Protein 1HX6 (pdb70)

InterPro domains:
  IPR015108 P3, N-terminal domain [PF09018] (2-240)
  IPR016112 Group II dsDNA virus coat/capsid protein [SSF49749] (15-244)
  IPR016112 Group II dsDNA virus coat/capsid protein [SSF49749] (245-384)
  IPR016115 Bacteriophage PRD1, P3, N-terminal [G3DSA:2.70.9.30] (2-243)
  IPR029053 Viral coat protein subunit [G3DSA:2.60.120.20] (244-395)
  IPR057669 P3, C-terminal domain [PF25514] (255-394)

Solvent-accessible surface area: 41913 Å² total; per-residue (Å²): 141,59,98,148,122,47,123,60,52,14,83,102,10,37,97,47,0,42,131,105,2,42,45,16,27,74,87,40,51,68,74,72,23,52,10,77,131,128,18,76,12,55,0,66,5,41,52,30,0,0,0,10,0,0,8,1,32,0,42,4,6,0,35,0,96,42,93,108,75,44,2,41,12,8,31,7,0,0,0,1,0,0,24,110,2,25,0,36,1,9,109,105,67,116,4,0,35,2,7,0,7,0,0,1,0,1,7,0,11,66,49,29,18,1,10,3,5,2,19,62,26,36,23,15,1,81,26,20,64,23,14,52,0,3,42,10,44,72,80,3,56,33,60,39,67,6,113,3,6,0,0,2,67,0,2,0,4,38,43,113,96,34,0,13,0,0,2,48,0,63,91,45,154,63,109,0,54,0,62,2,59,0,0,30,52,138,41,0,23,7,54,109,80,46,64,24,7,68,3,0,0,44,13,53,0,6,101,63,9,83,3,98,79,0,22,2,15,0,4,0,11,13,5,47,137,15,14,95,32,119,119,22,124,47,33,0,133,62,1,22,51,8,7,0,5,0,60,64,45,62,69,75,64,18,63,63,102,80,47,25,56,5,78,2,23,48,99,59,96,10,5,0,0,0,0,0,2,1,0,33,19,49,22,44,32,5,105,5,8,52,40,0,0,2,60,32,68,117,56,70,30,20,32,90,1,28,15,52,0,2,7,2,57,8,1,115,118,0,30,1,3,6,1,89,3,10,11,4,1,26,13,48,136,51,42,12,130,7,98,124,148,12,53,16,3,0,0,0,10,0,124,65,35,57,155,136,11,82,1,15,0,0,22,0,6,19,10,62,73,130,159,85,83,60,101,66,88,110,107,44,114,62,58,12,87,112,9,39,95,55,0,44,122,111,2,64,50,16,17,75,87,41,51,67,56,74,8,54,7,78,123,109,18,77,15,76,0,73,1,34,29,56,11,0,0,7,0,0,11,1,31,0,40,3,10,0,17,0,78,46,94,106,77,46,3,40,10,9,30,6,0,0,0,1,0,2,25,66,1,14,0,46,3,10,113,105,64,92,0,0,42,0,6,0,10,0,1,1,0,0,7,0,11,65,46,30,15,1,10,4,5,1,15,61,30,35,24,17,1,91,26,19,61,24,15,50,0,3,45,10,44,73,81,4,57,37,60,39,73,5,110,3,9,0,0,2,52,0,1,0,4,40,41,103,100,34,0,13,0,0,4,54,0,86,56,119,88,43,99,2,84,0,55,2,48,4,0,32,49,138,40,0,25,8,56,110,80,47,62,24,11,81,4,0,0,44,12,51,0,5,99,62,9,69,5,82,71,0,18,2,15,0,4,0,9,14,6,48,132,23,14,101,34,127,109,32,134,49,34,0,132,57,1,20,48,5,8,0,4,0,34,39,47,62,43,73,60,13,68,68,103,85,46,24,61,13,102,5,53,94,120,70,70,10,4,0,0,0,0,0,1,0,0,34,18,49,20,44,33,5,104,6,4,38,43,0,0,3,48,28,74,77,89,60,33,20,36,85,1,26,15,54,0,1,7,2,57,8,1,117,118,0,29,1,3,6,1,88,4,9,9,4,1,27,12,48,134,54,35,12,77,20,77,104,78,38,66,8,2,0,0,0,9,0,104,66,39,56,155,120,10,75,1,11,0,0,22,0,5,24,16,70,69,130,114,128,77,92,124,104,44,117,62,58,13,83,113,10,37,91,55,0,34,127,110,2,36,43,14,16,70,93,39,51,66,72,79,25,45,8,77,129,121,25,66,5,61,0,63,4,47,49,34,9,0,0,8,0,0,10,1,34,0,36,2,10,0,10,0,84,42,94,104,76,43,2,43,13,8,30,6,0,0,0,0,0,0,24,100,1,6,0,56,2,22,120,94,64,78,0,0,42,2,7,0,4,0,0,0,0,1,7,0,12,64,47,30,16,1,10,3,5,3,21,63,27,38,22,16,1,89,25,20,60,23,14,49,0,2,39,11,45,68,81,4,55,33,63,40,72,8,115,3,8,0,0,1,64,0,1,0,2,37,43,112,94,34,0,14,0,0,2,52,0,63,73,123,178,36,90,0,81,0,64,0,42,7,0,37,50,134,45,0,22,8,57,110,79,45,62,24,12,58,3,0,0,44,12,54,0,6,101,64,5,87,7,94,72,0,19,1,14,0,4,1,11,10,4,49,101,21,14,100,32,114,109,33,109,51,32,0,132,64,1,19,50,6,8,0,4,0,44,56,49,58,62,77,56,14,70,69,100,84,46,26,58,10,84,2,93,26,106,64,97,10,5,0,0,0,0,0,2,0,0,34,18,48,21,45,32,5,101,5,8,52,42,0,0,3,50,24,76,80,75,64,38,25,37,90,1,30,15,51,0,2,7,1,50,8,1,121,120,0,30,1,3,6,1,87,3,9,10,5,1,27,14,47,139,61,32,4,60,20,106,123,60,35,61,5,1,0,0,1,9,0,126,64,38,60,164,133,11,78,1,9,0,0,25,0,7,15,28,68,75,132

Nearest PDB structures (foldseek):
  1gw8-assembly1_A-50  TM=9.977E-01  e=1.253E-83  Enterobacteria phage PRD1
  1w8x-assembly1_C  TM=9.965E-01  e=6.574E-82  Enterobacteria phage PRD1
  1cjd-assembly1_C  TM=9.980E-01  e=1.281E-80  Enterobacteria phage PRD1
  6q5u-assembly1_C  TM=9.899E-01  e=4.052E-74  Enterobacteria phage PR772
  6q5u-assembly1_H  TM=9.935E-01  e=3.495E-73  Enterobacteria phage PR772

Foldseek 3Di:
DPPVVLQVLLLVLLVQQLVQWDKDKAWQDKDKFFLVVPFKDKGWDDLAFKFWWKKKKKKFKKWLQFPFKKKFFDLQACLLQWQWKWKAALVRHTFATAGSSLQQVVCLLVVLARHPAFDDDPDPPPDGCPPCQADWDRMAGHGGMIMGMHIGIGGQAPDSRGLQRIANRNPSPRIMIMMIGGDFLVQAEAEVPGQCVSHNIYIPSSVRMGIPMMMMIMIIMHIHPFDADDVTGRHSVNSHQKGWYKYKDKFDDADAQDKDWDWDDAQKFWFKKKKAKCQVRDFAQQPFFQWKFKAFVPPGTPDTDRSVVQQVVVCSRHVHGRGGRMGMDGCRVPTDHCVVRHIMIIITRTNDHHPPIMMMMMTTTMGGND/DPPCVCVVVLVVLLLVLLVQQLVQWDKDKAWADKDKDFLVVPFKDKGFGDQFFKFWWKKKKKKFKKWLQFPFKKKFFDLQAPLLQWQWKWKAAQVRHTFATAGSSLQQVVCLLVVLARHPAFDDDPDPPPDTCPPCQADWDRMAGHGGMIMGMHMGIGGQAPDSRGLQRIANRDPPPGTMIMMTGGDFLVQAEAEVPGQCPSHNIYIPSSVRMGIPMMMMIMMIMHIHPADADPVGGRHSVNSNQKGWYKYKDKFDDADAQDKDKAWDDAQKFWFKKKKAKCQVRDFAQQPFFQWKFKDAPPRDTPDTDRSVVQQVVVCSRHVHGRGGRMGMDGCRVPTDHCVVGHIMIIITRTNDHHPPIMMMMMTTTMHGSD/DVCVVVLQVLLLVLLVQQLVQWDKDKFWQDKDKFFVVVPFKDKGWGDQAFKFWWKKKKKKFKKAQQFPFKKWFFDLQAPLLQWQWKWKAALVRHTFAIAGSSLQQVVCLLVVLARHPAFDDDPDPPPDGCPPCQADWDRMATNGGMIMGMDMGIGGQAPDSRGLQRIANRDDVPRIMIMMTGGDFLVQAEAEVPGQCVSHNIYIPRSVRMGIPMMMMIMMIMHIHPADADDVGGSHSVNSHQKHWYKYKDKFDDADAQDKDWAWPPDQWFWFKKKKAWCQVSDFAQQPFFQWKFKFFPVRDTPDTDRRVVQQVVVCSRHVHGRGGRMGMDGCRVPTDGCVVGHTMIIITRTNDHHPPIMMMMMTTTMGGND

Structure (mmCIF, N/CA/C/O backbone):
data_1HX6
#
_entry.id   1HX6
#
_cell.length_a   117.960
_cell.length_b   121.300
_cell.length_c   126.390
_cell.angle_alpha   90.00
_cell.angle_beta   90.00
_cell.angle_gamma   90.00
#
_symmetry.space_group_name_H-M   'P 21 21 21'
#
loop_
_entity.id
_entity.type
_entity.pdbx_description
1 polymer 'MAJOR CAPSID PROTEIN'
2 non-polymer 'CHLORIDE ION'
3 non-polymer 'SODIUM ION'
4 non-polymer (4S)-2-METHYL-2,4-PENTANEDIOL
5 water water
#
loop_
_atom_site.group_PDB
_atom_site.id
_atom_site.type_symbol
_atom_site.label_atom_id
_atom_site.label_alt_id
_atom_site.label_comp_id
_atom_site.label_asym_id
_atom_site.label_entity_id
_atom_site.label_seq_id
_atom_site.pdbx_PDB_ins_code
_atom_site.Cartn_x
_atom_site.Cartn_y
_atom_site.Cartn_z
_atom_site.occupancy
_atom_site.B_iso_or_equiv
_atom_site.auth_seq_id
_atom_site.auth_comp_id
_atom_site.auth_asym_id
_atom_site.auth_atom_id
_atom_site.pdbx_PDB_model_num
ATOM 1 N N . LEU A 1 14 ? 58.200 83.716 85.379 1.00 72.69 15 LEU A N 1
ATOM 2 C CA . LEU A 1 14 ? 59.252 82.778 84.888 1.00 72.57 15 LEU A CA 1
ATOM 3 C C . LEU A 1 14 ? 58.832 81.323 85.102 1.00 72.44 15 LEU A C 1
ATOM 4 O O . LEU A 1 14 ? 57.749 80.917 84.676 1.00 72.41 15 LEU A O 1
ATOM 6 N N . ARG A 1 15 ? 59.696 80.548 85.758 1.00 72.19 16 ARG A N 1
ATOM 7 C CA . ARG A 1 15 ? 59.433 79.139 86.041 1.00 71.75 16 ARG A CA 1
ATOM 8 C C . ARG A 1 15 ? 58.867 78.425 84.820 1.00 71.68 16 ARG A C 1
ATOM 9 O O . ARG A 1 15 ? 59.081 78.857 83.686 1.00 71.81 16 ARG A O 1
ATOM 11 N N . ASN A 1 16 ? 58.145 77.332 85.060 1.00 71.25 17 ASN A N 1
ATOM 12 C CA . ASN A 1 16 ? 57.536 76.552 83.989 1.00 70.82 17 ASN A CA 1
ATOM 13 C C . ASN A 1 16 ? 58.564 75.931 83.056 1.00 70.25 17 ASN A C 1
ATOM 14 O O . ASN A 1 16 ? 58.555 74.721 82.838 1.00 70.34 17 ASN A O 1
ATOM 19 N N . GLN A 1 17 ? 59.440 76.758 82.495 1.00 69.32 18 GLN A N 1
ATOM 20 C CA . GLN A 1 17 ? 60.475 76.260 81.600 1.00 68.50 18 GLN A CA 1
ATOM 21 C C . GLN A 1 17 ? 61.132 75.076 82.297 1.00 67.54 18 GLN A C 1
ATOM 22 O O . GLN A 1 17 ? 61.414 74.046 81.682 1.00 67.57 18 GLN A O 1
ATOM 28 N N . GLN A 1 18 ? 61.352 75.236 83.599 1.00 66.27 19 GLN A N 1
ATOM 29 C CA . GLN A 1 18 ? 61.972 74.208 84.423 1.00 64.89 19 GLN A CA 1
ATOM 30 C C . GLN A 1 18 ? 60.970 73.136 84.843 1.00 63.33 19 GLN A C 1
ATOM 31 O O . GLN A 1 18 ? 61.330 71.969 84.999 1.00 63.12 19 GLN A O 1
ATOM 37 N N . ALA A 1 19 ? 59.714 73.536 85.026 1.00 61.52 20 ALA A N 1
ATOM 38 C CA . ALA A 1 19 ? 58.661 72.598 85.407 1.00 59.68 20 ALA A CA 1
ATOM 39 C C . ALA A 1 19 ? 58.467 71.596 84.269 1.00 58.43 20 ALA A C 1
ATOM 40 O O . ALA A 1 19 ? 58.403 70.386 84.491 1.00 57.80 20 ALA A O 1
ATOM 42 N N . MET A 1 20 ? 58.379 72.117 83.049 1.00 57.23 21 MET A N 1
ATOM 43 C CA . MET A 1 20 ? 58.208 71.294 81.862 1.00 56.46 21 MET A CA 1
ATOM 44 C C . MET A 1 20 ? 59.466 70.475 81.606 1.00 54.88 21 MET A C 1
ATOM 45 O O . MET A 1 20 ? 59.392 69.296 81.252 1.00 54.51 21 MET A O 1
ATOM 50 N N . ALA A 1 21 ? 60.621 71.110 81.783 1.00 52.67 22 ALA A N 1
ATOM 51 C CA . ALA A 1 21 ? 61.897 70.440 81.574 1.00 50.44 22 ALA A CA 1
ATOM 52 C C . ALA A 1 21 ? 62.027 69.260 82.532 1.00 48.50 22 ALA A C 1
ATOM 53 O O . ALA A 1 21 ? 62.534 68.201 82.161 1.00 48.41 22 ALA A O 1
ATOM 55 N N . ALA A 1 22 ? 61.564 69.452 83.763 1.00 46.10 23 ALA A N 1
ATOM 56 C CA . ALA A 1 22 ? 61.614 68.405 84.776 1.00 43.86 23 ALA A CA 1
ATOM 57 C C . ALA A 1 22 ? 60.608 67.307 84.436 1.00 42.69 23 ALA A C 1
ATOM 58 O O . ALA A 1 22 ? 60.900 66.115 84.582 1.00 41.67 23 ALA A O 1
ATOM 60 N N . ASN A 1 23 ? 59.420 67.720 83.997 1.00 41.02 24 ASN A N 1
ATOM 61 C CA . ASN A 1 23 ? 58.368 66.777 83.632 1.00 39.25 24 ASN A CA 1
ATOM 62 C C . ASN A 1 23 ? 58.865 65.845 82.533 1.00 38.48 24 ASN A C 1
ATOM 63 O O . ASN A 1 23 ? 58.746 64.624 82.642 1.00 37.74 24 ASN A O 1
ATOM 68 N N A LEU A 1 24 ? 59.422 66.429 81.475 0.50 38.05 25 LEU A N 1
ATOM 69 N N B LEU A 1 24 ? 59.432 66.429 81.475 0.50 38.36 25 LEU A N 1
ATOM 70 C CA A LEU A 1 24 ? 59.935 65.652 80.483 0.50 38.17 25 LEU A CA 1
ATOM 71 C CA B LEU A 1 24 ? 59.956 65.655 80.366 0.50 38.69 25 LEU A CA 1
ATOM 72 C C A LEU A 1 24 ? 61.078 64.725 80.756 0.50 38.35 25 LEU A C 1
ATOM 73 C C B LEU A 1 24 ? 61.021 64.661 80.824 0.50 38.79 25 LEU A C 1
ATOM 74 O O A LEU A 1 24 ? 61.229 63.638 80.198 0.50 38.22 25 LEU A O 1
ATOM 75 O O B LEU A 1 24 ? 60.992 63.489 80.445 0.50 38.62 25 LEU A O 1
ATOM 84 N N A GLN A 1 25 ? 61.886 65.156 81.721 0.50 38.39 26 GLN A N 1
ATOM 85 N N B GLN A 1 25 ? 61.958 65.128 81.646 0.50 38.72 26 GLN A N 1
ATOM 86 C CA A GLN A 1 25 ? 63.003 64.340 82.188 0.50 38.37 26 GLN A CA 1
ATOM 87 C CA B GLN A 1 25 ? 63.028 64.265 82.133 0.50 38.55 26 GLN A CA 1
ATOM 88 C C A GLN A 1 25 ? 62.462 63.135 82.946 0.50 37.82 26 GLN A C 1
ATOM 89 C C B GLN A 1 25 ? 62.462 63.104 82.950 0.50 37.93 26 GLN A C 1
ATOM 90 O O A GLN A 1 25 ? 62.909 62.004 82.749 0.50 37.76 26 GLN A O 1
ATOM 91 O O B GLN A 1 25 ? 62.897 61.962 82.798 0.50 37.85 26 GLN A O 1
ATOM 102 N N . ALA A 1 26 ? 61.490 63.394 83.813 1.00 37.27 27 ALA A N 1
ATOM 103 C CA . ALA A 1 26 ? 60.875 62.350 84.623 1.00 36.51 27 ALA A CA 1
ATOM 104 C C . ALA A 1 26 ? 60.152 61.342 83.720 1.00 36.07 27 ALA A C 1
ATOM 105 O O . ALA A 1 26 ? 60.205 60.131 83.960 1.00 35.97 27 ALA A O 1
ATOM 107 N N . ARG A 1 27 ? 59.484 61.845 82.685 1.00 35.26 28 ARG A N 1
ATOM 108 C CA . ARG A 1 27 ? 58.769 60.975 81.752 1.00 35.15 28 ARG A CA 1
ATOM 109 C C . ARG A 1 27 ? 59.770 60.006 81.138 1.00 35.86 28 ARG A C 1
ATOM 110 O O . ARG A 1 27 ? 59.543 58.795 81.083 1.00 35.05 28 ARG A O 1
ATOM 118 N N . GLN A 1 28 ? 60.887 60.557 80.682 1.00 36.86 29 GLN A N 1
ATOM 119 C CA . GLN A 1 28 ? 61.938 59.767 80.062 1.00 38.37 29 GLN A CA 1
ATOM 120 C C . GLN A 1 28 ? 62.492 58.703 81.007 1.00 37.79 29 GLN A C 1
ATOM 121 O O . GLN A 1 28 ? 62.705 57.559 80.604 1.00 37.42 29 GLN A O 1
ATOM 127 N N . ILE A 1 29 ? 62.702 59.063 82.268 1.00 37.11 30 ILE A N 1
ATOM 128 C CA . ILE A 1 29 ? 63.216 58.092 83.229 1.00 37.21 30 ILE A CA 1
ATOM 129 C C . ILE A 1 29 ? 62.195 56.978 83.426 1.00 36.35 30 ILE A C 1
ATOM 130 O O . ILE A 1 29 ? 62.543 55.799 83.464 1.00 36.06 30 ILE A O 1
ATOM 135 N N . VAL A 1 30 ? 60.929 57.353 83.553 1.00 35.31 31 VAL A N 1
ATOM 136 C CA . VAL A 1 30 ? 59.883 56.360 83.741 1.00 34.67 31 VAL A CA 1
ATOM 137 C C . VAL A 1 30 ? 59.830 55.398 82.557 1.00 34.22 31 VAL A C 1
ATOM 138 O O . VAL A 1 30 ? 59.799 54.183 82.741 1.00 34.00 31 VAL A O 1
ATOM 142 N N . LEU A 1 31 ? 59.832 55.935 81.343 1.00 34.40 32 LEU A N 1
ATOM 143 C CA . LEU A 1 31 ? 59.770 55.083 80.155 1.00 35.16 32 LEU A CA 1
ATOM 144 C C . LEU A 1 31 ? 60.977 54.154 80.059 1.00 36.45 32 LEU A C 1
ATOM 145 O O . LEU A 1 31 ? 60.853 52.991 79.678 1.00 35.70 32 LEU A O 1
ATOM 150 N N . GLN A 1 32 ? 62.141 54.676 80.424 1.00 37.87 33 GLN A N 1
ATOM 151 C CA . GLN A 1 32 ? 63.381 53.916 80.371 1.00 39.82 33 GLN A CA 1
ATOM 152 C C . GLN A 1 32 ? 63.500 52.837 81.448 1.00 39.65 33 GLN A C 1
ATOM 153 O O . GLN A 1 32 ? 63.957 51.728 81.179 1.00 39.30 33 GLN A O 1
ATOM 159 N N . GLN A 1 33 ? 63.065 53.157 82.659 1.00 39.80 34 GLN A N 1
ATOM 160 C CA . GLN A 1 33 ? 63.182 52.237 83.786 1.00 40.44 34 GLN A CA 1
ATOM 161 C C . GLN A 1 33 ? 62.032 51.285 84.071 1.00 39.60 34 GLN A C 1
ATOM 162 O O . GLN A 1 33 ? 62.256 50.179 84.560 1.00 39.47 34 GLN A O 1
ATOM 168 N N . SER A 1 34 ? 60.803 51.701 83.795 1.00 38.99 35 SER A N 1
ATOM 169 C CA . SER A 1 34 ? 59.664 50.834 84.071 1.00 38.66 35 SER A CA 1
ATOM 170 C C . SER A 1 34 ? 59.543 49.782 82.977 1.00 39.16 35 SER A C 1
ATOM 171 O O . SER A 1 34 ? 60.268 49.827 81.987 1.00 38.58 35 SER A O 1
ATOM 174 N N . TYR A 1 35 ? 58.645 48.822 83.164 1.00 40.37 36 TYR A N 1
ATOM 175 C CA . TYR A 1 35 ? 58.430 47.806 82.141 1.00 41.43 36 TYR A CA 1
ATOM 176 C C . TYR A 1 35 ? 56.947 47.763 81.796 1.00 40.15 36 TYR A C 1
ATOM 177 O O . TYR A 1 35 ? 56.096 47.663 82.682 1.00 40.06 36 TYR A O 1
ATOM 186 N N . PRO A 1 36 ? 56.618 47.847 80.498 1.00 39.07 37 PRO A N 1
ATOM 187 C CA . PRO A 1 36 ? 55.225 47.817 80.051 1.00 37.54 37 PRO A CA 1
ATOM 188 C C . PRO A 1 36 ? 54.580 46.439 80.174 1.00 36.19 37 PRO A C 1
ATOM 189 O O . PRO A 1 36 ? 55.207 45.413 79.895 1.00 35.86 37 PRO A O 1
ATOM 193 N N . VAL A 1 37 ? 53.324 46.430 80.602 1.00 33.57 38 VAL A N 1
ATOM 194 C CA . VAL A 1 37 ? 52.567 45.200 80.761 1.00 31.50 38 VAL A CA 1
ATOM 195 C C . VAL A 1 37 ? 51.176 45.379 80.160 1.00 30.72 38 VAL A C 1
ATOM 196 O O . VAL A 1 37 ? 50.579 46.450 80.272 1.00 30.00 38 VAL A O 1
ATOM 200 N N . ILE A 1 38 ? 50.679 44.349 79.488 1.00 29.58 39 ILE A N 1
ATOM 201 C CA . ILE A 1 38 ? 49.323 44.387 78.974 1.00 30.16 39 ILE A CA 1
ATOM 202 C C . ILE A 1 38 ? 48.745 43.134 79.609 1.00 29.94 39 ILE A C 1
ATOM 203 O O . ILE A 1 38 ? 49.258 42.033 79.424 1.00 29.45 39 ILE A O 1
ATOM 208 N N . GLN A 1 39 ? 47.678 43.315 80.373 1.00 29.51 40 GLN A N 1
ATOM 209 C CA . GLN A 1 39 ? 47.104 42.223 81.133 1.00 29.60 40 GLN A CA 1
ATOM 210 C C . GLN A 1 39 ? 45.594 42.160 81.078 1.00 28.32 40 GLN A C 1
ATOM 211 O O . GLN A 1 39 ? 44.926 43.185 81.166 1.00 27.07 40 GLN A O 1
ATOM 217 N N . GLN A 1 40 ? 45.052 40.954 80.936 1.00 28.34 41 GLN A N 1
ATOM 218 C CA . GLN A 1 40 ? 43.604 40.810 80.906 1.00 29.52 41 GLN A CA 1
ATOM 219 C C . GLN A 1 40 ? 43.069 41.136 82.292 1.00 29.52 41 GLN A C 1
ATOM 220 O O . GLN A 1 40 ? 43.607 40.661 83.288 1.00 30.44 41 GLN A O 1
ATOM 226 N N . VAL A 1 41 ? 42.023 41.948 82.367 1.00 28.86 42 VAL A N 1
ATOM 227 C CA . VAL A 1 41 ? 41.447 42.264 83.669 1.00 28.98 42 VAL A CA 1
ATOM 228 C C . VAL A 1 41 ? 40.027 41.744 83.786 1.00 28.88 42 VAL A C 1
ATOM 229 O O . VAL A 1 41 ? 39.526 41.535 84.893 1.00 29.28 42 VAL A O 1
ATOM 233 N N . GLU A 1 42 ? 39.375 41.507 82.655 1.00 28.44 43 GLU A N 1
ATOM 234 C CA . GLU A 1 42 ? 38.011 41.014 82.706 1.00 28.56 43 GLU A CA 1
ATOM 235 C C . GLU A 1 42 ? 37.448 40.520 81.386 1.00 28.52 43 GLU A C 1
ATOM 236 O O . GLU A 1 42 ? 37.713 41.089 80.325 1.00 27.59 43 GLU A O 1
ATOM 242 N N A THR A 1 43 ? 36.671 39.445 81.462 0.50 28.28 44 THR A N 1
ATOM 243 N N B THR A 1 43 ? 36.668 39.447 81.458 0.50 28.12 44 THR A N 1
ATOM 244 C CA A THR A 1 43 ? 36.022 38.868 80.292 0.50 28.66 44 THR A CA 1
ATOM 245 C CA B THR A 1 43 ? 36.026 38.885 80.279 0.50 28.35 44 THR A CA 1
ATOM 246 C C A THR A 1 43 ? 34.601 38.506 80.696 0.50 29.02 44 THR A C 1
ATOM 247 C C B THR A 1 43 ? 34.613 38.479 80.679 0.50 28.86 44 THR A C 1
ATOM 248 O O A THR A 1 43 ? 34.357 38.102 81.833 0.50 29.28 44 THR A O 1
ATOM 249 O O B THR A 1 43 ? 34.387 38.015 81.798 0.50 29.18 44 THR A O 1
ATOM 256 N N . GLN A 1 44 ? 33.661 38.656 79.774 1.00 28.86 45 GLN A N 1
ATOM 257 C CA . GLN A 1 44 ? 32.283 38.314 80.071 1.00 29.68 45 GLN A CA 1
ATOM 258 C C . GLN A 1 44 ? 31.470 38.092 78.811 1.00 29.07 45 GLN A C 1
ATOM 259 O O . GLN A 1 44 ? 31.684 38.751 77.793 1.00 27.27 45 GLN A O 1
ATOM 265 N N . THR A 1 45 ? 30.545 37.143 78.886 1.00 27.67 46 THR A N 1
ATOM 266 C CA . THR A 1 45 ? 29.677 36.828 77.772 1.00 27.93 46 THR A CA 1
ATOM 267 C C . THR A 1 45 ? 28.267 37.046 78.289 1.00 27.31 46 THR A C 1
ATOM 268 O O . THR A 1 45 ? 27.964 36.707 79.435 1.00 28.31 46 THR A O 1
ATOM 272 N N . PHE A 1 46 ? 27.410 37.622 77.464 1.00 25.09 47 PHE A N 1
ATOM 273 C CA . PHE A 1 46 ? 26.058 37.920 77.904 1.00 23.61 47 PHE A CA 1
ATOM 274 C C . PHE A 1 46 ? 25.103 38.029 76.726 1.00 23.34 47 PHE A C 1
ATOM 275 O O . PHE A 1 46 ? 25.518 37.974 75.565 1.00 22.12 47 PHE A O 1
ATOM 283 N N . ASP A 1 47 ? 23.820 38.179 77.034 1.00 23.13 48 ASP A N 1
ATOM 284 C CA . ASP A 1 47 ? 22.781 38.333 76.019 1.00 23.13 48 ASP A CA 1
ATOM 285 C C . ASP A 1 47 ? 22.239 39.728 76.225 1.00 24.10 48 ASP A C 1
ATOM 286 O O . ASP A 1 47 ? 21.675 40.025 77.275 1.00 23.40 48 ASP A O 1
ATOM 291 N N . PRO A 1 48 ? 22.412 40.619 75.234 1.00 24.49 49 PRO A N 1
ATOM 292 C CA . PRO A 1 48 ? 21.914 41.988 75.379 1.00 24.76 49 PRO A CA 1
ATOM 293 C C . PRO A 1 48 ? 20.415 42.124 75.652 1.00 24.37 49 PRO A C 1
ATOM 294 O O . PRO A 1 48 ? 19.936 43.209 75.962 1.00 24.47 49 PRO A O 1
ATOM 298 N N . ALA A 1 49 ? 19.671 41.028 75.537 1.00 24.83 50 ALA A N 1
ATOM 299 C CA . ALA A 1 49 ? 18.244 41.089 75.835 1.00 24.64 50 ALA A CA 1
ATOM 300 C C . ALA A 1 49 ? 18.104 41.288 77.350 1.00 24.47 50 ALA A C 1
ATOM 301 O O . ALA A 1 49 ? 17.127 41.873 77.824 1.00 23.74 50 ALA A O 1
ATOM 303 N N . ASN A 1 50 ? 19.095 40.806 78.093 1.00 23.84 51 ASN A N 1
ATOM 304 C CA . ASN A 1 50 ? 19.104 40.904 79.548 1.00 24.66 51 ASN A CA 1
ATOM 305 C C . ASN A 1 50 ? 19.871 42.071 80.128 1.00 25.76 51 ASN A C 1
ATOM 306 O O . ASN A 1 50 ? 19.445 42.683 81.111 1.00 25.76 51 ASN A O 1
ATOM 311 N N A ARG A 1 51 ? 21.016 42.370 79.524 0.50 25.53 52 ARG A N 1
ATOM 312 N N B ARG A 1 51 ? 21.011 42.384 79.526 0.50 25.52 52 ARG A N 1
ATOM 313 C CA A ARG A 1 51 ? 21.880 43.433 80.024 0.50 25.53 52 ARG A CA 1
ATOM 314 C CA B ARG A 1 51 ? 21.846 43.476 80.014 0.50 25.50 52 ARG A CA 1
ATOM 315 C C A ARG A 1 51 ? 22.808 43.933 78.920 0.50 24.58 52 ARG A C 1
ATOM 316 C C B ARG A 1 51 ? 22.784 43.944 78.913 0.50 24.56 52 ARG A C 1
ATOM 317 O O A ARG A 1 51 ? 23.214 43.162 78.058 0.50 23.15 52 ARG A O 1
ATOM 318 O O B ARG A 1 51 ? 23.177 43.164 78.053 0.50 23.13 52 ARG A O 1
ATOM 333 N N . SER A 1 52 ? 23.148 45.219 78.949 1.00 24.49 53 SER A N 1
ATOM 334 C CA . SER A 1 52 ? 24.058 45.761 77.940 1.00 24.23 53 SER A CA 1
ATOM 335 C C . SER A 1 52 ? 24.994 46.834 78.485 1.00 24.76 53 SER A C 1
ATOM 336 O O . SER A 1 52 ? 25.818 47.376 77.748 1.00 23.06 53 SER A O 1
ATOM 339 N N . VAL A 1 53 ? 24.882 47.122 79.782 1.00 23.97 54 VAL A N 1
ATOM 340 C CA . VAL A 1 53 ? 25.745 48.126 80.415 1.00 24.55 54 VAL A CA 1
ATOM 341 C C . VAL A 1 53 ? 26.602 47.444 81.471 1.00 24.77 54 VAL A C 1
ATOM 342 O O . VAL A 1 53 ? 26.081 46.745 82.349 1.00 24.55 54 VAL A O 1
ATOM 346 N N . PHE A 1 54 ? 27.917 47.624 81.383 1.00 24.14 55 PHE A N 1
ATOM 347 C CA . PHE A 1 54 ? 28.826 47.003 82.338 1.00 25.30 55 PHE A CA 1
ATOM 348 C C . PHE A 1 54 ? 29.833 47.990 82.885 1.00 27.04 55 PHE A C 1
ATOM 349 O O . PHE A 1 54 ? 30.290 48.879 82.176 1.00 25.82 55 PHE A O 1
ATOM 357 N N . ASP A 1 55 ? 30.168 47.836 84.159 1.00 28.10 56 ASP A N 1
ATOM 358 C CA . ASP A 1 55 ? 31.147 48.706 84.784 1.00 30.61 56 ASP A CA 1
ATOM 359 C C . ASP A 1 55 ? 32.330 47.810 85.112 1.00 30.34 56 ASP A C 1
ATOM 360 O O . ASP A 1 55 ? 32.242 46.972 85.997 1.00 31.62 56 ASP A O 1
ATOM 365 N N . VAL A 1 56 ? 33.421 47.975 84.366 1.00 30.07 57 VAL A N 1
ATOM 366 C CA . VAL A 1 56 ? 34.633 47.184 84.543 1.00 29.20 57 VAL A CA 1
ATOM 367 C C . VAL A 1 56 ? 35.562 47.839 85.554 1.00 30.01 57 VAL A C 1
ATOM 368 O O . VAL A 1 56 ? 35.781 49.046 85.514 1.00 29.11 57 VAL A O 1
ATOM 372 N N . THR A 1 57 ? 36.110 47.040 86.460 1.00 30.64 58 THR A N 1
ATOM 373 C CA . THR A 1 57 ? 37.002 47.565 87.480 1.00 32.36 58 THR A CA 1
ATOM 374 C C . THR A 1 57 ? 38.443 47.201 87.164 1.00 33.39 58 THR A C 1
ATOM 375 O O . THR A 1 57 ? 38.857 46.054 87.317 1.00 34.14 58 THR A O 1
ATOM 379 N N . PRO A 1 58 ? 39.218 48.170 86.674 1.00 33.91 59 PRO A N 1
ATOM 380 C CA . PRO A 1 58 ? 40.608 47.851 86.364 1.00 34.84 59 PRO A CA 1
ATOM 381 C C . PRO A 1 58 ? 41.450 47.699 87.621 1.00 35.70 59 PRO A C 1
ATOM 382 O O . PRO A 1 58 ? 41.020 48.048 88.724 1.00 35.93 59 PRO A O 1
ATOM 386 N N . ALA A 1 59 ? 42.647 47.159 87.452 1.00 35.61 60 ALA A N 1
ATOM 387 C CA . ALA A 1 59 ? 43.551 46.966 88.573 1.00 35.99 60 ALA A CA 1
ATOM 388 C C . ALA A 1 59 ? 44.267 48.275 88.877 1.00 36.16 60 ALA A C 1
ATOM 389 O O . ALA A 1 59 ? 44.599 49.038 87.965 1.00 33.99 60 ALA A O 1
ATOM 391 N N . ASN A 1 60 ? 44.480 48.556 90.160 1.00 37.05 61 ASN A N 1
ATOM 392 C CA . ASN A 1 60 ? 45.188 49.772 90.534 1.00 38.22 61 ASN A CA 1
ATOM 393 C C . ASN A 1 60 ? 46.660 49.424 90.654 1.00 38.50 61 ASN A C 1
ATOM 394 O O . ASN A 1 60 ? 47.139 49.091 91.736 1.00 39.27 61 ASN A O 1
ATOM 399 N N . VAL A 1 61 ? 47.377 49.491 89.539 1.00 38.42 62 VAL A N 1
ATOM 400 C CA . VAL A 1 61 ? 48.798 49.180 89.543 1.00 38.41 62 VAL A CA 1
ATOM 401 C C . VAL A 1 61 ? 49.595 50.110 88.634 1.00 38.04 62 VAL A C 1
ATOM 402 O O . VAL A 1 61 ? 49.210 50.355 87.490 1.00 39.66 62 VAL A O 1
ATOM 406 N N . GLY A 1 62 ? 50.691 50.643 89.165 1.00 36.58 63 GLY A N 1
ATOM 407 C CA . GLY A 1 62 ? 51.560 51.530 88.406 1.00 34.57 63 GLY A CA 1
ATOM 408 C C . GLY A 1 62 ? 50.890 52.686 87.684 1.00 32.69 63 GLY A C 1
ATOM 409 O O . GLY A 1 62 ? 49.936 53.273 88.181 1.00 33.74 63 GLY A O 1
ATOM 410 N N . ILE A 1 63 ? 51.416 53.024 86.513 1.00 29.91 64 ILE A N 1
ATOM 411 C CA . ILE A 1 63 ? 50.869 54.101 85.702 1.00 27.51 64 ILE A CA 1
ATOM 412 C C . ILE A 1 63 ? 50.059 53.445 84.585 1.00 25.95 64 ILE A C 1
ATOM 413 O O . ILE A 1 63 ? 50.611 52.687 83.775 1.00 25.79 64 ILE A O 1
ATOM 418 N N . VAL A 1 64 ? 48.758 53.726 84.556 1.00 23.67 65 VAL A N 1
ATOM 419 C CA . VAL A 1 64 ? 47.865 53.142 83.555 1.00 22.50 65 VAL A CA 1
ATOM 420 C C . VAL A 1 64 ? 47.836 53.996 82.291 1.00 21.93 65 VAL A C 1
ATOM 421 O O . VAL A 1 64 ? 47.614 55.214 82.338 1.00 20.69 65 VAL A O 1
ATOM 425 N N . LYS A 1 65 ? 48.064 53.339 81.158 1.00 21.75 66 LYS A N 1
ATOM 426 C CA . LYS A 1 65 ? 48.116 54.007 79.865 1.00 21.37 66 LYS A CA 1
ATOM 427 C C . LYS A 1 65 ? 46.835 53.907 79.053 1.00 19.92 66 LYS A C 1
ATOM 428 O O . LYS A 1 65 ? 46.513 54.810 78.292 1.00 19.70 66 LYS A O 1
ATOM 434 N N . GLY A 1 66 ? 46.115 52.803 79.199 1.00 19.58 67 GLY A N 1
ATOM 435 C CA . GLY A 1 66 ? 44.891 52.654 78.431 1.00 19.34 67 GLY A CA 1
ATOM 436 C C . GLY A 1 66 ? 44.322 51.258 78.509 1.00 18.28 67 GLY A C 1
ATOM 437 O O . GLY A 1 66 ? 44.862 50.402 79.206 1.00 17.84 67 GLY A O 1
ATOM 438 N N . PHE A 1 67 ? 43.229 51.028 77.783 1.00 17.19 68 PHE A N 1
ATOM 439 C CA . PHE A 1 67 ? 42.578 49.724 77.792 1.00 17.53 68 PHE A CA 1
ATOM 440 C C . PHE A 1 67 ? 42.261 49.280 76.381 1.00 17.82 68 PHE A C 1
ATOM 441 O O . PHE A 1 67 ? 41.750 50.067 75.580 1.00 18.13 68 PHE A O 1
ATOM 449 N N . LEU A 1 68 ? 42.581 48.030 76.074 1.00 18.04 69 LEU A N 1
ATOM 450 C CA . LEU A 1 68 ? 42.261 47.486 74.765 1.00 17.43 69 LEU A CA 1
ATOM 451 C C . LEU A 1 68 ? 41.022 46.644 75.010 1.00 17.82 69 LEU A C 1
ATOM 452 O O . LEU A 1 68 ? 41.053 45.701 75.795 1.00 18.28 69 LEU A O 1
ATOM 457 N N . VAL A 1 69 ? 39.933 46.991 74.346 1.00 16.94 70 VAL A N 1
ATOM 458 C CA . VAL A 1 69 ? 38.684 46.273 74.534 1.00 18.56 70 VAL A CA 1
ATOM 459 C C . VAL A 1 69 ? 38.340 45.447 73.306 1.00 18.81 70 VAL A C 1
ATOM 460 O O . VAL A 1 69 ? 38.129 46.001 72.222 1.00 17.75 70 VAL A O 1
ATOM 464 N N . LYS A 1 70 ? 38.306 44.125 73.490 1.00 17.70 71 LYS A N 1
ATOM 465 C CA . LYS A 1 70 ? 37.966 43.174 72.432 1.00 18.50 71 LYS A CA 1
ATOM 466 C C . LYS A 1 70 ? 36.491 42.822 72.585 1.00 18.82 71 LYS A C 1
ATOM 467 O O . LYS A 1 70 ? 36.055 42.482 73.681 1.00 18.86 71 LYS A O 1
ATOM 473 N N . VAL A 1 71 ? 35.734 42.906 71.494 1.00 18.23 72 VAL A N 1
ATOM 474 C CA . VAL A 1 71 ? 34.311 42.601 71.522 1.00 18.18 72 VAL A CA 1
ATOM 475 C C . VAL A 1 71 ? 33.992 41.632 70.396 1.00 19.31 72 VAL A C 1
ATOM 476 O O . VAL A 1 71 ? 34.383 41.864 69.244 1.00 18.44 72 VAL A O 1
ATOM 480 N N . THR A 1 72 ? 33.332 40.522 70.723 1.00 19.23 73 THR A N 1
ATOM 481 C CA . THR A 1 72 ? 32.933 39.555 69.704 1.00 19.91 73 THR A CA 1
ATOM 482 C C . THR A 1 72 ? 31.429 39.400 69.832 1.00 20.51 73 THR A C 1
ATOM 483 O O . THR A 1 72 ? 30.866 39.582 70.917 1.00 19.89 73 THR A O 1
ATOM 487 N N . ALA A 1 73 ? 30.762 39.115 68.726 1.00 19.02 74 ALA A N 1
ATOM 488 C CA . ALA A 1 73 ? 29.325 38.964 68.782 1.00 20.03 74 ALA A CA 1
ATOM 489 C C . ALA A 1 73 ? 28.833 38.064 67.669 1.00 20.24 74 ALA A C 1
ATOM 490 O O . ALA A 1 73 ? 29.459 37.973 66.615 1.00 20.35 74 ALA A O 1
ATOM 492 N N . ALA A 1 74 ? 27.717 37.391 67.928 1.00 19.93 75 ALA A N 1
ATOM 493 C CA . ALA A 1 74 ? 27.079 36.552 66.922 1.00 19.21 75 ALA A CA 1
ATOM 494 C C . ALA A 1 74 ? 25.696 37.171 66.750 1.00 19.00 75 ALA A C 1
ATOM 495 O O . ALA A 1 74 ? 24.968 37.402 67.724 1.00 18.94 75 ALA A O 1
ATOM 497 N N . ILE A 1 75 ? 25.357 37.475 65.507 1.00 18.09 76 ILE A N 1
ATOM 498 C CA . ILE A 1 75 ? 24.092 38.085 65.163 1.00 18.98 76 ILE A CA 1
ATOM 499 C C . ILE A 1 75 ? 23.310 37.134 64.259 1.00 20.79 76 ILE A C 1
ATOM 500 O O . ILE A 1 75 ? 23.823 36.664 63.240 1.00 20.65 76 ILE A O 1
ATOM 505 N N . THR A 1 76 ? 22.069 36.848 64.640 1.00 21.24 77 THR A N 1
ATOM 506 C CA . THR A 1 76 ? 21.227 35.958 63.850 1.00 22.21 77 THR A CA 1
ATOM 507 C C . THR A 1 76 ? 20.111 36.727 63.157 1.00 22.92 77 THR A C 1
ATOM 508 O O . THR A 1 76 ? 19.387 37.516 63.780 1.00 22.84 77 THR A O 1
ATOM 512 N N . ASN A 1 77 ? 19.990 36.531 61.848 1.00 23.78 78 ASN A N 1
ATOM 513 C CA . ASN A 1 77 ? 18.928 37.171 61.096 1.00 25.59 78 ASN A CA 1
ATOM 514 C C . ASN A 1 77 ? 17.817 36.113 61.048 1.00 27.44 78 ASN A C 1
ATOM 515 O O . ASN A 1 77 ? 17.877 35.183 60.240 1.00 27.09 78 ASN A O 1
ATOM 520 N N A ASN A 1 78 ? 16.818 36.246 61.915 0.50 28.04 79 ASN A N 1
ATOM 521 N N B ASN A 1 78 ? 16.831 36.263 61.926 0.50 27.89 79 ASN A N 1
ATOM 522 C CA A ASN A 1 78 ? 15.715 35.283 61.963 0.50 29.32 79 ASN A CA 1
ATOM 523 C CA B ASN A 1 78 ? 15.721 35.324 61.992 0.50 29.10 79 ASN A CA 1
ATOM 524 C C A ASN A 1 78 ? 14.600 35.591 60.973 0.50 30.42 79 ASN A C 1
ATOM 525 C C B ASN A 1 78 ? 14.565 35.690 61.069 0.50 30.25 79 ASN A C 1
ATOM 526 O O A ASN A 1 78 ? 13.542 34.962 61.008 0.50 31.03 79 ASN A O 1
ATOM 527 O O B ASN A 1 78 ? 13.445 35.212 61.256 0.50 30.80 79 ASN A O 1
ATOM 536 N N . HIS A 1 79 ? 14.823 36.546 60.083 1.00 30.75 80 HIS A N 1
ATOM 537 C CA . HIS A 1 79 ? 13.785 36.905 59.131 1.00 33.25 80 HIS A CA 1
ATOM 538 C C . HIS A 1 79 ? 13.578 35.710 58.217 1.00 34.86 80 HIS A C 1
ATOM 539 O O . HIS A 1 79 ? 14.487 34.904 58.005 1.00 35.17 80 HIS A O 1
ATOM 546 N N . ALA A 1 80 ? 12.375 35.599 57.673 1.00 36.46 81 ALA A N 1
ATOM 547 C CA . ALA A 1 80 ? 12.052 34.488 56.793 1.00 37.66 81 ALA A CA 1
ATOM 548 C C . ALA A 1 80 ? 12.709 34.580 55.420 1.00 37.89 81 ALA A C 1
ATOM 549 O O . ALA A 1 80 ? 13.190 33.576 54.899 1.00 38.93 81 ALA A O 1
ATOM 551 N N . THR A 1 81 ? 12.752 35.781 54.844 1.00 37.92 82 THR A N 1
ATOM 552 C CA . THR A 1 81 ? 13.299 35.953 53.497 1.00 38.02 82 THR A CA 1
ATOM 553 C C . THR A 1 81 ? 14.198 37.168 53.198 1.00 37.51 82 THR A C 1
ATOM 554 O O . THR A 1 81 ? 14.824 37.220 52.133 1.00 37.58 82 THR A O 1
ATOM 558 N N . GLU A 1 82 ? 14.251 38.144 54.099 1.00 35.72 83 GLU A N 1
ATOM 559 C CA . GLU A 1 82 ? 15.047 39.343 53.852 1.00 34.39 83 GLU A CA 1
ATOM 560 C C . GLU A 1 82 ? 16.381 39.409 54.598 1.00 32.56 83 GLU A C 1
ATOM 561 O O . GLU A 1 82 ? 16.480 39.029 55.763 1.00 31.79 83 GLU A O 1
ATOM 567 N N . ALA A 1 83 ? 17.404 39.911 53.912 1.00 30.48 84 ALA A N 1
ATOM 568 C CA . ALA A 1 83 ? 18.735 40.034 54.498 1.00 28.58 84 ALA A CA 1
ATOM 569 C C . ALA A 1 83 ? 18.960 41.439 55.036 1.00 26.62 84 ALA A C 1
ATOM 570 O O . ALA A 1 83 ? 18.103 42.310 54.906 1.00 26.10 84 ALA A O 1
ATOM 572 N N . VAL A 1 84 ? 20.121 41.642 55.659 1.00 24.44 85 VAL A N 1
ATOM 573 C CA . VAL A 1 84 ? 20.510 42.958 56.142 1.00 22.44 85 VAL A CA 1
ATOM 574 C C . VAL A 1 84 ? 21.970 43.122 55.732 1.00 21.81 85 VAL A C 1
ATOM 575 O O . VAL A 1 84 ? 22.666 42.136 55.489 1.00 20.33 85 VAL A O 1
ATOM 579 N N . ALA A 1 85 ? 22.417 44.368 55.641 1.00 21.68 86 ALA A N 1
ATOM 580 C CA . ALA A 1 85 ? 23.796 44.651 55.254 1.00 20.90 86 ALA A CA 1
ATOM 581 C C . ALA A 1 85 ? 24.419 45.647 56.220 1.00 20.21 86 ALA A C 1
ATOM 582 O O . ALA A 1 85 ? 23.723 46.473 56.830 1.00 19.31 86 ALA A O 1
ATOM 584 N N . LEU A 1 86 ? 25.736 45.570 56.352 1.00 18.67 87 LEU A N 1
ATOM 585 C CA . LEU A 1 86 ? 26.452 46.483 57.229 1.00 17.90 87 LEU A CA 1
ATOM 586 C C . LEU A 1 86 ? 26.151 47.936 56.951 1.00 17.01 87 LEU A C 1
ATOM 587 O O . LEU A 1 86 ? 26.010 48.344 55.789 1.00 18.15 87 LEU A O 1
ATOM 592 N N . THR A 1 87 ? 26.053 48.723 58.018 1.00 16.38 88 THR A N 1
ATOM 593 C CA . THR A 1 87 ? 25.883 50.171 57.884 1.00 16.03 88 THR A CA 1
ATOM 594 C C . THR A 1 87 ? 27.323 50.670 57.639 1.00 15.68 88 THR A C 1
ATOM 595 O O . THR A 1 87 ? 28.263 49.873 57.675 1.00 16.32 88 THR A O 1
ATOM 599 N N . ASP A 1 88 ? 27.497 51.971 57.431 1.00 16.31 89 ASP A N 1
ATOM 600 C CA . ASP A 1 88 ? 28.840 52.524 57.212 1.00 16.82 89 ASP A CA 1
ATOM 601 C C . ASP A 1 88 ? 29.755 52.316 58.426 1.00 17.05 89 ASP A C 1
ATOM 602 O O . ASP A 1 88 ? 30.971 52.142 58.262 1.00 15.96 89 ASP A O 1
ATOM 607 N N . PHE A 1 89 ? 29.197 52.348 59.643 1.00 14.70 90 PHE A N 1
ATOM 608 C CA . PHE A 1 89 ? 30.028 52.179 60.839 1.00 14.89 90 PHE A CA 1
ATOM 609 C C . PHE A 1 89 ? 30.144 50.711 61.229 1.00 15.44 90 PHE A C 1
ATOM 610 O O . PHE A 1 89 ? 31.107 50.305 61.866 1.00 13.97 90 PHE A O 1
ATOM 618 N N . GLY A 1 90 ? 29.136 49.924 60.867 1.00 14.58 91 GLY A N 1
ATOM 619 C CA . GLY A 1 90 ? 29.193 48.496 61.131 1.00 13.61 91 GLY A CA 1
ATOM 620 C C . GLY A 1 90 ? 29.589 48.060 62.523 1.00 14.41 91 GLY A C 1
ATOM 621 O O . GLY A 1 90 ? 28.995 48.512 63.507 1.00 14.91 91 GLY A O 1
ATOM 622 N N . PRO A 1 91 ? 30.617 47.203 62.649 1.00 14.50 92 PRO A N 1
ATOM 623 C CA . PRO A 1 91 ? 31.031 46.738 63.979 1.00 14.15 92 PRO A CA 1
ATOM 624 C C . PRO A 1 91 ? 31.531 47.829 64.925 1.00 14.34 92 PRO A C 1
ATOM 625 O O . PRO A 1 91 ? 31.673 47.583 66.121 1.00 15.50 92 PRO A O 1
ATOM 629 N N . ALA A 1 92 ? 31.819 49.023 64.403 1.00 13.44 93 ALA A N 1
ATOM 630 C CA . ALA A 1 92 ? 32.277 50.098 65.277 1.00 13.98 93 ALA A CA 1
ATOM 631 C C . ALA A 1 92 ? 31.131 50.508 66.203 1.00 14.59 93 ALA A C 1
ATOM 632 O O . ALA A 1 92 ? 31.343 51.225 67.174 1.00 14.80 93 ALA A O 1
ATOM 634 N N . ASN A 1 93 ? 29.917 50.058 65.892 1.00 14.25 94 ASN A N 1
ATOM 635 C CA . ASN A 1 93 ? 28.782 50.366 66.767 1.00 15.45 94 ASN A CA 1
ATOM 636 C C . ASN A 1 93 ? 28.464 49.226 67.753 1.00 17.18 94 ASN A C 1
ATOM 637 O O . ASN A 1 93 ? 27.381 49.218 68.367 1.00 17.97 94 ASN A O 1
ATOM 642 N N . LEU A 1 94 ? 29.387 48.270 67.907 1.00 16.27 95 LEU A N 1
ATOM 643 C CA . LEU A 1 94 ? 29.186 47.179 68.875 1.00 16.52 95 LEU A CA 1
ATOM 644 C C . LEU A 1 94 ? 29.231 47.768 70.290 1.00 17.11 95 LEU A C 1
ATOM 645 O O . LEU A 1 94 ? 28.608 47.239 71.213 1.00 17.24 95 LEU A O 1
ATOM 650 N N . VAL A 1 95 ? 29.980 48.853 70.456 1.00 16.63 96 VAL A N 1
ATOM 651 C CA . VAL A 1 95 ? 30.019 49.565 71.737 1.00 16.15 96 VAL A CA 1
ATOM 652 C C . VAL A 1 95 ? 29.353 50.896 71.419 1.00 16.34 96 VAL A C 1
ATOM 653 O O . VAL A 1 95 ? 29.779 51.606 70.511 1.00 15.69 96 VAL A O 1
ATOM 657 N N A GLN A 1 96 ? 28.285 51.228 72.136 0.50 15.60 97 GLN A N 1
ATOM 658 N N B GLN A 1 96 ? 28.286 51.212 72.151 0.50 15.39 97 GLN A N 1
ATOM 659 C CA A GLN A 1 96 ? 27.584 52.485 71.898 0.50 15.83 97 GLN A CA 1
ATOM 660 C CA B GLN A 1 96 ? 27.553 52.460 71.959 0.50 15.51 97 GLN A CA 1
ATOM 661 C C A GLN A 1 96 ? 28.281 53.657 72.593 0.50 15.78 97 GLN A C 1
ATOM 662 C C B GLN A 1 96 ? 28.311 53.628 72.580 0.50 15.52 97 GLN A C 1
ATOM 663 O O A GLN A 1 96 ? 28.411 54.745 72.019 0.50 16.23 97 GLN A O 1
ATOM 664 O O B GLN A 1 96 ? 28.501 54.677 71.956 0.50 16.06 97 GLN A O 1
ATOM 675 N N . ARG A 1 97 ? 28.723 53.436 73.827 1.00 15.41 98 ARG A N 1
ATOM 676 C CA . ARG A 1 97 ? 29.407 54.477 74.584 1.00 16.14 98 ARG A CA 1
ATOM 677 C C . ARG A 1 97 ? 30.406 53.938 75.578 1.00 15.47 98 ARG A C 1
ATOM 678 O O . ARG A 1 97 ? 30.327 52.782 76.022 1.00 14.72 98 ARG A O 1
ATOM 686 N N A VAL A 1 98 ? 31.350 54.802 75.936 0.50 14.78 99 VAL A N 1
ATOM 687 N N B VAL A 1 98 ? 31.341 54.798 75.957 0.50 15.09 99 VAL A N 1
ATOM 688 C CA A VAL A 1 98 ? 32.395 54.487 76.898 0.50 14.82 99 VAL A CA 1
ATOM 689 C CA B VAL A 1 98 ? 32.340 54.450 76.949 0.50 15.38 99 VAL A CA 1
ATOM 690 C C A VAL A 1 98 ? 32.605 55.677 77.847 0.50 15.08 99 VAL A C 1
ATOM 691 C C B VAL A 1 98 ? 32.570 55.660 77.855 0.50 15.37 99 VAL A C 1
ATOM 692 O O A VAL A 1 98 ? 32.556 56.835 77.421 0.50 14.43 99 VAL A O 1
ATOM 693 O O B VAL A 1 98 ? 32.498 56.810 77.410 0.50 14.67 99 VAL A O 1
ATOM 700 N N . ILE A 1 99 ? 32.836 55.396 79.127 1.00 15.34 100 ILE A N 1
ATOM 701 C CA . ILE A 1 99 ? 33.119 56.463 80.075 1.00 16.36 100 ILE A CA 1
ATOM 702 C C . ILE A 1 99 ? 34.161 55.934 81.028 1.00 16.17 100 ILE A C 1
ATOM 703 O O . ILE A 1 99 ? 34.054 54.802 81.501 1.00 18.01 100 ILE A O 1
ATOM 708 N N . TYR A 1 100 ? 35.183 56.735 81.303 1.00 16.53 101 TYR A N 1
ATOM 709 C CA . TYR A 1 100 ? 36.213 56.326 82.248 1.00 17.68 101 TYR A CA 1
ATOM 710 C C . TYR A 1 100 ? 36.328 57.317 83.413 1.00 17.99 101 TYR A C 1
ATOM 711 O O . TYR A 1 100 ? 36.384 58.523 83.193 1.00 17.46 101 TYR A O 1
ATOM 720 N N . TYR A 1 101 ? 36.335 56.801 84.641 1.00 19.12 102 TYR A N 1
ATOM 721 C CA . TYR A 1 101 ? 36.508 57.623 85.845 1.00 20.38 102 TYR A CA 1
ATOM 722 C C . TYR A 1 101 ? 37.804 57.158 86.507 1.00 21.07 102 TYR A C 1
ATOM 723 O O . TYR A 1 101 ? 38.003 55.949 86.674 1.00 21.83 102 TYR A O 1
ATOM 732 N N . ASP A 1 102 ? 38.680 58.091 86.883 1.00 21.95 103 ASP A N 1
ATOM 733 C CA . ASP A 1 102 ? 39.936 57.702 87.533 1.00 23.89 103 ASP A CA 1
ATOM 734 C C . ASP A 1 102 ? 39.748 57.528 89.054 1.00 25.89 103 ASP A C 1
ATOM 735 O O . ASP A 1 102 ? 38.645 57.723 89.568 1.00 25.94 103 ASP A O 1
ATOM 740 N N . PRO A 1 103 ? 40.809 57.131 89.784 1.00 27.58 104 PRO A N 1
ATOM 741 C CA . PRO A 1 103 ? 40.701 56.940 91.238 1.00 29.08 104 PRO A CA 1
ATOM 742 C C . PRO A 1 103 ? 40.237 58.150 92.045 1.00 29.56 104 PRO A C 1
ATOM 743 O O . PRO A 1 103 ? 39.763 58.000 93.174 1.00 30.32 104 PRO A O 1
ATOM 747 N N . ASP A 1 104 ? 40.388 59.345 91.483 1.00 29.61 105 ASP A N 1
ATOM 748 C CA . ASP A 1 104 ? 39.966 60.564 92.167 1.00 30.11 105 ASP A CA 1
ATOM 749 C C . ASP A 1 104 ? 38.575 60.987 91.705 1.00 29.60 105 ASP A C 1
ATOM 750 O O . ASP A 1 104 ? 38.166 62.131 91.897 1.00 29.72 105 ASP A O 1
ATOM 755 N N A ASN A 1 105 ? 37.830 60.075 91.092 0.50 28.98 106 ASN A N 1
ATOM 756 N N B ASN A 1 105 ? 37.897 60.038 91.056 0.50 29.57 106 ASN A N 1
ATOM 757 C CA A ASN A 1 105 ? 36.478 60.410 90.658 0.50 28.15 106 ASN A CA 1
ATOM 758 C CA B ASN A 1 105 ? 36.554 60.197 90.510 0.50 29.15 106 ASN A CA 1
ATOM 759 C C A ASN A 1 105 ? 36.437 61.496 89.578 0.50 27.78 106 ASN A C 1
ATOM 760 C C B ASN A 1 105 ? 36.396 61.265 89.434 0.50 28.39 106 ASN A C 1
ATOM 761 O O A ASN A 1 105 ? 35.450 62.227 89.465 0.50 28.20 106 ASN A O 1
ATOM 762 O O B ASN A 1 105 ? 35.290 61.741 89.180 0.50 28.84 106 ASN A O 1
ATOM 771 N N . GLN A 1 106 ? 37.505 61.623 88.793 1.00 27.06 107 GLN A N 1
ATOM 772 C CA . GLN A 1 106 ? 37.507 62.615 87.718 1.00 25.91 107 GLN A CA 1
ATOM 773 C C . GLN A 1 106 ? 37.317 61.854 86.402 1.00 25.15 107 GLN A C 1
ATOM 774 O O . GLN A 1 106 ? 37.996 60.861 86.151 1.00 25.08 107 GLN A O 1
ATOM 780 N N . ARG A 1 107 ? 36.390 62.313 85.573 1.00 23.74 108 ARG A N 1
ATOM 781 C CA . ARG A 1 107 ? 36.151 61.659 84.302 1.00 23.14 108 ARG A CA 1
ATOM 782 C C . ARG A 1 107 ? 37.173 62.047 83.258 1.00 22.40 108 ARG A C 1
ATOM 783 O O . ARG A 1 107 ? 37.647 63.192 83.222 1.00 21.22 108 ARG A O 1
ATOM 791 N N . HIS A 1 108 ? 37.525 61.087 82.409 1.00 20.67 109 HIS A N 1
ATOM 792 C CA . HIS A 1 108 ? 38.420 61.393 81.311 1.00 19.15 109 HIS A CA 1
ATOM 793 C C . HIS A 1 108 ? 37.529 61.255 80.076 1.00 18.91 109 HIS A C 1
ATOM 794 O O . HIS A 1 108 ? 36.603 62.057 79.884 1.00 18.56 109 HIS A O 1
ATOM 801 N N . THR A 1 109 ? 37.757 60.240 79.251 1.00 17.76 110 THR A N 1
ATOM 802 C CA . THR A 1 109 ? 36.920 60.082 78.064 1.00 16.79 110 THR A CA 1
ATOM 803 C C . THR A 1 109 ? 35.443 59.745 78.355 1.00 16.05 110 THR A C 1
ATOM 804 O O . THR A 1 109 ? 35.139 58.942 79.235 1.00 16.80 110 THR A O 1
ATOM 808 N N . GLU A 1 110 ? 34.547 60.388 77.616 1.00 15.59 111 GLU A N 1
ATOM 809 C CA . GLU A 1 110 ? 33.105 60.120 77.675 1.00 15.62 111 GLU A CA 1
ATOM 810 C C . GLU A 1 110 ? 32.645 60.339 76.245 1.00 14.89 111 GLU A C 1
ATOM 811 O O . GLU A 1 110 ? 32.387 61.469 75.821 1.00 14.48 111 GLU A O 1
ATOM 817 N N . THR A 1 111 ? 32.573 59.257 75.478 1.00 14.67 112 THR A N 1
ATOM 818 C CA . THR A 1 111 ? 32.196 59.404 74.082 1.00 14.89 112 THR A CA 1
ATOM 819 C C . THR A 1 111 ? 31.549 58.146 73.504 1.00 15.72 112 THR A C 1
ATOM 820 O O . THR A 1 111 ? 31.381 57.143 74.204 1.00 16.23 112 THR A O 1
ATOM 824 N N . SER A 1 112 ? 31.170 58.213 72.232 1.00 15.21 113 SER A N 1
ATOM 825 C CA . SER A 1 112 ? 30.543 57.085 71.549 1.00 14.65 113 SER A CA 1
ATOM 826 C C . SER A 1 112 ? 31.584 56.087 71.043 1.00 14.99 113 SER A C 1
ATOM 827 O O . SER A 1 112 ? 32.769 56.431 70.867 1.00 14.52 113 SER A O 1
ATOM 830 N N . GLY A 1 113 ? 31.152 54.848 70.825 1.00 13.23 114 GLY A N 1
ATOM 831 C CA . GLY A 1 113 ? 32.073 53.856 70.300 1.00 13.85 114 GLY A CA 1
ATOM 832 C C . GLY A 1 113 ? 32.584 54.257 68.912 1.00 14.69 114 GLY A C 1
ATOM 833 O O . GLY A 1 113 ? 33.773 54.093 68.613 1.00 13.82 114 GLY A O 1
ATOM 834 N N . TRP A 1 114 ? 31.710 54.787 68.055 1.00 13.46 115 TRP A N 1
ATOM 835 C CA . TRP A 1 114 ? 32.187 55.141 66.722 1.00 13.62 115 TRP A CA 1
ATOM 836 C C . TRP A 1 114 ? 33.193 56.290 66.748 1.00 14.09 115 TRP A C 1
ATOM 837 O O . TRP A 1 114 ? 34.168 56.280 65.976 1.00 13.71 115 TRP A O 1
ATOM 848 N N . HIS A 1 115 ? 33.006 57.263 67.640 1.00 13.78 116 HIS A N 1
ATOM 849 C CA . HIS A 1 115 ? 33.964 58.371 67.699 1.00 13.11 116 HIS A CA 1
ATOM 850 C C . HIS A 1 115 ? 35.296 57.834 68.212 1.00 13.45 116 HIS A C 1
ATOM 851 O O . HIS A 1 115 ? 36.362 58.143 67.656 1.00 13.17 116 HIS A O 1
ATOM 858 N N . LEU A 1 116 ? 35.245 57.022 69.267 1.00 13.55 117 LEU A N 1
ATOM 859 C CA . LEU A 1 116 ? 36.458 56.423 69.821 1.00 13.12 117 LEU A CA 1
ATOM 860 C C . LEU A 1 116 ? 37.218 55.671 68.718 1.00 14.11 117 LEU A C 1
ATOM 861 O O . LEU A 1 116 ? 38.447 55.798 68.599 1.00 13.19 117 LEU A O 1
ATOM 866 N N . HIS A 1 117 ? 36.489 54.890 67.919 1.00 13.36 118 HIS A N 1
ATOM 867 C CA . HIS A 1 117 ? 37.104 54.132 66.829 1.00 13.49 118 HIS A CA 1
ATOM 868 C C . HIS A 1 117 ? 37.753 55.057 65.790 1.00 14.11 118 HIS A C 1
ATOM 869 O O . HIS A 1 117 ? 38.879 54.802 65.339 1.00 13.86 118 HIS A O 1
ATOM 876 N N . PHE A 1 118 ? 37.070 56.140 65.422 1.00 13.15 119 PHE A N 1
ATOM 877 C CA . PHE A 1 118 ? 37.646 57.046 64.428 1.00 13.17 119 PHE A CA 1
ATOM 878 C C . PHE A 1 118 ? 38.924 57.699 64.948 1.00 13.81 119 PHE A C 1
ATOM 879 O O . PHE A 1 118 ? 39.855 57.949 64.171 1.00 13.99 119 PHE A O 1
ATOM 887 N N . VAL A 1 119 ? 38.979 57.987 66.250 1.00 12.97 120 VAL A N 1
ATOM 888 C CA . VAL A 1 119 ? 40.204 58.568 66.823 1.00 13.59 120 VAL A CA 1
ATOM 889 C C . VAL A 1 119 ? 41.317 57.498 66.825 1.00 13.71 120 VAL A C 1
ATOM 890 O O . VAL A 1 119 ? 42.477 57.815 66.561 1.00 13.57 120 VAL A O 1
ATOM 894 N N . ASN A 1 120 ? 40.965 56.241 67.111 1.00 13.22 121 ASN A N 1
ATOM 895 C CA . ASN A 1 120 ? 41.947 55.145 67.092 1.00 13.46 121 ASN A CA 1
ATOM 896 C C . ASN A 1 120 ? 42.579 55.123 65.683 1.00 13.55 121 ASN A C 1
ATOM 897 O O . ASN A 1 120 ? 43.794 54.963 65.526 1.00 13.50 121 ASN A O 1
ATOM 902 N N . THR A 1 121 ? 41.743 55.264 64.658 1.00 12.62 122 THR A N 1
ATOM 903 C CA . THR A 1 121 ? 42.225 55.296 63.280 1.00 12.69 122 THR A CA 1
ATOM 904 C C . THR A 1 121 ? 43.114 56.533 63.020 1.00 13.68 122 THR A C 1
ATOM 905 O O . THR A 1 121 ? 44.198 56.411 62.455 1.00 13.50 122 THR A O 1
ATOM 909 N N . ALA A 1 122 ? 42.653 57.716 63.414 1.00 13.04 123 ALA A N 1
ATOM 910 C CA . ALA A 1 122 ? 43.437 58.940 63.219 1.00 13.64 123 ALA A CA 1
ATOM 911 C C . ALA A 1 122 ? 44.815 58.818 63.877 1.00 14.53 123 ALA A C 1
ATOM 912 O O . ALA A 1 122 ? 45.818 59.235 63.295 1.00 15.68 123 ALA A O 1
ATOM 914 N N . LYS A 1 123 ? 44.875 58.248 65.079 1.00 14.11 124 LYS A N 1
ATOM 915 C CA . LYS A 1 123 ? 46.142 58.099 65.786 1.00 15.28 124 LYS A CA 1
ATOM 916 C C . LYS A 1 123 ? 47.056 57.047 65.158 1.00 15.69 124 LYS A C 1
ATOM 917 O O . LYS A 1 123 ? 48.275 57.164 65.237 1.00 16.29 124 LYS A O 1
ATOM 923 N N . GLN A 1 124 ? 46.478 56.013 64.551 1.00 13.87 125 GLN A N 1
ATOM 924 C CA . GLN A 1 124 ? 47.295 55.000 63.885 1.00 14.15 125 GLN A CA 1
ATOM 925 C C . GLN A 1 124 ? 47.821 55.496 62.528 1.00 15.27 125 GLN A C 1
ATOM 926 O O . GLN A 1 124 ? 48.908 55.086 62.083 1.00 14.26 125 GLN A O 1
ATOM 932 N N . GLY A 1 125 ? 47.054 56.364 61.872 1.00 13.42 126 GLY A N 1
ATOM 933 C CA . GLY A 1 125 ? 47.458 56.854 60.558 1.00 14.99 126 GLY A CA 1
ATOM 934 C C . GLY A 1 125 ? 46.935 55.943 59.449 1.00 14.72 126 GLY A C 1
ATOM 935 O O . GLY A 1 125 ? 47.370 56.030 58.291 1.00 14.58 126 GLY A O 1
ATOM 936 N N . ALA A 1 126 ? 45.998 55.066 59.812 1.00 13.14 127 ALA A N 1
ATOM 937 C CA . ALA A 1 126 ? 45.355 54.119 58.883 1.00 13.20 127 ALA A CA 1
ATOM 938 C C . ALA A 1 126 ? 44.171 53.472 59.614 1.00 11.77 127 ALA A C 1
ATOM 939 O O . ALA A 1 126 ? 44.134 53.490 60.843 1.00 12.67 127 ALA A O 1
ATOM 941 N N . PRO A 1 127 ? 43.199 52.900 58.876 1.00 12.28 128 PRO A N 1
ATOM 942 C CA . PRO A 1 127 ? 42.043 52.251 59.531 1.00 11.89 128 PRO A CA 1
ATOM 943 C C . PRO A 1 127 ? 42.581 51.374 60.660 1.00 12.45 128 PRO A C 1
ATOM 944 O O . PRO A 1 127 ? 43.427 50.497 60.444 1.00 11.81 128 PRO A O 1
ATOM 948 N N . PHE A 1 128 ? 42.097 51.628 61.870 1.00 12.31 129 PHE A N 1
ATOM 949 C CA . PHE A 1 128 ? 42.579 50.935 63.066 1.00 12.66 129 PHE A CA 1
ATOM 950 C C . PHE A 1 128 ? 42.631 49.416 62.987 1.00 12.14 129 PHE A C 1
ATOM 951 O O . PHE A 1 128 ? 41.634 48.767 62.679 1.00 11.98 129 PHE A O 1
ATOM 959 N N . LEU A 1 129 ? 43.809 48.862 63.274 1.00 13.07 130 LEU A N 1
ATOM 960 C CA . LEU A 1 129 ? 44.039 47.417 63.259 1.00 13.67 130 LEU A CA 1
ATOM 961 C C . LEU A 1 129 ? 43.619 46.729 61.951 1.00 13.37 130 LEU A C 1
ATOM 962 O O . LEU A 1 129 ? 43.268 45.549 61.939 1.00 13.59 130 LEU A O 1
ATOM 967 N N . SER A 1 130 ? 43.691 47.458 60.841 1.00 13.15 131 SER A N 1
ATOM 968 C CA . SER A 1 130 ? 43.331 46.875 59.553 1.00 12.92 131 SER A CA 1
ATOM 969 C C . SER A 1 130 ? 44.506 46.121 58.930 1.00 12.95 131 SER A C 1
ATOM 970 O O . SER A 1 130 ? 45.649 46.251 59.375 1.00 12.78 131 SER A O 1
ATOM 973 N N . SER A 1 131 ? 44.191 45.333 57.909 1.00 13.31 132 SER A N 1
ATOM 974 C CA . SER A 1 131 ? 45.184 44.575 57.148 1.00 13.80 132 SER A CA 1
ATOM 975 C C . SER A 1 131 ? 45.204 45.216 55.756 1.00 13.09 132 SER A C 1
ATOM 976 O O . SER A 1 131 ? 44.207 45.184 55.025 1.00 13.62 132 SER A O 1
ATOM 979 N N A MET A 1 132 ? 46.346 45.803 55.409 0.50 12.96 133 MET A N 1
ATOM 980 N N B MET A 1 132 ? 46.332 45.819 55.412 0.50 13.55 133 MET A N 1
ATOM 981 C CA A MET A 1 132 ? 46.560 46.474 54.121 0.50 13.15 133 MET A CA 1
ATOM 982 C CA B MET A 1 132 ? 46.464 46.457 54.112 0.50 14.14 133 MET A CA 1
ATOM 983 C C A MET A 1 132 ? 46.768 45.458 52.996 0.50 13.98 133 MET A C 1
ATOM 984 C C B MET A 1 132 ? 46.575 45.367 53.057 0.50 14.64 133 MET A C 1
ATOM 985 O O A MET A 1 132 ? 47.530 44.501 53.151 0.50 13.97 133 MET A O 1
ATOM 986 O O B MET A 1 132 ? 47.039 44.257 53.327 0.50 14.54 133 MET A O 1
ATOM 995 N N . VAL A 1 133 ? 46.114 45.677 51.858 1.00 13.01 134 VAL A N 1
ATOM 996 C CA . VAL A 1 133 ? 46.225 44.743 50.742 1.00 13.27 134 VAL A CA 1
ATOM 997 C C . VAL A 1 133 ? 47.456 45.098 49.901 1.00 13.36 134 VAL A C 1
ATOM 998 O O . VAL A 1 133 ? 47.679 46.278 49.595 1.00 12.49 134 VAL A O 1
ATOM 1002 N N . THR A 1 134 ? 48.267 44.093 49.555 1.00 12.78 135 THR A N 1
ATOM 1003 C CA . THR A 1 134 ? 49.457 44.298 48.711 1.00 12.82 135 THR A CA 1
ATOM 1004 C C . THR A 1 134 ? 49.543 43.161 47.701 1.00 13.46 135 THR A C 1
ATOM 1005 O O . THR A 1 134 ? 48.780 42.194 47.783 1.00 14.40 135 THR A O 1
ATOM 1009 N N . ASP A 1 135 ? 50.479 43.281 46.757 1.00 13.64 136 ASP A N 1
ATOM 1010 C CA . ASP A 1 135 ? 50.694 42.263 45.726 1.00 14.97 136 ASP A CA 1
ATOM 1011 C C . ASP A 1 135 ? 51.599 41.144 46.234 1.00 14.69 136 ASP A C 1
ATOM 1012 O O . ASP A 1 135 ? 52.023 40.314 45.445 1.00 13.91 136 ASP A O 1
ATOM 1017 N N . SER A 1 136 ? 51.938 41.118 47.518 1.00 13.66 137 SER A N 1
ATOM 1018 C CA . SER A 1 136 ? 52.871 40.080 47.957 1.00 13.04 137 SER A CA 1
ATOM 1019 C C . SER A 1 136 ? 52.380 38.654 47.707 1.00 13.54 137 SER A C 1
ATOM 1020 O O . SER A 1 136 ? 51.253 38.313 48.063 1.00 12.75 137 SER A O 1
ATOM 1023 N N . PRO A 1 137 ? 53.220 37.812 47.075 1.00 13.20 138 PRO A N 1
ATOM 1024 C CA . PRO A 1 137 ? 52.829 36.419 46.813 1.00 14.20 138 PRO A CA 1
ATOM 1025 C C . PRO A 1 137 ? 52.865 35.615 48.116 1.00 15.55 138 PRO A C 1
ATOM 1026 O O . PRO A 1 137 ? 52.176 34.584 48.232 1.00 16.47 138 PRO A O 1
ATOM 1030 N N . ILE A 1 138 ? 53.661 36.079 49.088 1.00 14.74 139 ILE A N 1
ATOM 1031 C CA . ILE A 1 138 ? 53.740 35.413 50.389 1.00 14.52 139 ILE A CA 1
ATOM 1032 C C . ILE A 1 138 ? 52.366 35.656 51.015 1.00 14.87 139 ILE A C 1
ATOM 1033 O O . ILE A 1 138 ? 51.835 36.770 50.946 1.00 14.22 139 ILE A O 1
ATOM 1038 N N . LYS A 1 139 ? 51.785 34.637 51.635 1.00 14.29 140 LYS A N 1
ATOM 1039 C CA . LYS A 1 139 ? 50.421 34.801 52.117 1.00 14.69 140 LYS A CA 1
ATOM 1040 C C . LYS A 1 139 ? 50.100 35.618 53.363 1.00 14.47 140 LYS A C 1
ATOM 1041 O O . LYS A 1 139 ? 49.427 35.136 54.293 1.00 12.75 140 LYS A O 1
ATOM 1047 N N . TYR A 1 140 ? 50.600 36.851 53.373 1.00 13.62 141 TYR A N 1
ATOM 1048 C CA . TYR A 1 140 ? 50.224 37.818 54.409 1.00 12.16 141 TYR A CA 1
ATOM 1049 C C . TYR A 1 140 ? 48.793 38.172 53.994 1.00 13.37 141 TYR A C 1
ATOM 1050 O O . TYR A 1 140 ? 48.373 37.858 52.876 1.00 13.21 141 TYR A O 1
ATOM 1059 N N . GLY A 1 141 ? 48.062 38.873 54.863 1.00 13.72 142 GLY A N 1
ATOM 1060 C CA . GLY A 1 141 ? 46.713 39.273 54.500 1.00 14.45 142 GLY A CA 1
ATOM 1061 C C . GLY A 1 141 ? 45.799 39.258 55.701 1.00 14.42 142 GLY A C 1
ATOM 1062 O O . GLY A 1 141 ? 46.254 39.339 56.843 1.00 13.66 142 GLY A O 1
ATOM 1063 N N . ASP A 1 142 ? 44.501 39.175 55.441 1.00 14.65 143 ASP A N 1
ATOM 1064 C CA . ASP A 1 142 ? 43.538 39.110 56.522 1.00 15.69 143 ASP A CA 1
ATOM 1065 C C . ASP A 1 142 ? 43.467 37.632 56.912 1.00 15.73 143 ASP A C 1
ATOM 1066 O O . ASP A 1 142 ? 42.594 36.888 56.465 1.00 16.23 143 ASP A O 1
ATOM 1071 N N . VAL A 1 143 ? 44.426 37.226 57.729 1.00 15.19 144 VAL A N 1
ATOM 1072 C CA . VAL A 1 143 ? 44.558 35.858 58.198 1.00 16.10 144 VAL A CA 1
ATOM 1073 C C . VAL A 1 143 ? 43.825 35.659 59.523 1.00 16.87 144 VAL A C 1
ATOM 1074 O O . VAL A 1 143 ? 43.178 34.628 59.751 1.00 16.87 144 VAL A O 1
ATOM 1078 N N . MET A 1 144 ? 43.939 36.658 60.388 1.00 16.60 145 MET A N 1
ATOM 1079 C CA . MET A 1 144 ? 43.385 36.588 61.734 1.00 17.60 145 MET A CA 1
ATOM 1080 C C . MET A 1 144 ? 42.076 37.315 62.008 1.00 17.82 145 MET A C 1
ATOM 1081 O O . MET A 1 144 ? 41.568 37.252 63.124 1.00 18.82 145 MET A O 1
ATOM 1086 N N . ASN A 1 145 ? 41.530 37.991 61.004 1.00 18.32 146 ASN A N 1
ATOM 1087 C CA . ASN A 1 145 ? 40.246 38.681 61.168 1.00 18.24 146 ASN A CA 1
ATOM 1088 C C . ASN A 1 145 ? 40.147 39.462 62.476 1.00 18.29 146 ASN A C 1
ATOM 1089 O O . ASN A 1 145 ? 39.185 39.300 63.249 1.00 17.01 146 ASN A O 1
ATOM 1094 N N . VAL A 1 146 ? 41.138 40.318 62.713 1.00 16.16 147 VAL A N 1
ATOM 1095 C CA . VAL A 1 146 ? 41.200 41.114 63.933 1.00 15.34 147 VAL A CA 1
ATOM 1096 C C . VAL A 1 146 ? 39.979 42.019 64.122 1.00 15.69 147 VAL A C 1
ATOM 1097 O O . VAL A 1 146 ? 39.400 42.041 65.210 1.00 15.54 147 VAL A O 1
ATOM 1101 N N . ILE A 1 147 ? 39.600 42.779 63.092 1.00 14.47 148 ILE A N 1
ATOM 1102 C CA . ILE A 1 147 ? 38.377 43.582 63.143 1.00 14.89 148 ILE A CA 1
ATOM 1103 C C . ILE A 1 147 ? 37.648 43.050 61.918 1.00 15.91 148 ILE A C 1
ATOM 1104 O O . ILE A 1 147 ? 38.126 43.151 60.774 1.00 15.89 148 ILE A O 1
ATOM 1109 N N . ASP A 1 148 ? 36.471 42.486 62.147 1.00 15.78 149 ASP A N 1
ATOM 1110 C CA . ASP A 1 148 ? 35.807 41.783 61.060 1.00 16.58 149 ASP A CA 1
ATOM 1111 C C . ASP A 1 148 ? 34.301 41.706 61.244 1.00 16.81 149 ASP A C 1
ATOM 1112 O O . ASP A 1 148 ? 33.823 41.647 62.375 1.00 16.58 149 ASP A O 1
ATOM 1117 N N . ALA A 1 149 ? 33.569 41.716 60.133 1.00 16.52 150 ALA A N 1
ATOM 1118 C CA . ALA A 1 149 ? 32.107 41.588 60.167 1.00 17.21 150 ALA A CA 1
ATOM 1119 C C . ALA A 1 149 ? 31.594 41.238 58.770 1.00 18.27 150 ALA A C 1
ATOM 1120 O O . ALA A 1 149 ? 32.031 41.830 57.780 1.00 18.35 150 ALA A O 1
ATOM 1122 N N . PRO A 1 150 ? 30.664 40.271 58.665 1.00 19.24 151 PRO A N 1
ATOM 1123 C CA . PRO A 1 150 ? 30.180 39.953 57.315 1.00 19.57 151 PRO A CA 1
ATOM 1124 C C . PRO A 1 150 ? 29.435 41.130 56.685 1.00 19.85 151 PRO A C 1
ATOM 1125 O O . PRO A 1 150 ? 28.668 41.832 57.345 1.00 18.91 151 PRO A O 1
ATOM 1129 N N . ALA A 1 151 ? 29.688 41.352 55.397 1.00 20.37 152 ALA A N 1
ATOM 1130 C CA . ALA A 1 151 ? 29.077 42.452 54.666 1.00 20.42 152 ALA A CA 1
ATOM 1131 C C . ALA A 1 151 ? 27.556 42.365 54.710 1.00 21.16 152 ALA A C 1
ATOM 1132 O O . ALA A 1 151 ? 26.860 43.387 54.710 1.00 20.52 152 ALA A O 1
ATOM 1134 N N . THR A 1 152 ? 27.050 41.138 54.701 1.00 21.83 153 THR A N 1
ATOM 1135 C CA . THR A 1 152 ? 25.614 40.924 54.766 1.00 23.05 153 THR A CA 1
ATOM 1136 C C . THR A 1 152 ? 25.358 39.681 55.597 1.00 23.01 153 THR A C 1
ATOM 1137 O O . THR A 1 152 ? 26.239 38.838 55.749 1.00 21.96 153 THR A O 1
ATOM 1141 N N . ILE A 1 153 ? 24.161 39.597 56.175 1.00 23.12 154 ILE A N 1
ATOM 1142 C CA . ILE A 1 153 ? 23.753 38.409 56.922 1.00 22.78 154 ILE A CA 1
ATOM 1143 C C . ILE A 1 153 ? 22.411 38.081 56.278 1.00 24.10 154 ILE A C 1
ATOM 1144 O O . ILE A 1 153 ? 21.464 38.844 56.397 1.00 22.32 154 ILE A O 1
ATOM 1149 N N . ALA A 1 154 ? 22.360 36.963 55.559 1.00 26.25 155 ALA A N 1
ATOM 1150 C CA . ALA A 1 154 ? 21.146 36.557 54.855 1.00 28.11 155 ALA A CA 1
ATOM 1151 C C . ALA A 1 154 ? 20.083 36.027 55.802 1.00 28.91 155 ALA A C 1
ATOM 1152 O O . ALA A 1 154 ? 20.381 35.626 56.929 1.00 28.48 155 ALA A O 1
ATOM 1154 N N . ALA A 1 155 ? 18.843 36.031 55.324 1.00 29.59 156 ALA A N 1
ATOM 1155 C CA . ALA A 1 155 ? 17.716 35.528 56.099 1.00 29.99 156 ALA A CA 1
ATOM 1156 C C . ALA A 1 155 ? 18.048 34.134 56.584 1.00 29.86 156 ALA A C 1
ATOM 1157 O O . ALA A 1 155 ? 18.424 33.269 55.792 1.00 31.51 156 ALA A O 1
ATOM 1159 N N . GLY A 1 156 ? 17.926 33.923 57.890 1.00 29.32 157 GLY A N 1
ATOM 1160 C CA . GLY A 1 156 ? 18.202 32.627 58.476 1.00 27.63 157 GLY A CA 1
ATOM 1161 C C . GLY A 1 156 ? 19.644 32.375 58.853 1.00 27.89 157 GLY A C 1
ATOM 1162 O O . GLY A 1 156 ? 19.950 31.360 59.476 1.00 27.73 157 GLY A O 1
ATOM 1163 N N . ALA A 1 157 ? 20.538 33.301 58.510 1.00 27.26 158 ALA A N 1
ATOM 1164 C CA . ALA A 1 157 ? 21.957 33.118 58.803 1.00 26.54 158 ALA A CA 1
ATOM 1165 C C . ALA A 1 157 ? 22.428 33.778 60.097 1.00 25.31 158 ALA A C 1
ATOM 1166 O O . ALA A 1 157 ? 21.763 34.658 60.638 1.00 24.86 158 ALA A O 1
ATOM 1168 N N . THR A 1 158 ? 23.579 33.329 60.583 1.00 24.91 159 THR A N 1
ATOM 1169 C CA . THR A 1 158 ? 24.192 33.889 61.780 1.00 24.93 159 THR A CA 1
ATOM 1170 C C . THR A 1 158 ? 25.597 34.369 61.400 1.00 24.28 159 THR A C 1
ATOM 1171 O O . THR A 1 158 ? 26.395 33.601 60.854 1.00 24.88 159 THR A O 1
ATOM 1175 N N . GLY A 1 159 ? 25.882 35.640 61.671 1.00 22.27 160 GLY A N 1
ATOM 1176 C CA . GLY A 1 159 ? 27.188 36.195 61.352 1.00 21.90 160 GLY A CA 1
ATOM 1177 C C . GLY A 1 159 ? 28.014 36.414 62.609 1.00 21.54 160 GLY A C 1
ATOM 1178 O O . GLY A 1 159 ? 27.459 36.695 63.676 1.00 20.17 160 GLY A O 1
ATOM 1179 N N . GLU A 1 160 ? 29.333 36.275 62.481 1.00 21.08 161 GLU A N 1
ATOM 1180 C CA . GLU A 1 160 ? 30.263 36.443 63.601 1.00 21.90 161 GLU A CA 1
ATOM 1181 C C . GLU A 1 160 ? 31.082 37.716 63.397 1.00 21.17 161 GLU A C 1
ATOM 1182 O O . GLU A 1 160 ? 31.648 37.925 62.325 1.00 20.78 161 GLU A O 1
ATOM 1188 N N . LEU A 1 161 ? 31.142 38.546 64.430 1.00 19.14 162 LEU A N 1
ATOM 1189 C CA . LEU A 1 161 ? 31.838 39.827 64.357 1.00 18.80 162 LEU A CA 1
ATOM 1190 C C . LEU A 1 161 ? 32.914 39.979 65.414 1.00 18.22 162 LEU A C 1
ATOM 1191 O O . LEU A 1 161 ? 32.818 39.403 66.496 1.00 18.16 162 LEU A O 1
ATOM 1196 N N . THR A 1 162 ? 33.952 40.753 65.089 1.00 17.39 163 THR A N 1
ATOM 1197 C CA . THR A 1 162 ? 35.031 41.038 66.033 1.00 17.55 163 THR A CA 1
ATOM 1198 C C . THR A 1 162 ? 35.374 42.511 65.905 1.00 17.40 163 THR A C 1
ATOM 1199 O O . THR A 1 162 ? 35.525 43.020 64.795 1.00 17.02 163 THR A O 1
ATOM 1203 N N . MET A 1 163 ? 35.478 43.194 67.040 1.00 16.37 164 MET A N 1
ATOM 1204 C CA . MET A 1 163 ? 35.795 44.619 67.055 1.00 15.70 164 MET A CA 1
ATOM 1205 C C . MET A 1 163 ? 36.759 44.899 68.194 1.00 15.58 164 MET A C 1
ATOM 1206 O O . MET A 1 163 ? 36.697 44.237 69.237 1.00 16.68 164 MET A O 1
ATOM 1211 N N . TYR A 1 164 ? 37.675 45.847 67.979 1.00 13.67 165 TYR A N 1
ATOM 1212 C CA . TYR A 1 164 ? 38.616 46.259 69.019 1.00 13.66 165 TYR A CA 1
ATOM 1213 C C . TYR A 1 164 ? 38.559 47.783 69.154 1.00 14.01 165 TYR A C 1
ATOM 1214 O O . TYR A 1 164 ? 38.382 48.501 68.164 1.00 13.74 165 TYR A O 1
ATOM 1223 N N . TYR A 1 165 ? 38.690 48.258 70.390 1.00 14.27 166 TYR A N 1
ATOM 1224 C CA . TYR A 1 165 ? 38.728 49.689 70.683 1.00 14.33 166 TYR A CA 1
ATOM 1225 C C . TYR A 1 165 ? 39.876 49.898 71.651 1.00 14.71 166 TYR A C 1
ATOM 1226 O O . TYR A 1 165 ? 40.128 49.051 72.515 1.00 15.44 166 TYR A O 1
ATOM 1235 N N . TRP A 1 166 ? 40.573 51.019 71.505 1.00 13.64 167 TRP A N 1
ATOM 1236 C CA . TRP A 1 166 ? 41.626 51.360 72.442 1.00 14.45 167 TRP A CA 1
ATOM 1237 C C . TRP A 1 166 ? 41.099 52.588 73.187 1.00 14.56 167 TRP A C 1
ATOM 1238 O O . TRP A 1 166 ? 40.816 53.617 72.575 1.00 13.64 167 TRP A O 1
ATOM 1249 N N . VAL A 1 167 ? 40.930 52.460 74.501 1.00 15.27 168 VAL A N 1
ATOM 1250 C CA . VAL A 1 167 ? 40.477 53.587 75.311 1.00 15.74 168 VAL A CA 1
ATOM 1251 C C . VAL A 1 167 ? 41.773 54.161 75.880 1.00 16.07 168 VAL A C 1
ATOM 1252 O O . VAL A 1 167 ? 42.415 53.564 76.750 1.00 16.70 168 VAL A O 1
ATOM 1256 N N . PRO A 1 168 ? 42.171 55.337 75.401 1.00 16.02 169 PRO A N 1
ATOM 1257 C CA . PRO A 1 168 ? 43.409 55.939 75.887 1.00 16.27 169 PRO A CA 1
ATOM 1258 C C . PRO A 1 168 ? 43.311 56.763 77.161 1.00 17.30 169 PRO A C 1
ATOM 1259 O O . PRO A 1 168 ? 42.292 57.418 77.412 1.00 16.81 169 PRO A O 1
ATOM 1263 N N . LEU A 1 169 ? 44.363 56.702 77.969 1.00 17.80 170 LEU A N 1
ATOM 1264 C CA . LEU A 1 169 ? 44.465 57.577 79.140 1.00 18.77 170 LEU A CA 1
ATOM 1265 C C . LEU A 1 169 ? 45.699 58.372 78.697 1.00 18.50 170 LEU A C 1
ATOM 1266 O O . LEU A 1 169 ? 45.610 59.556 78.411 1.00 19.17 170 LEU A O 1
ATOM 1271 N N . ALA A 1 170 ? 46.836 57.696 78.572 1.00 19.02 171 ALA A N 1
ATOM 1272 C CA . ALA A 1 170 ? 48.053 58.346 78.088 1.00 18.90 171 ALA A CA 1
ATOM 1273 C C . ALA A 1 170 ? 47.819 58.697 76.615 1.00 19.93 171 ALA A C 1
ATOM 1274 O O . ALA A 1 170 ? 47.119 57.973 75.906 1.00 18.71 171 ALA A O 1
ATOM 1276 N N . TYR A 1 171 ? 48.410 59.791 76.146 1.00 19.72 172 TYR A N 1
ATOM 1277 C CA . TYR A 1 171 ? 48.251 60.195 74.758 1.00 21.13 172 TYR A CA 1
ATOM 1278 C C . TYR A 1 171 ? 48.849 59.160 73.786 1.00 22.54 172 TYR A C 1
ATOM 1279 O O . TYR A 1 171 ? 48.250 58.850 72.755 1.00 22.13 172 TYR A O 1
ATOM 1288 N N . SER A 1 172 ? 50.031 58.636 74.106 1.00 23.46 173 SER A N 1
ATOM 1289 C CA . SER A 1 172 ? 50.666 57.649 73.240 1.00 24.83 173 SER A CA 1
ATOM 1290 C C . SER A 1 172 ? 51.602 56.747 74.031 1.00 26.48 173 SER A C 1
ATOM 1291 O O . SER A 1 172 ? 51.649 56.807 75.257 1.00 25.90 173 SER A O 1
ATOM 1294 N N . GLU A 1 173 ? 52.337 55.897 73.323 1.00 28.13 174 GLU A N 1
ATOM 1295 C CA . GLU A 1 173 ? 53.279 54.991 73.970 1.00 31.03 174 GLU A CA 1
ATOM 1296 C C . GLU A 1 173 ? 54.475 55.769 74.540 1.00 30.72 174 GLU A C 1
ATOM 1297 O O . GLU A 1 173 ? 55.101 55.338 75.506 1.00 31.60 174 GLU A O 1
ATOM 1303 N N . THR A 1 174 ? 54.774 56.922 73.948 1.00 30.71 175 THR A N 1
ATOM 1304 C CA . THR A 1 174 ? 55.912 57.738 74.375 1.00 30.96 175 THR A CA 1
ATOM 1305 C C . THR A 1 174 ? 55.556 59.072 75.043 1.00 30.09 175 THR A C 1
ATOM 1306 O O . THR A 1 174 ? 56.431 59.735 75.599 1.00 30.31 175 THR A O 1
ATOM 1310 N N . ASP A 1 175 ? 54.293 59.475 74.968 1.00 27.71 176 ASP A N 1
ATOM 1311 C CA . ASP A 1 175 ? 53.851 60.723 75.588 1.00 26.69 176 ASP A CA 1
ATOM 1312 C C . ASP A 1 175 ? 52.852 60.322 76.660 1.00 25.83 176 ASP A C 1
ATOM 1313 O O . ASP A 1 175 ? 51.726 59.944 76.338 1.00 24.99 176 ASP A O 1
ATOM 1318 N N . LEU A 1 176 ? 53.251 60.412 77.929 1.00 24.84 177 LEU A N 1
ATOM 1319 C CA . LEU A 1 176 ? 52.382 59.994 79.022 1.00 23.93 177 LEU A CA 1
ATOM 1320 C C . LEU A 1 176 ? 51.363 61.019 79.506 1.00 23.73 177 LEU A C 1
ATOM 1321 O O . LEU A 1 176 ? 50.699 60.814 80.514 1.00 24.47 177 LEU A O 1
ATOM 1326 N N . THR A 1 177 ? 51.230 62.117 78.780 1.00 24.03 178 THR A N 1
ATOM 1327 C CA . THR A 1 177 ? 50.252 63.137 79.122 1.00 23.60 178 THR A CA 1
ATOM 1328 C C . THR A 1 177 ? 48.888 62.438 79.171 1.00 22.95 178 THR A C 1
ATOM 1329 O O . THR A 1 177 ? 48.495 61.777 78.203 1.00 22.45 178 THR A O 1
ATOM 1333 N N . GLY A 1 178 ? 48.180 62.580 80.287 1.00 21.78 179 GLY A N 1
ATOM 1334 C CA . GLY A 1 178 ? 46.870 61.961 80.417 1.00 21.96 179 GLY A CA 1
ATOM 1335 C C . GLY A 1 178 ? 46.873 60.615 81.110 1.00 21.75 179 GLY A C 1
ATOM 1336 O O . GLY A 1 178 ? 45.810 60.074 81.432 1.00 21.37 179 GLY A O 1
ATOM 1337 N N . ALA A 1 179 ? 48.056 60.052 81.335 1.00 22.25 180 ALA A N 1
ATOM 1338 C CA . ALA A 1 179 ? 48.144 58.763 82.008 1.00 22.97 180 ALA A CA 1
ATOM 1339 C C . ALA A 1 179 ? 47.656 58.912 83.453 1.00 24.00 180 ALA A C 1
ATOM 1340 O O . ALA A 1 179 ? 47.599 60.029 83.994 1.00 23.61 180 ALA A O 1
ATOM 1342 N N . VAL A 1 180 ? 47.312 57.783 84.065 1.00 24.92 181 VAL A N 1
ATOM 1343 C CA . VAL A 1 180 ? 46.803 57.756 85.430 1.00 26.72 181 VAL A CA 1
ATOM 1344 C C . VAL A 1 180 ? 47.651 56.950 86.411 1.00 28.21 181 VAL A C 1
ATOM 1345 O O . VAL A 1 180 ? 47.973 55.785 86.166 1.00 27.69 181 VAL A O 1
ATOM 1349 N N . LEU A 1 181 ? 48.003 57.575 87.530 1.00 30.60 182 LEU A N 1
ATOM 1350 C CA . LEU A 1 181 ? 48.781 56.894 88.563 1.00 33.98 182 LEU A CA 1
ATOM 1351 C C . LEU A 1 181 ? 47.782 56.151 89.453 1.00 36.49 182 LEU A C 1
ATOM 1352 O O . LEU A 1 181 ? 46.926 56.767 90.089 1.00 36.09 182 LEU A O 1
ATOM 1357 N N . ALA A 1 182 ? 47.879 54.827 89.488 1.00 39.89 183 ALA A N 1
ATOM 1358 C CA . ALA A 1 182 ? 46.957 54.027 90.285 1.00 44.38 183 ALA A CA 1
ATOM 1359 C C . ALA A 1 182 ? 47.662 52.979 91.133 1.00 48.02 183 ALA A C 1
ATOM 1360 O O . ALA A 1 182 ? 47.030 52.055 91.635 1.00 48.85 183 ALA A O 1
ATOM 1362 N N . ASN A 1 183 ? 48.973 53.121 91.290 1.00 52.42 184 ASN A N 1
ATOM 1363 C CA . ASN A 1 183 ? 49.747 52.166 92.075 1.00 56.34 184 ASN A CA 1
ATOM 1364 C C . ASN A 1 183 ? 49.467 52.413 93.547 1.00 58.37 184 ASN A C 1
ATOM 1365 O O . ASN A 1 183 ? 49.756 51.572 94.403 1.00 59.27 184 ASN A O 1
ATOM 1370 N N . VAL A 1 184 ? 48.889 53.576 93.831 1.00 60.15 185 VAL A N 1
ATOM 1371 C CA . VAL A 1 184 ? 48.580 53.958 95.200 1.00 61.44 185 VAL A CA 1
ATOM 1372 C C . VAL A 1 184 ? 47.102 54.266 95.458 1.00 61.87 185 VAL A C 1
ATOM 1373 O O . VAL A 1 184 ? 46.470 53.600 96.272 1.00 62.47 185 VAL A O 1
ATOM 1377 N N . PRO A 1 185 ? 46.533 55.262 94.752 1.00 62.02 186 PRO A N 1
ATOM 1378 C CA . PRO A 1 185 ? 45.138 55.704 94.870 1.00 61.65 186 PRO A CA 1
ATOM 1379 C C . PRO A 1 185 ? 44.142 54.917 95.731 1.00 61.03 186 PRO A C 1
ATOM 1380 O O . PRO A 1 185 ? 43.306 55.523 96.405 1.00 61.54 186 PRO A O 1
ATOM 1384 N N . GLN A 1 186 ? 44.218 53.589 95.714 1.00 59.74 187 GLN A N 1
ATOM 1385 C CA . GLN A 1 186 ? 43.317 52.759 96.518 1.00 58.35 187 GLN A CA 1
ATOM 1386 C C . GLN A 1 186 ? 41.890 52.800 95.962 1.00 55.99 187 GLN A C 1
ATOM 1387 O O . GLN A 1 186 ? 41.340 51.764 95.585 1.00 56.23 187 GLN A O 1
ATOM 1393 N N . SER A 1 187 ? 41.292 53.989 95.923 1.00 52.68 188 SER A N 1
ATOM 1394 C CA . SER A 1 187 ? 39.942 54.149 95.388 1.00 49.60 188 SER A CA 1
ATOM 1395 C C . SER A 1 187 ? 39.899 53.510 93.995 1.00 46.85 188 SER A C 1
ATOM 1396 O O . SER A 1 187 ? 40.877 53.576 93.245 1.00 45.91 188 SER A O 1
ATOM 1399 N N . LYS A 1 188 ? 38.768 52.905 93.646 1.00 43.52 189 LYS A N 1
ATOM 1400 C CA . LYS A 1 188 ? 38.660 52.219 92.363 1.00 41.24 189 LYS A CA 1
ATOM 1401 C C . LYS A 1 188 ? 38.429 53.065 91.112 1.00 38.05 189 LYS A C 1
ATOM 1402 O O . LYS A 1 188 ? 37.858 54.155 91.151 1.00 36.43 189 LYS A O 1
ATOM 1408 N N . GLN A 1 189 ? 38.896 52.527 89.993 1.00 35.11 190 GLN A N 1
ATOM 1409 C CA . GLN A 1 189 ? 38.722 53.166 88.699 1.00 31.66 190 GLN A CA 1
ATOM 1410 C C . GLN A 1 189 ? 37.442 52.570 88.173 1.00 28.86 190 GLN A C 1
ATOM 1411 O O . GLN A 1 189 ? 37.030 51.501 88.610 1.00 28.28 190 GLN A O 1
ATOM 1417 N N . ARG A 1 190 ? 36.822 53.249 87.222 1.00 26.25 191 ARG A N 1
ATOM 1418 C CA . ARG A 1 190 ? 35.590 52.762 86.629 1.00 24.53 191 ARG A CA 1
ATOM 1419 C C . ARG A 1 190 ? 35.687 52.889 85.107 1.00 23.70 191 ARG A C 1
ATOM 1420 O O . ARG A 1 190 ? 35.905 53.983 84.603 1.00 22.39 191 ARG A O 1
ATOM 1428 N N . LEU A 1 191 ? 35.571 51.774 84.385 1.00 22.35 192 LEU A N 1
ATOM 1429 C CA . LEU A 1 191 ? 35.554 51.829 82.919 1.00 21.04 192 LEU A CA 1
ATOM 1430 C C . LEU A 1 191 ? 34.139 51.355 82.579 1.00 21.07 192 LEU A C 1
ATOM 1431 O O . LEU A 1 191 ? 33.829 50.165 82.684 1.00 21.74 192 LEU A O 1
ATOM 1436 N N . LYS A 1 192 ? 33.279 52.296 82.211 1.00 19.95 193 LYS A N 1
ATOM 1437 C CA . LYS A 1 192 ? 31.896 51.977 81.899 1.00 19.92 193 LYS A CA 1
ATOM 1438 C C . LYS A 1 192 ? 31.713 51.734 80.406 1.00 20.38 193 LYS A C 1
ATOM 1439 O O . LYS A 1 192 ? 32.151 52.536 79.576 1.00 18.16 193 LYS A O 1
ATOM 1445 N N . LEU A 1 193 ? 31.070 50.620 80.074 1.00 18.40 194 LEU A N 1
ATOM 1446 C CA . LEU A 1 193 ? 30.853 50.272 78.676 1.00 19.94 194 LEU A CA 1
ATOM 1447 C C . LEU A 1 193 ? 29.394 49.981 78.414 1.00 19.46 194 LEU A C 1
ATOM 1448 O O . LEU A 1 193 ? 28.786 49.170 79.127 1.00 19.95 194 LEU A O 1
ATOM 1453 N N . GLU A 1 194 ? 28.830 50.646 77.413 1.00 19.13 195 GLU A N 1
ATOM 1454 C CA . GLU A 1 194 ? 27.453 50.381 77.039 1.00 19.78 195 GLU A CA 1
ATOM 1455 C C . GLU A 1 194 ? 27.493 49.754 75.654 1.00 19.47 195 GLU A C 1
ATOM 1456 O O . GLU A 1 194 ? 27.922 50.387 74.678 1.00 18.05 195 GLU A O 1
ATOM 1462 N N . PHE A 1 195 ? 27.050 48.505 75.571 1.00 18.90 196 PHE A N 1
ATOM 1463 C CA . PHE A 1 195 ? 27.043 47.786 74.301 1.00 18.53 196 PHE A CA 1
ATOM 1464 C C . PHE A 1 195 ? 25.783 47.943 73.467 1.00 18.51 196 PHE A C 1
ATOM 1465 O O . PHE A 1 195 ? 24.733 48.383 73.951 1.00 19.72 196 PHE A O 1
ATOM 1473 N N . ALA A 1 196 ? 25.898 47.598 72.191 1.00 15.98 197 ALA A N 1
ATOM 1474 C CA . ALA A 1 196 ? 24.756 47.627 71.295 1.00 16.94 197 ALA A CA 1
ATOM 1475 C C . ALA A 1 196 ? 23.759 46.611 71.859 1.00 17.15 197 ALA A C 1
ATOM 1476 O O . ALA A 1 196 ? 24.149 45.704 72.593 1.00 18.12 197 ALA A O 1
ATOM 1478 N N . ASN A 1 197 ? 22.491 46.764 71.502 1.00 19.35 198 ASN A N 1
ATOM 1479 C CA . ASN A 1 197 ? 21.465 45.815 71.934 1.00 20.49 198 ASN A CA 1
ATOM 1480 C C . ASN A 1 197 ? 20.508 45.542 70.769 1.00 20.84 198 ASN A C 1
ATOM 1481 O O . ASN A 1 197 ? 20.715 46.029 69.650 1.00 19.81 198 ASN A O 1
ATOM 1486 N N . ASN A 1 198 ? 19.458 44.764 71.010 1.00 20.55 199 ASN A N 1
ATOM 1487 C CA . ASN A 1 198 ? 18.543 44.439 69.918 1.00 21.65 199 ASN A CA 1
ATOM 1488 C C . ASN A 1 198 ? 17.740 45.619 69.423 1.00 22.07 199 ASN A C 1
ATOM 1489 O O . ASN A 1 198 ? 17.079 45.537 68.393 1.00 22.22 199 ASN A O 1
ATOM 1494 N N . ASN A 1 199 ? 17.810 46.726 70.154 1.00 22.55 200 ASN A N 1
ATOM 1495 C CA . ASN A 1 199 ? 17.108 47.940 69.775 1.00 24.28 200 ASN A CA 1
ATOM 1496 C C . ASN A 1 199 ? 18.011 48.947 69.043 1.00 24.60 200 ASN A C 1
ATOM 1497 O O . ASN A 1 199 ? 17.516 49.805 68.329 1.00 27.40 200 ASN A O 1
ATOM 1502 N N . THR A 1 200 ? 19.325 48.858 69.214 1.00 22.91 201 THR A N 1
ATOM 1503 C CA . THR A 1 200 ? 20.205 49.820 68.536 1.00 21.97 201 THR A CA 1
ATOM 1504 C C . THR A 1 200 ? 20.980 49.268 67.341 1.00 21.27 201 THR A C 1
ATOM 1505 O O . THR A 1 200 ? 21.318 50.015 66.424 1.00 19.76 201 THR A O 1
ATOM 1509 N N . ALA A 1 201 ? 21.254 47.967 67.357 1.00 20.92 202 ALA A N 1
ATOM 1510 C CA . ALA A 1 201 ? 22.060 47.330 66.308 1.00 20.36 202 ALA A CA 1
ATOM 1511 C C . ALA A 1 201 ? 21.444 47.144 64.930 1.00 20.88 202 ALA A C 1
ATOM 1512 O O . ALA A 1 201 ? 22.176 46.991 63.938 1.00 19.95 202 ALA A O 1
ATOM 1514 N N . PHE A 1 202 ? 20.118 47.164 64.854 1.00 20.85 203 PHE A N 1
ATOM 1515 C CA . PHE A 1 202 ? 19.450 46.898 63.587 1.00 21.39 203 PHE A CA 1
ATOM 1516 C C . PHE A 1 202 ? 18.503 47.986 63.127 1.00 22.91 203 PHE A C 1
ATOM 1517 O O . PHE A 1 202 ? 17.562 48.350 63.833 1.00 24.91 203 PHE A O 1
ATOM 1525 N N . ALA A 1 203 ? 18.751 48.502 61.927 1.00 22.80 204 ALA A N 1
ATOM 1526 C CA . ALA A 1 203 ? 17.933 49.566 61.371 1.00 23.47 204 ALA A CA 1
ATOM 1527 C C . ALA A 1 203 ? 17.087 49.078 60.205 1.00 24.53 204 ALA A C 1
ATOM 1528 O O . ALA A 1 203 ? 17.565 48.368 59.314 1.00 23.54 204 ALA A O 1
ATOM 1530 N N . ALA A 1 204 ? 15.819 49.461 60.220 1.00 25.61 205 ALA A N 1
ATOM 1531 C CA . ALA A 1 204 ? 14.910 49.084 59.144 1.00 27.46 205 ALA A CA 1
ATOM 1532 C C . ALA A 1 204 ? 15.226 49.956 57.925 1.00 28.33 205 ALA A C 1
ATOM 1533 O O . ALA A 1 204 ? 15.820 51.032 58.058 1.00 27.73 205 ALA A O 1
ATOM 1535 N N . VAL A 1 205 ? 14.847 49.491 56.739 1.00 29.48 206 VAL A N 1
ATOM 1536 C CA . VAL A 1 205 ? 15.066 50.280 55.536 1.00 31.09 206 VAL A CA 1
ATOM 1537 C C . VAL A 1 205 ? 14.379 51.622 55.783 1.00 32.36 206 VAL A C 1
ATOM 1538 O O . VAL A 1 205 ? 13.248 51.661 56.279 1.00 32.45 206 VAL A O 1
ATOM 1542 N N . GLY A 1 206 ? 15.056 52.722 55.462 1.00 32.48 207 GLY A N 1
ATOM 1543 C CA . GLY A 1 206 ? 14.448 54.025 55.666 1.00 31.93 207 GLY A CA 1
ATOM 1544 C C . GLY A 1 206 ? 14.715 54.657 57.021 1.00 31.41 207 GLY A C 1
ATOM 1545 O O . GLY A 1 206 ? 14.506 55.859 57.200 1.00 32.90 207 GLY A O 1
ATOM 1546 N N . ALA A 1 207 ? 15.175 53.864 57.982 1.00 28.87 208 ALA A N 1
ATOM 1547 C CA . ALA A 1 207 ? 15.469 54.397 59.306 1.00 27.36 208 ALA A CA 1
ATOM 1548 C C . ALA A 1 207 ? 16.907 54.929 59.334 1.00 26.08 208 ALA A C 1
ATOM 1549 O O . ALA A 1 207 ? 17.710 54.607 58.453 1.00 26.09 208 ALA A O 1
ATOM 1551 N N . ASN A 1 208 ? 17.225 55.747 60.335 1.00 24.86 209 ASN A N 1
ATOM 1552 C CA . ASN A 1 208 ? 18.575 56.320 60.459 1.00 23.48 209 ASN A CA 1
ATOM 1553 C C . ASN A 1 208 ? 19.553 55.203 60.851 1.00 22.27 209 ASN A C 1
ATOM 1554 O O . ASN A 1 208 ? 19.388 54.563 61.887 1.00 23.36 209 ASN A O 1
ATOM 1559 N N . PRO A 1 209 ? 20.592 54.956 60.032 1.00 21.38 210 PRO A N 1
ATOM 1560 C CA . PRO A 1 209 ? 21.572 53.900 60.336 1.00 19.98 210 PRO A CA 1
ATOM 1561 C C . PRO A 1 209 ? 22.771 54.339 61.189 1.00 19.12 210 PRO A C 1
ATOM 1562 O O . PRO A 1 209 ? 23.656 53.535 61.464 1.00 19.49 210 PRO A O 1
ATOM 1566 N N . LEU A 1 210 ? 22.795 55.598 61.610 1.00 18.24 211 LEU A N 1
ATOM 1567 C CA . LEU A 1 210 ? 23.928 56.130 62.384 1.00 18.65 211 LEU A CA 1
ATOM 1568 C C . LEU A 1 210 ? 24.491 55.250 63.493 1.00 19.22 211 LEU A C 1
ATOM 1569 O O . LEU A 1 210 ? 25.697 54.992 63.528 1.00 18.29 211 LEU A O 1
ATOM 1574 N N . GLU A 1 211 ? 23.625 54.801 64.405 1.00 18.47 212 GLU A N 1
ATOM 1575 C CA . GLU A 1 211 ? 24.052 53.994 65.547 1.00 19.08 212 GLU A CA 1
ATOM 1576 C C . GLU A 1 211 ? 23.931 52.490 65.353 1.00 17.98 212 GLU A C 1
ATOM 1577 O O . GLU A 1 211 ? 24.263 51.725 66.255 1.00 18.14 212 GLU A O 1
ATOM 1583 N N . ALA A 1 212 ? 23.466 52.066 64.186 1.00 17.37 213 ALA A N 1
ATOM 1584 C CA . ALA A 1 212 ? 23.263 50.646 63.926 1.00 17.38 213 ALA A CA 1
ATOM 1585 C C . ALA A 1 212 ? 24.464 49.918 63.335 1.00 17.28 213 ALA A C 1
ATOM 1586 O O . ALA A 1 212 ? 25.411 50.542 62.838 1.00 16.89 213 ALA A O 1
ATOM 1588 N N . ILE A 1 213 ? 24.408 48.591 63.391 1.00 15.97 214 ILE A N 1
ATOM 1589 C CA . ILE A 1 213 ? 25.467 47.740 62.853 1.00 16.66 214 ILE A CA 1
ATOM 1590 C C . ILE A 1 213 ? 25.019 47.192 61.485 1.00 18.13 214 ILE A C 1
ATOM 1591 O O . ILE A 1 213 ? 25.808 47.130 60.535 1.00 16.79 214 ILE A O 1
ATOM 1596 N N . TYR A 1 214 ? 23.748 46.792 61.395 1.00 17.54 215 TYR A N 1
ATOM 1597 C CA . TYR A 1 214 ? 23.190 46.291 60.144 1.00 18.28 215 TYR A CA 1
ATOM 1598 C C . TYR A 1 214 ? 21.885 47.000 59.821 1.00 20.04 215 TYR A C 1
ATOM 1599 O O . TYR A 1 214 ? 21.156 47.426 60.721 1.00 20.37 215 TYR A O 1
ATOM 1608 N N . GLN A 1 215 ? 21.598 47.130 58.528 1.00 20.68 216 GLN A N 1
ATOM 1609 C CA . GLN A 1 215 ? 20.366 47.768 58.076 1.00 22.03 216 GLN A CA 1
ATOM 1610 C C . GLN A 1 215 ? 19.823 46.961 56.907 1.00 23.74 216 GLN A C 1
ATOM 1611 O O . GLN A 1 215 ? 20.585 46.434 56.090 1.00 23.19 216 GLN A O 1
ATOM 1617 N N . GLY A 1 216 ? 18.502 46.849 56.826 1.00 24.40 217 GLY A N 1
ATOM 1618 C CA . GLY A 1 216 ? 17.931 46.094 55.727 1.00 25.55 217 GLY A CA 1
ATOM 1619 C C . GLY A 1 216 ? 16.517 45.628 56.001 1.00 26.57 217 GLY A C 1
ATOM 1620 O O . GLY A 1 216 ? 16.000 45.785 57.114 1.00 24.83 217 GLY A O 1
ATOM 1621 N N . ALA A 1 217 ? 15.913 45.019 54.986 1.00 27.53 218 ALA A N 1
ATOM 1622 C CA . ALA A 1 217 ? 14.533 44.542 55.057 1.00 29.32 218 ALA A CA 1
ATOM 1623 C C . ALA A 1 217 ? 14.273 43.484 56.124 1.00 29.29 218 ALA A C 1
ATOM 1624 O O . ALA A 1 217 ? 13.131 43.290 56.549 1.00 29.81 218 ALA A O 1
ATOM 1626 N N . GLY A 1 218 ? 15.321 42.797 56.560 1.00 27.99 219 GLY A N 1
ATOM 1627 C CA . GLY A 1 218 ? 15.140 41.778 57.577 1.00 26.84 219 GLY A CA 1
ATOM 1628 C C . GLY A 1 218 ? 15.483 42.236 58.986 1.00 25.16 219 GLY A C 1
ATOM 1629 O O . GLY A 1 218 ? 15.461 41.436 59.919 1.00 23.99 219 GLY A O 1
ATOM 1630 N N . ALA A 1 219 ? 15.771 43.526 59.147 1.00 24.43 220 ALA A N 1
ATOM 1631 C CA . ALA A 1 219 ? 16.185 44.071 60.441 1.00 24.46 220 ALA A CA 1
ATOM 1632 C C . ALA A 1 219 ? 15.288 43.806 61.653 1.00 24.77 220 ALA A C 1
ATOM 1633 O O . ALA A 1 219 ? 15.786 43.505 62.736 1.00 24.19 220 ALA A O 1
ATOM 1635 N N . ALA A 1 220 ? 13.976 43.949 61.480 1.00 25.54 221 ALA A N 1
ATOM 1636 C CA . ALA A 1 220 ? 13.037 43.748 62.585 1.00 26.60 221 ALA A CA 1
ATOM 1637 C C . ALA A 1 220 ? 13.188 42.370 63.229 1.00 26.83 221 ALA A C 1
ATOM 1638 O O . ALA A 1 220 ? 12.899 42.200 64.420 1.00 27.84 221 ALA A O 1
ATOM 1640 N N . ASP A 1 221 ? 13.651 41.393 62.452 1.00 26.36 222 ASP A N 1
ATOM 1641 C CA . ASP A 1 221 ? 13.829 40.044 62.972 1.00 26.15 222 ASP A CA 1
ATOM 1642 C C . ASP A 1 221 ? 15.272 39.644 63.244 1.00 25.29 222 ASP A C 1
ATOM 1643 O O . ASP A 1 221 ? 15.585 38.455 63.350 1.00 24.91 222 ASP A O 1
ATOM 1648 N N . CYS A 1 222 ? 16.159 40.630 63.348 1.00 23.46 223 CYS A N 1
ATOM 1649 C CA . CYS A 1 222 ? 17.547 40.330 63.673 1.00 22.57 223 CYS A CA 1
ATOM 1650 C C . CYS A 1 222 ? 17.704 40.407 65.183 1.00 21.80 223 CYS A C 1
ATOM 1651 O O . CYS A 1 222 ? 16.974 41.139 65.855 1.00 22.27 223 CYS A O 1
ATOM 1654 N N . GLU A 1 223 ? 18.662 39.661 65.717 1.00 22.00 224 GLU A N 1
ATOM 1655 C CA . GLU A 1 223 ? 18.902 39.671 67.149 1.00 22.68 224 GLU A CA 1
ATOM 1656 C C . GLU A 1 223 ? 20.282 39.160 67.462 1.00 21.76 224 GLU A C 1
ATOM 1657 O O . GLU A 1 223 ? 20.890 38.433 66.668 1.00 21.63 224 GLU A O 1
ATOM 1663 N N . PHE A 1 224 ? 20.779 39.532 68.632 1.00 20.86 225 PHE A N 1
ATOM 1664 C CA . PHE A 1 224 ? 22.077 39.049 69.067 1.00 20.79 225 PHE A CA 1
ATOM 1665 C C . PHE A 1 224 ? 21.913 37.660 69.672 1.00 22.75 225 PHE A C 1
ATOM 1666 O O . PHE A 1 224 ? 20.996 37.438 70.478 1.00 22.27 225 PHE A O 1
ATOM 1674 N N . GLU A 1 225 ? 22.780 36.731 69.277 1.00 21.62 226 GLU A N 1
ATOM 1675 C CA . GLU A 1 225 ? 22.763 35.399 69.856 1.00 22.81 226 GLU A CA 1
ATOM 1676 C C . GLU A 1 225 ? 23.480 35.629 71.190 1.00 23.03 226 GLU A C 1
ATOM 1677 O O . GLU A 1 225 ? 23.084 35.092 72.223 1.00 23.37 226 GLU A O 1
ATOM 1683 N N A GLU A 1 226 ? 24.547 36.427 71.152 0.50 23.08 227 GLU A N 1
ATOM 1684 N N B GLU A 1 226 ? 24.530 36.449 71.147 0.50 23.29 227 GLU A N 1
ATOM 1685 C CA A GLU A 1 226 ? 25.314 36.786 72.345 0.50 23.39 227 GLU A CA 1
ATOM 1686 C CA B GLU A 1 226 ? 25.310 36.797 72.331 0.50 23.81 227 GLU A CA 1
ATOM 1687 C C A GLU A 1 226 ? 26.481 37.706 72.014 0.50 23.18 227 GLU A C 1
ATOM 1688 C C B GLU A 1 226 ? 26.435 37.767 72.001 0.50 23.40 227 GLU A C 1
ATOM 1689 O O A GLU A 1 226 ? 26.899 37.806 70.862 0.50 22.22 227 GLU A O 1
ATOM 1690 O O B GLU A 1 226 ? 26.777 37.964 70.835 0.50 22.41 227 GLU A O 1
ATOM 1701 N N . ILE A 1 227 ? 26.992 38.374 73.043 1.00 22.55 228 ILE A N 1
ATOM 1702 C CA . ILE A 1 227 ? 28.106 39.309 72.904 1.00 22.25 228 ILE A CA 1
ATOM 1703 C C . ILE A 1 227 ? 29.097 38.954 73.994 1.00 22.79 228 ILE A C 1
ATOM 1704 O O . ILE A 1 227 ? 28.709 38.541 75.095 1.00 22.75 228 ILE A O 1
ATOM 1709 N N A SER A 1 228 ? 30.378 39.103 73.691 0.50 21.99 229 SER A N 1
ATOM 1710 N N B SER A 1 228 ? 30.381 39.084 73.679 0.50 22.07 229 SER A N 1
ATOM 1711 C CA A SER A 1 228 ? 31.419 38.834 74.668 0.50 21.95 229 SER A CA 1
ATOM 1712 C CA B SER A 1 228 ? 31.446 38.803 74.634 0.50 22.14 229 SER A CA 1
ATOM 1713 C C A SER A 1 228 ? 32.437 39.957 74.572 0.50 22.16 229 SER A C 1
ATOM 1714 C C B SER A 1 228 ? 32.455 39.944 74.563 0.50 22.27 229 SER A C 1
ATOM 1715 O O A SER A 1 228 ? 32.625 40.549 73.510 0.50 21.26 229 SER A O 1
ATOM 1716 O O B SER A 1 228 ? 32.651 40.539 73.504 0.50 21.37 229 SER A O 1
ATOM 1721 N N . TYR A 1 229 ? 33.084 40.259 75.687 1.00 22.01 230 TYR A N 1
ATOM 1722 C CA . TYR A 1 229 ? 34.091 41.304 75.697 1.00 22.62 230 TYR A CA 1
ATOM 1723 C C . TYR A 1 229 ? 35.202 40.860 76.606 1.00 22.60 230 TYR A C 1
ATOM 1724 O O . TYR A 1 229 ? 34.993 40.054 77.518 1.00 22.04 230 TYR A O 1
ATOM 1733 N N . THR A 1 230 ? 36.398 41.349 76.318 1.00 21.66 231 THR A N 1
ATOM 1734 C CA . THR A 1 230 ? 37.566 41.072 77.132 1.00 22.27 231 THR A CA 1
ATOM 1735 C C . THR A 1 230 ? 38.286 42.402 77.178 1.00 22.91 231 THR A C 1
ATOM 1736 O O . THR A 1 230 ? 38.514 43.027 76.137 1.00 21.38 231 THR A O 1
ATOM 1740 N N . VAL A 1 231 ? 38.599 42.861 78.383 1.00 22.45 232 VAL A N 1
ATOM 1741 C CA . VAL A 1 231 ? 39.306 44.123 78.544 1.00 22.12 232 VAL A CA 1
ATOM 1742 C C . VAL A 1 231 ? 40.736 43.816 78.951 1.00 22.03 232 VAL A C 1
ATOM 1743 O O . VAL A 1 231 ? 40.968 43.045 79.885 1.00 23.83 232 VAL A O 1
ATOM 1747 N N . TYR A 1 232 ? 41.692 44.389 78.227 1.00 21.61 233 TYR A N 1
ATOM 1748 C CA . TYR A 1 232 ? 43.111 44.232 78.547 1.00 20.88 233 TYR A CA 1
ATOM 1749 C C . TYR A 1 232 ? 43.596 45.590 79.038 1.00 21.86 233 TYR A C 1
ATOM 1750 O O . TYR A 1 232 ? 43.335 46.613 78.399 1.00 21.30 233 TYR A O 1
ATOM 1759 N N . GLN A 1 233 ? 44.301 45.615 80.164 1.00 20.43 234 GLN A N 1
ATOM 1760 C CA . GLN A 1 233 ? 44.802 46.876 80.700 1.00 21.33 234 GLN A CA 1
ATOM 1761 C C . GLN A 1 233 ? 46.289 47.021 80.404 1.00 21.08 234 GLN A C 1
ATOM 1762 O O . GLN A 1 233 ? 47.061 46.097 80.633 1.00 20.53 234 GLN A O 1
ATOM 1768 N N . SER A 1 234 ? 46.674 48.179 79.882 1.00 21.35 235 SER A N 1
ATOM 1769 C CA . SER A 1 234 ? 48.071 48.459 79.566 1.00 22.88 235 SER A CA 1
ATOM 1770 C C . SER A 1 234 ? 48.622 49.442 80.583 1.00 23.53 235 SER A C 1
ATOM 1771 O O . SER A 1 234 ? 48.077 50.528 80.767 1.00 22.72 235 SER A O 1
ATOM 1774 N N . TYR A 1 235 ? 49.712 49.065 81.241 1.00 24.54 236 TYR A N 1
ATOM 1775 C CA . TYR A 1 235 ? 50.291 49.936 82.249 1.00 25.55 236 TYR A CA 1
ATOM 1776 C C . TYR A 1 235 ? 51.801 49.768 82.357 1.00 26.54 236 TYR A C 1
ATOM 1777 O O . TYR A 1 235 ? 52.388 48.888 81.726 1.00 25.41 236 TYR A O 1
ATOM 1786 N N . LEU A 1 236 ? 52.417 50.632 83.154 1.00 27.72 237 LEU A N 1
ATOM 1787 C CA . LEU A 1 236 ? 53.853 50.586 83.377 1.00 30.20 237 LEU A CA 1
ATOM 1788 C C . LEU A 1 236 ? 54.059 50.152 84.816 1.00 32.42 237 LEU A C 1
ATOM 1789 O O . LEU A 1 236 ? 53.481 50.739 85.734 1.00 32.38 237 LEU A O 1
ATOM 1794 N N . ASP A 1 237 ? 54.880 49.124 85.004 1.00 35.08 238 ASP A N 1
ATOM 1795 C CA . ASP A 1 237 ? 55.161 48.592 86.331 1.00 38.37 238 ASP A CA 1
ATOM 1796 C C . ASP A 1 237 ? 56.630 48.835 86.688 1.00 39.43 238 ASP A C 1
ATOM 1797 O O . ASP A 1 237 ? 57.422 49.237 85.834 1.00 39.12 238 ASP A O 1
ATOM 1802 N N . GLN A 1 238 ? 56.990 48.573 87.943 1.00 41.30 239 GLN A N 1
ATOM 1803 C CA . GLN A 1 238 ? 58.369 48.761 88.403 1.00 42.59 239 GLN A CA 1
ATOM 1804 C C . GLN A 1 238 ? 58.782 50.209 88.201 1.00 42.64 239 GLN A C 1
ATOM 1805 O O . GLN A 1 238 ? 59.814 50.488 87.594 1.00 42.55 239 GLN A O 1
ATOM 1811 N N . LEU A 1 239 ? 57.971 51.130 88.704 1.00 43.24 240 LEU A N 1
ATOM 1812 C CA . LEU A 1 239 ? 58.264 52.546 88.553 1.00 44.28 240 LEU A CA 1
ATOM 1813 C C . LEU A 1 239 ? 59.584 52.925 89.223 1.00 45.41 240 LEU A C 1
ATOM 1814 O O . LEU A 1 239 ? 59.902 52.445 90.309 1.00 45.49 240 LEU A O 1
ATOM 1819 N N . PRO A 1 240 ? 60.370 53.793 88.573 1.00 46.66 241 PRO A N 1
ATOM 1820 C CA . PRO A 1 240 ? 61.661 54.237 89.103 1.00 48.31 241 PRO A CA 1
ATOM 1821 C C . PRO A 1 240 ? 61.532 55.096 90.359 1.00 50.18 241 PRO A C 1
ATOM 1822 O O . PRO A 1 240 ? 60.660 55.965 90.447 1.00 50.02 241 PRO A O 1
ATOM 1826 N N . VAL A 1 241 ? 62.413 54.841 91.323 1.00 52.32 242 VAL A N 1
ATOM 1827 C CA . VAL A 1 241 ? 62.427 55.570 92.587 1.00 54.53 242 VAL A CA 1
ATOM 1828 C C . VAL A 1 241 ? 63.721 56.376 92.718 1.00 55.92 242 VAL A C 1
ATOM 1829 O O . VAL A 1 241 ? 64.790 55.926 92.304 1.00 56.39 242 VAL A O 1
ATOM 1833 N N . GLY A 1 242 ? 63.616 57.573 93.286 1.00 57.44 243 GLY A N 1
ATOM 1834 C CA . GLY A 1 242 ? 64.786 58.415 93.464 1.00 58.84 243 GLY A CA 1
ATOM 1835 C C . GLY A 1 242 ? 64.906 58.903 94.897 1.00 59.97 243 GLY A C 1
ATOM 1836 O O . GLY A 1 242 ? 64.466 58.224 95.828 1.00 60.04 243 GLY A O 1
ATOM 1837 N N . GLN A 1 243 ? 65.495 60.083 95.077 1.00 60.68 244 GLN A N 1
ATOM 1838 C CA . GLN A 1 243 ? 65.667 60.658 96.409 1.00 61.24 244 GLN A CA 1
ATOM 1839 C C . GLN A 1 243 ? 64.323 60.904 97.094 1.00 61.49 244 GLN A C 1
ATOM 1840 O O . GLN A 1 243 ? 63.981 60.231 98.069 1.00 61.93 244 GLN A O 1
ATOM 1842 N N . ASN A 1 244 ? 63.564 61.867 96.575 1.00 61.28 245 ASN A N 1
ATOM 1843 C CA . ASN A 1 244 ? 62.262 62.215 97.140 1.00 60.70 245 ASN A CA 1
ATOM 1844 C C . ASN A 1 244 ? 61.233 61.097 96.994 1.00 60.08 245 ASN A C 1
ATOM 1845 O O . ASN A 1 244 ? 60.118 61.198 97.510 1.00 60.53 245 ASN A O 1
ATOM 1847 N N . GLY A 1 245 ? 61.609 60.031 96.296 1.00 59.07 246 GLY A N 1
ATOM 1848 C CA . GLY A 1 245 ? 60.692 58.920 96.101 1.00 57.39 246 GLY A CA 1
ATOM 1849 C C . GLY A 1 245 ? 60.498 58.603 94.629 1.00 55.94 246 GLY A C 1
ATOM 1850 O O . GLY A 1 245 ? 61.430 58.735 93.834 1.00 55.62 246 GLY A O 1
ATOM 1851 N N . TYR A 1 246 ? 59.291 58.188 94.259 1.00 54.61 247 TYR A N 1
ATOM 1852 C CA . TYR A 1 246 ? 59.016 57.860 92.865 1.00 53.01 247 TYR A CA 1
ATOM 1853 C C . TYR A 1 246 ? 59.253 59.041 91.936 1.00 50.96 247 TYR A C 1
ATOM 1854 O O . TYR A 1 246 ? 58.831 60.164 92.218 1.00 50.74 247 TYR A O 1
ATOM 1863 N N . ILE A 1 247 ? 59.950 58.776 90.836 1.00 48.11 248 ILE A N 1
ATOM 1864 C CA . ILE A 1 247 ? 60.242 59.791 89.834 1.00 45.82 248 ILE A CA 1
ATOM 1865 C C . ILE A 1 247 ? 59.048 59.802 88.877 1.00 44.77 248 ILE A C 1
ATOM 1866 O O . ILE A 1 247 ? 58.829 58.843 88.136 1.00 44.15 248 ILE A O 1
ATOM 1871 N N . LEU A 1 248 ? 58.279 60.888 88.900 1.00 43.11 249 LEU A N 1
ATOM 1872 C CA . LEU A 1 248 ? 57.086 60.985 88.070 1.00 41.34 249 LEU A CA 1
ATOM 1873 C C . LEU A 1 248 ? 56.903 62.306 87.330 1.00 40.39 249 LEU A C 1
ATOM 1874 O O . LEU A 1 248 ? 57.237 63.372 87.844 1.00 40.12 249 LEU A O 1
ATOM 1879 N N . PRO A 1 249 ? 56.365 62.246 86.098 1.00 38.82 250 PRO A N 1
ATOM 1880 C CA . PRO A 1 249 ? 56.131 63.453 85.302 1.00 37.99 250 PRO A CA 1
ATOM 1881 C C . PRO A 1 249 ? 54.837 64.073 85.843 1.00 37.78 250 PRO A C 1
ATOM 1882 O O . PRO A 1 249 ? 53.731 63.672 85.469 1.00 37.61 250 PRO A O 1
ATOM 1886 N N . LEU A 1 250 ? 54.984 65.045 86.739 1.00 36.91 251 LEU A N 1
ATOM 1887 C CA . LEU A 1 250 ? 53.837 65.686 87.375 1.00 35.73 251 LEU A CA 1
ATOM 1888 C C . LEU A 1 250 ? 52.866 66.395 86.438 1.00 34.26 251 LEU A C 1
ATOM 1889 O O . LEU A 1 250 ? 51.669 66.451 86.712 1.00 33.56 251 LEU A O 1
ATOM 1894 N N . ILE A 1 251 ? 53.375 66.949 85.344 1.00 32.97 252 ILE A N 1
ATOM 1895 C CA . ILE A 1 251 ? 52.519 67.624 84.381 1.00 32.11 252 ILE A CA 1
ATOM 1896 C C . ILE A 1 251 ? 51.708 66.553 83.639 1.00 31.28 252 ILE A C 1
ATOM 1897 O O . ILE A 1 251 ? 50.486 66.657 83.525 1.00 30.62 252 ILE A O 1
ATOM 1902 N N . ASP A 1 252 ? 52.385 65.509 83.165 1.00 30.45 253 ASP A N 1
ATOM 1903 C CA . ASP A 1 252 ? 51.702 64.418 82.455 1.00 29.55 253 ASP A CA 1
ATOM 1904 C C . ASP A 1 252 ? 50.542 63.874 83.282 1.00 29.47 253 ASP A C 1
ATOM 1905 O O . ASP A 1 252 ? 49.407 63.767 82.805 1.00 29.04 253 ASP A O 1
ATOM 1910 N N . LEU A 1 253 ? 50.842 63.524 84.529 1.00 29.38 254 LEU A N 1
ATOM 1911 C CA . LEU A 1 253 ? 49.854 62.942 85.427 1.00 29.60 254 LEU A CA 1
ATOM 1912 C C . LEU A 1 253 ? 48.779 63.891 85.962 1.00 29.59 254 LEU A C 1
ATOM 1913 O O . LEU A 1 253 ? 47.802 63.443 86.552 1.00 29.69 254 LEU A O 1
ATOM 1918 N N A SER A 1 254 ? 48.981 65.191 85.751 0.50 29.57 255 SER A N 1
ATOM 1919 N N B SER A 1 254 ? 48.937 65.191 85.750 0.50 29.79 255 SER A N 1
ATOM 1920 C CA A SER A 1 254 ? 48.040 66.217 86.197 0.50 29.90 255 SER A CA 1
ATOM 1921 C CA B SER A 1 254 ? 47.929 66.135 86.221 0.50 30.32 255 SER A CA 1
ATOM 1922 C C A SER A 1 254 ? 47.297 66.821 85.006 0.50 29.65 255 SER A C 1
ATOM 1923 C C B SER A 1 254 ? 47.143 66.706 85.047 0.50 29.96 255 SER A C 1
ATOM 1924 O O A SER A 1 254 ? 46.677 67.882 85.115 0.50 29.86 255 SER A O 1
ATOM 1925 O O B SER A 1 254 ? 46.337 67.625 85.208 0.50 30.32 255 SER A O 1
ATOM 1930 N N . THR A 1 255 ? 47.379 66.147 83.866 1.00 28.97 256 THR A N 1
ATOM 1931 C CA . THR A 1 255 ? 46.705 66.597 82.660 1.00 27.71 256 THR A CA 1
ATOM 1932 C C . THR A 1 255 ? 45.739 65.496 82.222 1.00 26.13 256 THR A C 1
ATOM 1933 O O . THR A 1 255 ? 46.037 64.308 82.365 1.00 25.36 256 THR A O 1
ATOM 1937 N N . LEU A 1 256 ? 44.578 65.892 81.716 1.00 24.84 257 LEU A N 1
ATOM 1938 C CA . LEU A 1 256 ? 43.593 64.918 81.245 1.00 23.77 257 LEU A CA 1
ATOM 1939 C C . LEU A 1 256 ? 43.643 64.897 79.724 1.00 22.24 257 LEU A C 1
ATOM 1940 O O . LEU A 1 256 ? 43.717 65.950 79.091 1.00 21.65 257 LEU A O 1
ATOM 1945 N N . TYR A 1 257 ? 43.643 63.696 79.145 1.00 20.61 258 TYR A N 1
ATOM 1946 C CA . TYR A 1 257 ? 43.606 63.541 77.701 1.00 18.82 258 TYR A CA 1
ATOM 1947 C C . TYR A 1 257 ? 42.282 62.815 77.528 1.00 18.71 258 TYR A C 1
ATOM 1948 O O . TYR A 1 257 ? 42.159 61.638 77.888 1.00 18.34 258 TYR A O 1
ATOM 1957 N N . ASN A 1 258 ? 41.300 63.540 77.004 1.00 17.21 259 ASN A N 1
ATOM 1958 C CA . ASN A 1 258 ? 39.943 63.026 76.846 1.00 16.92 259 ASN A CA 1
ATOM 1959 C C . ASN A 1 258 ? 39.370 63.115 75.451 1.00 16.27 259 ASN A C 1
ATOM 1960 O O . ASN A 1 258 ? 39.746 63.973 74.663 1.00 15.23 259 ASN A O 1
ATOM 1965 N N . LEU A 1 259 ? 38.419 62.228 75.179 1.00 15.77 260 LEU A N 1
ATOM 1966 C CA . LEU A 1 259 ? 37.663 62.257 73.940 1.00 16.25 260 LEU A CA 1
ATOM 1967 C C . LEU A 1 259 ? 36.246 62.531 74.442 1.00 16.14 260 LEU A C 1
ATOM 1968 O O . LEU A 1 259 ? 35.829 61.956 75.452 1.00 15.08 260 LEU A O 1
ATOM 1973 N N . GLU A 1 260 ? 35.520 63.401 73.752 1.00 17.43 261 GLU A N 1
ATOM 1974 C CA . GLU A 1 260 ? 34.139 63.717 74.117 1.00 18.48 261 GLU A CA 1
ATOM 1975 C C . GLU A 1 260 ? 33.312 63.985 72.874 1.00 19.02 261 GLU A C 1
ATOM 1976 O O . GLU A 1 260 ? 33.837 64.413 71.848 1.00 19.04 261 GLU A O 1
ATOM 1982 N N . ASN A 1 261 ? 32.007 63.743 72.953 1.00 19.51 262 ASN A N 1
ATOM 1983 C CA . ASN A 1 261 ? 31.154 64.002 71.806 1.00 20.64 262 ASN A CA 1
ATOM 1984 C C . ASN A 1 261 ? 30.012 64.939 72.182 1.00 21.89 262 ASN A C 1
ATOM 1985 O O . ASN A 1 261 ? 29.739 65.160 73.364 1.00 22.34 262 ASN A O 1
ATOM 1990 N N A SER A 1 262 ? 29.380 65.525 71.170 0.50 21.88 263 SER A N 1
ATOM 1991 N N B SER A 1 262 ? 29.360 65.497 71.171 0.50 22.51 263 SER A N 1
ATOM 1992 C CA A SER A 1 262 ? 28.253 66.429 71.374 0.50 22.23 263 SER A CA 1
ATOM 1993 C CA B SER A 1 262 ? 28.234 66.396 71.378 0.50 23.38 263 SER A CA 1
ATOM 1994 C C A SER A 1 262 ? 27.413 66.439 70.097 0.50 23.47 263 SER A C 1
ATOM 1995 C C B SER A 1 262 ? 27.387 66.386 70.110 0.50 24.08 263 SER A C 1
ATOM 1996 O O A SER A 1 262 ? 27.849 65.941 69.055 0.50 23.47 263 SER A O 1
ATOM 1997 O O B SER A 1 262 ? 27.793 65.825 69.088 0.50 23.89 263 SER A O 1
ATOM 2002 N N . ALA A 1 263 ? 26.206 66.989 70.181 1.00 23.96 264 ALA A N 1
ATOM 2003 C CA . ALA A 1 263 ? 25.316 67.059 69.028 1.00 24.77 264 ALA A CA 1
ATOM 2004 C C . ALA A 1 263 ? 24.818 68.492 68.919 1.00 26.47 264 ALA A C 1
ATOM 2005 O O . ALA A 1 263 ? 24.554 69.143 69.934 1.00 25.85 264 ALA A O 1
ATOM 2007 N N . GLN A 1 264 ? 24.704 68.979 67.688 1.00 27.40 265 GLN A N 1
ATOM 2008 C CA . GLN A 1 264 ? 24.247 70.336 67.434 1.00 28.94 265 GLN A CA 1
ATOM 2009 C C . GLN A 1 264 ? 23.259 70.311 66.275 1.00 29.16 265 GLN A C 1
ATOM 2010 O O . GLN A 1 264 ? 23.440 69.561 65.316 1.00 29.11 265 GLN A O 1
ATOM 2016 N N . ALA A 1 265 ? 22.218 71.134 66.354 1.00 28.27 266 ALA A N 1
ATOM 2017 C CA . ALA A 1 265 ? 21.229 71.196 65.282 1.00 27.65 266 ALA A CA 1
ATOM 2018 C C . ALA A 1 265 ? 20.932 72.656 64.949 1.00 27.41 266 ALA A C 1
ATOM 2019 O O . ALA A 1 265 ? 21.393 73.561 65.643 1.00 27.68 266 ALA A O 1
ATOM 2021 N N . GLY A 1 266 ? 20.180 72.885 63.879 1.00 27.59 267 GLY A N 1
ATOM 2022 C CA . GLY A 1 266 ? 19.850 74.246 63.494 1.00 28.15 267 GLY A CA 1
ATOM 2023 C C . GLY A 1 266 ? 20.492 74.662 62.186 1.00 28.62 267 GLY A C 1
ATOM 2024 O O . GLY A 1 266 ? 20.736 75.852 61.954 1.00 28.25 267 GLY A O 1
ATOM 2025 N N . LEU A 1 267 ? 20.762 73.686 61.322 1.00 28.79 268 LEU A N 1
ATOM 2026 C CA . LEU A 1 267 ? 21.387 73.963 60.029 1.00 29.01 268 LEU A CA 1
ATOM 2027 C C . LEU A 1 267 ? 20.384 74.431 58.985 1.00 29.71 268 LEU A C 1
ATOM 2028 O O . LEU A 1 267 ? 19.245 73.961 58.944 1.00 29.65 268 LEU A O 1
ATOM 2033 N N A THR A 1 268 ? 20.811 75.363 58.139 0.50 30.01 269 THR A N 1
ATOM 2034 N N B THR A 1 268 ? 20.815 75.359 58.137 0.50 29.87 269 THR A N 1
ATOM 2035 C CA A THR A 1 268 ? 19.959 75.874 57.071 0.50 30.41 269 THR A CA 1
ATOM 2036 C CA B THR A 1 268 ? 19.960 75.881 57.078 0.50 30.14 269 THR A CA 1
ATOM 2037 C C A THR A 1 268 ? 20.801 76.043 55.813 0.50 29.91 269 THR A C 1
ATOM 2038 C C B THR A 1 268 ? 20.800 76.047 55.814 0.50 29.77 269 THR A C 1
ATOM 2039 O O A THR A 1 268 ? 21.944 76.498 55.876 0.50 30.12 269 THR A O 1
ATOM 2040 O O B THR A 1 268 ? 21.941 76.505 55.876 0.50 29.98 269 THR A O 1
ATOM 2047 N N . PRO A 1 269 ? 20.246 75.678 54.650 1.00 29.73 270 PRO A N 1
ATOM 2048 C CA . PRO A 1 269 ? 20.977 75.798 53.388 1.00 30.18 270 PRO A CA 1
ATOM 2049 C C . PRO A 1 269 ? 21.717 77.114 53.164 1.00 30.88 270 PRO A C 1
ATOM 2050 O O . PRO A 1 269 ? 21.185 78.209 53.388 1.00 30.76 270 PRO A O 1
ATOM 2054 N N . ASN A 1 270 ? 22.969 76.977 52.737 1.00 30.93 271 ASN A N 1
ATOM 2055 C CA . ASN A 1 270 ? 23.845 78.095 52.427 1.00 30.72 271 ASN A CA 1
ATOM 2056 C C . ASN A 1 270 ? 24.176 79.074 53.535 1.00 29.88 271 ASN A C 1
ATOM 2057 O O . ASN A 1 270 ? 24.656 80.170 53.263 1.00 28.71 271 ASN A O 1
ATOM 2062 N N . VAL A 1 271 ? 23.941 78.684 54.783 1.00 29.48 272 VAL A N 1
ATOM 2063 C CA . VAL A 1 271 ? 24.264 79.550 55.912 1.00 29.03 272 VAL A CA 1
ATOM 2064 C C . VAL A 1 271 ? 25.324 78.875 56.768 1.00 28.58 272 VAL A C 1
ATOM 2065 O O . VAL A 1 271 ? 25.257 77.671 56.991 1.00 27.66 272 VAL A O 1
ATOM 2069 N N . ASP A 1 272 ? 26.307 79.642 57.230 1.00 28.15 273 ASP A N 1
ATOM 2070 C CA . ASP A 1 272 ? 27.353 79.083 58.075 1.00 28.16 273 ASP A CA 1
ATOM 2071 C C . ASP A 1 272 ? 26.787 78.554 59.395 1.00 28.92 273 ASP A C 1
ATOM 2072 O O . ASP A 1 272 ? 26.125 79.289 60.139 1.00 28.69 273 ASP A O 1
ATOM 2077 N N . PHE A 1 273 ? 27.030 77.272 59.664 1.00 28.13 274 PHE A N 1
ATOM 2078 C CA . PHE A 1 273 ? 26.608 76.648 60.914 1.00 27.49 274 PHE A CA 1
ATOM 2079 C C . PHE A 1 273 ? 27.914 76.562 61.703 1.00 27.84 274 PHE A C 1
ATOM 2080 O O . PHE A 1 273 ? 28.855 75.866 61.300 1.00 26.84 274 PHE A O 1
ATOM 2088 N N . VAL A 1 274 ? 27.969 77.280 62.823 1.00 27.47 275 VAL A N 1
ATOM 2089 C CA . VAL A 1 274 ? 29.170 77.346 63.643 1.00 27.48 275 VAL A CA 1
ATOM 2090 C C . VAL A 1 274 ? 29.049 76.643 64.989 1.00 27.96 275 VAL A C 1
ATOM 2091 O O . VAL A 1 274 ? 28.113 76.892 65.754 1.00 27.19 275 VAL A O 1
ATOM 2095 N N . VAL A 1 275 ? 29.997 75.751 65.269 1.00 26.72 276 VAL A N 1
ATOM 2096 C CA . VAL A 1 275 ? 30.030 75.051 66.544 1.00 25.62 276 VAL A CA 1
ATOM 2097 C C . VAL A 1 275 ? 31.232 75.620 67.281 1.00 26.39 276 VAL A C 1
ATOM 2098 O O . VAL A 1 275 ? 32.378 75.416 66.882 1.00 25.42 276 VAL A O 1
ATOM 2102 N N A GLN A 1 276 ? 30.959 76.329 68.371 0.50 26.31 277 GLN A N 1
ATOM 2103 N N B GLN A 1 276 ? 30.968 76.352 68.358 0.50 26.32 277 GLN A N 1
ATOM 2104 C CA A GLN A 1 276 ? 32.002 76.960 69.170 0.50 27.26 277 GLN A CA 1
ATOM 2105 C CA B GLN A 1 276 ? 32.034 76.978 69.129 0.50 27.25 277 GLN A CA 1
ATOM 2106 C C A GLN A 1 276 ? 32.859 75.994 69.986 0.50 27.11 277 GLN A C 1
ATOM 2107 C C B GLN A 1 276 ? 32.858 76.009 69.974 0.50 27.13 277 GLN A C 1
ATOM 2108 O O A GLN A 1 276 ? 32.350 75.026 70.550 0.50 27.06 277 GLN A O 1
ATOM 2109 O O B GLN A 1 276 ? 32.326 75.056 70.542 0.50 27.08 277 GLN A O 1
ATOM 2120 N N . TYR A 1 277 ? 34.161 76.264 70.050 1.00 26.64 278 TYR A N 1
ATOM 2121 C CA . TYR A 1 277 ? 35.060 75.446 70.858 1.00 27.36 278 TYR A CA 1
ATOM 2122 C C . TYR A 1 277 ? 35.044 76.137 72.223 1.00 29.14 278 TYR A C 1
ATOM 2123 O O . TYR A 1 277 ? 34.979 77.365 72.292 1.00 28.12 278 TYR A O 1
ATOM 2132 N N . ALA A 1 278 ? 35.111 75.361 73.296 1.00 31.63 279 ALA A N 1
ATOM 2133 C CA . ALA A 1 278 ? 35.112 75.938 74.640 1.00 34.38 279 ALA A CA 1
ATOM 2134 C C . ALA A 1 278 ? 36.511 76.445 74.963 1.00 36.31 279 ALA A C 1
ATOM 2135 O O . ALA A 1 278 ? 37.472 76.132 74.261 1.00 36.26 279 ALA A O 1
ATOM 2137 N N . ASN A 1 279 ? 36.630 77.242 76.018 1.00 37.74 280 ASN A N 1
ATOM 2138 C CA . ASN A 1 279 ? 37.944 77.733 76.406 1.00 39.06 280 ASN A CA 1
ATOM 2139 C C . ASN A 1 279 ? 38.571 76.730 77.360 1.00 38.27 280 ASN A C 1
ATOM 2140 O O . ASN A 1 279 ? 37.911 75.788 77.794 1.00 37.87 280 ASN A O 1
ATOM 2145 N N . LEU A 1 280 ? 39.852 76.924 77.659 1.00 38.10 281 LEU A N 1
ATOM 2146 C CA . LEU A 1 280 ? 40.582 76.056 78.577 1.00 37.96 281 LEU A CA 1
ATOM 2147 C C . LEU A 1 280 ? 41.091 74.757 77.954 1.00 36.28 281 LEU A C 1
ATOM 2148 O O . LEU A 1 280 ? 42.194 74.307 78.274 1.00 37.44 281 LEU A O 1
ATOM 2153 N N . TYR A 1 281 ? 40.293 74.150 77.080 1.00 33.32 282 TYR A N 1
ATOM 2154 C CA . TYR A 1 281 ? 40.696 72.897 76.445 1.00 30.09 282 TYR A CA 1
ATOM 2155 C C . TYR A 1 281 ? 41.630 73.113 75.261 1.00 28.71 282 TYR A C 1
ATOM 2156 O O . TYR A 1 281 ? 41.462 74.058 74.496 1.00 29.00 282 TYR A O 1
ATOM 2165 N N . ARG A 1 282 ? 42.613 72.231 75.116 1.00 26.94 283 ARG A N 1
ATOM 2166 C CA . ARG A 1 282 ? 43.534 72.291 73.990 1.00 26.48 283 ARG A CA 1
ATOM 2167 C C . ARG A 1 282 ? 43.035 71.181 73.068 1.00 25.01 283 ARG A C 1
ATOM 2168 O O . ARG A 1 282 ? 43.313 70.009 73.308 1.00 24.67 283 ARG A O 1
ATOM 2176 N N . TYR A 1 283 ? 42.291 71.551 72.030 1.00 23.60 284 TYR A N 1
ATOM 2177 C CA . TYR A 1 283 ? 41.715 70.577 71.113 1.00 22.70 284 TYR A CA 1
ATOM 2178 C C . TYR A 1 283 ? 42.687 70.084 70.042 1.00 21.96 284 TYR A C 1
ATOM 2179 O O . TYR A 1 283 ? 43.096 70.845 69.165 1.00 22.63 284 TYR A O 1
ATOM 2188 N N . LEU A 1 284 ? 43.023 68.800 70.125 1.00 20.24 285 LEU A N 1
ATOM 2189 C CA . LEU A 1 284 ? 43.963 68.146 69.216 1.00 19.50 285 LEU A CA 1
ATOM 2190 C C . LEU A 1 284 ? 43.326 67.716 67.900 1.00 18.28 285 LEU A C 1
ATOM 2191 O O . LEU A 1 284 ? 43.980 67.734 66.855 1.00 19.70 285 LEU A O 1
ATOM 2196 N N . SER A 1 285 ? 42.060 67.308 67.938 1.00 16.89 286 SER A N 1
ATOM 2197 C CA . SER A 1 285 ? 41.374 66.928 66.712 1.00 16.57 286 SER A CA 1
ATOM 2198 C C . SER A 1 285 ? 39.879 67.158 66.834 1.00 16.67 286 SER A C 1
ATOM 2199 O O . SER A 1 285 ? 39.326 67.208 67.942 1.00 16.59 286 SER A O 1
ATOM 2202 N N . THR A 1 286 ? 39.233 67.302 65.682 1.00 16.72 287 THR A N 1
ATOM 2203 C CA . THR A 1 286 ? 37.799 67.486 65.624 1.00 17.41 287 THR A CA 1
ATOM 2204 C C . THR A 1 286 ? 37.208 66.594 64.542 1.00 18.37 287 THR A C 1
ATOM 2205 O O . THR A 1 286 ? 37.742 66.494 63.431 1.00 17.81 287 THR A O 1
ATOM 2209 N N . ILE A 1 287 ? 36.108 65.930 64.884 1.00 16.86 288 ILE A N 1
ATOM 2210 C CA . ILE A 1 287 ? 35.395 65.106 63.940 1.00 16.39 288 ILE A CA 1
ATOM 2211 C C . ILE A 1 287 ? 33.971 65.642 63.895 1.00 16.68 288 ILE A C 1
ATOM 2212 O O . ILE A 1 287 ? 33.375 65.924 64.937 1.00 16.90 288 ILE A O 1
ATOM 2217 N N . ALA A 1 288 ? 33.449 65.815 62.694 1.00 16.17 289 ALA A N 1
ATOM 2218 C CA . ALA A 1 288 ? 32.081 66.292 62.534 1.00 16.74 289 ALA A CA 1
ATOM 2219 C C . ALA A 1 288 ? 31.369 65.340 61.597 1.00 16.07 289 ALA A C 1
ATOM 2220 O O . ALA A 1 288 ? 31.824 65.104 60.489 1.00 16.04 289 ALA A O 1
ATOM 2222 N N . VAL A 1 289 ? 30.262 64.771 62.056 1.00 16.34 290 VAL A N 1
ATOM 2223 C CA . VAL A 1 289 ? 29.477 63.859 61.245 1.00 17.27 290 VAL A CA 1
ATOM 2224 C C . VAL A 1 289 ? 28.180 64.552 60.840 1.00 18.62 290 VAL A C 1
ATOM 2225 O O . VAL A 1 289 ? 27.395 64.964 61.708 1.00 17.57 290 VAL A O 1
ATOM 2229 N N . PHE A 1 290 ? 27.958 64.689 59.535 1.00 18.15 291 PHE A N 1
ATOM 2230 C CA . PHE A 1 290 ? 26.752 65.349 59.052 1.00 19.43 291 PHE A CA 1
ATOM 2231 C C . PHE A 1 290 ? 25.636 64.327 58.861 1.00 19.98 291 PHE A C 1
ATOM 2232 O O . PHE A 1 290 ? 25.479 63.725 57.792 1.00 19.47 291 PHE A O 1
ATOM 2240 N N . ASP A 1 291 ? 24.876 64.117 59.931 1.00 19.57 292 ASP A N 1
ATOM 2241 C CA . ASP A 1 291 ? 23.749 63.203 59.893 1.00 20.70 292 ASP A CA 1
ATOM 2242 C C . ASP A 1 291 ? 22.639 64.045 59.271 1.00 21.82 292 ASP A C 1
ATOM 2243 O O . ASP A 1 291 ? 21.901 64.740 59.973 1.00 21.10 292 ASP A O 1
ATOM 2248 N N . ASN A 1 292 ? 22.537 63.995 57.948 1.00 22.54 293 ASN A N 1
ATOM 2249 C CA . ASN A 1 292 ? 21.545 64.793 57.237 1.00 24.01 293 ASN A CA 1
ATOM 2250 C C . ASN A 1 292 ? 20.170 64.122 57.247 1.00 24.18 293 ASN A C 1
ATOM 2251 O O . ASN A 1 292 ? 19.683 63.645 56.218 1.00 23.79 293 ASN A O 1
ATOM 2256 N N . GLY A 1 293 ? 19.551 64.085 58.425 1.00 24.87 294 GLY A N 1
ATOM 2257 C CA . GLY A 1 293 ? 18.246 63.457 58.549 1.00 24.76 294 GLY A CA 1
ATOM 2258 C C . GLY A 1 293 ? 18.287 61.980 58.196 1.00 24.54 294 GLY A C 1
ATOM 2259 O O . GLY A 1 293 ? 17.380 61.475 57.535 1.00 25.45 294 GLY A O 1
ATOM 2260 N N . GLY A 1 294 ? 19.340 61.282 58.618 1.00 23.84 295 GLY A N 1
ATOM 2261 C CA . GLY A 1 294 ? 19.445 59.864 58.316 1.00 23.60 295 GLY A CA 1
ATOM 2262 C C . GLY A 1 294 ? 20.183 59.532 57.031 1.00 23.55 295 GLY A C 1
ATOM 2263 O O . GLY A 1 294 ? 20.452 58.363 56.742 1.00 23.36 295 GLY A O 1
ATOM 2264 N N . SER A 1 295 ? 20.490 60.555 56.243 1.00 24.17 296 SER A N 1
ATOM 2265 C CA . SER A 1 295 ? 21.224 60.366 54.996 1.00 23.83 296 SER A CA 1
ATOM 2266 C C . SER A 1 295 ? 22.665 60.782 55.248 1.00 22.89 296 SER A C 1
ATOM 2267 O O . SER A 1 295 ? 22.926 61.794 55.903 1.00 21.61 296 SER A O 1
ATOM 2270 N N . PHE A 1 296 ? 23.598 59.989 54.735 1.00 22.42 297 PHE A N 1
ATOM 2271 C CA . PHE A 1 296 ? 25.013 60.297 54.883 1.00 21.24 297 PHE A CA 1
ATOM 2272 C C . PHE A 1 296 ? 25.599 60.388 53.479 1.00 20.62 297 PHE A C 1
ATOM 2273 O O . PHE A 1 296 ? 25.675 59.396 52.758 1.00 20.73 297 PHE A O 1
ATOM 2281 N N . ASN A 1 297 ? 25.982 61.601 53.095 1.00 20.31 298 ASN A N 1
ATOM 2282 C CA . ASN A 1 297 ? 26.503 61.855 51.758 1.00 20.25 298 ASN A CA 1
ATOM 2283 C C . ASN A 1 297 ? 27.989 62.141 51.714 1.00 19.46 298 ASN A C 1
ATOM 2284 O O . ASN A 1 297 ? 28.575 62.632 52.688 1.00 18.64 298 ASN A O 1
ATOM 2289 N N . ALA A 1 298 ? 28.582 61.830 50.567 1.00 19.62 299 ALA A N 1
ATOM 2290 C CA . ALA A 1 298 ? 30.003 62.045 50.344 1.00 19.32 299 ALA A CA 1
ATOM 2291 C C . ALA A 1 298 ? 30.263 63.483 49.896 1.00 20.09 299 ALA A C 1
ATOM 2292 O O . ALA A 1 298 ? 30.599 63.739 48.731 1.00 20.84 299 ALA A O 1
ATOM 2294 N N . GLY A 1 299 ? 30.070 64.416 50.826 1.00 19.49 300 GLY A N 1
ATOM 2295 C CA . GLY A 1 299 ? 30.324 65.824 50.571 1.00 20.31 300 GLY A CA 1
ATOM 2296 C C . GLY A 1 299 ? 29.375 66.599 49.671 1.00 21.40 300 GLY A C 1
ATOM 2297 O O . GLY A 1 299 ? 29.414 67.830 49.664 1.00 20.98 300 GLY A O 1
ATOM 2298 N N . THR A 1 300 ? 28.519 65.902 48.929 1.00 22.12 301 THR A N 1
ATOM 2299 C CA . THR A 1 300 ? 27.610 66.575 48.001 1.00 23.97 301 THR A CA 1
ATOM 2300 C C . THR A 1 300 ? 26.544 67.467 48.622 1.00 23.95 301 THR A C 1
ATOM 2301 O O . THR A 1 300 ? 25.916 68.261 47.911 1.00 23.54 301 THR A O 1
ATOM 2305 N N . ASP A 1 301 ? 26.340 67.343 49.934 1.00 23.79 302 ASP A N 1
ATOM 2306 C CA . ASP A 1 301 ? 25.365 68.170 50.641 1.00 23.46 302 ASP A CA 1
ATOM 2307 C C . ASP A 1 301 ? 26.044 69.304 51.424 1.00 23.00 302 ASP A C 1
ATOM 2308 O O . ASP A 1 301 ? 25.411 69.977 52.244 1.00 23.11 302 ASP A O 1
ATOM 2313 N N . ILE A 1 302 ? 27.330 69.528 51.155 1.00 21.64 303 ILE A N 1
ATOM 2314 C CA . ILE A 1 302 ? 28.083 70.585 51.828 1.00 21.08 303 ILE A CA 1
ATOM 2315 C C . ILE A 1 302 ? 28.784 71.517 50.835 1.00 22.14 303 ILE A C 1
ATOM 2316 O O . ILE A 1 302 ? 29.345 71.063 49.827 1.00 20.81 303 ILE A O 1
ATOM 2321 N N . ASN A 1 303 ? 28.738 72.816 51.125 1.00 22.72 304 ASN A N 1
ATOM 2322 C CA . ASN A 1 303 ? 29.401 73.830 50.302 1.00 23.10 304 ASN A CA 1
ATOM 2323 C C . ASN A 1 303 ? 30.870 73.869 50.726 1.00 22.72 304 ASN A C 1
ATOM 2324 O O . ASN A 1 303 ? 31.775 73.779 49.894 1.00 23.47 304 ASN A O 1
ATOM 2329 N N . TYR A 1 304 ? 31.100 74.022 52.026 1.00 22.44 305 TYR A N 1
ATOM 2330 C CA . TYR A 1 304 ? 32.456 74.030 52.560 1.00 22.46 305 TYR A CA 1
ATOM 2331 C C . TYR A 1 304 ? 32.485 73.828 54.064 1.00 22.07 305 TYR A C 1
ATOM 2332 O O . TYR A 1 304 ? 31.455 73.911 54.734 1.00 21.78 305 TYR A O 1
ATOM 2341 N N . LEU A 1 305 ? 33.671 73.520 54.579 1.00 21.26 306 LEU A N 1
ATOM 2342 C CA . LEU A 1 305 ? 33.885 73.351 56.009 1.00 20.85 306 LEU A CA 1
ATOM 2343 C C . LEU A 1 305 ? 35.050 74.269 56.333 1.00 21.00 306 LEU A C 1
ATOM 2344 O O . LEU A 1 305 ? 35.833 74.610 55.448 1.00 21.35 306 LEU A O 1
ATOM 2349 N N . SER A 1 306 ? 35.191 74.653 57.594 1.00 20.98 307 SER A N 1
ATOM 2350 C CA . SER A 1 306 ? 36.284 75.535 57.965 1.00 21.80 307 SER A CA 1
ATOM 2351 C C . SER A 1 306 ? 36.457 75.591 59.478 1.00 22.70 307 SER A C 1
ATOM 2352 O O . SER A 1 306 ? 35.678 75.007 60.224 1.00 22.15 307 SER A O 1
ATOM 2355 N N . GLN A 1 307 ? 37.515 76.259 59.918 1.00 24.03 308 GLN A N 1
ATOM 2356 C CA . GLN A 1 307 ? 37.745 76.518 61.337 1.00 26.02 308 GLN A CA 1
ATOM 2357 C C . GLN A 1 307 ? 37.950 78.026 61.287 1.00 28.54 308 GLN A C 1
ATOM 2358 O O . GLN A 1 307 ? 38.750 78.529 60.485 1.00 27.94 308 GLN A O 1
ATOM 2364 N N . ARG A 1 308 ? 37.227 78.747 62.133 1.00 31.15 309 ARG A N 1
ATOM 2365 C CA . ARG A 1 308 ? 37.281 80.200 62.115 1.00 34.56 309 ARG A CA 1
ATOM 2366 C C . ARG A 1 308 ? 37.474 80.869 63.471 1.00 36.71 309 ARG A C 1
ATOM 2367 O O . ARG A 1 308 ? 36.968 80.401 64.492 1.00 36.40 309 ARG A O 1
ATOM 2375 N N . THR A 1 309 ? 38.220 81.969 63.459 1.00 39.61 310 THR A N 1
ATOM 2376 C CA . THR A 1 309 ? 38.485 82.762 64.653 1.00 42.86 310 THR A CA 1
ATOM 2377 C C . THR A 1 309 ? 37.695 84.057 64.521 1.00 44.69 310 THR A C 1
ATOM 2378 O O . THR A 1 309 ? 37.742 84.711 63.479 1.00 44.49 310 THR A O 1
ATOM 2382 N N . ALA A 1 310 ? 36.969 84.433 65.568 1.00 47.10 311 ALA A N 1
ATOM 2383 C CA . ALA A 1 310 ? 36.198 85.671 65.522 1.00 49.25 311 ALA A CA 1
ATOM 2384 C C . ALA A 1 310 ? 37.161 86.836 65.277 1.00 50.74 311 ALA A C 1
ATOM 2385 O O . ALA A 1 310 ? 38.120 87.026 66.027 1.00 51.00 311 ALA A O 1
ATOM 2387 N N . ASN A 1 311 ? 36.918 87.591 64.208 1.00 52.59 312 ASN A N 1
ATOM 2388 C CA . ASN A 1 311 ? 37.755 88.742 63.859 1.00 54.13 312 ASN A CA 1
ATOM 2389 C C . ASN A 1 311 ? 39.148 88.386 63.319 1.00 54.75 312 ASN A C 1
ATOM 2390 O O . ASN A 1 311 ? 40.098 89.160 63.462 1.00 55.37 312 ASN A O 1
ATOM 2392 N N . PHE A 1 312 ? 39.269 87.219 62.696 1.00 54.84 313 PHE A N 1
ATOM 2393 C CA . PHE A 1 312 ? 40.543 86.787 62.124 1.00 54.55 313 PHE A CA 1
ATOM 2394 C C . PHE A 1 312 ? 40.248 85.840 60.962 1.00 54.11 313 PHE A C 1
ATOM 2395 O O . PHE A 1 312 ? 41.153 85.257 60.360 1.00 54.35 313 PHE A O 1
ATOM 2397 N N . SER A 1 313 ? 38.957 85.704 60.665 1.00 53.17 314 SER A N 1
ATOM 2398 C CA . SER A 1 313 ? 38.454 84.870 59.578 1.00 51.61 314 SER A CA 1
ATOM 2399 C C . SER A 1 313 ? 38.819 83.379 59.617 1.00 50.40 314 SER A C 1
ATOM 2400 O O . SER A 1 313 ? 39.192 82.832 60.665 1.00 49.45 314 SER A O 1
ATOM 2403 N N . ASP A 1 314 ? 38.703 82.743 58.450 1.00 48.47 315 ASP A N 1
ATOM 2404 C CA . ASP A 1 314 ? 38.956 81.314 58.272 1.00 46.59 315 ASP A CA 1
ATOM 2405 C C . ASP A 1 314 ? 40.426 80.937 58.087 1.00 45.06 315 ASP A C 1
ATOM 2406 O O . ASP A 1 314 ? 41.147 81.573 57.311 1.00 45.57 315 ASP A O 1
ATOM 2411 N N . THR A 1 315 ? 40.866 79.896 58.791 1.00 42.21 316 THR A N 1
ATOM 2412 C CA . THR A 1 315 ? 42.245 79.437 58.669 1.00 39.51 316 THR A CA 1
ATOM 2413 C C . THR A 1 315 ? 42.323 78.261 57.705 1.00 37.07 316 THR A C 1
ATOM 2414 O O . THR A 1 315 ? 43.414 77.845 57.307 1.00 36.20 316 THR A O 1
ATOM 2418 N N . ARG A 1 316 ? 41.164 77.717 57.343 1.00 34.38 317 ARG A N 1
ATOM 2419 C CA . ARG A 1 316 ? 41.112 76.609 56.392 1.00 32.75 317 ARG A CA 1
ATOM 2420 C C . ARG A 1 316 ? 39.713 76.337 55.840 1.00 30.65 317 ARG A C 1
ATOM 2421 O O . ARG A 1 316 ? 39.132 75.269 56.049 1.00 31.18 317 ARG A O 1
ATOM 2429 N N . LYS A 1 317 ? 39.178 77.321 55.130 1.00 27.61 318 LYS A N 1
ATOM 2430 C CA . LYS A 1 317 ? 37.866 77.200 54.511 1.00 26.64 318 LYS A CA 1
ATOM 2431 C C . LYS A 1 317 ? 38.107 76.423 53.217 1.00 24.73 318 LYS A C 1
ATOM 2432 O O . LYS A 1 317 ? 38.752 76.932 52.290 1.00 23.52 318 LYS A O 1
ATOM 2438 N N . LEU A 1 318 ? 37.584 75.200 53.154 1.00 22.74 319 LEU A N 1
ATOM 2439 C CA . LEU A 1 318 ? 37.817 74.320 52.010 1.00 21.57 319 LEU A CA 1
ATOM 2440 C C . LEU A 1 318 ? 36.588 73.604 51.471 1.00 21.61 319 LEU A C 1
ATOM 2441 O O . LEU A 1 318 ? 35.668 73.274 52.226 1.00 20.91 319 LEU A O 1
ATOM 2446 N N . ASP A 1 319 ? 36.582 73.334 50.165 1.00 20.06 320 ASP A N 1
ATOM 2447 C CA . ASP A 1 319 ? 35.482 72.579 49.585 1.00 20.16 320 ASP A CA 1
ATOM 2448 C C . ASP A 1 319 ? 35.614 71.162 50.182 1.00 18.75 320 ASP A C 1
ATOM 2449 O O . ASP A 1 319 ? 36.683 70.785 50.656 1.00 18.94 320 ASP A O 1
ATOM 2454 N N . PRO A 1 320 ? 34.532 70.366 50.176 1.00 18.18 321 PRO A N 1
ATOM 2455 C CA . PRO A 1 320 ? 34.614 69.014 50.749 1.00 17.44 321 PRO A CA 1
ATOM 2456 C C . PRO A 1 320 ? 35.715 68.089 50.236 1.00 17.27 321 PRO A C 1
ATOM 2457 O O . PRO A 1 320 ? 36.346 67.403 51.029 1.00 16.92 321 PRO A O 1
ATOM 2461 N N A LYS A 1 321 ? 35.953 68.057 48.924 0.50 16.53 322 LYS A N 1
ATOM 2462 N N B LYS A 1 321 ? 35.954 68.084 48.928 0.50 17.15 322 LYS A N 1
ATOM 2463 C CA A LYS A 1 321 ? 37.008 67.183 48.405 0.50 16.04 322 LYS A CA 1
ATOM 2464 C CA B LYS A 1 321 ? 36.988 67.217 48.377 0.50 17.20 322 LYS A CA 1
ATOM 2465 C C A LYS A 1 321 ? 38.398 67.621 48.860 0.50 16.27 322 LYS A C 1
ATOM 2466 C C B LYS A 1 321 ? 38.384 67.625 48.844 0.50 16.97 322 LYS A C 1
ATOM 2467 O O A LYS A 1 321 ? 39.252 66.783 49.157 0.50 16.32 322 LYS A O 1
ATOM 2468 O O B LYS A 1 321 ? 39.225 66.770 49.133 0.50 17.04 322 LYS A O 1
ATOM 2479 N N . THR A 1 322 ? 38.638 68.928 48.915 1.00 16.13 323 THR A N 1
ATOM 2480 C CA . THR A 1 322 ? 39.945 69.419 49.352 1.00 15.40 323 THR A CA 1
ATOM 2481 C C . THR A 1 322 ? 40.115 69.173 50.851 1.00 15.34 323 THR A C 1
ATOM 2482 O O . THR A 1 322 ? 41.210 68.883 51.334 1.00 15.17 323 THR A O 1
ATOM 2486 N N . TRP A 1 323 ? 39.017 69.261 51.589 1.00 15.88 324 TRP A N 1
ATOM 2487 C CA . TRP A 1 323 ? 39.053 68.970 53.020 1.00 16.21 324 TRP A CA 1
ATOM 2488 C C . TRP A 1 323 ? 39.414 67.484 53.144 1.00 15.21 324 TRP A C 1
ATOM 2489 O O . TRP A 1 323 ? 40.264 67.100 53.946 1.00 16.09 324 TRP A O 1
ATOM 2500 N N . ALA A 1 324 ? 38.774 66.652 52.327 1.00 14.76 325 ALA A N 1
ATOM 2501 C CA . ALA A 1 324 ? 39.040 65.209 52.332 1.00 15.43 325 ALA A CA 1
ATOM 2502 C C . ALA A 1 324 ? 40.492 64.901 51.940 1.00 16.00 325 ALA A C 1
ATOM 2503 O O . ALA A 1 324 ? 41.082 63.939 52.415 1.00 16.39 325 ALA A O 1
ATOM 2505 N N . ALA A 1 325 ? 41.061 65.709 51.053 1.00 16.67 326 ALA A N 1
ATOM 2506 C CA . ALA A 1 325 ? 42.448 65.500 50.644 1.00 15.99 326 ALA A CA 1
ATOM 2507 C C . ALA A 1 325 ? 43.363 65.635 51.858 1.00 15.39 326 ALA A C 1
ATOM 2508 O O . ALA A 1 325 ? 44.275 64.825 52.045 1.00 14.17 326 ALA A O 1
ATOM 2510 N N . GLN A 1 326 ? 43.123 66.641 52.708 1.00 15.32 327 GLN A N 1
ATOM 2511 C CA . GLN A 1 326 ? 43.956 66.812 53.899 1.00 16.09 327 GLN A CA 1
ATOM 2512 C C . GLN A 1 326 ? 43.838 65.573 54.790 1.00 15.36 327 GLN A C 1
ATOM 2513 O O . GLN A 1 326 ? 44.822 65.119 55.359 1.00 15.74 327 GLN A O 1
ATOM 2519 N N . THR A 1 327 ? 42.635 65.017 54.900 1.00 13.64 328 THR A N 1
ATOM 2520 C CA . THR A 1 327 ? 42.447 63.818 55.712 1.00 14.12 328 THR A CA 1
ATOM 2521 C C . THR A 1 327 ? 43.160 62.612 55.100 1.00 14.10 328 THR A C 1
ATOM 2522 O O . THR A 1 327 ? 43.712 61.784 55.824 1.00 15.04 328 THR A O 1
ATOM 2526 N N . ARG A 1 328 ? 43.171 62.501 53.773 1.00 13.61 329 ARG A N 1
ATOM 2527 C CA . ARG A 1 328 ? 43.881 61.378 53.149 1.00 14.31 329 ARG A CA 1
ATOM 2528 C C . ARG A 1 328 ? 45.368 61.362 53.512 1.00 14.64 329 ARG A C 1
ATOM 2529 O O . ARG A 1 328 ? 46.008 60.298 53.538 1.00 14.02 329 ARG A O 1
ATOM 2537 N N . ARG A 1 329 ? 45.919 62.539 53.791 1.00 15.15 330 ARG A N 1
ATOM 2538 C CA . ARG A 1 329 ? 47.323 62.653 54.200 1.00 17.69 330 ARG A CA 1
ATOM 2539 C C . ARG A 1 329 ? 47.519 62.134 55.623 1.00 18.26 330 ARG A C 1
ATOM 2540 O O . ARG A 1 329 ? 48.636 61.797 56.016 1.00 19.59 330 ARG A O 1
ATOM 2548 N N . ARG A 1 330 ? 46.438 62.096 56.398 1.00 17.04 331 ARG A N 1
ATOM 2549 C CA . ARG A 1 330 ? 46.510 61.658 57.789 1.00 16.97 331 ARG A CA 1
ATOM 2550 C C . ARG A 1 330 ? 46.184 60.186 58.025 1.00 16.44 331 ARG A C 1
ATOM 2551 O O . ARG A 1 330 ? 46.812 59.561 58.887 1.00 17.36 331 ARG A O 1
ATOM 2559 N N . ILE A 1 331 ? 45.208 59.636 57.293 1.00 13.84 332 ILE A N 1
ATOM 2560 C CA . ILE A 1 331 ? 44.843 58.229 57.497 1.00 13.19 332 ILE A CA 1
ATOM 2561 C C . ILE A 1 331 ? 44.924 57.346 56.245 1.00 13.15 332 ILE A C 1
ATOM 2562 O O . ILE A 1 331 ? 44.448 56.197 56.245 1.00 12.79 332 ILE A O 1
ATOM 2567 N N . ALA A 1 332 ? 45.517 57.895 55.182 1.00 12.26 333 ALA A N 1
ATOM 2568 C CA . ALA A 1 332 ? 45.740 57.152 53.948 1.00 12.69 333 ALA A CA 1
ATOM 2569 C C . ALA A 1 332 ? 44.493 56.658 53.216 1.00 12.64 333 ALA A C 1
ATOM 2570 O O . ALA A 1 332 ? 44.571 55.750 52.386 1.00 13.24 333 ALA A O 1
ATOM 2572 N N . THR A 1 333 ? 43.342 57.258 53.534 1.00 12.30 334 THR A N 1
ATOM 2573 C CA . THR A 1 333 ? 42.070 56.900 52.917 1.00 12.58 334 THR A CA 1
ATOM 2574 C C . THR A 1 333 ? 41.040 57.928 53.425 1.00 13.25 334 THR A C 1
ATOM 2575 O O . THR A 1 333 ? 41.405 58.894 54.120 1.00 12.83 334 THR A O 1
ATOM 2579 N N . ASP A 1 334 ? 39.777 57.748 53.056 1.00 12.68 335 ASP A N 1
ATOM 2580 C CA . ASP A 1 334 ? 38.710 58.649 53.515 1.00 12.95 335 ASP A CA 1
ATOM 2581 C C . ASP A 1 334 ? 37.955 58.000 54.668 1.00 12.79 335 ASP A C 1
ATOM 2582 O O . ASP A 1 334 ? 37.855 56.777 54.733 1.00 12.13 335 ASP A O 1
ATOM 2587 N N . PHE A 1 335 ? 37.428 58.814 55.579 1.00 12.67 336 PHE A N 1
ATOM 2588 C CA . PHE A 1 335 ? 36.563 58.277 56.629 1.00 13.29 336 PHE A CA 1
ATOM 2589 C C . PHE A 1 335 ? 35.248 57.987 55.895 1.00 14.11 336 PHE A C 1
ATOM 2590 O O . PHE A 1 335 ? 35.053 58.427 54.752 1.00 13.93 336 PHE A O 1
ATOM 2598 N N . PRO A 1 336 ? 34.317 57.244 56.528 1.00 14.46 337 PRO A N 1
ATOM 2599 C CA . PRO A 1 336 ? 33.039 56.933 55.863 1.00 14.11 337 PRO A CA 1
ATOM 2600 C C . PRO A 1 336 ? 32.228 58.165 55.441 1.00 14.19 337 PRO A C 1
ATOM 2601 O O . PRO A 1 336 ? 32.486 59.283 55.896 1.00 13.60 337 PRO A O 1
ATOM 2605 N N . LYS A 1 337 ? 31.232 57.959 54.579 1.00 15.46 338 LYS A N 1
ATOM 2606 C CA . LYS A 1 337 ? 30.402 59.062 54.090 1.00 16.55 338 LYS A CA 1
ATOM 2607 C C . LYS A 1 337 ? 29.844 59.959 55.186 1.00 16.57 338 LYS A C 1
ATOM 2608 O O . LYS A 1 337 ? 29.262 59.472 56.167 1.00 15.74 338 LYS A O 1
ATOM 2614 N N . GLY A 1 338 ? 30.015 61.265 55.003 1.00 15.54 339 GLY A N 1
ATOM 2615 C CA . GLY A 1 338 ? 29.491 62.233 55.948 1.00 16.29 339 GLY A CA 1
ATOM 2616 C C . GLY A 1 338 ? 30.323 62.448 57.196 1.00 16.31 339 GLY A C 1
ATOM 2617 O O . GLY A 1 338 ? 29.928 63.213 58.079 1.00 15.88 339 GLY A O 1
ATOM 2618 N N . 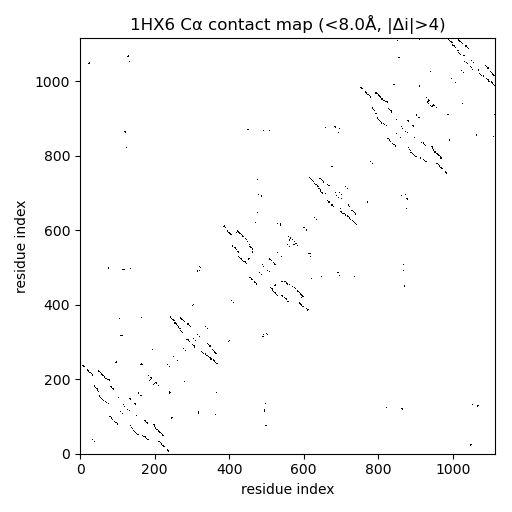VAL A 1 339 ? 31.464 61.769 57.283 1.00 14.23 340 VAL A N 1
ATOM 2619 C CA . VAL A 1 339 ? 32.361 61.899 58.438 1.00 14.12 340 VAL A CA 1
ATOM 2620 C C . VAL A 1 339 ? 33.558 62.765 58.041 1.00 15.20 340 VAL A C 1
ATOM 2621 O O . VAL A 1 339 ? 34.299 62.406 57.113 1.00 15.78 340 VAL A O 1
ATOM 2625 N N . TYR A 1 340 ? 33.742 63.892 58.732 1.00 15.05 341 TYR A N 1
ATOM 2626 C CA . TYR A 1 340 ? 34.835 64.817 58.430 1.00 15.92 341 TYR A CA 1
ATOM 2627 C C . TYR A 1 340 ? 35.784 64.991 59.601 1.00 16.51 341 TYR A C 1
ATOM 2628 O O . TYR A 1 340 ? 35.368 65.186 60.750 1.00 17.09 341 TYR A O 1
ATOM 2637 N N . TYR A 1 341 ? 37.073 64.940 59.288 1.00 15.84 342 TYR A N 1
ATOM 2638 C CA . TYR A 1 341 ? 38.112 65.011 60.290 1.00 16.68 342 TYR A CA 1
ATOM 2639 C C . TYR A 1 341 ? 38.994 66.238 60.123 1.00 17.45 342 TYR A C 1
ATOM 2640 O O . TYR A 1 341 ? 39.216 66.714 59.004 1.00 18.22 342 TYR A O 1
ATOM 2649 N N . CYS A 1 342 ? 39.497 66.729 61.244 1.00 18.15 343 CYS A N 1
ATOM 2650 C CA . CYS A 1 342 ? 40.366 67.894 61.258 1.00 20.69 343 CYS A CA 1
ATOM 2651 C C . CYS A 1 342 ? 41.478 67.664 62.276 1.00 20.06 343 CYS A C 1
ATOM 2652 O O . CYS A 1 342 ? 41.211 67.455 63.450 1.00 19.68 343 CYS A O 1
ATOM 2655 N N . ASP A 1 343 ? 42.730 67.691 61.817 1.00 20.68 344 ASP A N 1
ATOM 2656 C CA . ASP A 1 343 ? 43.901 67.489 62.687 1.00 21.38 344 ASP A CA 1
ATOM 2657 C C . ASP 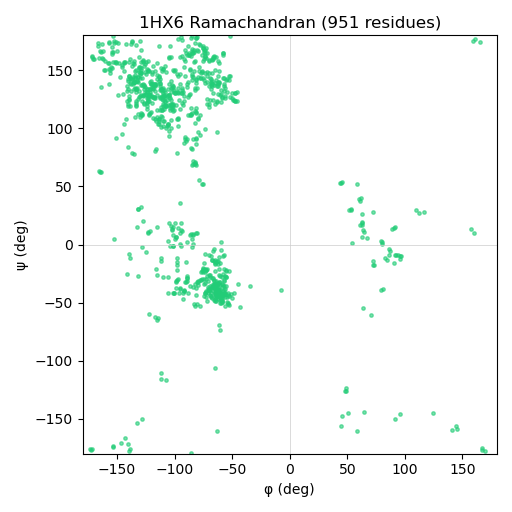A 1 343 ? 44.466 68.849 63.118 1.00 21.77 344 ASP A C 1
ATOM 2658 O O . ASP A 1 343 ? 44.775 69.677 62.265 1.00 20.74 344 ASP A O 1
ATOM 2663 N N . ASN A 1 344 ? 44.574 69.069 64.428 1.00 21.50 345 ASN A N 1
ATOM 2664 C CA . ASN A 1 344 ? 45.146 70.307 64.993 1.00 23.11 345 ASN A CA 1
ATOM 2665 C C . ASN A 1 344 ? 46.157 69.903 66.073 1.00 23.52 345 ASN A C 1
ATOM 2666 O O . ASN A 1 344 ? 46.369 70.631 67.049 1.00 24.15 345 ASN A O 1
ATOM 2671 N N . ARG A 1 345 ? 46.785 68.742 65.897 1.00 24.22 346 ARG A N 1
ATOM 2672 C CA . ARG A 1 345 ? 47.726 68.226 66.892 1.00 25.21 346 ARG A CA 1
ATOM 2673 C C . ARG A 1 345 ? 48.974 69.063 67.152 1.00 27.07 346 ARG A C 1
ATOM 2674 O O . ARG A 1 345 ? 49.391 69.209 68.302 1.00 26.43 346 ARG A O 1
ATOM 2682 N N . ASP A 1 346 ? 49.573 69.600 66.098 1.00 28.73 347 ASP A N 1
ATOM 2683 C CA . ASP A 1 346 ? 50.784 70.389 66.275 1.00 32.57 347 ASP A CA 1
ATOM 2684 C C . ASP A 1 346 ? 50.515 71.754 66.900 1.00 32.66 347 ASP A C 1
ATOM 2685 O O . ASP A 1 346 ? 51.369 72.299 67.596 1.00 33.33 347 ASP A O 1
ATOM 2690 N N . LYS A 1 347 ? 49.332 72.298 66.644 1.00 32.08 348 LYS A N 1
ATOM 2691 C CA . LYS A 1 347 ? 48.925 73.582 67.206 1.00 31.68 348 LYS A CA 1
ATOM 2692 C C . LYS A 1 347 ? 47.456 73.464 67.585 1.00 29.96 348 LYS A C 1
ATOM 2693 O O . LYS A 1 347 ? 46.572 73.848 66.820 1.00 28.53 348 LYS A O 1
ATOM 2699 N N . PRO A 1 348 ? 47.184 72.918 68.777 1.00 29.46 349 PRO A N 1
ATOM 2700 C CA . PRO A 1 348 ? 45.836 72.715 69.312 1.00 29.40 349 PRO A CA 1
ATOM 2701 C C . PRO A 1 348 ? 44.992 73.984 69.370 1.00 30.49 349 PRO A C 1
ATOM 2702 O O . PRO A 1 348 ? 45.507 75.062 69.676 1.00 30.29 349 PRO A O 1
ATOM 2706 N N . ILE A 1 349 ? 43.705 73.856 69.060 1.00 30.71 350 ILE A N 1
ATOM 2707 C CA . ILE A 1 349 ? 42.791 74.989 69.146 1.00 31.31 350 ILE A CA 1
ATOM 2708 C C . ILE A 1 349 ? 42.720 75.280 70.646 1.00 33.29 350 ILE A C 1
ATOM 2709 O O . ILE A 1 349 ? 42.410 74.390 71.445 1.00 31.50 350 ILE A O 1
ATOM 2714 N N . TYR A 1 350 ? 43.028 76.519 71.022 1.00 35.09 351 TYR A N 1
ATOM 2715 C CA . TYR A 1 350 ? 43.039 76.927 72.419 1.00 38.10 351 TYR A CA 1
ATOM 2716 C C . TYR A 1 350 ? 42.673 78.413 72.513 1.00 39.04 351 TYR A C 1
ATOM 2717 O O . TYR A 1 350 ? 43.463 79.280 72.145 1.00 39.35 351 TYR A O 1
ATOM 2726 N N A THR A 1 351 ? 41.524 78.701 73.112 0.50 38.93 352 THR A N 1
ATOM 2727 N N B THR A 1 351 ? 41.420 78.671 72.888 0.50 39.14 352 THR A N 1
ATOM 2728 C CA A THR A 1 351 ? 41.102 80.082 73.293 0.50 39.27 352 THR A CA 1
ATOM 2729 C CA B THR A 1 351 ? 40.868 80.024 72.964 0.50 39.56 352 THR A CA 1
ATOM 2730 C C A THR A 1 351 ? 40.939 80.372 74.783 0.50 39.41 352 THR A C 1
ATOM 2731 C C B THR A 1 351 ? 41.681 81.034 73.754 0.50 39.81 352 THR A C 1
ATOM 2732 O O A THR A 1 351 ? 40.541 79.496 75.555 0.50 39.12 352 THR A O 1
ATOM 2733 O O B THR A 1 351 ? 41.657 82.224 73.444 0.50 39.75 352 THR A O 1
ATOM 2740 N N A LEU A 1 352 ? 41.268 81.595 75.190 0.50 39.77 353 LEU A N 1
ATOM 2741 N N B LEU A 1 352 ? 42.387 80.569 74.778 0.50 40.36 353 LEU A N 1
ATOM 2742 C CA A LEU A 1 352 ? 41.131 81.985 76.590 0.50 39.72 353 LEU A CA 1
ATOM 2743 C CA B LEU A 1 352 ? 43.208 81.462 75.587 0.50 40.97 353 LEU A CA 1
ATOM 2744 C C A LEU A 1 352 ? 39.681 82.395 76.810 0.50 39.57 353 LEU A C 1
ATOM 2745 C C B LEU A 1 352 ? 44.479 81.779 74.807 0.50 41.67 353 LEU A C 1
ATOM 2746 O O A LEU A 1 352 ? 39.182 82.391 77.934 0.50 39.40 353 LEU A O 1
ATOM 2747 O O B LEU A 1 352 ? 45.501 82.168 75.379 0.50 41.98 353 LEU A O 1
ATOM 2750 N N A GLN A 1 353 ? 39.013 82.742 75.714 0.50 39.53 354 GLN A N 1
ATOM 2751 N N B GLN A 1 353 ? 44.404 81.606 73.490 0.50 41.95 354 GLN A N 1
ATOM 2752 C CA A GLN A 1 353 ? 37.614 83.148 75.746 0.50 39.55 354 GLN A CA 1
ATOM 2753 C CA B GLN A 1 353 ? 45.534 81.860 72.610 0.50 42.33 354 GLN A CA 1
ATOM 2754 C C A GLN A 1 353 ? 36.769 82.084 75.056 0.50 39.53 354 GLN A C 1
ATOM 2755 C C B GLN A 1 353 ? 45.118 82.669 71.391 0.50 42.28 354 GLN A C 1
ATOM 2756 O O A GLN A 1 353 ? 37.153 81.557 74.010 0.50 39.13 354 GLN A O 1
ATOM 2757 O O B GLN A 1 353 ? 45.839 83.568 70.957 0.50 42.35 354 GLN A O 1
ATOM 2768 N N A TYR A 1 354 ? 35.615 81.776 75.639 0.50 39.30 355 TYR A N 1
ATOM 2769 N N B TYR A 1 354 ? 43.955 82.341 70.835 0.50 42.08 355 TYR A N 1
ATOM 2770 C CA A TYR A 1 354 ? 34.730 80.759 75.084 0.50 39.34 355 TYR A CA 1
ATOM 2771 C CA B TYR A 1 354 ? 43.452 83.040 69.658 0.50 41.82 355 TYR A CA 1
ATOM 2772 C C A TYR A 1 354 ? 34.279 81.070 73.661 0.50 39.05 355 TYR A C 1
ATOM 2773 C C B TYR A 1 354 ? 41.961 83.341 69.760 0.50 40.90 355 TYR A C 1
ATOM 2774 O O A TYR A 1 354 ? 33.681 82.114 73.402 0.50 39.19 355 TYR A O 1
ATOM 2775 O O B TYR A 1 354 ? 41.254 83.351 68.753 0.50 41.15 355 TYR A O 1
ATOM 2792 N N A GLY A 1 355 ? 34.565 80.153 72.743 0.50 38.77 356 GLY A N 1
ATOM 2793 N N B GLY A 1 355 ? 41.489 83.575 70.979 0.50 39.71 356 GLY A N 1
ATOM 2794 C CA A GLY A 1 355 ? 34.159 80.334 71.362 0.50 38.04 356 GLY A CA 1
ATOM 2795 C CA B GLY A 1 355 ? 40.085 83.888 71.190 0.50 38.50 356 GLY A CA 1
ATOM 2796 C C A GLY A 1 355 ? 34.940 81.341 70.539 0.50 37.76 356 GLY A C 1
ATOM 2797 C C B GLY A 1 355 ? 39.083 82.895 70.620 0.50 37.51 356 GLY A C 1
ATOM 2798 O O A GLY A 1 355 ? 34.436 81.841 69.532 0.50 37.90 356 GLY A O 1
ATOM 2799 O O B GLY A 1 355 ? 39.452 81.816 70.160 0.50 37.47 356 GLY A O 1
ATOM 2800 N N A ASN A 1 356 ? 36.165 81.651 70.950 0.50 36.83 357 ASN A N 1
ATOM 2801 N N B ASN A 1 356 ? 37.809 83.282 70.650 0.50 36.29 357 ASN A N 1
ATOM 2802 C CA A ASN A 1 356 ? 36.981 82.591 70.195 0.50 35.96 357 ASN A CA 1
ATOM 2803 C CA B ASN A 1 356 ? 36.705 82.458 70.165 0.50 35.30 357 ASN A CA 1
ATOM 2804 C C A ASN A 1 356 ? 37.366 81.893 68.889 0.50 34.70 357 ASN A C 1
ATOM 2805 C C B ASN A 1 356 ? 36.961 81.786 68.820 0.50 34.15 357 ASN A C 1
ATOM 2806 O O A ASN A 1 356 ? 37.995 82.484 68.009 0.50 34.03 357 ASN A O 1
ATOM 2807 O O B ASN A 1 356 ? 37.053 82.451 67.786 0.50 33.59 357 ASN A O 1
ATOM 2816 N N A VAL A 1 357 ? 36.978 80.622 68.788 0.50 32.74 358 VAL A N 1
ATOM 2817 N N B VAL A 1 357 ? 37.064 80.461 68.845 0.50 32.28 358 VAL A N 1
ATOM 2818 C CA A VAL A 1 357 ? 37.228 79.797 67.610 0.50 30.69 358 VAL A CA 1
ATOM 2819 C CA B VAL A 1 357 ? 37.285 79.687 67.632 0.50 30.38 358 VAL A CA 1
ATOM 2820 C C A VAL A 1 357 ? 36.041 78.851 67.427 0.50 29.28 358 VAL A C 1
ATOM 2821 C C B VAL A 1 357 ? 36.087 78.766 67.426 0.50 29.16 358 VAL A C 1
ATOM 2822 O O A VAL A 1 357 ? 35.482 78.346 68.401 0.50 28.24 358 VAL A O 1
ATOM 2823 O O B VAL A 1 357 ? 35.548 78.212 68.386 0.50 28.24 358 VAL A O 1
ATOM 2830 N N . GLY A 1 358 ? 35.660 78.616 66.176 1.00 28.30 359 GLY A N 1
ATOM 2831 C CA . GLY A 1 358 ? 34.539 77.741 65.895 1.00 26.30 359 GLY A CA 1
ATOM 2832 C C . GLY A 1 358 ? 34.810 76.829 64.712 1.00 25.40 359 GLY A C 1
ATOM 2833 O O . GLY A 1 358 ? 35.676 77.128 63.880 1.00 24.27 359 GLY A O 1
ATOM 2834 N N . PHE A 1 359 ? 34.088 75.712 64.659 1.00 24.22 360 PHE A N 1
ATOM 2835 C CA . PHE A 1 359 ? 34.185 74.751 63.564 1.00 23.16 360 PHE A CA 1
ATOM 2836 C C . PHE A 1 359 ? 32.993 75.089 62.676 1.00 23.44 360 PHE A C 1
ATOM 2837 O O . PHE A 1 359 ? 31.862 75.180 63.148 1.00 23.43 360 PHE A O 1
ATOM 2845 N N . VAL A 1 360 ? 33.234 75.242 61.384 1.00 22.94 361 VAL A N 1
ATOM 2846 C CA . VAL A 1 360 ? 32.172 75.645 60.486 1.00 23.11 361 VAL A CA 1
ATOM 2847 C C . VAL A 1 360 ? 31.773 74.688 59.386 1.00 23.03 361 VAL A C 1
ATOM 2848 O O . VAL A 1 360 ? 32.617 74.088 58.725 1.00 22.59 361 VAL A O 1
ATOM 2852 N N . VAL A 1 361 ? 30.467 74.569 59.193 1.00 22.67 362 VAL A N 1
ATOM 2853 C CA . VAL A 1 361 ? 29.925 73.772 58.113 1.00 23.82 362 VAL A CA 1
ATOM 2854 C C . VAL A 1 361 ? 28.843 74.607 57.432 1.00 24.18 362 VAL A C 1
ATOM 2855 O O . VAL A 1 361 ? 27.869 75.002 58.074 1.00 24.71 362 VAL A O 1
ATOM 2859 N N . ASN A 1 362 ? 29.031 74.903 56.149 1.00 24.00 363 ASN A N 1
ATOM 2860 C CA . ASN A 1 362 ? 28.020 75.630 55.388 1.00 24.75 363 ASN A CA 1
ATOM 2861 C C . ASN A 1 362 ? 27.402 74.561 54.492 1.00 24.98 363 ASN A C 1
ATOM 2862 O O . ASN A 1 362 ? 27.998 74.143 53.492 1.00 24.37 363 ASN A O 1
ATOM 2867 N N . PRO A 1 363 ? 26.197 74.086 54.851 1.00 26.08 364 PRO A N 1
ATOM 2868 C CA . PRO A 1 363 ? 25.470 73.050 54.114 1.00 27.34 364 PRO A CA 1
ATOM 2869 C C . PRO A 1 363 ? 24.815 73.509 52.817 1.00 29.08 364 PRO A C 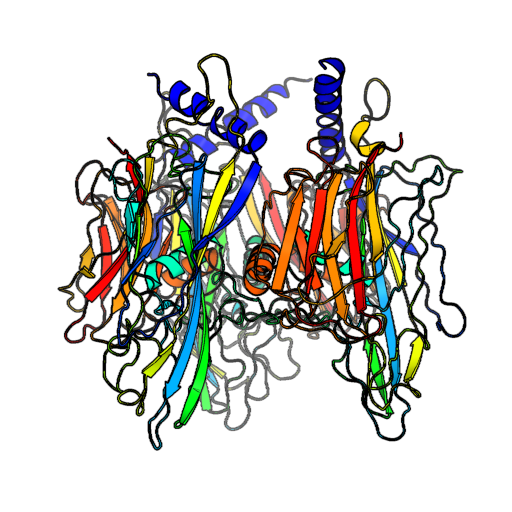1
ATOM 2870 O O . PRO A 1 363 ? 24.299 74.626 52.726 1.00 28.75 364 PRO A O 1
ATOM 2874 N N . LYS A 1 364 ? 24.827 72.626 51.827 1.00 30.13 365 LYS A N 1
ATOM 2875 C CA . LYS A 1 364 ? 24.224 72.913 50.535 1.00 32.45 365 LYS A CA 1
ATOM 2876 C C . LYS A 1 364 ? 22.784 72.417 50.575 1.00 32.80 365 LYS A C 1
ATOM 2877 O O . LYS A 1 364 ? 21.870 73.066 50.055 1.00 32.60 365 LYS A O 1
ATOM 2883 N N . THR A 1 365 ? 22.595 71.269 51.217 1.00 33.11 366 THR A N 1
ATOM 2884 C CA . THR A 1 365 ? 21.284 70.634 51.346 1.00 34.22 366 THR A CA 1
ATOM 2885 C C . THR A 1 365 ? 21.026 70.244 52.803 1.00 33.77 366 THR A C 1
ATOM 2886 O O . THR A 1 365 ? 21.886 69.645 53.456 1.00 33.21 366 THR A O 1
ATOM 2890 N N . VAL A 1 366 ? 19.846 70.581 53.316 1.00 33.01 367 VAL A N 1
ATOM 2891 C CA . VAL A 1 366 ? 19.513 70.238 54.693 1.00 32.76 367 VAL A CA 1
ATOM 2892 C C . VAL A 1 366 ? 18.171 69.524 54.772 1.00 33.33 367 VAL A C 1
ATOM 2893 O O . VAL A 1 366 ? 17.125 70.114 54.491 1.00 33.85 367 VAL A O 1
ATOM 2897 N N . ASN A 1 367 ? 18.205 68.249 55.140 1.00 32.74 368 ASN A N 1
ATOM 2898 C CA . ASN A 1 367 ? 16.984 67.459 55.269 1.00 32.29 368 ASN A CA 1
ATOM 2899 C C . ASN A 1 367 ? 16.388 67.658 56.658 1.00 32.52 368 ASN A C 1
ATOM 2900 O O . ASN A 1 367 ? 16.999 68.285 57.525 1.00 31.78 368 ASN A O 1
ATOM 2905 N N A GLN A 1 368 ? 15.190 67.122 56.866 0.50 32.83 369 GLN A N 1
ATOM 2906 N N B GLN A 1 368 ? 15.190 67.122 56.867 0.50 32.89 369 GLN A N 1
ATOM 2907 C CA A GLN A 1 368 ? 14.528 67.233 58.158 0.50 32.86 369 GLN A CA 1
ATOM 2908 C CA B GLN A 1 368 ? 14.531 67.238 58.161 0.50 32.96 369 GLN A CA 1
ATOM 2909 C C A GLN A 1 368 ? 15.304 66.416 59.190 0.50 32.41 369 GLN A C 1
ATOM 2910 C C B GLN A 1 368 ? 15.307 66.419 59.189 0.50 32.48 369 GLN A C 1
ATOM 2911 O O A GLN A 1 368 ? 15.787 65.324 58.889 0.50 32.34 369 GLN A O 1
ATOM 2912 O O B GLN A 1 368 ? 15.792 65.329 58.886 0.50 32.41 369 GLN A O 1
ATOM 2923 N N . ASN A 1 369 ? 15.420 66.956 60.400 1.00 31.89 370 ASN A N 1
ATOM 2924 C CA . ASN A 1 369 ? 16.142 66.302 61.492 1.00 31.64 370 ASN A CA 1
ATOM 2925 C C . ASN A 1 369 ? 17.651 66.250 61.253 1.00 30.63 370 ASN A C 1
ATOM 2926 O O . ASN A 1 369 ? 18.321 65.326 61.700 1.00 30.55 370 ASN A O 1
ATOM 2931 N N . ALA A 1 370 ? 18.178 67.246 60.549 1.00 29.47 371 ALA A N 1
ATOM 2932 C CA . ALA A 1 370 ? 19.607 67.302 60.282 1.00 28.41 371 ALA A CA 1
ATOM 2933 C C . ALA A 1 370 ? 20.358 67.759 61.528 1.00 27.92 371 ALA A C 1
ATOM 2934 O O . ALA A 1 370 ? 19.844 68.529 62.347 1.00 27.66 371 ALA A O 1
ATOM 2936 N N . ARG A 1 371 ? 21.583 67.277 61.678 1.00 26.13 372 ARG A N 1
ATOM 2937 C CA . ARG A 1 371 ? 22.394 67.664 62.815 1.00 25.28 372 ARG A CA 1
ATOM 2938 C C . ARG A 1 371 ? 23.837 67.261 62.577 1.00 23.73 372 ARG A C 1
ATOM 2939 O O . ARG A 1 371 ? 24.129 66.419 61.727 1.00 21.98 372 ARG A O 1
ATOM 2947 N N . LEU A 1 372 ? 24.727 67.896 63.322 1.00 22.58 373 LEU A N 1
ATOM 2948 C CA . LEU A 1 372 ? 26.138 67.586 63.261 1.00 22.27 373 LEU A CA 1
ATOM 2949 C C . LEU A 1 372 ? 26.475 66.906 64.568 1.00 22.39 373 LEU A C 1
ATOM 2950 O O . LEU A 1 372 ? 26.159 67.427 65.637 1.00 22.65 373 LEU A O 1
ATOM 2955 N N . LEU A 1 373 ? 27.092 65.736 64.482 1.00 20.87 374 LEU A N 1
ATOM 2956 C CA . LEU A 1 373 ? 27.531 65.012 65.665 1.00 19.95 374 LEU A CA 1
ATOM 2957 C C . LEU A 1 373 ? 29.030 65.296 65.740 1.00 20.35 374 LEU A C 1
ATOM 2958 O O . LEU A 1 373 ? 29.789 64.913 64.841 1.00 18.80 374 LEU A O 1
ATOM 2963 N N . MET A 1 374 ? 29.440 66.004 66.793 1.00 19.32 375 MET A N 1
ATOM 2964 C CA . MET A 1 374 ? 30.832 66.398 66.974 1.00 19.25 375 MET A CA 1
ATOM 2965 C C . MET A 1 374 ? 31.595 65.461 67.883 1.00 19.75 375 MET A C 1
ATOM 2966 O O . MET A 1 374 ? 31.038 64.922 68.846 1.00 19.59 375 MET A O 1
ATOM 2971 N N . GLY A 1 375 ? 32.877 65.272 67.576 1.00 18.19 376 GLY A N 1
ATOM 2972 C CA . GLY A 1 375 ? 33.734 64.445 68.403 1.00 16.26 376 GLY A CA 1
ATOM 2973 C C . GLY A 1 375 ? 35.029 65.212 68.619 1.00 16.81 376 GLY A C 1
ATOM 2974 O O . GLY A 1 375 ? 35.614 65.728 67.651 1.00 15.78 376 GLY A O 1
ATOM 2975 N N . TYR A 1 376 ? 35.481 65.295 69.869 1.00 16.01 377 TYR A N 1
ATOM 2976 C CA . TYR A 1 376 ? 36.708 66.018 70.194 1.00 17.22 377 TYR A CA 1
ATOM 2977 C C . TYR A 1 376 ? 37.759 65.223 70.952 1.00 17.58 377 TYR A C 1
ATOM 2978 O O . TYR A 1 376 ? 37.456 64.359 71.775 1.00 16.72 377 TYR A O 1
ATOM 2987 N N . GLU A 1 377 ? 39.011 65.545 70.662 1.00 17.49 378 GLU A N 1
ATOM 2988 C CA . GLU A 1 377 ? 40.170 64.967 71.335 1.00 19.08 378 GLU A CA 1
ATOM 2989 C C . GLU A 1 377 ? 40.804 66.205 71.975 1.00 19.15 378 GLU A C 1
ATOM 2990 O O . GLU A 1 377 ? 41.070 67.170 71.263 1.00 19.13 378 GLU A O 1
ATOM 2996 N N . TYR A 1 378 ? 41.048 66.213 73.282 1.00 19.79 379 TYR A N 1
ATOM 2997 C CA . TYR A 1 378 ? 41.658 67.409 73.875 1.00 20.47 379 TYR A CA 1
ATOM 2998 C C . TYR A 1 378 ? 42.445 67.130 75.140 1.00 21.79 379 TYR A C 1
ATOM 2999 O O . TYR A 1 378 ? 42.341 66.048 75.717 1.00 20.70 379 TYR A O 1
ATOM 3008 N N . PHE A 1 379 ? 43.255 68.121 75.537 1.00 22.18 380 PHE A N 1
ATOM 3009 C CA . PHE A 1 379 ? 44.051 68.081 76.766 1.00 22.68 380 PHE A CA 1
ATOM 3010 C C . PHE A 1 379 ? 43.483 69.198 77.637 1.00 24.25 380 PHE A C 1
ATOM 3011 O O . PHE A 1 379 ? 43.061 70.238 77.122 1.00 23.83 380 PHE A O 1
ATOM 3019 N N . THR A 1 380 ? 43.482 68.990 78.945 1.00 26.03 381 THR A N 1
ATOM 3020 C CA . THR A 1 380 ? 43.049 70.034 79.862 1.00 28.96 381 THR A CA 1
ATOM 3021 C C . THR A 1 380 ? 43.592 69.716 81.249 1.00 31.16 381 THR A C 1
ATOM 3022 O O . THR A 1 380 ? 43.799 68.554 81.600 1.00 29.77 381 THR A O 1
ATOM 3026 N N . SER A 1 381 ? 43.843 70.760 82.030 1.00 34.50 382 SER A N 1
ATOM 3027 C CA . SER A 1 381 ? 44.375 70.597 83.381 1.00 38.27 382 SER A CA 1
ATOM 3028 C C . SER A 1 381 ? 43.335 70.036 84.338 1.00 39.74 382 SER A C 1
ATOM 3029 O O . SER A 1 381 ? 42.155 70.347 84.221 1.00 40.41 382 SER A O 1
ATOM 3032 N N . ARG A 1 382 ? 43.781 69.210 85.280 1.00 42.39 383 ARG A N 1
ATOM 3033 C CA . ARG A 1 382 ? 42.887 68.634 86.285 1.00 45.61 383 ARG A CA 1
ATOM 3034 C C . ARG A 1 382 ? 42.386 69.779 87.161 1.00 47.78 383 ARG A C 1
ATOM 3035 O O . ARG A 1 382 ? 41.272 69.743 87.689 1.00 48.43 383 ARG A O 1
ATOM 3043 N N . THR A 1 383 ? 43.231 70.795 87.306 1.00 49.86 384 THR A N 1
ATOM 3044 C CA . THR A 1 383 ? 42.916 71.967 88.110 1.00 52.11 384 THR A CA 1
ATOM 3045 C C . THR A 1 383 ? 42.877 73.211 87.221 1.00 53.52 384 THR A C 1
ATOM 3046 O O . THR A 1 383 ? 43.960 73.798 86.975 1.00 54.30 384 THR A O 1
ATOM 3048 N N . GLN B 1 10 ? 91.289 83.245 55.664 1.00 72.95 11 GLN B N 1
ATOM 3049 C CA . GLN B 1 10 ? 91.564 81.834 56.069 1.00 73.05 11 GLN B CA 1
ATOM 3050 C C . GLN B 1 10 ? 90.302 81.188 56.632 1.00 73.12 11 GLN B C 1
ATOM 3051 O O . GLN B 1 10 ? 89.371 80.875 55.886 1.00 73.14 11 GLN B O 1
ATOM 3053 N N . GLN B 1 11 ? 90.278 80.988 57.947 1.00 73.09 12 GLN B N 1
ATOM 3054 C CA . GLN B 1 11 ? 89.126 80.382 58.605 1.00 73.20 12 GLN B CA 1
ATOM 3055 C C . GLN B 1 11 ? 87.913 81.298 58.466 1.00 73.23 12 GLN B C 1
ATOM 3056 O O . GLN B 1 11 ? 87.326 81.399 57.388 1.00 73.40 12 GLN B O 1
ATOM 3058 N N . ALA B 1 12 ? 87.541 81.964 59.556 1.00 73.15 13 ALA B N 1
ATOM 3059 C CA . ALA B 1 12 ? 86.400 82.875 59.552 1.00 73.02 13 ALA B CA 1
ATOM 3060 C C . ALA B 1 12 ? 85.127 82.200 59.044 1.00 72.92 13 ALA B C 1
ATOM 3061 O O . ALA B 1 12 ? 84.074 82.835 58.957 1.00 73.11 13 ALA B O 1
ATOM 3063 N N . ALA B 1 13 ? 85.229 80.914 58.709 1.00 72.54 14 ALA B N 1
ATOM 3064 C CA . ALA B 1 13 ? 84.087 80.144 58.224 1.00 71.88 14 ALA B CA 1
ATOM 3065 C C . ALA B 1 13 ? 83.079 80.027 59.359 1.00 71.44 14 ALA B C 1
ATOM 3066 O O . ALA B 1 13 ? 81.993 79.468 59.196 1.00 71.45 14 ALA B O 1
ATOM 3068 N N . LEU B 1 14 ? 83.467 80.554 60.516 1.00 70.85 15 LEU B N 1
ATOM 3069 C CA . LEU B 1 14 ? 82.626 80.551 61.701 1.00 70.20 15 LEU B CA 1
ATOM 3070 C C . LEU B 1 14 ? 81.320 81.251 61.357 1.00 69.72 15 LEU B C 1
ATOM 3071 O O . LEU B 1 14 ? 80.267 80.924 61.898 1.00 69.77 15 LEU B O 1
ATOM 3076 N N . ARG B 1 15 ? 81.408 82.219 60.450 1.00 69.30 16 ARG B N 1
ATOM 3077 C CA . ARG B 1 15 ? 80.244 82.977 60.013 1.00 68.79 16 ARG B CA 1
ATOM 3078 C C . ARG B 1 15 ? 79.152 82.026 59.533 1.00 68.39 16 ARG B C 1
ATOM 3079 O O . ARG B 1 15 ? 78.002 82.129 59.957 1.00 68.39 16 ARG B O 1
ATOM 3081 N N . ASN B 1 16 ? 79.519 81.097 58.654 1.00 67.92 17 ASN B N 1
ATOM 3082 C CA . ASN B 1 16 ? 78.567 80.126 58.126 1.00 67.42 17 ASN B CA 1
ATOM 3083 C C . ASN B 1 16 ? 77.917 79.358 59.268 1.00 66.83 17 ASN B C 1
ATOM 3084 O O . ASN B 1 16 ? 76.692 79.274 59.359 1.00 66.88 17 ASN B O 1
ATOM 3089 N N . GLN B 1 17 ? 78.752 78.792 60.132 1.00 65.78 18 GLN B N 1
ATOM 3090 C CA . GLN B 1 17 ? 78.285 78.022 61.277 1.00 64.77 18 GLN B CA 1
ATOM 3091 C C . GLN B 1 17 ? 77.288 78.832 62.098 1.00 63.59 18 GLN B C 1
ATOM 3092 O O . GLN B 1 17 ? 76.247 78.321 62.510 1.00 63.35 18 GLN B O 1
ATOM 3098 N N . GLN B 1 18 ? 77.612 80.098 62.329 1.00 62.17 19 GLN B N 1
ATOM 3099 C CA . GLN B 1 18 ? 76.740 80.974 63.098 1.00 61.03 19 GLN B CA 1
ATOM 3100 C C . GLN B 1 18 ? 75.476 81.301 62.307 1.00 59.42 19 GLN B C 1
ATOM 3101 O O . GLN B 1 18 ? 74.384 81.371 62.870 1.00 59.09 19 GLN B O 1
ATOM 3107 N N . ALA B 1 19 ? 75.636 81.503 61.002 1.00 57.46 20 ALA B N 1
ATOM 3108 C CA . ALA B 1 19 ? 74.510 81.822 60.129 1.00 55.69 20 ALA B CA 1
ATOM 3109 C C . ALA B 1 19 ? 73.505 80.673 60.110 1.00 54.29 20 ALA B C 1
ATOM 3110 O O . ALA B 1 19 ? 72.297 80.896 60.147 1.00 53.44 20 ALA B O 1
ATOM 3112 N N . MET B 1 20 ? 74.013 79.446 60.053 1.00 53.11 21 MET B N 1
ATOM 3113 C CA . MET B 1 20 ? 73.163 78.262 60.044 1.00 52.25 21 MET B CA 1
ATOM 3114 C C . MET B 1 20 ? 72.361 78.179 61.334 1.00 50.62 21 MET B C 1
ATOM 3115 O O . MET B 1 20 ? 71.162 77.900 61.317 1.00 50.40 21 MET B O 1
ATOM 3120 N N . ALA B 1 21 ? 73.032 78.423 62.455 1.00 48.84 22 ALA B N 1
ATOM 3121 C CA . ALA B 1 21 ? 72.384 78.364 63.761 1.00 46.54 22 ALA B CA 1
ATOM 3122 C C . ALA B 1 21 ? 71.309 79.433 63.888 1.00 44.81 22 ALA B C 1
ATOM 3123 O O . ALA B 1 21 ? 70.227 79.181 64.419 1.00 44.69 22 ALA B O 1
ATOM 3125 N N . ALA B 1 22 ? 71.615 80.632 63.407 1.00 43.09 23 ALA B N 1
ATOM 3126 C CA . ALA B 1 22 ? 70.668 81.735 63.469 1.00 41.28 23 ALA B CA 1
ATOM 3127 C C . ALA B 1 22 ? 69.480 81.425 62.561 1.00 40.18 23 ALA B C 1
ATOM 3128 O O . ALA B 1 22 ? 68.332 81.709 62.902 1.00 39.34 23 ALA B O 1
ATOM 3130 N N . ASN B 1 23 ? 69.766 80.842 61.402 1.00 38.67 24 ASN B N 1
ATOM 3131 C CA . ASN B 1 23 ? 68.708 80.494 60.463 1.00 37.63 24 ASN B CA 1
ATOM 3132 C C . ASN B 1 23 ? 67.766 79.461 61.079 1.00 37.22 24 ASN B C 1
ATOM 3133 O O . ASN B 1 23 ? 66.545 79.622 61.034 1.00 37.35 24 ASN B O 1
ATOM 3138 N N A LEU B 1 24 ? 68.338 78.412 61.661 0.50 36.74 25 LEU B N 1
ATOM 3139 N N B LEU B 1 24 ? 68.332 78.411 61.667 0.50 37.35 25 LEU B N 1
ATOM 3140 C CA A LEU B 1 24 ? 67.550 77.352 62.278 0.50 36.27 25 LEU B CA 1
ATOM 3141 C CA B LEU B 1 24 ? 67.527 77.366 62.292 0.50 37.39 25 LEU B CA 1
ATOM 3142 C C A LEU B 1 24 ? 66.747 77.848 63.473 0.50 36.28 25 LEU B C 1
ATOM 3143 C C B LEU B 1 24 ? 66.690 77.919 63.439 0.50 37.37 25 LEU B C 1
ATOM 3144 O O A LEU B 1 24 ? 65.611 77.424 63.686 0.50 35.95 25 LEU B O 1
ATOM 3145 O O B LEU B 1 24 ? 65.494 77.641 63.537 0.50 37.15 25 LEU B O 1
ATOM 3154 N N A GLN B 1 25 ? 67.339 78.744 64.258 0.50 35.97 26 GLN B N 1
ATOM 3155 N N B GLN B 1 25 ? 67.326 78.699 64.308 0.50 37.00 26 GLN B N 1
ATOM 3156 C CA A GLN B 1 25 ? 66.654 79.288 65.424 0.50 35.91 26 GLN B CA 1
ATOM 3157 C CA B GLN B 1 25 ? 66.635 79.295 65.445 0.50 36.81 26 GLN B CA 1
ATOM 3158 C C A GLN B 1 25 ? 65.434 80.101 64.997 0.50 35.25 26 GLN B C 1
ATOM 3159 C C B GLN B 1 25 ? 65.425 80.108 65.001 0.50 35.82 26 GLN B C 1
ATOM 3160 O O A GLN B 1 25 ? 64.347 79.941 65.551 0.50 34.97 26 GLN B O 1
ATOM 3161 O O B GLN B 1 25 ? 64.332 79.956 65.547 0.50 35.51 26 GLN B O 1
ATOM 3172 N N . ALA B 1 26 ? 65.628 80.974 64.012 1.00 35.25 27 ALA B N 1
ATOM 3173 C CA . ALA B 1 26 ? 64.552 81.817 63.497 1.00 34.25 27 ALA B CA 1
ATOM 3174 C C . ALA B 1 26 ? 63.462 80.969 62.835 1.00 33.75 27 ALA B C 1
ATOM 3175 O O . ALA B 1 26 ? 62.273 81.279 62.948 1.00 33.47 27 ALA B O 1
ATOM 3177 N N . ARG B 1 27 ? 63.866 79.916 62.127 1.00 33.79 28 ARG B N 1
ATOM 3178 C CA . ARG B 1 27 ? 62.888 79.034 61.484 1.00 33.85 28 ARG B CA 1
ATOM 3179 C C . ARG B 1 27 ? 61.974 78.471 62.568 1.00 34.12 28 ARG B C 1
ATOM 3180 O O . ARG B 1 27 ? 60.754 78.510 62.446 1.00 34.19 28 ARG B O 1
ATOM 3188 N N . GLN B 1 28 ? 62.582 77.946 63.629 1.00 35.30 29 GLN B N 1
ATOM 3189 C CA . GLN B 1 28 ? 61.840 77.366 64.744 1.00 36.10 29 GLN B CA 1
ATOM 3190 C C . GLN B 1 28 ? 60.900 78.367 65.395 1.00 35.45 29 GLN B C 1
ATOM 3191 O O . GLN B 1 28 ? 59.757 78.046 65.705 1.00 35.33 29 GLN B O 1
ATOM 3197 N N . ILE B 1 29 ? 61.377 79.586 65.605 1.00 35.22 30 ILE B N 1
ATOM 3198 C CA . ILE B 1 29 ? 60.548 80.620 66.214 1.00 34.95 30 ILE B CA 1
ATOM 3199 C C . ILE B 1 29 ? 59.348 80.934 65.319 1.00 34.20 30 ILE B C 1
ATOM 3200 O O . ILE B 1 29 ? 58.218 81.061 65.798 1.00 33.53 30 ILE B O 1
ATOM 3205 N N . VAL B 1 30 ? 59.604 81.062 64.017 1.00 33.08 31 VAL B N 1
ATOM 3206 C CA . VAL B 1 30 ? 58.543 81.338 63.058 1.00 32.35 31 VAL B CA 1
ATOM 3207 C C . VAL B 1 30 ? 57.510 80.215 63.095 1.00 31.93 31 VAL B C 1
ATOM 3208 O O . VAL B 1 30 ? 56.313 80.475 63.147 1.00 31.77 31 VAL B O 1
ATOM 3212 N N . LEU B 1 31 ? 57.973 78.970 63.080 1.00 32.44 32 LEU B N 1
ATOM 3213 C CA . LEU B 1 31 ? 57.059 77.830 63.111 1.00 34.05 32 LEU B CA 1
ATOM 3214 C C . LEU B 1 31 ? 56.260 77.787 64.406 1.00 35.63 32 LEU B C 1
ATOM 3215 O O . LEU B 1 31 ? 55.074 77.452 64.414 1.00 35.41 32 LEU B O 1
ATOM 3220 N N . GLN B 1 32 ? 56.911 78.135 65.507 1.00 37.52 33 GLN B N 1
ATOM 3221 C CA . GLN B 1 32 ? 56.243 78.125 66.798 1.00 39.76 33 GLN B CA 1
ATOM 3222 C C . GLN B 1 32 ? 55.261 79.283 66.976 1.00 39.65 33 GLN B C 1
ATOM 3223 O O . GLN B 1 32 ? 54.159 79.092 67.486 1.00 39.12 33 GLN B O 1
ATOM 3229 N N . GLN B 1 33 ? 55.651 80.477 66.537 1.00 40.21 34 GLN B N 1
ATOM 3230 C CA . GLN B 1 33 ? 54.814 81.663 66.707 1.00 40.91 34 GLN B CA 1
ATOM 3231 C C . GLN B 1 33 ? 53.749 81.976 65.661 1.00 40.62 34 GLN B C 1
ATOM 3232 O O . GLN B 1 33 ? 52.681 82.475 66.003 1.00 40.13 34 GLN B O 1
ATOM 3238 N N . SER B 1 34 ? 54.022 81.705 64.390 1.00 40.10 35 SER B N 1
ATOM 3239 C CA . SER B 1 34 ? 53.035 82.023 63.363 1.00 39.83 35 SER B CA 1
ATOM 3240 C C . SER B 1 34 ? 51.925 80.986 63.336 1.00 39.83 35 SER B C 1
ATOM 3241 O O . SER B 1 34 ? 52.002 79.969 64.017 1.00 39.35 35 SER B O 1
ATOM 3244 N N . TYR B 1 35 ? 50.875 81.249 62.571 1.00 40.52 36 TYR B N 1
ATOM 3245 C CA . TYR B 1 35 ? 49.807 80.267 62.465 1.00 41.28 36 TYR B CA 1
ATOM 3246 C C . TYR B 1 35 ? 49.597 79.923 60.995 1.00 39.12 36 TYR B C 1
ATOM 3247 O O . TYR B 1 35 ? 49.544 80.808 60.141 1.00 38.68 36 TYR B O 1
ATOM 3256 N N . PRO B 1 36 ? 49.490 78.627 60.683 1.00 37.59 37 PRO B N 1
ATOM 3257 C CA . PRO B 1 36 ? 49.290 78.208 59.296 1.00 35.86 37 PRO B CA 1
ATOM 3258 C C . PRO B 1 36 ? 47.879 78.475 58.776 1.00 34.49 37 PRO B C 1
ATOM 3259 O O . PRO B 1 36 ? 46.886 78.280 59.486 1.00 34.39 37 PRO B O 1
ATOM 3263 N N . VAL B 1 37 ? 47.804 78.931 57.529 1.00 31.68 38 VAL B N 1
ATOM 3264 C CA . VAL B 1 37 ? 46.537 79.221 56.878 1.00 28.95 38 VAL B CA 1
ATOM 3265 C C . VAL B 1 37 ? 46.544 78.653 55.458 1.00 27.64 38 VAL B C 1
ATOM 3266 O O . VAL B 1 37 ? 47.560 78.710 54.773 1.00 26.73 38 VAL B O 1
ATOM 3270 N N . ILE B 1 38 ? 45.425 78.082 55.033 1.00 26.52 39 ILE B N 1
ATOM 3271 C CA . ILE B 1 38 ? 45.304 77.604 53.654 1.00 26.01 39 ILE B CA 1
ATOM 3272 C C . ILE B 1 38 ? 44.036 78.301 53.187 1.00 25.60 39 ILE B C 1
ATOM 3273 O O . ILE B 1 38 ? 42.964 78.135 53.769 1.00 25.40 39 ILE B O 1
ATOM 3278 N N . GLN B 1 39 ? 44.177 79.091 52.132 1.00 24.22 40 GLN B N 1
ATOM 3279 C CA . GLN B 1 39 ? 43.084 79.911 51.644 1.00 24.22 40 GLN B CA 1
ATOM 3280 C C . GLN B 1 39 ? 42.914 79.885 50.131 1.00 23.08 40 GLN B C 1
ATOM 3281 O O . GLN B 1 39 ? 43.890 79.919 49.396 1.00 21.83 40 GLN B O 1
ATOM 3287 N N . GLN B 1 40 ? 41.674 79.848 49.670 1.00 22.80 41 GLN B N 1
ATOM 3288 C CA . GLN B 1 40 ? 41.430 79.851 48.239 1.00 24.33 41 GLN B CA 1
ATOM 3289 C C . GLN B 1 40 ? 41.834 81.205 47.658 1.00 24.55 41 GLN B C 1
ATOM 3290 O O . GLN B 1 40 ? 41.547 82.257 48.248 1.00 24.02 41 GLN B O 1
ATOM 3296 N N . VAL B 1 41 ? 42.514 81.193 46.519 1.00 23.31 42 VAL B N 1
ATOM 3297 C CA . VAL B 1 41 ? 42.883 82.459 45.908 1.00 24.69 42 VAL B CA 1
ATOM 3298 C C . VAL B 1 41 ? 42.186 82.650 44.563 1.00 23.88 42 VAL B C 1
ATOM 3299 O O . VAL B 1 41 ? 41.924 83.776 44.157 1.00 24.68 42 VAL B O 1
ATOM 3303 N N . GLU B 1 42 ? 41.835 81.561 43.893 1.00 22.19 43 GLU B N 1
ATOM 3304 C CA . GLU B 1 42 ? 41.171 81.692 42.612 1.00 21.66 43 GLU B CA 1
ATOM 3305 C C . GLU B 1 42 ? 40.553 80.401 42.119 1.00 21.06 43 GLU B C 1
ATOM 3306 O O . GLU B 1 42 ? 41.076 79.321 42.368 1.00 20.35 43 GLU B O 1
ATOM 3312 N N A THR B 1 43 ? 39.415 80.520 41.439 0.50 20.69 44 THR B N 1
ATOM 3313 N N B THR B 1 43 ? 39.434 80.525 41.418 0.50 21.19 44 THR B N 1
ATOM 3314 C CA A THR B 1 43 ? 38.706 79.375 40.866 0.50 20.18 44 THR B CA 1
ATOM 3315 C CA B THR B 1 43 ? 38.758 79.374 40.844 0.50 21.16 44 THR B CA 1
ATOM 3316 C C A THR B 1 43 ? 38.151 79.794 39.507 0.50 21.28 44 THR B C 1
ATOM 3317 C C B THR B 1 43 ? 38.201 79.810 39.496 0.50 21.81 44 THR B C 1
ATOM 3318 O O A THR B 1 43 ? 37.605 80.889 39.372 0.50 21.49 44 THR B O 1
ATOM 3319 O O B THR B 1 43 ? 37.718 80.934 39.352 0.50 21.95 44 THR B O 1
ATOM 3326 N N . GLN B 1 44 ? 38.289 78.930 38.507 1.00 21.28 45 GLN B N 1
ATOM 3327 C CA . GLN B 1 44 ? 37.784 79.231 37.170 1.00 21.72 45 GLN B CA 1
ATOM 3328 C C . GLN B 1 44 ? 37.357 77.978 36.446 1.00 21.05 45 GLN B C 1
ATOM 3329 O O . GLN B 1 44 ? 37.957 76.924 36.624 1.00 19.82 45 GLN B O 1
ATOM 3335 N N . THR B 1 45 ? 36.309 78.093 35.634 1.00 19.43 46 THR B N 1
ATOM 3336 C CA . THR B 1 45 ? 35.832 76.974 34.831 1.00 20.36 46 THR B CA 1
ATOM 3337 C C . THR B 1 45 ? 35.978 77.488 33.417 1.00 20.40 46 THR B C 1
ATOM 3338 O O . THR B 1 45 ? 35.641 78.640 33.139 1.00 21.08 46 THR B O 1
ATOM 3342 N N . PHE B 1 46 ? 36.511 76.663 32.527 1.00 18.72 47 PHE B N 1
ATOM 3343 C CA . PHE B 1 46 ? 36.735 77.111 31.164 1.00 18.17 47 PHE B CA 1
ATOM 3344 C C . PHE B 1 46 ? 36.647 75.988 30.160 1.00 18.61 47 PHE B C 1
ATOM 3345 O O . PHE B 1 46 ? 36.635 74.801 30.519 1.00 16.67 47 PHE B O 1
ATOM 3353 N N . ASP B 1 47 ? 36.569 76.371 28.889 1.00 18.55 48 ASP B N 1
ATOM 3354 C CA . ASP B 1 47 ? 36.518 75.412 27.803 1.00 19.40 48 ASP B CA 1
ATOM 3355 C C . ASP B 1 47 ? 37.910 75.434 27.194 1.00 20.01 48 ASP B C 1
ATOM 3356 O O . ASP B 1 47 ? 38.349 76.470 26.683 1.00 18.26 48 ASP B O 1
ATOM 3361 N N . PRO B 1 48 ? 38.630 74.300 27.245 1.00 19.93 49 PRO B N 1
ATOM 3362 C CA . PRO B 1 48 ? 39.983 74.226 26.689 1.00 20.87 49 PRO B CA 1
ATOM 3363 C C . PRO B 1 48 ? 40.079 74.628 25.217 1.00 21.19 49 PRO B C 1
ATOM 3364 O O . PRO B 1 48 ? 41.156 74.990 24.742 1.00 21.46 49 PRO B O 1
ATOM 3368 N N . ALA B 1 49 ? 38.974 74.537 24.489 1.00 21.40 50 ALA B N 1
ATOM 3369 C CA . ALA B 1 49 ? 38.983 74.938 23.082 1.00 22.29 50 ALA B CA 1
ATOM 3370 C C . ALA B 1 49 ? 39.212 76.456 22.987 1.00 23.22 50 ALA B C 1
ATOM 3371 O O . ALA B 1 49 ? 39.774 76.939 22.001 1.00 24.53 50 ALA B O 1
ATOM 3373 N N . ASN B 1 50 ? 38.786 77.198 24.007 1.00 20.71 51 ASN B N 1
ATOM 3374 C CA . ASN B 1 50 ? 38.949 78.649 24.021 1.00 22.09 51 ASN B CA 1
ATOM 3375 C C . ASN B 1 50 ? 40.277 79.079 24.620 1.00 22.13 51 ASN B C 1
ATOM 3376 O O . ASN B 1 50 ? 40.929 79.999 24.124 1.00 21.97 51 ASN B O 1
ATOM 3381 N N . ARG B 1 51 ? 40.673 78.424 25.703 1.00 20.97 52 ARG B N 1
ATOM 3382 C CA . ARG B 1 51 ? 41.908 78.794 26.372 1.00 20.55 52 ARG B CA 1
ATOM 3383 C C . ARG B 1 51 ? 42.393 77.672 27.273 1.00 20.37 52 ARG B C 1
ATOM 3384 O O . ARG B 1 51 ? 41.596 76.889 27.794 1.00 19.22 52 ARG B O 1
ATOM 3392 N N . SER B 1 52 ? 43.703 77.592 27.447 1.00 18.68 53 SER B N 1
ATOM 3393 C CA . SER B 1 52 ? 44.263 76.554 28.314 1.00 17.66 53 SER B CA 1
ATOM 3394 C C . SER B 1 52 ? 45.415 77.071 29.175 1.00 17.83 53 SER B C 1
ATOM 3395 O O . SER B 1 52 ? 45.878 76.375 30.069 1.00 16.54 53 SER B O 1
ATOM 3398 N N . VAL B 1 53 ? 45.867 78.303 28.926 1.00 16.96 54 VAL B N 1
ATOM 3399 C CA . VAL B 1 53 ? 46.954 78.871 29.731 1.00 16.50 54 VAL B CA 1
ATOM 3400 C C . VAL B 1 53 ? 46.432 79.978 30.635 1.00 18.23 54 VAL B C 1
ATOM 3401 O O . VAL B 1 53 ? 45.732 80.896 30.189 1.00 18.69 54 VAL B O 1
ATOM 3405 N N . PHE B 1 54 ? 46.756 79.881 31.923 1.00 17.26 55 PHE B N 1
ATOM 3406 C CA . PHE B 1 54 ? 46.319 80.865 32.903 1.00 17.84 55 PHE B CA 1
ATOM 3407 C C . PHE B 1 54 ? 47.480 81.347 33.756 1.00 18.80 55 PHE B C 1
ATOM 3408 O O . PHE B 1 54 ? 48.429 80.597 34.014 1.00 18.62 55 PHE B O 1
ATOM 3416 N N . ASP B 1 55 ? 47.412 82.602 34.179 1.00 17.62 56 ASP B N 1
ATOM 3417 C CA . ASP B 1 55 ? 48.433 83.156 35.061 1.00 18.40 56 ASP B CA 1
ATOM 3418 C C . ASP B 1 55 ? 47.684 83.578 36.309 1.00 18.97 56 ASP B C 1
ATOM 3419 O O . ASP B 1 55 ? 46.845 84.476 36.271 1.00 19.30 56 ASP B O 1
ATOM 3424 N N . VAL B 1 56 ? 47.973 82.903 37.415 1.00 19.38 57 VAL B N 1
ATOM 3425 C CA . VAL B 1 56 ? 47.301 83.187 38.671 1.00 20.62 57 VAL B CA 1
ATOM 3426 C C . VAL B 1 56 ? 48.149 84.112 39.518 1.00 21.38 57 VAL B C 1
ATOM 3427 O O . VAL B 1 56 ? 49.359 83.926 39.636 1.00 21.35 57 VAL B O 1
ATOM 3431 N N . THR B 1 57 ? 47.509 85.120 40.096 1.00 23.92 58 THR B N 1
ATOM 3432 C CA . THR B 1 57 ? 48.207 86.066 40.952 1.00 26.36 58 THR B CA 1
ATOM 3433 C C . THR B 1 57 ? 47.820 85.760 42.396 1.00 27.08 58 THR B C 1
ATOM 3434 O O . THR B 1 57 ? 46.711 86.059 42.837 1.00 28.43 58 THR B O 1
ATOM 3438 N N . PRO B 1 58 ? 48.723 85.116 43.140 1.00 27.22 59 PRO B N 1
ATOM 3439 C CA . PRO B 1 58 ? 48.391 84.804 44.532 1.00 28.54 59 PRO B CA 1
ATOM 3440 C C . PRO B 1 58 ? 48.468 86.036 45.426 1.00 29.50 59 PRO B C 1
ATOM 3441 O O . PRO B 1 58 ? 48.937 87.093 45.007 1.00 28.32 59 PRO B O 1
ATOM 3445 N N . ALA B 1 59 ? 47.996 85.891 46.656 1.00 31.00 60 ALA B N 1
ATOM 3446 C CA . ALA B 1 59 ? 47.993 86.988 47.618 1.00 32.29 60 ALA B CA 1
ATOM 3447 C C . ALA B 1 59 ? 49.376 87.183 48.223 1.00 32.11 60 ALA B C 1
ATOM 3448 O O . ALA B 1 59 ? 50.135 86.230 48.354 1.00 30.90 60 ALA B O 1
ATOM 3450 N N . ASN B 1 60 ? 49.710 88.420 48.580 1.00 33.73 61 ASN B N 1
ATOM 3451 C CA . ASN B 1 60 ? 51.009 88.695 49.204 1.00 35.78 61 ASN B CA 1
ATOM 3452 C C . ASN B 1 60 ? 50.849 88.775 50.714 1.00 36.60 61 ASN B C 1
ATOM 3453 O O . ASN B 1 60 ? 50.818 89.873 51.269 1.00 37.47 61 ASN B O 1
ATOM 3458 N N . VAL B 1 61 ? 50.753 87.632 51.384 1.00 36.66 62 VAL B N 1
ATOM 3459 C CA . VAL B 1 61 ? 50.600 87.641 52.838 1.00 37.70 62 VAL B CA 1
ATOM 3460 C C . VAL B 1 61 ? 51.570 86.722 53.578 1.00 36.94 62 VAL B C 1
ATOM 3461 O O . VAL B 1 61 ? 51.466 85.503 53.501 1.00 39.76 62 VAL B O 1
ATOM 3465 N N . GLY B 1 62 ? 52.517 87.313 54.290 1.00 36.06 63 GLY B N 1
ATOM 3466 C CA . GLY B 1 62 ? 53.465 86.528 55.062 1.00 33.35 63 GLY B CA 1
ATOM 3467 C C . GLY B 1 62 ? 54.411 85.633 54.287 1.00 31.22 63 GLY B C 1
ATOM 3468 O O . GLY B 1 62 ? 54.885 85.986 53.208 1.00 32.26 63 GLY B O 1
ATOM 3469 N N . ILE B 1 63 ? 54.703 84.470 54.860 1.00 28.24 64 ILE B N 1
ATOM 3470 C CA . ILE B 1 63 ? 55.604 83.514 54.235 1.00 25.86 64 ILE B CA 1
ATOM 3471 C C . ILE B 1 63 ? 54.775 82.450 53.527 1.00 23.87 64 ILE B C 1
ATOM 3472 O O . ILE B 1 63 ? 53.983 81.755 54.143 1.00 22.85 64 ILE B O 1
ATOM 3477 N N . VAL B 1 64 ? 54.962 82.349 52.219 1.00 22.34 65 VAL B N 1
ATOM 3478 C CA . VAL B 1 64 ? 54.217 81.393 51.404 1.00 21.93 65 VAL B CA 1
ATOM 3479 C C . VAL B 1 64 ? 54.930 80.051 51.348 1.00 20.76 65 VAL B C 1
ATOM 3480 O O . VAL B 1 64 ? 56.115 79.985 51.010 1.00 19.94 65 VAL B O 1
ATOM 3484 N N . LYS B 1 65 ? 54.203 78.980 51.674 1.00 20.06 66 LYS B N 1
ATOM 3485 C CA . LYS B 1 65 ? 54.789 77.639 51.674 1.00 19.88 66 LYS B CA 1
ATOM 3486 C C . LYS B 1 65 ? 54.513 76.843 50.395 1.00 19.28 66 LYS B C 1
ATOM 3487 O O . LYS B 1 65 ? 55.306 75.991 50.017 1.00 17.96 66 LYS B O 1
ATOM 3493 N N . GLY B 1 66 ? 53.382 77.101 49.754 1.00 18.38 67 GLY B N 1
ATOM 3494 C CA . GLY B 1 66 ? 53.065 76.375 48.531 1.00 18.11 67 GLY B CA 1
ATOM 3495 C C . GLY B 1 66 ? 51.626 76.559 48.097 1.00 17.75 67 GLY B C 1
ATOM 3496 O O . GLY B 1 66 ? 50.887 77.333 48.708 1.00 18.47 67 GLY B O 1
ATOM 3497 N N . PHE B 1 67 ? 51.228 75.848 47.043 1.00 16.82 68 PHE B N 1
ATOM 3498 C CA . PHE B 1 67 ? 49.863 75.940 46.529 1.00 16.10 68 PHE B CA 1
ATOM 3499 C C . PHE B 1 67 ? 49.274 74.571 46.271 1.00 15.87 68 PHE B C 1
ATOM 3500 O O . PHE B 1 67 ? 49.934 73.729 45.676 1.00 15.53 68 PHE B O 1
ATOM 3508 N N . LEU B 1 68 ? 48.041 74.357 46.717 1.00 15.50 69 LEU B N 1
ATOM 3509 C CA . LEU B 1 68 ? 47.363 73.087 46.450 1.00 16.22 69 LEU B CA 1
ATOM 3510 C C . LEU B 1 68 ? 46.430 73.444 45.291 1.00 16.53 69 LEU B C 1
ATOM 3511 O O . LEU B 1 68 ? 45.596 74.340 45.411 1.00 17.54 69 LEU B O 1
ATOM 3516 N N . VAL B 1 69 ? 46.591 72.757 44.164 1.00 15.50 70 VAL B N 1
ATOM 3517 C CA . VAL B 1 69 ? 45.788 73.040 42.984 1.00 15.27 70 VAL B CA 1
ATOM 3518 C C . VAL B 1 69 ? 44.828 71.912 42.688 1.00 15.36 70 VAL B C 1
ATOM 3519 O O . VAL B 1 69 ? 45.249 70.804 42.394 1.00 15.29 70 VAL B O 1
ATOM 3523 N N . LYS B 1 70 ? 43.537 72.210 42.782 1.00 15.19 71 LYS B N 1
ATOM 3524 C CA . LYS B 1 70 ? 42.485 71.237 42.490 1.00 15.49 71 LYS B CA 1
ATOM 3525 C C . LYS B 1 70 ? 42.057 71.422 41.041 1.00 15.66 71 LYS B C 1
ATOM 3526 O O . LYS B 1 70 ? 41.787 72.546 40.615 1.00 15.89 71 LYS B O 1
ATOM 3532 N N . VAL B 1 71 ? 42.007 70.329 40.282 1.00 15.25 72 VAL B N 1
ATOM 3533 C CA . VAL B 1 71 ? 41.598 70.384 38.881 1.00 15.36 72 VAL B CA 1
ATOM 3534 C C . VAL B 1 71 ? 40.519 69.337 38.617 1.00 16.37 72 VAL B C 1
ATOM 3535 O O . VAL B 1 71 ? 40.685 68.166 38.974 1.00 17.03 72 VAL B O 1
ATOM 3539 N N . THR B 1 72 ? 39.404 69.745 38.021 1.00 15.39 73 THR B N 1
ATOM 3540 C CA . THR B 1 72 ? 38.367 68.773 37.687 1.00 16.18 73 THR B CA 1
ATOM 3541 C C . THR B 1 72 ? 38.091 68.919 36.197 1.00 16.46 73 THR B C 1
ATOM 3542 O O . THR B 1 72 ? 38.377 69.955 35.613 1.00 17.48 73 THR B O 1
ATOM 3546 N N . ALA B 1 73 ? 37.563 67.877 35.568 1.00 15.36 74 ALA B N 1
ATOM 3547 C CA . ALA B 1 73 ? 37.261 67.960 34.148 1.00 14.93 74 ALA B CA 1
ATOM 3548 C C . ALA B 1 73 ? 36.194 66.952 33.769 1.00 15.93 74 ALA B C 1
ATOM 3549 O O . ALA B 1 73 ? 36.007 65.942 34.456 1.00 16.02 74 ALA B O 1
ATOM 3551 N N . ALA B 1 74 ? 35.491 67.250 32.674 1.00 14.51 75 ALA B N 1
ATOM 3552 C CA . ALA B 1 74 ? 34.469 66.367 32.125 1.00 15.80 75 ALA B CA 1
ATOM 3553 C C . ALA B 1 74 ? 34.949 66.156 30.693 1.00 15.61 75 ALA B C 1
ATOM 3554 O O . ALA B 1 74 ? 35.208 67.119 29.971 1.00 15.95 75 ALA B O 1
ATOM 3556 N N . ILE B 1 75 ? 35.090 64.897 30.304 1.00 14.29 76 ILE B N 1
ATOM 3557 C CA . ILE B 1 75 ? 35.568 64.542 28.980 1.00 15.46 76 ILE B CA 1
ATOM 3558 C C . ILE B 1 75 ? 34.535 63.641 28.321 1.00 16.25 76 ILE B C 1
ATOM 3559 O O . ILE B 1 75 ? 34.103 62.650 28.912 1.00 15.53 76 ILE B O 1
ATOM 3564 N N . THR B 1 76 ? 34.129 63.993 27.109 1.00 15.56 77 THR B N 1
ATOM 3565 C CA . THR B 1 76 ? 33.172 63.164 26.395 1.00 16.45 77 THR B CA 1
ATOM 3566 C C . THR B 1 76 ? 33.862 62.529 25.208 1.00 16.35 77 THR B C 1
ATOM 3567 O O . THR B 1 76 ? 34.606 63.191 24.467 1.00 15.62 77 THR B O 1
ATOM 3571 N N . ASN B 1 77 ? 33.638 61.230 25.048 1.00 16.96 78 ASN B N 1
ATOM 3572 C CA . ASN B 1 77 ? 34.177 60.490 23.922 1.00 16.50 78 ASN B CA 1
ATOM 3573 C C . ASN B 1 77 ? 33.022 60.447 22.922 1.00 18.14 78 ASN B C 1
ATOM 3574 O O . ASN B 1 77 ? 32.095 59.662 23.094 1.00 17.74 78 ASN B O 1
ATOM 3579 N N . ASN B 1 78 ? 33.078 61.297 21.900 1.00 18.64 79 ASN B N 1
ATOM 3580 C CA . ASN B 1 78 ? 32.024 61.362 20.894 1.00 19.56 79 ASN B CA 1
ATOM 3581 C C . ASN B 1 78 ? 32.179 60.347 19.769 1.00 20.61 79 ASN B C 1
ATOM 3582 O O . ASN B 1 78 ? 31.385 60.347 18.818 1.00 20.74 79 ASN B O 1
ATOM 3587 N N . HIS B 1 79 ? 33.171 59.466 19.853 1.00 18.70 80 HIS B N 1
ATOM 3588 C CA . HIS B 1 79 ? 33.339 58.526 18.764 1.00 18.82 80 HIS B CA 1
ATOM 3589 C C . HIS B 1 79 ? 32.100 57.646 18.647 1.00 19.42 80 HIS B C 1
ATOM 3590 O O . HIS B 1 79 ? 31.472 57.301 19.644 1.00 18.53 80 HIS B O 1
ATOM 3597 N N . ALA B 1 80 ? 31.747 57.292 17.420 1.00 19.28 81 ALA B N 1
ATOM 3598 C CA . ALA B 1 80 ? 30.572 56.473 17.193 1.00 20.19 81 ALA B CA 1
ATOM 3599 C C . ALA B 1 80 ? 30.709 55.063 17.754 1.00 20.65 81 ALA B C 1
ATOM 3600 O O . ALA B 1 80 ? 29.748 54.506 18.287 1.00 21.39 81 ALA B O 1
ATOM 3602 N N . THR B 1 81 ? 31.905 54.493 17.669 1.00 20.51 82 THR B N 1
ATOM 3603 C CA . THR B 1 81 ? 32.073 53.119 18.106 1.00 21.75 82 THR B CA 1
ATOM 3604 C C . THR B 1 81 ? 33.222 52.742 19.027 1.00 21.87 82 THR B C 1
ATOM 3605 O O . THR B 1 81 ? 33.108 51.765 19.768 1.00 21.69 82 THR B O 1
ATOM 3609 N N . GLU B 1 82 ? 34.324 53.486 18.974 1.00 21.64 83 GLU B N 1
ATOM 3610 C CA . GLU B 1 82 ? 35.506 53.122 19.755 1.00 21.10 83 GLU B CA 1
ATOM 3611 C C . GLU B 1 82 ? 35.690 53.846 21.083 1.00 20.00 83 GLU B C 1
ATOM 3612 O O . GLU B 1 82 ? 35.335 55.015 21.231 1.00 18.68 83 GLU B O 1
ATOM 3618 N N . ALA B 1 83 ? 36.252 53.117 22.042 1.00 18.57 84 ALA B N 1
ATOM 3619 C CA . ALA B 1 83 ? 36.522 53.642 23.379 1.00 18.65 84 ALA B CA 1
ATOM 3620 C C . ALA B 1 83 ? 37.945 54.196 23.464 1.00 17.41 84 ALA B C 1
ATOM 3621 O O . ALA B 1 83 ? 38.722 54.119 22.509 1.00 17.37 84 ALA B O 1
ATOM 3623 N N . VAL B 1 84 ? 38.263 54.770 24.624 1.00 16.54 85 VAL B N 1
ATOM 3624 C CA . VAL B 1 84 ? 39.621 55.221 24.930 1.00 15.61 85 VAL B CA 1
ATOM 3625 C C . VAL B 1 84 ? 39.867 54.756 26.369 1.00 15.96 85 VAL B C 1
ATOM 3626 O O . VAL B 1 84 ? 38.924 54.544 27.139 1.00 15.89 85 VAL B O 1
ATOM 3630 N N . ALA B 1 85 ? 41.136 54.591 26.716 1.00 15.21 86 ALA B N 1
ATOM 3631 C CA . ALA B 1 85 ? 41.528 54.133 28.042 1.00 14.54 86 ALA B CA 1
ATOM 3632 C C . ALA B 1 85 ? 42.585 55.071 28.589 1.00 14.16 86 ALA B C 1
ATOM 3633 O O . ALA B 1 85 ? 43.333 55.684 27.832 1.00 13.69 86 ALA B O 1
ATOM 3635 N N . LEU B 1 86 ? 42.659 55.167 29.909 1.00 14.33 87 LEU B N 1
ATOM 3636 C CA . LEU B 1 86 ? 43.660 56.020 30.541 1.00 13.32 87 LEU B CA 1
ATOM 3637 C C . LEU B 1 86 ? 45.067 55.622 30.135 1.00 13.44 87 LEU B C 1
ATOM 3638 O O . LEU B 1 86 ? 45.362 54.427 29.986 1.00 13.38 87 LEU B O 1
ATOM 3643 N N . THR B 1 87 ? 45.929 56.620 29.965 1.00 12.72 88 THR B N 1
ATOM 3644 C CA . THR B 1 87 ? 47.342 56.366 29.685 1.00 12.97 88 THR B CA 1
ATOM 3645 C C . THR B 1 87 ? 47.947 56.059 31.067 1.00 13.17 88 THR B C 1
ATOM 3646 O O . THR B 1 87 ? 47.236 56.111 32.079 1.00 12.33 88 THR B O 1
ATOM 3650 N N . ASP B 1 88 ? 49.241 55.759 31.117 1.00 12.91 89 ASP B N 1
ATOM 3651 C CA . ASP B 1 88 ? 49.876 55.459 32.400 1.00 13.98 89 ASP B CA 1
ATOM 3652 C C . ASP B 1 88 ? 49.832 56.657 33.350 1.00 13.93 89 ASP B C 1
ATOM 3653 O O . ASP B 1 88 ? 49.728 56.477 34.564 1.00 13.18 89 ASP B O 1
ATOM 3658 N N . PHE B 1 89 ? 49.929 57.876 32.811 1.00 11.95 90 PHE B N 1
ATOM 3659 C CA . PHE B 1 89 ? 49.918 59.074 33.652 1.00 12.49 90 PHE B CA 1
ATOM 3660 C C . PHE B 1 89 ? 48.501 59.589 33.890 1.00 12.63 90 PHE B C 1
ATOM 3661 O O . PHE B 1 89 ? 48.222 60.229 34.900 1.00 11.80 90 PHE B O 1
ATOM 3669 N N . GLY B 1 90 ? 47.618 59.345 32.931 1.00 12.64 91 GLY B N 1
ATOM 3670 C CA . GLY B 1 90 ? 46.224 59.737 33.096 1.00 12.23 91 GLY B CA 1
ATOM 3671 C C . GLY B 1 90 ? 45.934 61.146 33.566 1.00 12.85 91 GLY B C 1
ATOM 3672 O O . GLY B 1 90 ? 46.411 62.122 32.973 1.00 13.45 91 GLY B O 1
ATOM 3673 N N . PRO B 1 91 ? 45.159 61.293 34.652 1.00 12.39 92 PRO B N 1
ATOM 3674 C CA . PRO B 1 91 ? 44.829 62.626 35.155 1.00 12.02 92 PRO B CA 1
ATOM 3675 C C . PRO B 1 91 ? 46.018 63.466 35.583 1.00 11.42 92 PRO B C 1
ATOM 3676 O O . PRO B 1 91 ? 45.877 64.674 35.720 1.00 11.18 92 PRO B O 1
ATOM 3680 N N . ALA B 1 92 ? 47.186 62.851 35.777 1.00 11.92 93 ALA B N 1
ATOM 3681 C CA . ALA B 1 92 ? 48.346 63.649 36.159 1.00 11.97 93 ALA B CA 1
ATOM 3682 C C . ALA B 1 92 ? 48.741 64.558 34.976 1.00 13.09 93 ALA B C 1
ATOM 3683 O O . ALA B 1 92 ? 49.530 65.491 35.145 1.00 11.95 93 ALA B O 1
ATOM 3685 N N . ASN B 1 93 ? 48.197 64.279 33.787 1.00 11.93 94 ASN B N 1
ATOM 3686 C CA . ASN B 1 93 ? 48.468 65.128 32.629 1.00 13.71 94 ASN B CA 1
ATOM 3687 C C . ASN B 1 93 ? 47.407 66.232 32.396 1.00 13.64 94 ASN B C 1
ATOM 3688 O O . ASN B 1 93 ? 47.398 66.874 31.331 1.00 14.07 94 ASN B O 1
ATOM 3693 N N . LEU B 1 94 ? 46.528 66.457 33.381 1.00 13.50 95 LEU B N 1
ATOM 3694 C CA . LEU B 1 94 ? 45.513 67.518 33.287 1.00 13.00 95 LEU B CA 1
ATOM 3695 C C . LEU B 1 94 ? 46.247 68.853 33.260 1.00 14.44 95 LEU B C 1
ATOM 3696 O O . LEU B 1 94 ? 45.795 69.807 32.617 1.00 14.19 95 LEU B O 1
ATOM 3701 N N . VAL B 1 95 ? 47.359 68.934 33.986 1.00 14.37 96 VAL B N 1
ATOM 3702 C CA . VAL B 1 95 ? 48.195 70.138 33.932 1.00 13.90 96 VAL B CA 1
ATOM 3703 C C . VAL B 1 95 ? 49.447 69.698 33.150 1.00 14.37 96 VAL B C 1
ATOM 3704 O O . VAL B 1 95 ? 50.104 68.703 33.509 1.00 13.74 96 VAL B O 1
ATOM 3708 N N . GLN B 1 96 ? 49.738 70.402 32.053 1.00 13.70 97 GLN B N 1
ATOM 3709 C CA . GLN B 1 96 ? 50.899 70.108 31.222 1.00 15.19 97 GLN B CA 1
ATOM 3710 C C . GLN B 1 96 ? 52.156 70.747 31.805 1.00 14.97 97 GLN B C 1
ATOM 3711 O O . GLN B 1 96 ? 53.202 70.105 31.901 1.00 15.45 97 GLN B O 1
ATOM 3717 N N A ARG B 1 97 ? 52.073 72.004 32.216 0.50 14.98 98 ARG B N 1
ATOM 3718 N N B ARG B 1 97 ? 52.039 72.026 32.155 0.50 15.90 98 ARG B N 1
ATOM 3719 C CA A ARG B 1 97 ? 53.245 72.626 32.821 0.50 14.84 98 ARG B CA 1
ATOM 3720 C CA B ARG B 1 97 ? 53.161 72.776 32.705 0.50 16.84 98 ARG B CA 1
ATOM 3721 C C A ARG B 1 97 ? 52.867 73.669 33.859 0.50 13.79 98 ARG B C 1
ATOM 3722 C C B ARG B 1 97 ? 52.778 73.644 33.893 0.50 16.25 98 ARG B C 1
ATOM 3723 O O A ARG B 1 97 ? 51.830 74.317 33.757 0.50 13.35 98 ARG B O 1
ATOM 3724 O O B ARG B 1 97 ? 51.660 74.153 33.977 0.50 15.84 98 ARG B O 1
ATOM 3739 N N A VAL B 1 98 ? 53.708 73.793 34.883 0.50 13.29 99 VAL B N 1
ATOM 3740 N N B VAL B 1 98 ? 53.730 73.812 34.806 0.50 16.41 99 VAL B N 1
ATOM 3741 C CA A VAL B 1 98 ? 53.490 74.746 35.964 0.50 13.13 99 VAL B CA 1
ATOM 3742 C CA B VAL B 1 98 ? 53.539 74.620 36.003 0.50 16.93 99 VAL B CA 1
ATOM 3743 C C A VAL B 1 98 ? 54.789 75.502 36.174 0.50 14.02 99 VAL B C 1
ATOM 3744 C C B VAL B 1 98 ? 54.807 75.421 36.253 0.50 17.18 99 VAL B C 1
ATOM 3745 O O A VAL B 1 98 ? 55.866 74.907 36.187 0.50 14.23 99 VAL B O 1
ATOM 3746 O O B VAL B 1 98 ? 55.896 74.856 36.355 0.50 17.48 99 VAL B O 1
ATOM 3753 N N A ILE B 1 99 ? 54.680 76.818 36.319 0.50 14.85 100 ILE B N 1
ATOM 3754 N N B ILE B 1 99 ? 54.660 76.739 36.341 0.50 17.39 100 ILE B N 1
ATOM 3755 C CA A ILE B 1 99 ? 55.849 77.663 36.525 0.50 15.74 100 ILE B CA 1
ATOM 3756 C CA B ILE B 1 99 ? 55.799 77.618 36.576 0.50 17.57 100 ILE B CA 1
ATOM 3757 C C A ILE B 1 99 ? 55.513 78.722 37.570 0.50 16.76 100 ILE B C 1
ATOM 3758 C C B ILE B 1 99 ? 55.458 78.654 37.637 0.50 17.87 100 ILE B C 1
ATOM 3759 O O A ILE B 1 99 ? 54.484 79.395 37.475 0.50 16.33 100 ILE B O 1
ATOM 3760 O O B ILE B 1 99 ? 54.379 79.252 37.613 0.50 17.29 100 ILE B O 1
ATOM 3769 N N . TYR B 1 100 ? 56.380 78.870 38.569 1.00 17.30 101 TYR B N 1
ATOM 3770 C CA . TYR B 1 100 ? 56.161 79.855 39.620 1.00 17.87 101 TYR B CA 1
ATOM 3771 C C . TYR B 1 100 ? 57.257 80.926 39.621 1.00 17.77 101 TYR B C 1
ATOM 3772 O O . TYR B 1 100 ? 58.431 80.621 39.417 1.00 17.32 101 TYR B O 1
ATOM 3781 N N . TYR B 1 101 ? 56.855 82.173 39.843 1.00 19.32 102 TYR B N 1
ATOM 3782 C CA . TYR B 1 101 ? 57.791 83.296 39.941 1.00 19.91 102 TYR B CA 1
ATOM 3783 C C . TYR B 1 101 ? 57.483 83.999 41.259 1.00 20.57 102 TYR B C 1
ATOM 3784 O O . TYR B 1 101 ? 56.311 84.236 41.576 1.00 21.38 102 TYR B O 1
ATOM 3793 N N . ASP B 1 102 ? 58.515 84.326 42.034 1.00 21.44 103 ASP B N 1
ATOM 3794 C CA . ASP B 1 102 ? 58.300 85.025 43.298 1.00 22.76 103 ASP B CA 1
ATOM 3795 C C . ASP B 1 102 ? 58.200 86.547 43.057 1.00 23.94 103 ASP B C 1
ATOM 3796 O O . ASP B 1 102 ? 58.289 87.006 41.915 1.00 22.65 103 ASP B O 1
ATOM 3801 N N . PRO B 1 103 ? 57.992 87.345 44.124 1.00 25.27 104 PRO B N 1
ATOM 3802 C CA . PRO B 1 103 ? 57.887 88.804 43.951 1.00 26.43 104 PRO B CA 1
ATOM 3803 C C . PRO B 1 103 ? 59.073 89.489 43.262 1.00 27.40 104 PRO B C 1
ATOM 3804 O O . PRO B 1 103 ? 58.908 90.534 42.635 1.00 28.15 104 PRO B O 1
ATOM 3808 N N . ASP B 1 104 ? 60.263 88.910 43.377 1.00 27.33 105 ASP B N 1
ATOM 3809 C CA . ASP B 1 104 ? 61.457 89.472 42.743 1.00 27.91 105 ASP B CA 1
ATOM 3810 C C . ASP B 1 104 ? 61.566 88.965 41.306 1.00 26.80 105 ASP B C 1
ATOM 3811 O O . ASP B 1 104 ? 62.575 89.169 40.628 1.00 26.15 105 ASP B O 1
ATOM 3816 N N A ASN B 1 105 ? 60.509 88.297 40.855 0.50 25.98 106 ASN B N 1
ATOM 3817 N N B ASN B 1 105 ? 60.515 88.286 40.855 0.50 26.80 106 ASN B N 1
ATOM 3818 C CA A ASN B 1 105 ? 60.436 87.753 39.504 0.50 24.96 106 ASN B CA 1
ATOM 3819 C CA B ASN B 1 105 ? 60.455 87.727 39.509 0.50 26.43 106 ASN B CA 1
ATOM 3820 C C A ASN B 1 105 ? 61.415 86.612 39.252 0.50 23.79 106 ASN B C 1
ATOM 3821 C C B ASN B 1 105 ? 61.460 86.612 39.266 0.50 25.30 106 ASN B C 1
ATOM 3822 O O A ASN B 1 105 ? 61.739 86.307 38.106 0.50 23.99 106 ASN B O 1
ATOM 3823 O O B ASN B 1 105 ? 61.858 86.357 38.131 0.50 25.52 106 ASN B O 1
ATOM 3832 N N A GLN B 1 106 ? 61.888 85.982 40.322 0.50 22.78 107 GLN B N 1
ATOM 3833 N N B GLN B 1 106 ? 61.867 85.945 40.338 0.50 24.28 107 GLN B N 1
ATOM 3834 C CA A GLN B 1 106 ? 62.801 84.850 40.186 0.50 22.09 107 GLN B CA 1
ATOM 3835 C CA B GLN B 1 106 ? 62.804 84.834 40.229 0.50 23.52 107 GLN B CA 1
ATOM 3836 C C A GLN B 1 106 ? 61.959 83.589 40.004 0.50 21.39 107 GLN B C 1
ATOM 3837 C C B GLN B 1 106 ? 61.982 83.559 40.042 0.50 22.26 107 GLN B C 1
ATOM 3838 O O A GLN B 1 106 ? 60.956 83.403 40.691 0.50 20.66 107 GLN B O 1
ATOM 3839 O O B GLN B 1 106 ? 61.010 83.335 40.760 0.50 21.44 107 GLN B O 1
ATOM 3850 N N . ARG B 1 107 ? 62.372 82.734 39.077 1.00 20.86 108 ARG B N 1
ATOM 3851 C CA . ARG B 1 107 ? 61.657 81.494 38.804 1.00 20.65 108 ARG B CA 1
ATOM 3852 C C . ARG B 1 107 ? 62.042 80.426 39.822 1.00 20.19 108 ARG B C 1
ATOM 3853 O O . ARG B 1 107 ? 63.212 80.304 40.180 1.00 19.56 108 ARG B O 1
ATOM 3861 N N . HIS B 1 108 ? 61.052 79.682 40.312 1.00 19.01 109 HIS B N 1
ATOM 3862 C CA . HIS B 1 108 ? 61.319 78.566 41.209 1.00 18.50 109 HIS B CA 1
ATOM 3863 C C . HIS B 1 108 ? 60.951 77.323 40.377 1.00 17.53 109 HIS B C 1
ATOM 3864 O O . HIS B 1 108 ? 61.580 77.061 39.347 1.00 17.01 109 HIS B O 1
ATOM 3871 N N . THR B 1 109 ? 59.938 76.566 40.785 1.00 16.09 110 THR B N 1
ATOM 3872 C CA . THR B 1 109 ? 59.559 75.394 39.996 1.00 15.27 110 THR B CA 1
ATOM 3873 C C . THR B 1 109 ? 59.118 75.755 38.578 1.00 15.68 110 THR B C 1
ATOM 3874 O O . THR B 1 109 ? 58.427 76.749 38.362 1.00 15.62 110 THR B O 1
ATOM 3878 N N . GLU B 1 110 ? 59.551 74.939 37.620 1.00 15.87 111 GLU B N 1
ATOM 3879 C CA . GLU B 1 110 ? 59.209 75.095 36.206 1.00 15.59 111 GLU B CA 1
ATOM 3880 C C . GLU B 1 110 ? 59.254 73.667 35.689 1.00 15.29 111 GLU B C 1
ATOM 3881 O O . GLU B 1 110 ? 60.314 73.182 35.290 1.00 14.51 111 GLU B O 1
ATOM 3887 N N . THR B 1 111 ? 58.119 72.974 35.708 1.00 14.21 112 THR B N 1
ATOM 3888 C CA . THR B 1 111 ? 58.146 71.583 35.282 1.00 13.95 112 THR B CA 1
ATOM 3889 C C . THR B 1 111 ? 56.816 71.097 34.717 1.00 13.48 112 THR B C 1
ATOM 3890 O O . THR B 1 111 ? 55.875 71.869 34.592 1.00 14.46 112 THR B O 1
ATOM 3894 N N A SER B 1 112 ? 56.758 69.814 34.379 0.50 13.15 113 SER B N 1
ATOM 3895 N N B SER B 1 112 ? 56.751 69.821 34.356 0.50 13.59 113 SER B N 1
ATOM 3896 C CA A SER B 1 112 ? 55.546 69.201 33.834 0.50 12.74 113 SER B CA 1
ATOM 3897 C CA B SER B 1 112 ? 55.517 69.256 33.813 0.50 13.58 113 SER B CA 1
ATOM 3898 C C A SER B 1 112 ? 54.624 68.751 34.956 0.50 12.84 113 SER B C 1
ATOM 3899 C C B SER B 1 112 ? 54.625 68.759 34.940 0.50 13.33 113 SER B C 1
ATOM 3900 O O A SER B 1 112 ? 55.077 68.489 36.071 0.50 12.88 113 SER B O 1
ATOM 3901 O O B SER B 1 112 ? 55.102 68.470 36.039 0.50 13.34 113 SER B O 1
ATOM 3906 N N . GLY B 1 113 ? 53.330 68.659 34.665 1.00 12.01 114 GLY B N 1
ATOM 3907 C CA . GLY B 1 113 ? 52.408 68.187 35.684 1.00 12.53 114 GLY B CA 1
ATOM 3908 C C . GLY B 1 113 ? 52.778 66.763 36.123 1.00 13.26 114 GLY B C 1
ATOM 3909 O O . GLY B 1 113 ? 52.709 66.433 37.317 1.00 13.13 114 GLY B O 1
ATOM 3910 N N . TRP B 1 114 ? 53.161 65.902 35.183 1.00 13.27 115 TRP B N 1
ATOM 3911 C CA . TRP B 1 114 ? 53.486 64.546 35.593 1.00 12.91 115 TRP B CA 1
ATOM 3912 C C . TRP B 1 114 ? 54.696 64.515 36.524 1.00 13.29 115 TRP B C 1
ATOM 3913 O O . TRP B 1 114 ? 54.726 63.738 37.480 1.00 12.08 115 TRP B O 1
ATOM 3924 N N . HIS B 1 115 ? 55.695 65.358 36.278 1.00 12.61 116 HIS B N 1
ATOM 3925 C CA . HIS B 1 115 ? 56.862 65.335 37.156 1.00 13.04 116 HIS B CA 1
ATOM 3926 C C . HIS B 1 115 ? 56.483 65.839 38.550 1.00 12.67 116 HIS B C 1
ATOM 3927 O O . HIS B 1 115 ? 56.845 65.244 39.564 1.00 12.54 116 HIS B O 1
ATOM 3934 N N . LEU B 1 116 ? 55.752 66.944 38.603 1.00 11.95 117 LEU B N 1
ATOM 3935 C CA . LEU B 1 116 ? 55.324 67.507 39.882 1.00 11.94 117 LEU B CA 1
ATOM 3936 C C . LEU B 1 116 ? 54.549 66.448 40.678 1.00 13.08 117 LEU B C 1
ATOM 3937 O O . LEU B 1 116 ? 54.768 66.278 41.879 1.00 11.75 117 LEU B O 1
ATOM 3942 N N . HIS B 1 117 ? 53.643 65.749 40.000 1.00 11.78 118 HIS B N 1
ATOM 3943 C CA . HIS B 1 117 ? 52.869 64.702 40.649 1.00 12.13 118 HIS B CA 1
ATOM 3944 C C . HIS B 1 117 ? 53.759 63.562 41.176 1.00 12.22 118 HIS B C 1
ATOM 3945 O O . HIS B 1 117 ? 53.560 63.089 42.291 1.00 13.24 118 HIS B O 1
ATOM 3952 N N . PHE B 1 118 ? 54.749 63.120 40.399 1.00 11.38 119 PHE B N 1
ATOM 3953 C CA . PHE B 1 118 ? 55.587 62.030 40.895 1.00 12.26 119 PHE B CA 1
ATOM 3954 C C . PHE B 1 118 ? 56.375 62.465 42.119 1.00 12.53 119 PHE B C 1
ATOM 3955 O O . PHE B 1 118 ? 56.627 61.655 43.009 1.00 11.28 119 PHE B O 1
ATOM 3963 N N . VAL B 1 119 ? 56.779 63.738 42.163 1.00 10.44 120 VAL B N 1
ATOM 3964 C CA . VAL B 1 119 ? 57.496 64.239 43.344 1.00 11.67 120 VAL B CA 1
ATOM 3965 C C . VAL B 1 119 ? 56.513 64.335 44.532 1.00 12.43 120 VAL B C 1
ATOM 3966 O O . VAL B 1 119 ? 56.889 64.046 45.669 1.00 12.29 120 VAL B O 1
ATOM 3970 N N . ASN B 1 120 ? 55.253 64.711 44.276 1.00 11.35 121 ASN B N 1
ATOM 3971 C CA . ASN B 1 120 ? 54.265 64.772 45.362 1.00 12.13 121 ASN B CA 1
ATOM 3972 C C . ASN B 1 120 ? 54.167 63.360 45.977 1.00 12.19 121 ASN B C 1
ATOM 3973 O O . ASN B 1 120 ? 54.092 63.200 47.200 1.00 11.63 121 ASN B O 1
ATOM 3978 N N . THR B 1 121 ? 54.154 62.349 45.117 1.00 10.53 122 THR B N 1
ATOM 3979 C CA . THR B 1 121 ? 54.095 60.956 45.564 1.00 11.07 122 THR B CA 1
ATOM 3980 C C . THR B 1 121 ? 55.350 60.581 46.357 1.00 11.89 122 THR B C 1
ATOM 3981 O O . THR B 1 121 ? 55.270 60.023 47.460 1.00 12.27 122 THR B O 1
ATOM 3985 N N . ALA B 1 122 ? 56.513 60.909 45.807 1.00 11.66 123 ALA B N 1
ATOM 3986 C CA . ALA B 1 122 ? 57.768 60.587 46.479 1.00 13.31 123 ALA B CA 1
ATOM 3987 C C . ALA B 1 122 ? 57.824 61.202 47.871 1.00 13.93 123 ALA B C 1
ATOM 3988 O O . ALA B 1 122 ? 58.278 60.564 48.822 1.00 14.35 123 ALA B O 1
ATOM 3990 N N . LYS B 1 123 ? 57.368 62.442 48.004 1.00 14.50 124 LYS B N 1
ATOM 3991 C CA . LYS B 1 123 ? 57.439 63.081 49.306 1.00 14.71 124 LYS B CA 1
ATOM 3992 C C . LYS B 1 123 ? 56.392 62.596 50.292 1.00 15.73 124 LYS B C 1
ATOM 3993 O O . LYS B 1 123 ? 56.591 62.694 51.505 1.00 15.27 124 LYS B O 1
ATOM 3999 N N . GLN B 1 124 ? 55.288 62.053 49.784 1.00 14.19 125 GLN B N 1
ATOM 4000 C CA . GLN B 1 124 ? 54.269 61.507 50.681 1.00 14.64 125 GLN B CA 1
ATOM 4001 C C . GLN B 1 124 ? 54.679 60.113 51.157 1.00 15.13 125 GLN B C 1
ATOM 4002 O O . GLN B 1 124 ? 54.335 59.703 52.275 1.00 14.96 125 GLN B O 1
ATOM 4008 N N . GLY B 1 125 ? 55.407 59.385 50.311 1.00 14.09 126 GLY B N 1
ATOM 4009 C CA . GLY B 1 125 ? 55.816 58.032 50.666 1.00 14.60 126 GLY B CA 1
ATOM 4010 C C . GLY B 1 125 ? 54.785 57.016 50.191 1.00 13.97 126 GLY B C 1
ATOM 4011 O O . GLY B 1 125 ? 54.797 55.848 50.604 1.00 13.95 126 GLY B O 1
ATOM 4012 N N . ALA B 1 126 ? 53.900 57.471 49.308 1.00 13.01 127 ALA B N 1
ATOM 4013 C CA . ALA B 1 126 ? 52.843 56.642 48.719 1.00 12.48 127 ALA B CA 1
ATOM 4014 C C . ALA B 1 126 ? 52.163 57.453 47.610 1.00 12.37 127 ALA B C 1
ATOM 4015 O O . ALA B 1 126 ? 52.294 58.672 47.572 1.00 12.62 127 ALA B O 1
ATOM 4017 N N . PRO B 1 127 ? 51.424 56.789 46.695 1.00 12.32 128 PRO B N 1
ATOM 4018 C CA . PRO B 1 127 ? 50.743 57.525 45.615 1.00 12.14 128 PRO B CA 1
ATOM 4019 C C . PRO B 1 127 ? 50.017 58.717 46.237 1.00 13.70 128 PRO B C 1
ATOM 4020 O O . PRO B 1 127 ? 49.201 58.574 47.167 1.00 13.25 128 PRO B O 1
ATOM 4024 N N . PHE B 1 128 ? 50.338 59.901 45.741 1.00 12.40 129 PHE B N 1
ATOM 4025 C CA . PHE B 1 128 ? 49.788 61.136 46.290 1.00 12.43 129 PHE B CA 1
ATOM 4026 C C . PHE B 1 128 ? 48.269 61.157 46.468 1.00 12.05 129 PHE B C 1
ATOM 4027 O O . PHE B 1 128 ? 47.518 60.943 45.513 1.00 11.91 129 PHE B O 1
ATOM 4035 N N . LEU B 1 129 ? 47.840 61.437 47.698 1.00 10.30 130 LEU B N 1
ATOM 4036 C CA . LEU B 1 129 ? 46.419 61.535 48.050 1.00 11.07 130 LEU B CA 1
ATOM 4037 C C . LEU B 1 129 ? 45.594 60.323 47.646 1.00 10.21 130 LEU B C 1
ATOM 4038 O O . LEU B 1 129 ? 44.399 60.431 47.372 1.00 12.44 130 LEU B O 1
ATOM 4043 N N . SER B 1 130 ? 46.220 59.156 47.632 1.00 10.59 131 SER B N 1
ATOM 4044 C CA . SER B 1 130 ? 45.495 57.941 47.273 1.00 11.40 131 SER B CA 1
ATOM 4045 C C . SER B 1 130 ? 44.777 57.359 48.499 1.00 11.87 131 SER B C 1
ATOM 4046 O O . SER B 1 130 ? 45.056 57.740 49.651 1.00 12.28 131 SER B O 1
ATOM 4049 N N . SER B 1 131 ? 43.838 56.455 48.228 1.00 12.78 132 SER B N 1
ATOM 4050 C CA . SER B 1 131 ? 43.107 55.743 49.269 1.00 13.47 132 SER B CA 1
ATOM 4051 C C . SER B 1 131 ? 43.605 54.287 49.226 1.00 13.01 132 SER B C 1
ATOM 4052 O O . SER B 1 131 ? 43.441 53.581 48.222 1.00 13.05 132 SER B O 1
ATOM 4055 N N A MET B 1 132 ? 44.234 53.851 50.305 0.50 13.46 133 MET B N 1
ATOM 4056 N N B MET B 1 132 ? 44.223 53.857 50.328 0.50 13.27 133 MET B N 1
ATOM 4057 C CA A MET B 1 132 ? 44.734 52.488 50.339 0.50 14.19 133 MET B CA 1
ATOM 4058 C CA B MET B 1 132 ? 44.788 52.501 50.494 0.50 14.05 133 MET B CA 1
ATOM 4059 C C A MET B 1 132 ? 43.537 51.557 50.480 0.50 14.63 133 MET B C 1
ATOM 4060 C C B MET B 1 132 ? 43.685 51.469 50.778 0.50 14.33 133 MET B C 1
ATOM 4061 O O A MET B 1 132 ? 42.442 51.960 50.874 0.50 14.62 133 MET B O 1
ATOM 4062 O O B MET B 1 132 ? 42.816 51.713 51.612 0.50 14.02 133 MET B O 1
ATOM 4071 N N . VAL B 1 133 ? 43.748 50.309 50.120 1.00 13.44 134 VAL B N 1
ATOM 4072 C CA . VAL B 1 133 ? 42.721 49.289 50.261 1.00 14.28 134 VAL B CA 1
ATOM 4073 C C . VAL B 1 133 ? 43.035 48.412 51.479 1.00 14.31 134 VAL B C 1
ATOM 4074 O O . VAL B 1 133 ? 44.174 47.978 51.634 1.00 13.58 134 VAL B O 1
ATOM 4078 N N . THR B 1 134 ? 42.047 48.167 52.351 1.00 12.70 135 THR B N 1
ATOM 4079 C CA . THR B 1 134 ? 42.286 47.303 53.512 1.00 13.06 135 THR B CA 1
ATOM 4080 C C . THR B 1 134 ? 41.119 46.360 53.721 1.00 13.29 135 THR B C 1
ATOM 4081 O O . THR B 1 134 ? 40.117 46.444 53.024 1.00 14.24 135 THR B O 1
ATOM 4085 N N . ASP B 1 135 ? 41.266 45.455 54.683 1.00 14.16 136 ASP B N 1
ATOM 4086 C CA . ASP B 1 135 ? 40.202 44.495 55.010 1.00 14.81 136 ASP B CA 1
ATOM 4087 C C . ASP B 1 135 ? 39.195 45.085 56.011 1.00 14.86 136 ASP B C 1
ATOM 4088 O O . ASP B 1 135 ? 38.338 44.351 56.526 1.00 14.59 136 ASP B O 1
ATOM 4093 N N . SER B 1 136 ? 39.285 46.380 56.304 1.00 13.15 137 SER B N 1
ATOM 4094 C CA . SER B 1 136 ? 38.368 46.930 57.312 1.00 13.69 137 SER B CA 1
ATOM 4095 C C . SER B 1 136 ? 36.896 46.836 56.926 1.00 14.11 137 SER B C 1
ATOM 4096 O O . SER B 1 136 ? 36.511 47.220 55.822 1.00 13.66 137 SER B O 1
ATOM 4099 N N . PRO B 1 137 ? 36.054 46.306 57.839 1.00 14.29 138 PRO B N 1
ATOM 4100 C CA . PRO B 1 137 ? 34.618 46.189 57.557 1.00 14.50 138 PRO B CA 1
ATOM 4101 C C . PRO B 1 137 ? 33.938 47.556 57.667 1.00 14.73 138 PRO B C 1
ATOM 4102 O O . PRO B 1 137 ? 32.870 47.768 57.069 1.00 15.65 138 PRO B O 1
ATOM 4106 N N . ILE B 1 138 ? 34.553 48.468 58.429 1.00 13.93 139 ILE B N 1
ATOM 4107 C CA . ILE B 1 138 ? 34.044 49.838 58.594 1.00 13.24 139 ILE B CA 1
ATOM 4108 C C . ILE B 1 138 ? 34.235 50.466 57.212 1.00 14.55 139 ILE B C 1
ATOM 4109 O O . ILE B 1 138 ? 35.276 50.258 56.565 1.00 14.36 139 ILE B O 1
ATOM 4114 N N . LYS B 1 139 ? 33.257 51.242 56.752 1.00 13.39 140 LYS B N 1
ATOM 4115 C CA . LYS B 1 139 ? 33.326 51.743 55.390 1.00 15.27 140 LYS B CA 1
ATOM 4116 C C . LYS B 1 139 ? 34.237 52.887 54.965 1.00 14.27 140 LYS B C 1
ATOM 4117 O O . LYS B 1 139 ? 33.796 53.864 54.350 1.00 14.87 140 LYS B O 1
ATOM 4123 N N . TYR B 1 140 ? 35.512 52.740 55.317 1.00 14.09 141 TYR B N 1
ATOM 4124 C CA . TYR B 1 140 ? 36.557 53.654 54.867 1.00 13.79 141 TYR B CA 1
ATOM 4125 C C . TYR B 1 140 ? 36.741 53.210 53.414 1.00 14.40 141 TYR B C 1
ATOM 4126 O O . TYR B 1 140 ? 36.247 52.153 53.010 1.00 14.75 141 TYR B O 1
ATOM 4135 N N . GLY B 1 141 ? 37.472 54.004 52.642 1.00 14.39 142 GLY B N 1
ATOM 4136 C CA . GLY B 1 141 ? 37.741 53.628 51.269 1.00 14.94 142 GLY B CA 1
ATOM 4137 C C . GLY B 1 141 ? 37.774 54.844 50.388 1.00 14.25 142 GLY B C 1
ATOM 4138 O O . GLY B 1 141 ? 38.029 55.952 50.855 1.00 14.07 142 GLY B O 1
ATOM 4139 N N . ASP B 1 142 ? 37.521 54.635 49.104 1.00 14.80 143 ASP B N 1
ATOM 4140 C CA . ASP B 1 142 ? 37.473 55.747 48.170 1.00 16.01 143 ASP B CA 1
ATOM 4141 C C . ASP B 1 142 ? 36.053 56.276 48.236 1.00 16.29 143 ASP B C 1
ATOM 4142 O O . ASP B 1 142 ? 35.188 55.926 47.415 1.00 16.45 143 ASP B O 1
ATOM 4147 N N . VAL B 1 143 ? 35.829 57.118 49.236 1.00 16.32 144 VAL B N 1
ATOM 4148 C CA . VAL B 1 143 ? 34.536 57.726 49.506 1.00 16.60 144 VAL B CA 1
ATOM 4149 C C . VAL B 1 143 ? 34.377 59.070 48.816 1.00 17.73 144 VAL B C 1
ATOM 4150 O O . VAL B 1 143 ? 33.312 59.379 48.270 1.00 16.37 144 VAL B O 1
ATOM 4154 N N . MET B 1 144 ? 35.463 59.846 48.822 1.00 16.18 145 MET B N 1
ATOM 4155 C CA . MET B 1 144 ? 35.459 61.196 48.298 1.00 17.52 145 MET B CA 1
ATOM 4156 C C . MET B 1 144 ? 36.101 61.429 46.936 1.00 16.26 145 MET B C 1
ATOM 4157 O O . MET B 1 144 ? 36.114 62.559 46.468 1.00 17.07 145 MET B O 1
ATOM 4162 N N . ASN B 1 145 ? 36.641 60.380 46.331 1.00 16.92 146 ASN B N 1
ATOM 4163 C CA . ASN B 1 145 ? 37.257 60.468 44.996 1.00 17.65 146 ASN B CA 1
ATOM 4164 C C . ASN B 1 145 ? 38.156 61.702 44.821 1.00 17.64 146 ASN B C 1
ATOM 4165 O O . ASN B 1 145 ? 37.997 62.479 43.862 1.00 16.96 146 ASN B O 1
ATOM 4170 N N . VAL B 1 146 ? 39.103 61.862 45.742 1.00 15.58 147 VAL B N 1
ATOM 4171 C CA . VAL B 1 146 ? 40.012 63.009 45.735 1.00 14.17 147 VAL B CA 1
ATOM 4172 C C . VAL B 1 146 ? 40.823 63.080 44.429 1.00 14.08 147 VAL B C 1
ATOM 4173 O O . VAL B 1 146 ? 40.910 64.147 43.817 1.00 13.58 147 VAL B O 1
ATOM 4177 N N . ILE B 1 147 ? 41.430 61.967 44.015 1.00 12.97 148 ILE B N 1
ATOM 4178 C CA . ILE B 1 147 ? 42.134 61.912 42.719 1.00 12.98 148 ILE B CA 1
ATOM 4179 C C . ILE B 1 147 ? 41.455 60.732 42.050 1.00 13.68 148 ILE B C 1
ATOM 4180 O O . ILE B 1 147 ? 41.540 59.586 42.528 1.00 14.17 148 ILE B O 1
ATOM 4185 N N A ASP B 1 148 ? 40.778 61.009 40.936 0.50 12.72 149 ASP B N 1
ATOM 4186 N N B ASP B 1 148 ? 40.787 60.979 40.928 0.50 13.91 149 ASP B N 1
ATOM 4187 C CA A ASP B 1 148 ? 39.962 59.990 40.289 0.50 12.64 149 ASP B CA 1
ATOM 4188 C CA B ASP B 1 148 ? 40.086 59.895 40.256 0.50 14.67 149 ASP B CA 1
ATOM 4189 C C A ASP B 1 148 ? 39.780 60.193 38.783 0.50 13.11 149 ASP B C 1
ATOM 4190 C C B ASP B 1 148 ? 39.898 60.168 38.778 0.50 14.40 149 ASP B C 1
ATOM 4191 O O A ASP B 1 148 ? 39.717 61.329 38.318 0.50 13.04 149 ASP B O 1
ATOM 4192 O O B ASP B 1 148 ? 39.937 61.314 38.332 0.50 13.98 149 ASP B O 1
ATOM 4201 N N . ALA B 1 149 ? 39.694 59.093 38.035 1.00 12.28 150 ALA B N 1
ATOM 4202 C CA . ALA B 1 149 ? 39.488 59.158 36.586 1.00 13.31 150 ALA B CA 1
ATOM 4203 C C . ALA B 1 149 ? 39.013 57.796 36.136 1.00 14.21 150 ALA B C 1
ATOM 4204 O O . ALA B 1 149 ? 39.546 56.765 36.567 1.00 14.50 150 ALA B O 1
ATOM 4206 N N . PRO B 1 150 ? 37.971 57.758 35.293 1.00 14.95 151 PRO B N 1
ATOM 4207 C CA . PRO B 1 150 ? 37.467 56.463 34.812 1.00 15.64 151 PRO B CA 1
ATOM 4208 C C . PRO B 1 150 ? 38.564 55.761 34.006 1.00 15.20 151 PRO B C 1
ATOM 4209 O O . PRO B 1 150 ? 39.248 56.394 33.203 1.00 14.76 151 PRO B O 1
ATOM 4213 N N . ALA B 1 151 ? 38.723 54.455 34.210 1.00 15.00 152 ALA B N 1
ATOM 4214 C CA . ALA B 1 151 ? 39.744 53.685 33.517 1.00 15.39 152 ALA B CA 1
ATOM 4215 C C . ALA B 1 151 ? 39.526 53.720 32.004 1.00 15.60 152 ALA B C 1
ATOM 4216 O O . ALA B 1 151 ? 40.477 53.668 31.227 1.00 15.27 152 ALA B O 1
ATOM 4218 N N . THR B 1 152 ? 38.263 53.801 31.595 1.00 15.86 153 THR B N 1
ATOM 4219 C CA . THR B 1 152 ? 37.931 53.864 30.181 1.00 17.28 153 THR B CA 1
ATOM 4220 C C . THR B 1 152 ? 36.739 54.791 30.008 1.00 17.37 153 THR B C 1
ATOM 4221 O O . THR B 1 152 ? 35.990 55.032 30.957 1.00 17.03 153 THR B O 1
ATOM 4225 N N . ILE B 1 153 ? 36.589 55.346 28.803 1.00 16.76 154 ILE B N 1
ATOM 4226 C CA . ILE B 1 153 ? 35.426 56.177 28.492 1.00 15.93 154 ILE B CA 1
ATOM 4227 C C . ILE B 1 153 ? 34.925 55.565 27.185 1.00 15.85 154 ILE B C 1
ATOM 4228 O O . ILE B 1 153 ? 35.603 55.608 26.162 1.00 15.14 154 ILE B O 1
ATOM 4233 N N . ALA B 1 154 ? 33.743 54.967 27.256 1.00 16.50 155 ALA B N 1
ATOM 4234 C CA . ALA B 1 154 ? 33.145 54.301 26.115 1.00 17.41 155 ALA B CA 1
ATOM 4235 C C . ALA B 1 154 ? 32.658 55.286 25.066 1.00 17.92 155 ALA B C 1
ATOM 4236 O O . ALA B 1 154 ? 32.547 56.491 25.318 1.00 17.80 155 ALA B O 1
ATOM 4238 N N . ALA B 1 155 ? 32.387 54.755 23.876 1.00 17.81 156 ALA B N 1
ATOM 4239 C CA . ALA B 1 155 ? 31.866 55.566 22.779 1.00 18.03 156 ALA B CA 1
ATOM 4240 C C . ALA B 1 155 ? 30.561 56.182 23.272 1.00 18.31 156 ALA B C 1
ATOM 4241 O O . ALA B 1 155 ? 29.685 55.471 23.770 1.00 18.38 156 ALA B O 1
ATOM 4243 N N . GLY B 1 156 ? 30.441 57.508 23.164 1.00 17.08 157 GLY B N 1
ATOM 4244 C CA . GLY B 1 156 ? 29.237 58.185 23.600 1.00 17.37 157 GLY B CA 1
ATOM 4245 C C . GLY B 1 156 ? 29.163 58.567 25.067 1.00 18.09 157 GLY B C 1
ATOM 4246 O O . GLY B 1 156 ? 28.255 59.290 25.461 1.00 17.72 157 GLY B O 1
ATOM 4247 N N . ALA B 1 157 ? 30.116 58.104 25.880 1.00 17.89 158 ALA B N 1
ATOM 4248 C CA . ALA B 1 157 ? 30.092 58.400 27.315 1.00 17.73 158 ALA B CA 1
ATOM 4249 C C . ALA B 1 157 ? 30.893 59.629 27.714 1.00 17.35 158 ALA B C 1
ATOM 4250 O O . ALA B 1 157 ? 31.750 60.099 26.965 1.00 16.53 158 ALA B O 1
ATOM 4252 N N . THR B 1 158 ? 30.595 60.135 28.907 1.00 17.44 159 THR B N 1
ATOM 4253 C CA . THR B 1 158 ? 31.290 61.286 29.470 1.00 17.61 159 THR B CA 1
ATOM 4254 C C . THR B 1 158 ? 31.905 60.841 30.803 1.00 18.62 159 THR B C 1
ATOM 4255 O O . THR B 1 158 ? 31.217 60.246 31.650 1.00 18.49 159 THR B O 1
ATOM 4259 N N . GLY B 1 159 ? 33.194 61.113 30.985 1.00 17.09 160 GLY B N 1
ATOM 4260 C CA . GLY B 1 159 ? 33.859 60.745 32.225 1.00 17.85 160 GLY B CA 1
ATOM 4261 C C . GLY B 1 159 ? 34.211 61.988 33.033 1.00 17.32 160 GLY B C 1
ATOM 4262 O O . GLY B 1 159 ? 34.472 63.044 32.450 1.00 16.13 160 GLY B O 1
ATOM 4263 N N . GLU B 1 160 ? 34.217 61.863 34.362 1.00 15.71 161 GLU B N 1
ATOM 4264 C CA . GLU B 1 160 ? 34.530 62.975 35.255 1.00 17.29 161 GLU B CA 1
ATOM 4265 C C . GLU B 1 160 ? 35.853 62.665 35.949 1.00 16.52 161 GLU B C 1
ATOM 4266 O O . GLU B 1 160 ? 36.042 61.558 36.471 1.00 14.93 161 GLU B O 1
ATOM 4272 N N . LEU B 1 161 ? 36.747 63.652 35.971 1.00 14.41 162 LEU B N 1
ATOM 4273 C CA . LEU B 1 161 ? 38.074 63.491 36.568 1.00 13.93 162 LEU B CA 1
ATOM 4274 C C . LEU B 1 161 ? 38.357 64.533 37.638 1.00 13.42 162 LEU B C 1
ATOM 4275 O O . LEU B 1 161 ? 37.844 65.647 37.582 1.00 13.24 162 LEU B O 1
ATOM 4280 N N . THR B 1 162 ? 39.181 64.158 38.614 1.00 13.08 163 THR B N 1
ATOM 4281 C CA . THR B 1 162 ? 39.612 65.081 39.646 1.00 13.99 163 THR B CA 1
ATOM 4282 C C . THR B 1 162 ? 41.088 64.763 39.907 1.00 13.81 163 THR B C 1
ATOM 4283 O O . THR B 1 162 ? 41.462 63.590 39.961 1.00 12.31 163 THR B O 1
ATOM 4287 N N . MET B 1 163 ? 41.953 65.771 39.983 1.00 14.37 164 MET B N 1
ATOM 4288 C CA . MET B 1 163 ? 43.348 65.475 40.357 1.00 15.24 164 MET B CA 1
ATOM 4289 C C . MET B 1 163 ? 43.844 66.713 41.121 1.00 15.39 164 MET B C 1
ATOM 4290 O O . MET B 1 163 ? 43.266 67.809 41.037 1.00 15.74 164 MET B O 1
ATOM 4295 N N . TYR B 1 164 ? 44.848 66.504 41.955 1.00 13.58 165 TYR B N 1
ATOM 4296 C CA . TYR B 1 164 ? 45.398 67.573 42.782 1.00 13.71 165 TYR B CA 1
ATOM 4297 C C . TYR B 1 164 ? 46.898 67.585 42.607 1.00 12.69 165 TYR B C 1
ATOM 4298 O O . TYR B 1 164 ? 47.501 66.539 42.403 1.00 12.15 165 TYR B O 1
ATOM 4307 N N . TYR B 1 165 ? 47.478 68.778 42.695 1.00 12.92 166 TYR B N 1
ATOM 4308 C CA . TYR B 1 165 ? 48.925 68.933 42.637 1.00 12.65 166 TYR B CA 1
ATOM 4309 C C . TYR B 1 165 ? 49.308 69.852 43.796 1.00 13.36 166 TYR B C 1
ATOM 4310 O O . TYR B 1 165 ? 48.577 70.779 44.100 1.00 13.34 166 TYR B O 1
ATOM 4319 N N . TRP B 1 166 ? 50.423 69.568 44.460 1.00 13.45 167 TRP B N 1
ATOM 4320 C CA . TRP B 1 166 ? 50.929 70.487 45.476 1.00 14.34 167 TRP B CA 1
ATOM 4321 C C . TRP B 1 166 ? 52.166 71.122 44.825 1.00 13.94 167 TRP B C 1
ATOM 4322 O O . TRP B 1 166 ? 53.102 70.414 44.443 1.00 13.47 167 TRP B O 1
ATOM 4333 N N . VAL B 1 167 ? 52.148 72.446 44.661 1.00 13.85 168 VAL B N 1
ATOM 4334 C CA . VAL B 1 167 ? 53.279 73.158 44.064 1.00 14.20 168 VAL B CA 1
ATOM 4335 C C . VAL B 1 167 ? 54.035 73.668 45.283 1.00 14.39 168 VAL B C 1
ATOM 4336 O O . VAL B 1 167 ? 53.584 74.595 45.960 1.00 14.83 168 VAL B O 1
ATOM 4340 N N . PRO B 1 168 ? 55.199 73.080 45.576 1.00 15.05 169 PRO B N 1
ATOM 4341 C CA . PRO B 1 168 ? 55.954 73.519 46.752 1.00 15.71 169 PRO B CA 1
ATOM 4342 C C . PRO B 1 168 ? 56.856 74.728 46.587 1.00 16.71 169 PRO B C 1
ATOM 4343 O O . PRO B 1 168 ? 57.442 74.929 45.526 1.00 16.52 169 PRO B O 1
ATOM 4347 N N . LEU B 1 169 ? 56.937 75.532 47.644 1.00 17.41 170 LEU B N 1
ATOM 4348 C CA . LEU B 1 169 ? 57.895 76.632 47.685 1.00 17.41 170 LEU B CA 1
ATOM 4349 C C . LEU B 1 169 ? 58.803 76.131 48.833 1.00 17.75 170 LEU B C 1
ATOM 4350 O O . LEU B 1 169 ? 59.976 75.818 48.622 1.00 17.04 170 LEU B O 1
ATOM 4355 N N . ALA B 1 170 ? 58.240 75.997 50.029 1.00 18.12 171 ALA B N 1
ATOM 4356 C CA . ALA B 1 170 ? 58.990 75.467 51.166 1.00 18.96 171 ALA B CA 1
ATOM 4357 C C . ALA B 1 170 ? 59.192 73.965 50.912 1.00 20.06 171 ALA B C 1
ATOM 4358 O O . ALA B 1 170 ? 58.345 73.307 50.279 1.00 18.86 171 ALA B O 1
ATOM 4360 N N . TYR B 1 171 ? 60.302 73.423 51.396 1.00 19.84 172 TYR B N 1
ATOM 4361 C CA . TYR B 1 171 ? 60.586 72.002 51.215 1.00 21.22 172 TYR B CA 1
ATOM 4362 C C . TYR B 1 171 ? 59.543 71.121 51.894 1.00 22.20 172 TYR B C 1
ATOM 4363 O O . TYR B 1 171 ? 59.126 70.107 51.336 1.00 22.66 172 TYR B O 1
ATOM 4372 N N . SER B 1 172 ? 59.121 71.502 53.097 1.00 23.47 173 SER B N 1
ATOM 4373 C CA . SER B 1 172 ? 58.120 70.732 53.825 1.00 25.41 173 SER B CA 1
ATOM 4374 C C . SER B 1 172 ? 57.413 71.634 54.829 1.00 27.34 173 SER B C 1
ATOM 4375 O O . SER B 1 172 ? 57.649 72.838 54.861 1.00 27.50 173 SER B O 1
ATOM 4378 N N A GLU B 1 173 ? 56.540 71.050 55.640 0.50 28.06 174 GLU B N 1
ATOM 4379 N N B GLU B 1 173 ? 56.542 71.050 55.643 0.50 28.58 174 GLU B N 1
ATOM 4380 C CA A GLU B 1 173 ? 55.809 71.811 56.644 0.50 29.38 174 GLU B CA 1
ATOM 4381 C CA B GLU B 1 173 ? 55.808 71.814 56.643 0.50 30.32 174 GLU B CA 1
ATOM 4382 C C A GLU B 1 173 ? 56.726 72.238 57.791 0.50 29.96 174 GLU B C 1
ATOM 4383 C C B GLU B 1 173 ? 56.728 72.241 57.789 0.50 30.53 174 GLU B C 1
ATOM 4384 O O A GLU B 1 173 ? 56.437 73.203 58.493 0.50 30.60 174 GLU B O 1
ATOM 4385 O O B GLU B 1 173 ? 56.444 73.210 58.489 0.50 31.11 174 GLU B O 1
ATOM 4396 N N . THR B 1 174 ? 57.831 71.523 57.970 1.00 30.59 175 THR B N 1
ATOM 4397 C CA . THR B 1 174 ? 58.785 71.834 59.036 1.00 31.41 175 THR B CA 1
ATOM 4398 C C . THR B 1 174 ? 60.127 72.410 58.559 1.00 30.72 175 THR B C 1
ATOM 4399 O O . THR B 1 174 ? 60.892 72.961 59.361 1.00 31.51 175 THR B O 1
ATOM 4403 N N . ASP B 1 175 ? 60.427 72.268 57.272 1.00 28.14 176 ASP B N 1
ATOM 4404 C CA . ASP B 1 175 ? 61.673 72.795 56.710 1.00 26.36 176 ASP B CA 1
ATOM 4405 C C . ASP B 1 175 ? 61.269 73.901 55.739 1.00 26.28 176 ASP B C 1
ATOM 4406 O O . ASP B 1 175 ? 60.797 73.622 54.628 1.00 24.87 176 ASP B O 1
ATOM 4411 N N . LEU B 1 176 ? 61.447 75.154 56.159 1.00 24.78 177 LEU B N 1
ATOM 4412 C CA . LEU B 1 176 ? 61.061 76.282 55.324 1.00 24.10 177 LEU B CA 1
ATOM 4413 C C . LEU B 1 176 ? 62.050 76.676 54.220 1.00 23.32 177 LEU B C 1
ATOM 4414 O O . LEU B 1 176 ? 61.892 77.724 53.587 1.00 23.32 177 LEU B O 1
ATOM 4419 N N . THR B 1 177 ? 63.064 75.845 53.982 1.00 22.03 178 THR B N 1
ATOM 4420 C CA . THR B 1 177 ? 64.015 76.112 52.908 1.00 21.89 178 THR B CA 1
ATOM 4421 C C . THR B 1 177 ? 63.180 76.236 51.625 1.00 21.82 178 THR B C 1
ATOM 4422 O O . THR B 1 177 ? 62.374 75.349 51.335 1.00 20.82 178 THR B O 1
ATOM 4426 N N . GLY B 1 178 ? 63.353 77.328 50.878 1.00 20.97 179 GLY B N 1
ATOM 4427 C CA . GLY B 1 178 ? 62.601 77.494 49.641 1.00 21.04 179 GLY B CA 1
ATOM 4428 C C . GLY B 1 178 ? 61.331 78.323 49.758 1.00 21.09 179 GLY B C 1
ATOM 4429 O O . GLY B 1 178 ? 60.748 78.697 48.743 1.00 21.62 179 GLY B O 1
ATOM 4430 N N . ALA B 1 179 ? 60.890 78.596 50.982 1.00 21.29 180 ALA B N 1
ATOM 4431 C CA . ALA B 1 179 ? 59.681 79.391 51.207 1.00 21.89 180 ALA B CA 1
ATOM 4432 C C . ALA B 1 179 ? 59.896 80.808 50.673 1.00 22.93 180 ALA B C 1
ATOM 4433 O O . ALA B 1 179 ? 61.038 81.238 50.480 1.00 23.05 180 ALA B O 1
ATOM 4435 N N . VAL B 1 180 ? 58.795 81.522 50.454 1.00 23.18 181 VAL B N 1
ATOM 4436 C CA . VAL B 1 180 ? 58.836 82.867 49.895 1.00 25.04 181 VAL B CA 1
ATOM 4437 C C . VAL B 1 180 ? 58.171 83.934 50.766 1.00 26.61 181 VAL B C 1
ATOM 4438 O O . VAL B 1 180 ? 57.014 83.798 51.171 1.00 25.88 181 VAL B O 1
ATOM 4442 N N . LEU B 1 181 ? 58.915 84.997 51.048 1.00 28.50 182 LEU B N 1
ATOM 4443 C CA . LEU B 1 181 ? 58.382 86.099 51.838 1.00 31.04 182 LEU B CA 1
ATOM 4444 C C . LEU B 1 181 ? 57.667 87.028 50.859 1.00 33.08 182 LEU B C 1
ATOM 4445 O O . LEU B 1 181 ? 58.305 87.658 50.017 1.00 32.67 182 LEU B O 1
ATOM 4450 N N . ALA B 1 182 ? 56.345 87.106 50.964 1.00 36.16 183 ALA B N 1
ATOM 4451 C CA . ALA B 1 182 ? 55.557 87.941 50.059 1.00 40.48 183 ALA B CA 1
ATOM 4452 C C . ALA B 1 182 ? 54.848 89.080 50.783 1.00 43.78 183 ALA B C 1
ATOM 4453 O O . ALA B 1 182 ? 53.664 88.981 51.098 1.00 44.75 183 ALA B O 1
ATOM 4455 N N . ASN B 1 183 ? 55.572 90.164 51.038 1.00 47.70 184 ASN B N 1
ATOM 4456 C CA . ASN B 1 183 ? 54.995 91.311 51.730 1.00 51.38 184 ASN B CA 1
ATOM 4457 C C . ASN B 1 183 ? 55.119 92.633 50.975 1.00 53.27 184 ASN B C 1
ATOM 4458 O O . ASN B 1 183 ? 54.574 93.649 51.413 1.00 54.05 184 ASN B O 1
ATOM 4463 N N . VAL B 1 184 ? 55.833 92.627 49.852 1.00 55.27 185 VAL B N 1
ATOM 4464 C CA . VAL B 1 184 ? 55.997 93.843 49.057 1.00 57.07 185 VAL B CA 1
ATOM 4465 C C . VAL B 1 184 ? 54.783 94.070 48.152 1.00 58.07 185 VAL B C 1
ATOM 4466 O O . VAL B 1 184 ? 54.620 93.399 47.132 1.00 58.32 185 VAL B O 1
ATOM 4470 N N . PRO B 1 185 ? 53.914 95.027 48.521 1.00 58.98 186 PRO B N 1
ATOM 4471 C CA . PRO B 1 185 ? 52.704 95.353 47.753 1.00 59.54 186 PRO B CA 1
ATOM 4472 C C . PRO B 1 185 ? 52.973 95.645 46.274 1.00 59.55 186 PRO B C 1
ATOM 4473 O O . PRO B 1 185 ? 52.082 95.510 45.428 1.00 60.13 186 PRO B O 1
ATOM 4477 N N . GLN B 1 186 ? 54.208 96.038 45.976 1.00 58.99 187 GLN B N 1
ATOM 4478 C CA . GLN B 1 186 ? 54.619 96.371 44.616 1.00 57.78 187 GLN B CA 1
ATOM 4479 C C . GLN B 1 186 ? 54.502 95.226 43.610 1.00 56.76 187 GLN B C 1
ATOM 4480 O O . GLN B 1 186 ? 53.607 95.221 42.761 1.00 56.87 187 GLN B O 1
ATOM 4482 N N . SER B 1 187 ? 55.413 94.261 43.712 1.00 54.88 188 SER B N 1
ATOM 4483 C CA . SER B 1 187 ? 55.450 93.132 42.789 1.00 52.32 188 SER B CA 1
ATOM 4484 C C . SER B 1 187 ? 54.696 91.887 43.236 1.00 49.38 188 SER B C 1
ATOM 4485 O O . SER B 1 187 ? 54.817 91.432 44.374 1.00 49.20 188 SER B O 1
ATOM 4488 N N . LYS B 1 188 ? 53.932 91.326 42.308 1.00 45.55 189 LYS B N 1
ATOM 4489 C CA . LYS B 1 188 ? 53.135 90.139 42.589 1.00 41.99 189 LYS B CA 1
ATOM 4490 C C . LYS B 1 188 ? 53.865 88.833 42.285 1.00 37.85 189 LYS B C 1
ATOM 4491 O O . LYS B 1 188 ? 54.824 88.791 41.507 1.00 35.59 189 LYS B O 1
ATOM 4497 N N . GLN B 1 189 ? 53.412 87.763 42.922 1.00 34.19 190 GLN B N 1
ATOM 4498 C CA . GLN B 1 189 ? 53.979 86.457 42.637 1.00 29.86 190 GLN B CA 1
ATOM 4499 C C . GLN B 1 189 ? 53.186 86.099 41.380 1.00 26.42 190 GLN B C 1
ATOM 4500 O O . GLN B 1 189 ? 52.264 86.823 41.000 1.00 24.83 190 GLN B O 1
ATOM 4506 N N . ARG B 1 190 ? 53.543 84.994 40.742 1.00 22.88 191 ARG B N 1
ATOM 4507 C CA . ARG B 1 190 ? 52.813 84.539 39.574 1.00 21.30 191 ARG B CA 1
ATOM 4508 C C . ARG B 1 190 ? 52.905 83.020 39.535 1.00 20.15 191 ARG B C 1
ATOM 4509 O O . ARG B 1 190 ? 53.995 82.468 39.661 1.00 20.27 191 ARG B O 1
ATOM 4517 N N . LEU B 1 191 ? 51.757 82.356 39.402 1.00 18.17 192 LEU B N 1
ATOM 4518 C CA . LEU B 1 191 ? 51.707 80.897 39.294 1.00 17.10 192 LEU B CA 1
ATOM 4519 C C . LEU B 1 191 ? 51.083 80.656 37.926 1.00 15.62 192 LEU B C 1
ATOM 4520 O O . LEU B 1 191 ? 49.899 80.914 37.724 1.00 15.76 192 LEU B O 1
ATOM 4525 N N . LYS B 1 192 ? 51.885 80.188 36.979 1.00 14.69 193 LYS B N 1
ATOM 4526 C CA . LYS B 1 192 ? 51.387 79.954 35.634 1.00 14.78 193 LYS B CA 1
ATOM 4527 C C . LYS B 1 192 ? 51.023 78.496 35.459 1.00 14.65 193 LYS B C 1
ATOM 4528 O O . LYS B 1 192 ? 51.805 77.611 35.793 1.00 14.21 193 LYS B O 1
ATOM 4534 N N . LEU B 1 193 ? 49.835 78.254 34.929 1.00 14.46 194 LEU B N 1
ATOM 4535 C CA . LEU B 1 193 ? 49.378 76.896 34.701 1.00 15.53 194 LEU B CA 1
ATOM 4536 C C . LEU B 1 193 ? 49.029 76.730 33.227 1.00 15.60 194 LEU B C 1
ATOM 4537 O O . LEU B 1 193 ? 48.234 77.497 32.685 1.00 16.33 194 LEU B O 1
ATOM 4542 N N . GLU B 1 194 ? 49.658 75.759 32.579 1.00 14.51 195 GLU B N 1
ATOM 4543 C CA . GLU B 1 194 ? 49.363 75.464 31.184 1.00 14.50 195 GLU B CA 1
ATOM 4544 C C . GLU B 1 194 ? 48.634 74.126 31.247 1.00 14.29 195 GLU B C 1
ATOM 4545 O O . GLU B 1 194 ? 49.239 73.100 31.515 1.00 12.83 195 GLU B O 1
ATOM 4551 N N . PHE B 1 195 ? 47.319 74.155 31.029 1.00 14.30 196 PHE B N 1
ATOM 4552 C CA . PHE B 1 195 ? 46.507 72.943 31.084 1.00 14.26 196 PHE B CA 1
ATOM 4553 C C . PHE B 1 195 ? 46.474 72.104 29.820 1.00 14.70 196 PHE B C 1
ATOM 4554 O O . PHE B 1 195 ? 46.865 72.541 28.735 1.00 15.61 196 PHE B O 1
ATOM 4562 N N . ALA B 1 196 ? 46.001 70.872 29.973 1.00 14.25 197 ALA B N 1
ATOM 4563 C CA . ALA B 1 196 ? 45.828 69.991 28.828 1.00 13.72 197 ALA B CA 1
ATOM 4564 C C . ALA B 1 196 ? 44.710 70.628 27.983 1.00 13.82 197 ALA B C 1
ATOM 4565 O O . ALA B 1 196 ? 43.954 71.463 28.474 1.00 14.08 197 ALA B O 1
ATOM 4567 N N . ASN B 1 197 ? 44.616 70.242 26.719 1.00 14.57 198 ASN B N 1
ATOM 4568 C CA . ASN B 1 197 ? 43.533 70.732 25.869 1.00 16.65 198 ASN B CA 1
ATOM 4569 C C . ASN B 1 197 ? 43.174 69.604 24.899 1.00 16.19 198 ASN B C 1
ATOM 4570 O O . ASN B 1 197 ? 43.651 68.470 25.050 1.00 15.54 198 ASN B O 1
ATOM 4575 N N . ASN B 1 198 ? 42.342 69.882 23.905 1.00 16.44 199 ASN B N 1
ATOM 4576 C CA . ASN B 1 198 ? 41.935 68.805 23.010 1.00 18.18 199 ASN B CA 1
ATOM 4577 C C . ASN B 1 198 ? 43.032 68.284 22.093 1.00 19.07 199 ASN B C 1
ATOM 4578 O O . ASN B 1 198 ? 42.855 67.267 21.435 1.00 19.27 199 ASN B O 1
ATOM 4583 N N . ASN B 1 199 ? 44.171 68.969 22.077 1.00 19.61 200 ASN B N 1
ATOM 4584 C CA . ASN B 1 199 ? 45.312 68.561 21.257 1.00 21.56 200 ASN B CA 1
ATOM 4585 C C . ASN B 1 199 ? 46.369 67.777 22.035 1.00 21.70 200 ASN B C 1
ATOM 4586 O O . ASN B 1 199 ? 47.228 67.130 21.432 1.00 24.24 200 ASN B O 1
ATOM 4591 N N . THR B 1 200 ? 46.342 67.857 23.358 1.00 18.24 201 THR B N 1
ATOM 4592 C CA . THR B 1 200 ? 47.330 67.124 24.155 1.00 17.29 201 THR B CA 1
ATOM 4593 C C . THR B 1 200 ? 46.748 65.951 24.930 1.00 16.03 201 THR B C 1
ATOM 4594 O O . THR B 1 200 ? 47.432 64.966 25.171 1.00 16.23 201 THR B O 1
ATOM 4598 N N . ALA B 1 201 ? 45.471 66.038 25.285 1.00 15.86 202 ALA B N 1
ATOM 4599 C CA . ALA B 1 201 ? 44.858 65.012 26.141 1.00 15.96 202 ALA B CA 1
ATOM 4600 C C . ALA B 1 201 ? 44.503 63.663 25.556 1.00 15.49 202 ALA B C 1
ATOM 4601 O O . ALA B 1 201 ? 44.359 62.679 26.293 1.00 14.22 202 ALA B O 1
ATOM 4603 N N . PHE B 1 202 ? 44.384 63.610 24.237 1.00 15.69 203 PHE B N 1
ATOM 4604 C CA . PHE B 1 202 ? 43.933 62.406 23.572 1.00 16.25 203 PHE B CA 1
ATOM 4605 C C . PHE B 1 202 ? 44.874 61.874 22.516 1.00 17.79 203 PHE B C 1
ATOM 4606 O O . PHE B 1 202 ? 45.121 62.531 21.495 1.00 20.38 203 PHE B O 1
ATOM 4614 N N . ALA B 1 203 ? 45.386 60.669 22.748 1.00 16.09 204 ALA B N 1
ATOM 4615 C CA . ALA B 1 203 ? 46.325 60.056 21.820 1.00 16.61 204 ALA B CA 1
ATOM 4616 C C . ALA B 1 203 ? 45.702 58.935 21.013 1.00 17.39 204 ALA B C 1
ATOM 4617 O O . ALA B 1 203 ? 45.026 58.057 21.551 1.00 16.69 204 ALA B O 1
ATOM 4619 N N . ALA B 1 204 ? 45.957 58.964 19.713 1.00 18.59 205 ALA B N 1
ATOM 4620 C CA . ALA B 1 204 ? 45.449 57.932 18.831 1.00 21.17 205 ALA B CA 1
ATOM 4621 C C . ALA B 1 204 ? 46.265 56.665 19.091 1.00 22.11 205 ALA B C 1
ATOM 4622 O O . ALA B 1 204 ? 47.363 56.729 19.667 1.00 21.97 205 ALA B O 1
ATOM 4624 N N . VAL B 1 205 ? 45.733 55.522 18.676 1.00 23.01 206 VAL B N 1
ATOM 4625 C CA . VAL B 1 205 ? 46.451 54.260 18.816 1.00 24.79 206 VAL B CA 1
ATOM 4626 C C . VAL B 1 205 ? 47.786 54.425 18.090 1.00 26.05 206 VAL B C 1
ATOM 4627 O O . VAL B 1 205 ? 47.839 54.984 16.998 1.00 26.88 206 VAL B O 1
ATOM 4631 N N . GLY B 1 206 ? 48.872 53.969 18.697 1.00 26.82 207 GLY B N 1
ATOM 4632 C CA . GLY B 1 206 ? 50.154 54.107 18.027 1.00 27.37 207 GLY B CA 1
ATOM 4633 C C . GLY B 1 206 ? 50.871 55.435 18.204 1.00 27.04 207 GLY B C 1
ATOM 4634 O O . GLY B 1 206 ? 52.047 55.537 17.848 1.00 28.64 207 GLY B O 1
ATOM 4635 N N . ALA B 1 207 ? 50.187 56.460 18.719 1.00 24.78 208 ALA B N 1
ATOM 4636 C CA . ALA B 1 207 ? 50.835 57.753 18.946 1.00 22.86 208 ALA B CA 1
ATOM 4637 C C . ALA B 1 207 ? 51.469 57.689 20.336 1.00 21.39 208 ALA B C 1
ATOM 4638 O O . ALA B 1 207 ? 51.137 56.811 21.129 1.00 22.06 208 ALA B O 1
ATOM 4640 N N . ASN B 1 208 ? 52.365 58.625 20.629 1.00 19.85 209 ASN B N 1
ATOM 4641 C CA . ASN B 1 208 ? 53.053 58.660 21.927 1.00 19.21 209 ASN B CA 1
ATOM 4642 C C . ASN B 1 208 ? 52.077 59.098 23.030 1.00 17.70 209 ASN B C 1
ATOM 4643 O O . ASN B 1 208 ? 51.535 60.193 22.976 1.00 16.73 209 ASN B O 1
ATOM 4648 N N . PRO B 1 209 ? 51.861 58.253 24.054 1.00 17.11 210 PRO B N 1
ATOM 4649 C CA . PRO B 1 209 ? 50.932 58.610 25.136 1.00 16.26 210 PRO B CA 1
ATOM 4650 C C . PRO B 1 209 ? 51.501 59.448 26.282 1.00 16.51 210 PRO B C 1
ATOM 4651 O O . PRO B 1 209 ? 50.772 59.827 27.206 1.00 15.69 210 PRO B O 1
ATOM 4655 N N . LEU B 1 210 ? 52.792 59.739 26.230 1.00 15.40 211 LEU B N 1
ATOM 4656 C CA . LEU B 1 210 ? 53.443 60.487 27.305 1.00 15.33 211 LEU B CA 1
ATOM 4657 C C . LEU B 1 210 ? 52.684 61.636 27.973 1.00 15.19 211 LEU B C 1
ATOM 4658 O O . LEU B 1 210 ? 52.533 61.662 29.201 1.00 14.65 211 LEU B O 1
ATOM 4663 N N A GLU B 1 211 ? 52.212 62.579 27.163 0.50 14.88 212 GLU B N 1
ATOM 4664 N N B GLU B 1 211 ? 52.213 62.578 27.159 0.50 14.66 212 GLU B N 1
ATOM 4665 C CA A GLU B 1 211 ? 51.519 63.759 27.666 0.50 14.98 212 GLU B CA 1
ATOM 4666 C CA B GLU B 1 211 ? 51.531 63.769 27.651 0.50 14.59 212 GLU B CA 1
ATOM 4667 C C A GLU B 1 211 ? 50.007 63.680 27.648 0.50 14.12 212 GLU B C 1
ATOM 4668 C C B GLU B 1 211 ? 50.013 63.682 27.643 0.50 13.87 212 GLU B C 1
ATOM 4669 O O A GLU B 1 211 ? 49.331 64.614 28.082 0.50 13.75 212 GLU B O 1
ATOM 4670 O O B GLU B 1 211 ? 49.338 64.615 28.082 0.50 13.51 212 GLU B O 1
ATOM 4681 N N . ALA B 1 212 ? 49.474 62.571 27.147 1.00 14.00 213 ALA B N 1
ATOM 4682 C CA . ALA B 1 212 ? 48.029 62.406 27.067 1.00 13.69 213 ALA B CA 1
ATOM 4683 C C . ALA B 1 212 ? 47.367 61.832 28.332 1.00 13.57 213 ALA B C 1
ATOM 4684 O O . ALA B 1 212 ? 48.032 61.267 29.211 1.00 13.91 213 ALA B O 1
ATOM 4686 N N . ILE B 1 213 ? 46.050 61.986 28.399 1.00 12.92 214 ILE B N 1
ATOM 4687 C CA . ILE B 1 213 ? 45.259 61.499 29.534 1.00 13.39 214 ILE B CA 1
ATOM 4688 C C . ILE B 1 213 ? 44.597 60.174 29.148 1.00 14.12 214 ILE B C 1
ATOM 4689 O O . ILE B 1 213 ? 44.563 59.222 29.944 1.00 13.45 214 ILE B O 1
ATOM 4694 N N . TYR B 1 214 ? 44.081 60.123 27.918 1.00 13.99 215 TYR B N 1
ATOM 4695 C CA . TYR B 1 214 ? 43.424 58.935 27.368 1.00 13.99 215 TYR B CA 1
ATOM 4696 C C . TYR B 1 214 ? 44.002 58.610 26.003 1.00 14.78 215 TYR B C 1
ATOM 4697 O O . TYR B 1 214 ? 44.422 59.516 25.250 1.00 15.23 215 TYR B O 1
ATOM 4706 N N . GLN B 1 215 ? 44.027 57.318 25.683 1.00 15.53 216 GLN B N 1
ATOM 4707 C CA . GLN B 1 215 ? 44.520 56.841 24.395 1.00 15.67 216 GLN B CA 1
ATOM 4708 C C . GLN B 1 215 ? 43.623 55.706 23.907 1.00 16.73 216 GLN B C 1
ATOM 4709 O O . GLN B 1 215 ? 43.160 54.877 24.690 1.00 16.86 216 GLN B O 1
ATOM 4715 N N . GLY B 1 216 ? 43.367 55.656 22.604 1.00 17.01 217 GLY B N 1
ATOM 4716 C CA . GLY B 1 216 ? 42.525 54.588 22.107 1.00 16.90 217 GLY B CA 1
ATOM 4717 C C . GLY B 1 216 ? 41.961 54.923 20.741 1.00 17.76 217 GLY B C 1
ATOM 4718 O O . GLY B 1 216 ? 42.172 56.027 20.224 1.00 17.06 217 GLY B O 1
ATOM 4719 N N . ALA B 1 217 ? 41.226 53.974 20.170 1.00 17.56 218 ALA B N 1
ATOM 4720 C CA . ALA B 1 217 ? 40.658 54.143 18.837 1.00 18.95 218 ALA B CA 1
ATOM 4721 C C . ALA B 1 217 ? 39.622 55.243 18.712 1.00 19.41 218 ALA B C 1
ATOM 4722 O O . ALA B 1 217 ? 39.310 55.664 17.597 1.00 20.42 218 ALA B O 1
ATOM 4724 N N . GLY B 1 218 ? 39.068 55.709 19.832 1.00 18.52 219 GLY B N 1
ATOM 4725 C CA . GLY B 1 218 ? 38.098 56.792 19.742 1.00 17.67 219 GLY B CA 1
ATOM 4726 C C . GLY B 1 218 ? 38.692 58.164 20.039 1.00 16.44 219 GLY B C 1
ATOM 4727 O O . GLY B 1 218 ? 37.973 59.165 20.075 1.00 15.61 219 GLY B O 1
ATOM 4728 N N . ALA B 1 219 ? 40.010 58.233 20.214 1.00 16.55 220 ALA B N 1
ATOM 4729 C CA . ALA B 1 219 ? 40.662 59.496 20.585 1.00 16.82 220 ALA B CA 1
ATOM 4730 C C . ALA B 1 219 ? 40.364 60.751 19.758 1.00 16.84 220 ALA B C 1
ATOM 4731 O O . ALA B 1 219 ? 40.196 61.834 20.318 1.00 16.30 220 ALA B O 1
ATOM 4733 N N . ALA B 1 220 ? 40.330 60.620 18.433 1.00 17.76 221 ALA B N 1
ATOM 4734 C CA . ALA B 1 220 ? 40.091 61.784 17.574 1.00 17.64 221 ALA B CA 1
ATOM 4735 C C . ALA B 1 220 ? 38.769 62.496 17.858 1.00 17.98 221 ALA B C 1
ATOM 4736 O O . ALA B 1 220 ? 38.628 63.699 17.587 1.00 17.30 221 ALA B O 1
ATOM 4738 N N . ASP B 1 221 ? 37.802 61.764 18.398 1.00 16.68 222 ASP B N 1
ATOM 4739 C CA . ASP B 1 221 ? 36.510 62.353 18.709 1.00 16.94 222 ASP B CA 1
ATOM 4740 C C . ASP B 1 221 ? 36.302 62.698 20.180 1.00 16.85 222 ASP B C 1
ATOM 4741 O O . ASP B 1 221 ? 35.201 63.047 20.588 1.00 16.57 222 ASP B O 1
ATOM 4746 N N . CYS B 1 222 ? 37.352 62.593 20.991 1.00 16.45 223 CYS B N 1
ATOM 4747 C CA . CYS B 1 222 ? 37.212 62.959 22.397 1.00 16.09 223 CYS B CA 1
ATOM 4748 C C . CYS B 1 222 ? 37.379 64.467 22.533 1.00 15.95 223 CYS B C 1
ATOM 4749 O O . CYS B 1 222 ? 38.111 65.094 21.758 1.00 15.90 223 CYS B O 1
ATOM 4752 N N . GLU B 1 223 ? 36.709 65.047 23.518 1.00 15.51 224 GLU B N 1
ATOM 4753 C CA . GLU B 1 223 ? 36.822 66.476 23.744 1.00 18.62 224 GLU B CA 1
ATOM 4754 C C . GLU B 1 223 ? 36.499 66.793 25.197 1.00 17.92 224 GLU B C 1
ATOM 4755 O O . GLU B 1 223 ? 35.756 66.070 25.847 1.00 18.01 224 GLU B O 1
ATOM 4761 N N . PHE B 1 224 ? 37.060 67.882 25.701 1.00 16.56 225 PHE B N 1
ATOM 4762 C CA . PHE B 1 224 ? 36.744 68.318 27.045 1.00 17.47 225 PHE B CA 1
ATOM 4763 C C . PHE B 1 224 ? 35.428 69.081 26.973 1.00 18.10 225 PHE B C 1
ATOM 4764 O O . PHE B 1 224 ? 35.214 69.847 26.034 1.00 18.04 225 PHE B O 1
ATOM 4772 N N . GLU B 1 225 ? 34.548 68.872 27.943 1.00 19.25 226 GLU B N 1
ATOM 4773 C CA . GLU B 1 225 ? 33.317 69.644 28.007 1.00 20.61 226 GLU B CA 1
ATOM 4774 C C . GLU B 1 225 ? 33.749 70.890 28.771 1.00 20.49 226 GLU B C 1
ATOM 4775 O O . GLU B 1 225 ? 33.314 72.011 28.475 1.00 20.39 226 GLU B O 1
ATOM 4781 N N A GLU B 1 226 ? 34.606 70.685 29.769 0.50 19.52 227 GLU B N 1
ATOM 4782 N N B GLU B 1 226 ? 34.622 70.688 29.753 0.50 19.49 227 GLU B N 1
ATOM 4783 C CA A GLU B 1 226 ? 35.113 71.778 30.588 0.50 20.06 227 GLU B CA 1
ATOM 4784 C CA B GLU B 1 226 ? 35.152 71.785 30.545 0.50 20.00 227 GLU B CA 1
ATOM 4785 C C A GLU B 1 226 ? 36.218 71.312 31.514 0.50 19.40 227 GLU B C 1
ATOM 4786 C C B GLU B 1 226 ? 36.212 71.317 31.517 0.50 19.38 227 GLU B C 1
ATOM 4787 O O A GLU B 1 226 ? 36.393 70.109 31.753 0.50 18.56 227 GLU B O 1
ATOM 4788 O O B GLU B 1 226 ? 36.352 70.117 31.790 0.50 18.61 227 GLU B O 1
ATOM 4799 N N . ILE B 1 227 ? 36.973 72.278 32.024 1.00 18.47 228 ILE B N 1
ATOM 4800 C CA . ILE B 1 227 ? 38.015 72.003 32.997 1.00 17.10 228 ILE B CA 1
ATOM 4801 C C . ILE B 1 227 ? 37.785 73.106 34.014 1.00 17.77 228 ILE B C 1
ATOM 4802 O O . ILE B 1 227 ? 37.389 74.234 33.665 1.00 16.88 228 ILE B O 1
ATOM 4807 N N A SER B 1 228 ? 37.985 72.780 35.285 0.50 16.74 229 SER B N 1
ATOM 4808 N N B SER B 1 228 ? 38.010 72.790 35.279 0.50 17.35 229 SER B N 1
ATOM 4809 C CA A SER B 1 228 ? 37.838 73.762 36.351 0.50 17.11 229 SER B CA 1
ATOM 4810 C CA B SER B 1 228 ? 37.877 73.792 36.315 0.50 18.19 229 SER B CA 1
ATOM 4811 C C A SER B 1 228 ? 39.046 73.619 37.266 0.50 17.75 229 SER B C 1
ATOM 4812 C C B SER B 1 228 ? 39.063 73.627 37.242 0.50 18.33 229 SER B C 1
ATOM 4813 O O A SER B 1 228 ? 39.551 72.513 37.451 0.50 17.72 229 SER B O 1
ATOM 4814 O O B SER B 1 228 ? 39.567 72.519 37.416 0.50 18.23 229 SER B O 1
ATOM 4819 N N . TYR B 1 229 ? 39.520 74.729 37.817 1.00 17.39 230 TYR B N 1
ATOM 4820 C CA . TYR B 1 229 ? 40.629 74.670 38.750 1.00 18.43 230 TYR B CA 1
ATOM 4821 C C . TYR B 1 229 ? 40.345 75.607 39.913 1.00 18.47 230 TYR B C 1
ATOM 4822 O O . TYR B 1 229 ? 39.580 76.572 39.790 1.00 18.24 230 TYR B O 1
ATOM 4831 N N . THR B 1 230 ? 40.933 75.282 41.056 1.00 17.46 231 THR B N 1
ATOM 4832 C CA . THR B 1 230 ? 40.843 76.113 42.239 1.00 17.80 231 THR B CA 1
ATOM 4833 C C . THR B 1 230 ? 42.233 76.052 42.837 1.00 17.61 231 THR B C 1
ATOM 4834 O O . THR B 1 230 ? 42.790 74.960 43.060 1.00 16.45 231 THR B O 1
ATOM 4838 N N . VAL B 1 231 ? 42.810 77.227 43.051 1.00 16.30 232 VAL B N 1
ATOM 4839 C CA . VAL B 1 231 ? 44.120 77.325 43.660 1.00 16.09 232 VAL B CA 1
ATOM 4840 C C . VAL B 1 231 ? 43.975 77.743 45.126 1.00 17.45 232 VAL B C 1
ATOM 4841 O O . VAL B 1 231 ? 43.349 78.769 45.438 1.00 17.82 232 VAL B O 1
ATOM 4845 N N . TYR B 1 232 ? 44.544 76.935 46.018 1.00 17.20 233 TYR B N 1
ATOM 4846 C CA . TYR B 1 232 ? 44.555 77.236 47.441 1.00 18.24 233 TYR B CA 1
ATOM 4847 C C . TYR B 1 232 ? 45.990 77.588 47.790 1.00 18.85 233 TYR B C 1
ATOM 4848 O O . TYR B 1 232 ? 46.911 76.876 47.405 1.00 19.82 233 TYR B O 1
ATOM 4857 N N . GLN B 1 233 ? 46.179 78.683 48.522 1.00 18.30 234 GLN B N 1
ATOM 4858 C CA . GLN B 1 233 ? 47.510 79.120 48.905 1.00 19.17 234 GLN B CA 1
ATOM 4859 C C . GLN B 1 233 ? 47.761 78.819 50.383 1.00 19.72 234 GLN B C 1
ATOM 4860 O O . GLN B 1 233 ? 46.949 79.171 51.232 1.00 19.64 234 GLN B O 1
ATOM 4866 N N . SER B 1 234 ? 48.881 78.167 50.676 1.00 20.51 235 SER B N 1
ATOM 4867 C CA . SER B 1 234 ? 49.238 77.824 52.051 1.00 21.78 235 SER B CA 1
ATOM 4868 C C . SER B 1 234 ? 50.340 78.773 52.494 1.00 22.78 235 SER B C 1
ATOM 4869 O O . SER B 1 234 ? 51.345 78.939 51.797 1.00 22.17 235 SER B O 1
ATOM 4872 N N . TYR B 1 235 ? 50.149 79.407 53.648 1.00 23.20 236 TYR B N 1
ATOM 4873 C CA . TYR B 1 235 ? 51.129 80.359 54.140 1.00 25.04 236 TYR B CA 1
ATOM 4874 C C . TYR B 1 235 ? 51.117 80.478 55.661 1.00 26.25 236 TYR B C 1
ATOM 4875 O O . TYR B 1 235 ? 50.277 79.890 56.337 1.00 25.41 236 TYR B O 1
ATOM 4884 N N . LEU B 1 236 ? 52.074 81.234 56.184 1.00 27.72 237 LEU B N 1
ATOM 4885 C CA . LEU B 1 236 ? 52.175 81.469 57.617 1.00 30.62 237 LEU B CA 1
ATOM 4886 C C . LEU B 1 236 ? 51.884 82.951 57.835 1.00 32.56 237 LEU B C 1
ATOM 4887 O O . LEU B 1 236 ? 52.526 83.811 57.225 1.00 32.14 237 LEU B O 1
ATOM 4892 N N A ASP B 1 237 ? 50.914 83.228 58.702 0.50 34.06 238 ASP B N 1
ATOM 4893 N N B ASP B 1 237 ? 50.912 83.257 58.687 0.50 34.56 238 ASP B N 1
ATOM 4894 C CA A ASP B 1 237 ? 50.507 84.594 59.011 0.50 35.91 238 ASP B CA 1
ATOM 4895 C CA B ASP B 1 237 ? 50.591 84.653 58.966 0.50 36.75 238 ASP B CA 1
ATOM 4896 C C A ASP B 1 237 ? 50.890 84.959 60.449 0.50 37.43 238 ASP B C 1
ATOM 4897 C C B ASP B 1 237 ? 50.974 84.984 60.406 0.50 37.97 238 ASP B C 1
ATOM 4898 O O A ASP B 1 237 ? 51.274 84.090 61.233 0.50 37.16 238 ASP B O 1
ATOM 4899 O O B ASP B 1 237 ? 51.431 84.117 61.152 0.50 37.60 238 ASP B O 1
ATOM 4908 N N . GLN B 1 238 ? 50.785 86.243 60.788 1.00 39.11 239 GLN B N 1
ATOM 4909 C CA . GLN B 1 238 ? 51.125 86.710 62.131 1.00 41.49 239 GLN B CA 1
ATOM 4910 C C . GLN B 1 238 ? 52.550 86.301 62.475 1.00 41.92 239 GLN B C 1
ATOM 4911 O O . GLN B 1 238 ? 52.799 85.638 63.476 1.00 41.34 239 GLN B O 1
ATOM 4917 N N . LEU B 1 239 ? 53.482 86.701 61.619 1.00 42.84 240 LEU B N 1
ATOM 4918 C CA . LEU B 1 239 ? 54.886 86.378 61.807 1.00 44.10 240 LEU B CA 1
ATOM 4919 C C . LEU B 1 239 ? 55.420 87.030 63.082 1.00 46.12 240 LEU B C 1
ATOM 4920 O O . LEU B 1 239 ? 55.066 88.168 63.408 1.00 45.98 240 LEU B O 1
ATOM 4925 N N . PRO B 1 240 ? 56.283 86.312 63.818 1.00 47.62 241 PRO B N 1
ATOM 4926 C CA . PRO B 1 240 ? 56.871 86.808 65.066 1.00 48.86 241 PRO B CA 1
ATOM 4927 C C . PRO B 1 240 ? 57.832 87.979 64.872 1.00 50.28 241 PRO B C 1
ATOM 4928 O O . PRO B 1 240 ? 58.613 88.009 63.921 1.00 50.07 241 PRO B O 1
ATOM 4932 N N . VAL B 1 241 ? 57.765 88.942 65.787 1.00 52.24 242 VAL B N 1
ATOM 4933 C CA . VAL B 1 241 ? 58.622 90.122 65.733 1.00 54.03 242 VAL B CA 1
ATOM 4934 C C . VAL B 1 241 ? 59.568 90.167 66.931 1.00 55.18 242 VAL B C 1
ATOM 4935 O O . VAL B 1 241 ? 59.297 89.576 67.978 1.00 55.21 242 VAL B O 1
ATOM 4939 N N . GLY B 1 242 ? 60.681 90.873 66.768 1.00 56.70 243 GLY B N 1
ATOM 4940 C CA . GLY B 1 242 ? 61.653 90.988 67.840 1.00 58.11 243 GLY B CA 1
ATOM 4941 C C . GLY B 1 242 ? 62.277 92.370 67.884 1.00 59.07 243 GLY B C 1
ATOM 4942 O O . GLY B 1 242 ? 61.783 93.305 67.246 1.00 59.21 243 GLY B O 1
ATOM 4943 N N . GLN B 1 243 ? 63.369 92.497 68.634 1.00 59.85 244 GLN B N 1
ATOM 4944 C CA . GLN B 1 243 ? 64.074 93.769 68.773 1.00 60.37 244 GLN B CA 1
ATOM 4945 C C . GLN B 1 243 ? 64.511 94.311 67.417 1.00 60.61 244 GLN B C 1
ATOM 4946 O O . GLN B 1 243 ? 64.439 95.517 67.164 1.00 60.87 244 GLN B O 1
ATOM 4948 N N . ASN B 1 244 ? 64.961 93.411 66.547 1.00 60.47 245 ASN B N 1
ATOM 4949 C CA . ASN B 1 244 ? 65.424 93.792 65.220 1.00 60.14 245 ASN B CA 1
ATOM 4950 C C . ASN B 1 244 ? 64.320 93.671 64.178 1.00 59.68 245 ASN B C 1
ATOM 4951 O O . ASN B 1 244 ? 64.590 93.621 62.976 1.00 60.19 245 ASN B O 1
ATOM 4953 N N . GLY B 1 245 ? 63.074 93.633 64.641 1.00 58.79 246 GLY B N 1
ATOM 4954 C CA . GLY B 1 245 ? 61.955 93.507 63.724 1.00 57.06 246 GLY B CA 1
ATOM 4955 C C . GLY B 1 245 ? 61.513 92.061 63.575 1.00 55.85 246 GLY B C 1
ATOM 4956 O O . GLY B 1 245 ? 61.583 91.283 64.529 1.00 55.54 246 GLY B O 1
ATOM 4957 N N . TYR B 1 246 ? 61.065 91.694 62.378 1.00 54.42 247 TYR B N 1
ATOM 4958 C CA . TYR B 1 246 ? 60.609 90.331 62.128 1.00 52.64 247 TYR B CA 1
ATOM 4959 C C . TYR B 1 246 ? 61.722 89.293 62.205 1.00 50.43 247 TYR B C 1
ATOM 4960 O O . TYR B 1 246 ? 62.777 89.452 61.597 1.00 50.24 247 TYR B O 1
ATOM 4969 N N . ILE B 1 247 ? 61.475 88.230 62.964 1.00 47.82 248 ILE B N 1
ATOM 4970 C CA . ILE B 1 247 ? 62.432 87.138 63.108 1.00 45.52 248 ILE B CA 1
ATOM 4971 C C . ILE B 1 247 ? 62.233 86.251 61.870 1.00 44.34 248 ILE B C 1
ATOM 4972 O O . ILE B 1 247 ? 61.153 85.694 61.675 1.00 43.34 248 ILE B O 1
ATOM 4977 N N . LEU B 1 248 ? 63.264 86.127 61.037 1.00 42.63 249 LEU B N 1
ATOM 4978 C CA . LEU B 1 248 ? 63.139 85.343 59.808 1.00 41.01 249 LEU B CA 1
ATOM 4979 C C . LEU B 1 248 ? 64.368 84.522 59.443 1.00 39.97 249 LEU B C 1
ATOM 4980 O O . LEU B 1 248 ? 65.494 85.011 59.524 1.00 39.57 249 LEU B O 1
ATOM 4985 N N . PRO B 1 249 ? 64.164 83.256 59.024 1.00 38.40 250 PRO B N 1
ATOM 4986 C CA . PRO B 1 249 ? 65.288 82.397 58.639 1.00 37.05 250 PRO B CA 1
ATOM 4987 C C . PRO B 1 249 ? 65.766 82.911 57.286 1.00 36.51 250 PRO B C 1
ATOM 4988 O O . PRO B 1 249 ? 65.170 82.607 56.248 1.00 35.86 250 PRO B O 1
ATOM 4992 N N . LEU B 1 250 ? 66.834 83.703 57.303 1.00 35.38 251 LEU B N 1
ATOM 4993 C CA . LEU B 1 250 ? 67.367 84.306 56.086 1.00 34.53 251 LEU B CA 1
ATOM 4994 C C . LEU B 1 250 ? 67.917 83.337 55.047 1.00 33.37 251 LEU B C 1
ATOM 4995 O O . LEU B 1 250 ? 67.864 83.620 53.853 1.00 33.01 251 LEU B O 1
ATOM 5000 N N . ILE B 1 251 ? 68.463 82.206 55.481 1.00 32.36 252 ILE B N 1
ATOM 5001 C CA . ILE B 1 251 ? 68.986 81.247 54.512 1.00 31.97 252 ILE B CA 1
ATOM 5002 C C . ILE B 1 251 ? 67.809 80.529 53.836 1.00 31.26 252 ILE B C 1
ATOM 5003 O O . ILE B 1 251 ? 67.795 80.360 52.616 1.00 31.36 252 ILE B O 1
ATOM 5008 N N . ASP B 1 252 ? 66.822 80.129 54.636 1.00 29.58 253 ASP B N 1
ATOM 5009 C CA . ASP B 1 252 ? 65.628 79.456 54.121 1.00 28.60 253 ASP B CA 1
ATOM 5010 C C . ASP B 1 252 ? 64.976 80.300 53.029 1.00 29.09 253 ASP B C 1
ATOM 5011 O O . ASP B 1 252 ? 64.659 79.808 51.937 1.00 28.43 253 ASP B O 1
ATOM 5016 N N . LEU B 1 253 ? 64.788 81.578 53.340 1.00 28.58 254 LEU B N 1
ATOM 5017 C CA . LEU B 1 253 ? 64.134 82.518 52.440 1.00 28.84 254 LEU B CA 1
ATOM 5018 C C . LEU B 1 253 ? 64.984 83.020 51.287 1.00 28.95 254 LEU B C 1
ATOM 5019 O O . LEU B 1 253 ? 64.477 83.710 50.400 1.00 30.39 254 LEU B O 1
ATOM 5024 N N A SER B 1 254 ? 66.270 82.683 51.294 0.50 28.32 255 SER B N 1
ATOM 5025 N N B SER B 1 254 ? 66.270 82.676 51.302 0.50 28.52 255 SER B N 1
ATOM 5026 C CA A SER B 1 254 ? 67.157 83.097 50.214 0.50 28.11 255 SER B CA 1
ATOM 5027 C CA B SER B 1 254 ? 67.192 83.080 50.246 0.50 28.50 255 SER B CA 1
ATOM 5028 C C A SER B 1 254 ? 67.593 81.879 49.407 0.50 27.62 255 SER B C 1
ATOM 5029 C C B SER B 1 254 ? 67.609 81.869 49.422 0.50 27.83 255 SER B C 1
ATOM 5030 O O A SER B 1 254 ? 68.485 81.968 48.570 0.50 28.11 255 SER B O 1
ATOM 5031 O O B SER B 1 254 ? 68.501 81.957 48.586 0.50 28.32 255 SER B O 1
ATOM 5036 N N . THR B 1 255 ? 66.961 80.738 49.669 1.00 27.24 256 THR B N 1
ATOM 5037 C CA . THR B 1 255 ? 67.275 79.506 48.947 1.00 25.75 256 THR B CA 1
ATOM 5038 C C . THR B 1 255 ? 66.083 79.119 48.085 1.00 24.22 256 THR B C 1
ATOM 5039 O O . THR B 1 255 ? 64.936 79.249 48.510 1.00 22.89 256 THR B O 1
ATOM 5043 N N . LEU B 1 256 ? 66.360 78.643 46.878 1.00 22.25 257 LEU B N 1
ATOM 5044 C CA . LEU B 1 256 ? 65.295 78.204 45.988 1.00 22.13 257 LEU B CA 1
ATOM 5045 C C . LEU B 1 256 ? 65.155 76.685 46.070 1.00 20.88 257 LEU B C 1
ATOM 5046 O O . LEU B 1 256 ? 66.154 75.965 45.991 1.00 21.73 257 LEU B O 1
ATOM 5051 N N . TYR B 1 257 ? 63.926 76.205 46.247 1.00 19.39 258 TYR B N 1
ATOM 5052 C CA . TYR B 1 257 ? 63.647 74.765 46.249 1.00 18.32 258 TYR B CA 1
ATOM 5053 C C . TYR B 1 257 ? 62.794 74.635 44.991 1.00 17.60 258 TYR B C 1
ATOM 5054 O O . TYR B 1 257 ? 61.631 75.074 44.967 1.00 17.61 258 TYR B O 1
ATOM 5063 N N . ASN B 1 258 ? 63.388 74.045 43.956 1.00 17.18 259 ASN B N 1
ATOM 5064 C CA . ASN B 1 258 ? 62.750 73.935 42.643 1.00 16.72 259 ASN B CA 1
ATOM 5065 C C . ASN B 1 258 ? 62.668 72.537 42.048 1.00 16.71 259 ASN B C 1
ATOM 5066 O O . ASN B 1 258 ? 63.501 71.678 42.330 1.00 16.26 259 ASN B O 1
ATOM 5071 N N . LEU B 1 259 ? 61.663 72.344 41.192 1.00 15.51 260 LEU B N 1
ATOM 5072 C CA . LEU B 1 259 ? 61.515 71.126 40.412 1.00 15.76 260 LEU B CA 1
ATOM 5073 C C . LEU B 1 259 ? 61.651 71.622 38.971 1.00 16.27 260 LEU B C 1
ATOM 5074 O O . LEU B 1 259 ? 61.076 72.661 38.612 1.00 15.41 260 LEU B O 1
ATOM 5079 N N . GLU B 1 260 ? 62.411 70.889 38.169 1.00 16.90 261 GLU B N 1
ATOM 5080 C CA . GLU B 1 260 ? 62.615 71.202 36.759 1.00 19.04 261 GLU B CA 1
ATOM 5081 C C . GLU B 1 260 ? 62.755 69.903 35.995 1.00 19.97 261 GLU B C 1
ATOM 5082 O O . GLU B 1 260 ? 63.171 68.885 36.554 1.00 19.49 261 GLU B O 1
ATOM 5088 N N . ASN B 1 261 ? 62.421 69.936 34.711 1.00 20.66 262 ASN B N 1
ATOM 5089 C CA . ASN B 1 261 ? 62.535 68.751 33.894 1.00 22.53 262 ASN B CA 1
ATOM 5090 C C . ASN B 1 261 ? 63.279 69.097 32.605 1.00 23.60 262 ASN B C 1
ATOM 5091 O O . ASN B 1 261 ? 63.420 70.270 32.257 1.00 23.46 262 ASN B O 1
ATOM 5096 N N . SER B 1 262 ? 63.796 68.075 31.931 1.00 23.10 263 SER B N 1
ATOM 5097 C CA . SER B 1 262 ? 64.518 68.277 30.683 1.00 24.33 263 SER B CA 1
ATOM 5098 C C . SER B 1 262 ? 64.377 67.020 29.862 1.00 24.46 263 SER B C 1
ATOM 5099 O O . SER B 1 262 ? 63.811 66.024 30.330 1.00 23.05 263 SER B O 1
ATOM 5102 N N . ALA B 1 263 ? 64.895 67.070 28.639 1.00 24.46 264 ALA B N 1
ATOM 5103 C CA . ALA B 1 263 ? 64.838 65.941 27.722 1.00 26.36 264 ALA B CA 1
ATOM 5104 C C . ALA B 1 263 ? 66.198 65.768 27.057 1.00 27.98 264 ALA B C 1
ATOM 5105 O O . ALA B 1 263 ? 66.850 66.756 26.718 1.00 28.08 264 ALA B O 1
ATOM 5107 N N . GLN B 1 264 ? 66.631 64.520 26.897 1.00 29.18 265 GLN B N 1
ATOM 5108 C CA . GLN B 1 264 ? 67.903 64.225 26.228 1.00 30.85 265 GLN B CA 1
ATOM 5109 C C . GLN B 1 264 ? 67.732 63.010 25.329 1.00 30.51 265 GLN B C 1
ATOM 5110 O O . GLN B 1 264 ? 66.996 62.077 25.655 1.00 29.92 265 GLN B O 1
ATOM 5116 N N . ALA B 1 265 ? 68.424 63.024 24.196 1.00 29.73 266 ALA B N 1
ATOM 5117 C CA . ALA B 1 265 ? 68.345 61.927 23.249 1.00 29.33 266 ALA B CA 1
ATOM 5118 C C . ALA B 1 265 ? 69.755 61.490 22.870 1.00 28.79 266 ALA B C 1
ATOM 5119 O O . ALA B 1 265 ? 70.736 62.107 23.292 1.00 28.25 266 ALA B O 1
ATOM 5121 N N . GLY B 1 266 ? 69.847 60.420 22.085 1.00 28.99 267 GLY B N 1
ATOM 5122 C CA . GLY B 1 266 ? 71.147 59.922 21.661 1.00 29.02 267 GLY B CA 1
ATOM 5123 C C . GLY B 1 266 ? 71.523 58.599 22.301 1.00 28.46 267 GLY B C 1
ATOM 5124 O O . GLY B 1 266 ? 72.708 58.307 22.507 1.00 28.47 267 GLY B O 1
ATOM 5125 N N . LEU B 1 267 ? 70.518 57.791 22.621 1.00 27.89 268 LEU B N 1
ATOM 5126 C CA . LEU B 1 267 ? 70.766 56.495 23.233 1.00 27.84 268 LEU B CA 1
ATOM 5127 C C . LEU B 1 267 ? 71.088 55.439 22.174 1.00 28.04 268 LEU B C 1
ATOM 5128 O O . LEU B 1 267 ? 70.582 55.503 21.056 1.00 28.06 268 LEU B O 1
ATOM 5133 N N A THR B 1 268 ? 71.937 54.476 22.521 0.50 28.23 269 THR B N 1
ATOM 5134 N N B THR B 1 268 ? 71.929 54.478 22.552 0.50 27.85 269 THR B N 1
ATOM 5135 C CA A THR B 1 268 ? 72.283 53.387 21.607 0.50 28.98 269 THR B CA 1
ATOM 5136 C CA B THR B 1 268 ? 72.343 53.393 21.666 0.50 28.24 269 THR B CA 1
ATOM 5137 C C A THR B 1 268 ? 72.387 52.119 22.440 0.50 28.69 269 THR B C 1
ATOM 5138 C C B THR B 1 268 ? 72.405 52.098 22.469 0.50 28.32 269 THR B C 1
ATOM 5139 O O A THR B 1 268 ? 72.915 52.139 23.548 0.50 28.61 269 THR B O 1
ATOM 5140 O O B THR B 1 268 ? 72.920 52.082 23.583 0.50 28.26 269 THR B O 1
ATOM 5147 N N . PRO B 1 269 ? 71.890 50.994 21.913 1.00 28.64 270 PRO B N 1
ATOM 5148 C CA . PRO B 1 269 ? 71.925 49.724 22.636 1.00 29.43 270 PRO B CA 1
ATOM 5149 C C . PRO B 1 269 ? 73.269 49.368 23.268 1.00 30.61 270 PRO B C 1
ATOM 5150 O O . PRO B 1 269 ? 74.324 49.473 22.637 1.00 29.53 270 PRO B O 1
ATOM 5154 N N . ASN B 1 270 ? 73.202 48.974 24.537 1.00 30.42 271 ASN B N 1
ATOM 5155 C CA . ASN B 1 270 ? 74.356 48.546 25.313 1.00 30.86 271 ASN B CA 1
ATOM 5156 C C . ASN B 1 270 ? 75.446 49.567 25.581 1.00 30.28 271 ASN B C 1
ATOM 5157 O O . ASN B 1 270 ? 76.528 49.208 26.041 1.00 30.77 271 ASN B O 1
ATOM 5162 N N . VAL B 1 271 ? 75.164 50.838 25.318 1.00 29.37 272 VAL B N 1
ATOM 5163 C CA . VAL B 1 271 ? 76.133 51.904 25.568 1.00 28.71 272 VAL B CA 1
ATOM 5164 C C . VAL B 1 271 ? 75.627 52.802 26.698 1.00 28.96 272 VAL B C 1
ATOM 5165 O O . VAL B 1 271 ? 74.447 53.152 26.733 1.00 28.97 272 VAL B O 1
ATOM 5169 N N . ASP B 1 272 ? 76.506 53.173 27.623 1.00 28.02 273 ASP B N 1
ATOM 5170 C CA . ASP B 1 272 ? 76.094 54.035 28.721 1.00 27.89 273 ASP B CA 1
ATOM 5171 C C . ASP B 1 272 ? 75.634 55.403 28.230 1.00 27.76 273 ASP B C 1
ATOM 5172 O O . ASP B 1 272 ? 76.387 56.109 27.550 1.00 27.04 273 ASP B O 1
ATOM 5177 N N . PHE B 1 273 ? 74.397 55.769 28.570 1.00 26.80 274 PHE B N 1
ATOM 5178 C CA . PHE B 1 273 ? 73.852 57.084 28.219 1.00 26.38 274 PHE B CA 1
ATOM 5179 C C . PHE B 1 273 ? 73.961 57.863 29.523 1.00 26.24 274 PHE B C 1
ATOM 5180 O O . PHE B 1 273 ? 73.334 57.499 30.524 1.00 25.10 274 PHE B O 1
ATOM 5188 N N . VAL B 1 274 ? 74.755 58.927 29.518 1.00 26.24 275 VAL B N 1
ATOM 5189 C CA . VAL B 1 274 ? 74.999 59.703 30.730 1.00 26.36 275 VAL B CA 1
ATOM 5190 C C . VAL B 1 274 ? 74.440 61.119 30.729 1.00 26.98 275 VAL B C 1
ATOM 5191 O O . VAL B 1 274 ? 74.702 61.898 29.818 1.00 27.54 275 VAL B O 1
ATOM 5195 N N . VAL B 1 275 ? 73.668 61.454 31.758 1.00 25.78 276 VAL B N 1
ATOM 5196 C CA . VAL B 1 275 ? 73.122 62.796 31.869 1.00 24.71 276 VAL B CA 1
ATOM 5197 C C . VAL B 1 275 ? 73.796 63.485 33.050 1.00 24.68 276 VAL B C 1
ATOM 5198 O O . VAL B 1 275 ? 73.570 63.141 34.215 1.00 22.45 276 VAL B O 1
ATOM 5202 N N . GLN B 1 276 ? 74.634 64.471 32.746 1.00 24.97 277 GLN B N 1
ATOM 5203 C CA . GLN B 1 276 ? 75.367 65.176 33.788 1.00 26.24 277 GLN B CA 1
ATOM 5204 C C . GLN B 1 276 ? 74.507 66.056 34.674 1.00 25.79 277 GLN B C 1
ATOM 5205 O O . GLN B 1 276 ? 73.559 66.691 34.203 1.00 25.25 277 GLN B O 1
ATOM 5211 N N . TYR B 1 277 ? 74.857 66.099 35.957 1.00 25.22 278 TYR B N 1
ATOM 5212 C CA . TYR B 1 277 ? 74.182 66.967 36.905 1.00 26.73 278 TYR B CA 1
ATOM 5213 C C . TYR B 1 277 ? 74.970 68.278 36.804 1.00 29.49 278 TYR B C 1
ATOM 5214 O O . TYR B 1 277 ? 76.195 68.251 36.689 1.00 29.23 278 TYR B O 1
ATOM 5223 N N . ALA B 1 278 ? 74.281 69.414 36.826 1.00 31.77 279 ALA B N 1
ATOM 5224 C CA . ALA B 1 278 ? 74.964 70.706 36.745 1.00 34.36 279 ALA B CA 1
ATOM 5225 C C . ALA B 1 278 ? 75.603 71.025 38.095 1.00 36.33 279 ALA B C 1
ATOM 5226 O O . ALA B 1 278 ? 75.262 70.420 39.113 1.00 36.53 279 ALA B O 1
ATOM 5228 N N . ASN B 1 279 ? 76.542 71.964 38.112 1.00 38.16 280 ASN B N 1
ATOM 5229 C CA . ASN B 1 279 ? 77.174 72.320 39.373 1.00 40.50 280 ASN B CA 1
ATOM 5230 C C . ASN B 1 279 ? 76.320 73.357 40.094 1.00 40.09 280 ASN B C 1
ATOM 5231 O O . ASN B 1 279 ? 75.382 73.907 39.518 1.00 40.31 280 ASN B O 1
ATOM 5236 N N . LEU B 1 280 ? 76.647 73.597 41.360 1.00 39.89 281 LEU B N 1
ATOM 5237 C CA . LEU B 1 280 ? 75.939 74.555 42.207 1.00 39.08 281 LEU B CA 1
ATOM 5238 C C . LEU B 1 280 ? 74.616 74.035 42.775 1.00 37.22 281 LEU B C 1
ATOM 5239 O O . LEU B 1 280 ? 74.292 74.318 43.929 1.00 38.16 281 LEU B O 1
ATOM 5244 N N . TYR B 1 281 ? 73.847 73.286 41.985 1.00 34.00 282 TYR B N 1
ATOM 5245 C CA . TYR B 1 281 ? 72.570 72.756 42.481 1.00 30.88 282 TYR B CA 1
ATOM 5246 C C . TYR B 1 281 ? 72.785 71.555 43.395 1.00 28.60 282 TYR B C 1
ATOM 5247 O O . TYR B 1 281 ? 73.677 70.740 43.162 1.00 27.23 282 TYR B O 1
ATOM 5256 N N . ARG B 1 282 ? 71.963 71.449 44.433 1.00 26.96 283 ARG B N 1
ATOM 5257 C CA . ARG B 1 282 ? 72.027 70.316 45.350 1.00 25.71 283 ARG B CA 1
ATOM 5258 C C . ARG B 1 282 ? 70.797 69.485 45.008 1.00 24.04 283 ARG B C 1
ATOM 5259 O O . ARG B 1 282 ? 69.685 69.830 45.394 1.00 23.42 283 ARG B O 1
ATOM 5267 N N . TYR B 1 283 ? 71.011 68.398 44.275 1.00 22.36 284 TYR B N 1
ATOM 5268 C CA . TYR B 1 283 ? 69.917 67.548 43.821 1.00 21.52 284 TYR B CA 1
ATOM 5269 C C . TYR B 1 283 ? 69.429 66.537 44.845 1.00 21.16 284 TYR B C 1
ATOM 5270 O O . TYR B 1 283 ? 70.151 65.608 45.217 1.00 22.18 284 TYR B O 1
ATOM 5279 N N . LEU B 1 284 ? 68.183 66.727 45.268 1.00 20.20 285 LEU B N 1
ATOM 5280 C CA . LEU B 1 284 ? 67.512 65.888 46.260 1.00 18.44 285 LEU B CA 1
ATOM 5281 C C . LEU B 1 284 ? 66.930 64.603 45.657 1.00 18.06 285 LEU B C 1
ATOM 5282 O O . LEU B 1 284 ? 66.932 63.549 46.297 1.00 18.26 285 LEU B O 1
ATOM 5287 N N . SER B 1 285 ? 66.392 64.686 44.441 1.00 17.01 286 SER B N 1
ATOM 5288 C CA . SER B 1 285 ? 65.857 63.486 43.809 1.00 16.42 286 SER B CA 1
ATOM 5289 C C . SER B 1 285 ? 65.963 63.610 42.308 1.00 15.67 286 SER B C 1
ATOM 5290 O O . SER B 1 285 ? 66.046 64.706 41.763 1.00 15.10 286 SER B O 1
ATOM 5293 N N . THR B 1 286 ? 65.968 62.461 41.654 1.00 15.81 287 THR B N 1
ATOM 5294 C CA . THR B 1 286 ? 66.043 62.415 40.218 1.00 16.03 287 THR B CA 1
ATOM 5295 C C . THR B 1 286 ? 65.025 61.410 39.700 1.00 16.34 287 THR B C 1
ATOM 5296 O O . THR B 1 286 ? 64.858 60.320 40.256 1.00 15.92 287 THR B O 1
ATOM 5300 N N A ILE B 1 287 ? 64.328 61.792 38.640 0.50 15.47 288 ILE B N 1
ATOM 5301 N N B ILE B 1 287 ? 64.321 61.809 38.646 0.50 15.52 288 ILE B N 1
ATOM 5302 C CA A ILE B 1 287 ? 63.375 60.908 38.003 0.50 15.49 288 ILE B CA 1
ATOM 5303 C CA B ILE B 1 287 ? 63.340 60.967 37.981 0.50 15.62 288 ILE B CA 1
ATOM 5304 C C A ILE B 1 287 ? 63.800 60.847 36.549 0.50 15.35 288 ILE B C 1
ATOM 5305 C C B ILE B 1 287 ? 63.817 60.854 36.538 0.50 15.42 288 ILE B C 1
ATOM 5306 O O A ILE B 1 287 ? 64.129 61.872 35.949 0.50 15.16 288 ILE B O 1
ATOM 5307 O O B ILE B 1 287 ? 64.199 61.857 35.935 0.50 15.31 288 ILE B O 1
ATOM 5316 N N . ALA B 1 288 ? 63.807 59.641 35.994 1.00 14.99 289 ALA B N 1
ATOM 5317 C CA . ALA B 1 288 ? 64.204 59.429 34.609 1.00 15.03 289 ALA B CA 1
ATOM 5318 C C . ALA B 1 288 ? 63.104 58.613 33.965 1.00 15.91 289 ALA B C 1
ATOM 5319 O O . ALA B 1 288 ? 62.778 57.524 34.442 1.00 16.31 289 ALA B O 1
ATOM 5321 N N . VAL B 1 289 ? 62.521 59.145 32.897 1.00 15.55 290 VAL B N 1
ATOM 5322 C CA . VAL B 1 289 ? 61.468 58.450 32.182 1.00 15.06 290 VAL B CA 1
ATOM 5323 C C . VAL B 1 289 ? 62.037 58.023 30.840 1.00 16.02 290 VAL B C 1
ATOM 5324 O O . VAL B 1 289 ? 62.474 58.863 30.062 1.00 17.01 290 VAL B O 1
ATOM 5328 N N . PHE B 1 290 ? 62.028 56.726 30.571 1.00 15.98 291 PHE B N 1
ATOM 5329 C CA . PHE B 1 290 ? 62.550 56.230 29.303 1.00 16.73 291 PHE B CA 1
ATOM 5330 C C . PHE B 1 290 ? 61.418 56.162 28.286 1.00 16.29 291 PHE B C 1
ATOM 5331 O O . PHE B 1 290 ? 60.709 55.164 28.190 1.00 17.28 291 PHE B O 1
ATOM 5339 N N . ASP B 1 291 ? 61.235 57.258 27.555 1.00 17.08 292 ASP B N 1
ATOM 5340 C CA . ASP B 1 291 ? 60.231 57.315 26.496 1.00 17.77 292 ASP B CA 1
ATOM 5341 C C . ASP B 1 291 ? 60.923 56.642 25.306 1.00 18.59 292 ASP B C 1
ATOM 5342 O O . ASP B 1 291 ? 61.629 57.294 24.534 1.00 18.21 292 ASP B O 1
ATOM 5347 N N . ASN B 1 292 ? 60.736 55.334 25.185 1.00 19.13 293 ASN B N 1
ATOM 5348 C CA . ASN B 1 292 ? 61.386 54.570 24.128 1.00 19.90 293 ASN B CA 1
ATOM 5349 C C . ASN B 1 292 ? 60.577 54.657 22.841 1.00 20.26 293 ASN B C 1
ATOM 5350 O O . ASN B 1 292 ? 59.925 53.691 22.436 1.00 20.83 293 ASN B O 1
ATOM 5355 N N . GLY B 1 293 ? 60.617 55.834 22.228 1.00 20.60 294 GLY B N 1
ATOM 5356 C CA . GLY B 1 293 ? 59.874 56.072 21.001 1.00 21.91 294 GLY B CA 1
ATOM 5357 C C . GLY B 1 293 ? 58.375 55.882 21.166 1.00 22.72 294 GLY B C 1
ATOM 5358 O O . GLY B 1 293 ? 57.714 55.346 20.277 1.00 22.27 294 GLY B O 1
ATOM 5359 N N . GLY B 1 294 ? 57.828 56.315 22.301 1.00 22.63 295 GLY B N 1
ATOM 5360 C CA . GLY B 1 294 ? 56.399 56.166 22.524 1.00 21.52 295 GLY B CA 1
ATOM 5361 C C . GLY B 1 294 ? 56.015 54.888 23.250 1.00 21.68 295 GLY B C 1
ATOM 5362 O O . GLY B 1 294 ? 54.855 54.713 23.625 1.00 21.36 295 GLY B O 1
ATOM 5363 N N . SER B 1 295 ? 56.980 53.987 23.431 1.00 20.59 296 SER B N 1
ATOM 5364 C CA . SER B 1 295 ? 56.748 52.734 24.155 1.00 20.66 296 SER B CA 1
ATOM 5365 C C . SER B 1 295 ? 57.315 52.936 25.553 1.00 20.25 296 SER B C 1
ATOM 5366 O O . SER B 1 295 ? 58.404 53.493 25.704 1.00 20.08 296 SER B O 1
ATOM 5369 N N . PHE B 1 296 ? 56.560 52.509 26.562 1.00 19.26 297 PHE B N 1
ATOM 5370 C CA . PHE B 1 296 ? 56.991 52.606 27.951 1.00 19.06 297 PHE B CA 1
ATOM 5371 C C . PHE B 1 296 ? 56.978 51.176 28.481 1.00 18.98 297 PHE B C 1
ATOM 5372 O O . PHE B 1 296 ? 55.928 50.546 28.593 1.00 19.74 297 PHE B O 1
ATOM 5380 N N . ASN B 1 297 ? 58.172 50.672 28.781 1.00 18.74 298 ASN B N 1
ATOM 5381 C CA . ASN B 1 297 ? 58.356 49.296 29.230 1.00 18.24 298 ASN B CA 1
ATOM 5382 C C . ASN B 1 297 ? 58.763 49.165 30.694 1.00 17.67 298 ASN B C 1
ATOM 5383 O O . ASN B 1 297 ? 59.425 50.039 31.253 1.00 17.28 298 ASN B O 1
ATOM 5388 N N . ALA B 1 298 ? 58.369 48.042 31.283 1.00 17.93 299 ALA B N 1
ATOM 5389 C CA . ALA B 1 298 ? 58.653 47.743 32.675 1.00 18.26 299 ALA B CA 1
ATOM 5390 C C . ALA B 1 298 ? 60.070 47.189 32.833 1.00 18.90 299 ALA B C 1
ATOM 5391 O O . ALA B 1 298 ? 60.251 46.006 33.127 1.00 19.71 299 ALA B O 1
ATOM 5393 N N . GLY B 1 299 ? 61.060 48.050 32.608 1.00 18.69 300 GLY B N 1
ATOM 5394 C CA . GLY B 1 299 ? 62.455 47.669 32.765 1.00 19.58 300 GLY B CA 1
ATOM 5395 C C . GLY B 1 299 ? 63.098 46.761 31.731 1.00 20.51 300 GLY B C 1
ATOM 5396 O O . GLY B 1 299 ? 64.333 46.701 31.658 1.00 19.26 300 GLY B O 1
ATOM 5397 N N . THR B 1 300 ? 62.283 46.074 30.935 1.00 20.35 301 THR B N 1
ATOM 5398 C CA . THR B 1 300 ? 62.790 45.129 29.938 1.00 21.84 301 THR B CA 1
ATOM 5399 C C . THR B 1 300 ? 63.644 45.698 28.812 1.00 21.58 301 THR B C 1
ATOM 5400 O O . THR B 1 300 ? 64.317 44.936 28.107 1.00 22.05 301 THR B O 1
ATOM 5404 N N . ASP B 1 301 ? 63.618 47.015 28.619 1.00 20.72 302 ASP B N 1
ATOM 5405 C CA . ASP B 1 301 ? 64.442 47.643 27.587 1.00 20.46 302 ASP B CA 1
ATOM 5406 C C . ASP B 1 301 ? 65.692 48.285 28.197 1.00 19.71 302 ASP B C 1
ATOM 5407 O O . ASP B 1 301 ? 66.368 49.073 27.553 1.00 19.55 302 ASP B O 1
ATOM 5412 N N . ILE B 1 302 ? 66.011 47.931 29.439 1.00 19.64 303 ILE B N 1
ATOM 5413 C CA . ILE B 1 302 ? 67.181 48.498 30.112 1.00 19.03 303 ILE B CA 1
ATOM 5414 C C . ILE B 1 302 ? 68.107 47.438 30.716 1.00 19.46 303 ILE B C 1
ATOM 5415 O O . ILE B 1 302 ? 67.648 46.466 31.324 1.00 19.69 303 ILE B O 1
ATOM 5420 N N . ASN B 1 303 ? 69.415 47.622 30.552 1.00 20.62 304 ASN B N 1
ATOM 5421 C CA . ASN B 1 303 ? 70.377 46.688 31.132 1.00 21.19 304 ASN B CA 1
ATOM 5422 C C . ASN B 1 303 ? 70.546 47.060 32.602 1.00 20.79 304 ASN B C 1
ATOM 5423 O O . ASN B 1 303 ? 70.433 46.212 33.490 1.00 20.46 304 ASN B O 1
ATOM 5428 N N . TYR B 1 304 ? 70.819 48.336 32.850 1.00 20.73 305 TYR B N 1
ATOM 5429 C CA . TYR B 1 304 ? 70.977 48.834 34.211 1.00 20.26 305 TYR B CA 1
ATOM 5430 C C . TYR B 1 304 ? 70.911 50.349 34.267 1.00 19.18 305 TYR B C 1
ATOM 5431 O O . TYR B 1 304 ? 70.981 51.018 33.235 1.00 18.63 305 TYR B O 1
ATOM 5440 N N . LEU B 1 305 ? 70.762 50.876 35.480 1.00 17.87 306 LEU B N 1
ATOM 5441 C CA . LEU B 1 305 ? 70.741 52.315 35.721 1.00 18.33 306 LEU B CA 1
ATOM 5442 C C . LEU B 1 305 ? 71.785 52.542 36.803 1.00 18.50 306 LEU B C 1
ATOM 5443 O O . LEU B 1 305 ? 72.112 51.623 37.562 1.00 18.76 306 LEU B O 1
ATOM 5448 N N . SER B 1 306 ? 72.298 53.758 36.890 1.00 19.12 307 SER B N 1
ATOM 5449 C CA . SER B 1 306 ? 73.293 54.060 37.907 1.00 20.24 307 SER B CA 1
ATOM 5450 C C . SER B 1 306 ? 73.454 55.559 38.124 1.00 20.78 307 SER B C 1
ATOM 5451 O O . SER B 1 306 ? 72.869 56.379 37.410 1.00 19.45 307 SER B O 1
ATOM 5454 N N . GLN B 1 307 ? 74.228 55.894 39.151 1.00 22.35 308 GLN B N 1
ATOM 5455 C CA . GLN B 1 307 ? 74.619 57.267 39.450 1.00 24.79 308 GLN B CA 1
ATOM 5456 C C . GLN B 1 307 ? 76.135 57.080 39.496 1.00 27.33 308 GLN B C 1
ATOM 5457 O O . GLN B 1 307 ? 76.631 56.153 40.136 1.00 27.05 308 GLN B O 1
ATOM 5463 N N . ARG B 1 308 ? 76.867 57.940 38.806 1.00 30.62 309 ARG B N 1
ATOM 5464 C CA . ARG B 1 308 ? 78.312 57.775 38.714 1.00 34.96 309 ARG B CA 1
ATOM 5465 C C . ARG B 1 308 ? 79.094 59.070 38.859 1.00 37.44 309 ARG B C 1
ATOM 5466 O O . ARG B 1 308 ? 78.671 60.116 38.373 1.00 36.89 309 ARG B O 1
ATOM 5474 N N . THR B 1 309 ? 80.240 58.984 39.527 1.00 40.64 310 THR B N 1
ATOM 5475 C CA . THR B 1 309 ? 81.099 60.144 39.730 1.00 45.24 310 THR B CA 1
ATOM 5476 C C . THR B 1 309 ? 82.313 60.067 38.814 1.00 47.64 310 THR B C 1
ATOM 5477 O O . THR B 1 309 ? 82.649 58.999 38.302 1.00 48.03 310 THR B O 1
ATOM 5481 N N . ALA B 1 310 ? 82.964 61.207 38.602 1.00 50.42 311 ALA B N 1
ATOM 5482 C CA . ALA B 1 310 ? 84.162 61.247 37.772 1.00 52.77 311 ALA B CA 1
ATOM 5483 C C . ALA B 1 310 ? 85.182 60.374 38.498 1.00 54.09 311 ALA B C 1
ATOM 5484 O O . ALA B 1 310 ? 85.842 60.825 39.438 1.00 54.75 311 ALA B O 1
ATOM 5486 N N . ASN B 1 311 ? 85.277 59.117 38.069 1.00 55.36 312 ASN B N 1
ATOM 5487 C CA . ASN B 1 311 ? 86.181 58.136 38.665 1.00 56.19 312 ASN B CA 1
ATOM 5488 C C . ASN B 1 311 ? 85.685 56.744 38.282 1.00 56.80 312 ASN B C 1
ATOM 5489 O O . ASN B 1 311 ? 86.159 55.735 38.816 1.00 57.46 312 ASN B O 1
ATOM 5491 N N . PHE B 1 312 ? 84.721 56.699 37.363 1.00 56.67 313 PHE B N 1
ATOM 5492 C CA . PHE B 1 312 ? 84.144 55.437 36.903 1.00 56.03 313 PHE B CA 1
ATOM 5493 C C . PHE B 1 312 ? 83.459 54.706 38.055 1.00 55.42 313 PHE B C 1
ATOM 5494 O O . PHE B 1 312 ? 83.001 53.567 37.907 1.00 55.79 313 PHE B O 1
ATOM 5496 N N . SER B 1 313 ? 83.388 55.371 39.205 1.00 53.88 314 SER B N 1
ATOM 5497 C CA . SER B 1 313 ? 82.769 54.783 40.384 1.00 51.80 314 SER B CA 1
ATOM 5498 C C . SER B 1 313 ? 81.261 54.963 40.446 1.00 49.72 314 SER B C 1
ATOM 5499 O O . SER B 1 313 ? 80.761 56.083 40.589 1.00 48.51 314 SER B O 1
ATOM 5502 N N . ASP B 1 314 ? 80.550 53.843 40.334 1.00 47.22 315 ASP B N 1
ATOM 5503 C CA . ASP B 1 314 ? 79.097 53.830 40.424 1.00 44.15 315 ASP B CA 1
ATOM 5504 C C . ASP B 1 314 ? 78.785 53.647 41.903 1.00 42.48 315 ASP B C 1
ATOM 5505 O O . ASP B 1 314 ? 79.436 52.851 42.587 1.00 42.43 315 ASP B O 1
ATOM 5510 N N . THR B 1 315 ? 77.802 54.385 42.405 1.00 39.86 316 THR B N 1
ATOM 5511 C CA . THR B 1 315 ? 77.424 54.261 43.805 1.00 37.12 316 THR B CA 1
ATOM 5512 C C . THR B 1 315 ? 76.213 53.341 43.934 1.00 35.12 316 THR B C 1
ATOM 5513 O O . THR B 1 315 ? 75.881 52.877 45.029 1.00 33.99 316 THR B O 1
ATOM 5517 N N . ARG B 1 316 ? 75.545 53.091 42.812 1.00 32.43 317 ARG B N 1
ATOM 5518 C CA . ARG B 1 316 ? 74.387 52.206 42.813 1.00 30.48 317 ARG B CA 1
ATOM 5519 C C . ARG B 1 316 ? 74.017 51.749 41.409 1.00 28.76 317 ARG B C 1
ATOM 5520 O O . ARG B 1 316 ? 72.935 52.048 40.903 1.00 30.47 317 ARG B O 1
ATOM 5528 N N . LYS B 1 317 ? 74.930 51.030 40.782 1.00 25.96 318 LYS B N 1
ATOM 5529 C CA . LYS B 1 317 ? 74.699 50.495 39.444 1.00 25.56 318 LYS B CA 1
ATOM 5530 C C . LYS B 1 317 ? 73.832 49.248 39.653 1.00 23.25 318 LYS B C 1
ATOM 5531 O O . LYS B 1 317 ? 74.316 48.228 40.153 1.00 21.70 318 LYS B O 1
ATOM 5537 N N . LEU B 1 318 ? 72.560 49.333 39.270 1.00 20.47 319 LEU B N 1
ATOM 5538 C CA . LEU B 1 318 ? 71.618 48.239 39.502 1.00 18.74 319 LEU B CA 1
ATOM 5539 C C . LEU B 1 318 ? 70.789 47.812 38.302 1.00 18.67 319 LEU B C 1
ATOM 5540 O O . LEU B 1 318 ? 70.495 48.628 37.419 1.00 17.80 319 LEU B O 1
ATOM 5545 N N . ASP B 1 319 ? 70.394 46.536 38.292 1.00 17.60 320 ASP B N 1
ATOM 5546 C CA . ASP B 1 319 ? 69.531 46.019 37.229 1.00 17.87 320 ASP B CA 1
ATOM 5547 C C . ASP B 1 319 ? 68.189 46.700 37.514 1.00 17.47 320 ASP B C 1
ATOM 5548 O O . ASP B 1 319 ? 67.932 47.123 38.647 1.00 17.46 320 ASP B O 1
ATOM 5553 N N . PRO B 1 320 ? 67.315 46.813 36.501 1.00 17.56 321 PRO B N 1
ATOM 5554 C CA . PRO B 1 320 ? 66.024 47.477 36.720 1.00 16.13 321 PRO B CA 1
ATOM 5555 C C . PRO B 1 320 ? 65.147 47.006 37.883 1.00 16.30 321 PRO B C 1
ATOM 5556 O O . PRO B 1 320 ? 64.554 47.830 38.572 1.00 15.46 321 PRO B O 1
ATOM 5560 N N A LYS B 1 321 ? 65.040 45.698 38.107 0.50 15.90 322 LYS B N 1
ATOM 5561 N N B LYS B 1 321 ? 65.076 45.699 38.104 0.50 15.99 322 LYS B N 1
ATOM 5562 C CA A LYS B 1 321 ? 64.195 45.245 39.210 0.50 15.62 322 LYS B CA 1
ATOM 5563 C CA B LYS B 1 321 ? 64.241 45.191 39.182 0.50 15.85 322 LYS B CA 1
ATOM 5564 C C A LYS B 1 321 ? 64.778 45.606 40.570 0.50 15.29 322 LYS B C 1
ATOM 5565 C C B LYS B 1 321 ? 64.781 45.581 40.552 0.50 15.43 322 LYS B C 1
ATOM 5566 O O A LYS B 1 321 ? 64.037 45.925 41.502 0.50 14.84 322 LYS B O 1
ATOM 5567 O O B LYS B 1 321 ? 64.016 45.895 41.466 0.50 15.06 322 LYS B O 1
ATOM 5578 N N . THR B 1 322 ? 66.102 45.568 40.697 1.00 14.78 323 THR B N 1
ATOM 5579 C CA . THR B 1 322 ? 66.723 45.915 41.974 1.00 14.50 323 THR B CA 1
ATOM 5580 C C . THR B 1 322 ? 66.606 47.428 42.205 1.00 14.78 323 THR B C 1
ATOM 5581 O O . THR B 1 322 ? 66.437 47.891 43.336 1.00 14.75 323 THR B O 1
ATOM 5585 N N . TRP B 1 323 ? 66.679 48.193 41.124 1.00 14.89 324 TRP B N 1
ATOM 5586 C CA . TRP B 1 323 ? 66.499 49.637 41.215 1.00 14.32 324 TRP B CA 1
ATOM 5587 C C . TRP B 1 323 ? 65.054 49.867 41.695 1.00 14.43 324 TRP B C 1
ATOM 5588 O O . TRP B 1 323 ? 64.791 50.655 42.613 1.00 14.01 324 TRP B O 1
ATOM 5599 N N . ALA B 1 324 ? 64.119 49.152 41.081 1.00 14.12 325 ALA B N 1
ATOM 5600 C CA . ALA B 1 324 ? 62.706 49.271 41.446 1.00 14.23 325 ALA B CA 1
ATOM 5601 C C . ALA B 1 324 ? 62.478 48.880 42.914 1.00 15.27 325 ALA B C 1
ATOM 5602 O O . ALA B 1 324 ? 61.618 49.448 43.595 1.00 14.57 325 ALA B O 1
ATOM 5604 N N . ALA B 1 325 ? 63.239 47.898 43.401 1.00 14.07 326 ALA B N 1
ATOM 5605 C CA . ALA B 1 325 ? 63.106 47.478 44.791 1.00 14.55 326 ALA B CA 1
ATOM 5606 C C . ALA B 1 325 ? 63.425 48.646 45.722 1.00 14.48 326 ALA B C 1
ATOM 5607 O O . ALA B 1 325 ? 62.728 48.861 46.711 1.00 13.57 326 ALA B O 1
ATOM 5609 N N . GLN B 1 326 ? 64.460 49.421 45.404 1.00 15.13 327 GLN B N 1
ATOM 5610 C CA . GLN B 1 326 ? 64.807 50.554 46.257 1.00 16.19 327 GLN B CA 1
ATOM 5611 C C . GLN B 1 326 ? 63.659 51.558 46.286 1.00 15.18 327 GLN B C 1
ATOM 5612 O O . GLN B 1 326 ? 63.369 52.140 47.319 1.00 14.63 327 GLN B O 1
ATOM 5618 N N . THR B 1 327 ? 63.019 51.761 45.137 1.00 13.98 328 THR B N 1
ATOM 5619 C CA . THR B 1 327 ? 61.893 52.683 45.049 1.00 12.93 328 THR B CA 1
ATOM 5620 C C . THR B 1 327 ? 60.682 52.157 45.833 1.00 12.88 328 THR B C 1
ATOM 5621 O O . THR B 1 327 ? 59.957 52.942 46.457 1.00 13.94 328 THR B O 1
ATOM 5625 N N . ARG B 1 328 ? 60.462 50.839 45.822 1.00 13.21 329 ARG B N 1
ATOM 5626 C CA . ARG B 1 328 ? 59.338 50.300 46.607 1.00 13.24 329 ARG B CA 1
ATOM 5627 C C . ARG B 1 328 ? 59.505 50.620 48.094 1.00 14.00 329 ARG B C 1
ATOM 5628 O O . ARG B 1 328 ? 58.515 50.706 48.833 1.00 14.24 329 ARG B O 1
ATOM 5636 N N . ARG B 1 329 ? 60.753 50.783 48.543 1.00 14.62 330 ARG B N 1
ATOM 5637 C CA . ARG B 1 329 ? 61.024 51.118 49.946 1.00 17.12 330 ARG B CA 1
ATOM 5638 C C . ARG B 1 329 ? 60.658 52.573 50.223 1.00 17.72 330 ARG B C 1
ATOM 5639 O O . ARG B 1 329 ? 60.459 52.953 51.380 1.00 18.59 330 ARG B O 1
ATOM 5647 N N . ARG B 1 330 ? 60.589 53.383 49.167 1.00 16.12 331 ARG B N 1
ATOM 5648 C CA . ARG B 1 330 ? 60.297 54.810 49.303 1.00 16.20 331 ARG B CA 1
ATOM 5649 C C . ARG B 1 330 ? 58.827 55.196 49.115 1.00 16.53 331 ARG B C 1
ATOM 5650 O O . ARG B 1 330 ? 58.338 56.093 49.807 1.00 16.19 331 ARG B O 1
ATOM 5658 N N . ILE B 1 331 ? 58.135 54.560 48.167 1.00 13.72 332 ILE B N 1
ATOM 5659 C CA . ILE B 1 331 ? 56.739 54.911 47.930 1.00 13.64 332 ILE B CA 1
ATOM 5660 C C . ILE B 1 331 ? 55.762 53.751 48.044 1.00 13.74 332 ILE B C 1
ATOM 5661 O O . ILE B 1 331 ? 54.591 53.889 47.668 1.00 13.22 332 ILE B O 1
ATOM 5666 N N . ALA B 1 332 ? 56.251 52.614 48.546 1.00 12.93 333 ALA B N 1
ATOM 5667 C CA . ALA B 1 332 ? 55.434 51.418 48.786 1.00 12.83 333 ALA B CA 1
ATOM 5668 C C . ALA B 1 332 ? 54.788 50.761 47.574 1.00 12.36 333 ALA B C 1
ATOM 5669 O O . ALA B 1 332 ? 53.842 49.979 47.724 1.00 13.12 333 ALA B O 1
ATOM 5671 N N . THR B 1 333 ? 55.302 51.056 46.380 1.00 10.90 334 THR B N 1
ATOM 5672 C CA . THR B 1 333 ? 54.766 50.499 45.147 1.00 11.16 334 THR B CA 1
ATOM 5673 C C . THR B 1 333 ? 55.744 50.942 44.050 1.00 12.24 334 THR B C 1
ATOM 5674 O O . THR B 1 333 ? 56.774 51.537 44.357 1.00 12.23 334 THR B O 1
ATOM 5678 N N . ASP B 1 334 ? 55.452 50.622 42.796 1.00 12.18 335 ASP B N 1
ATOM 5679 C CA . ASP B 1 334 ? 56.316 51.048 41.680 1.00 12.28 335 ASP B CA 1
ATOM 5680 C C . ASP B 1 334 ? 55.721 52.270 40.997 1.00 12.79 335 ASP B C 1
ATOM 5681 O O . ASP B 1 334 ? 54.504 52.443 40.995 1.00 12.11 335 ASP B O 1
ATOM 5686 N N . PHE B 1 335 ? 56.579 53.116 40.428 1.00 11.88 336 PHE B N 1
ATOM 5687 C CA . PHE B 1 335 ? 56.108 54.228 39.609 1.00 12.03 336 PHE B CA 1
ATOM 5688 C C . PHE B 1 335 ? 55.654 53.543 38.300 1.00 12.09 336 PHE B C 1
ATOM 5689 O O . PHE B 1 335 ? 55.981 52.377 38.058 1.00 12.28 336 PHE B O 1
ATOM 5697 N N . PRO B 1 336 ? 54.891 54.251 37.439 1.00 11.80 337 PRO B N 1
ATOM 5698 C CA . PRO B 1 336 ? 54.417 53.664 36.178 1.00 12.76 337 PRO B CA 1
ATOM 5699 C C . PRO B 1 336 ? 55.551 53.158 35.259 1.00 13.40 337 PRO B C 1
ATOM 5700 O O . PRO B 1 336 ? 56.715 53.514 35.434 1.00 13.19 337 PRO B O 1
ATOM 5704 N N . LYS B 1 337 ? 55.189 52.328 34.290 1.00 14.00 338 LYS B N 1
ATOM 5705 C CA . LYS B 1 337 ? 56.155 51.758 33.349 1.00 14.82 338 LYS B CA 1
ATOM 5706 C C . LYS B 1 337 ? 57.104 52.789 32.764 1.00 14.68 338 LYS B C 1
ATOM 5707 O O . LYS B 1 337 ? 56.680 53.856 32.279 1.00 14.46 338 LYS B O 1
ATOM 5713 N N . GLY B 1 338 ? 58.394 52.478 32.824 1.00 14.31 339 GLY B N 1
ATOM 5714 C CA . GLY B 1 338 ? 59.387 53.376 32.255 1.00 14.22 339 GLY B CA 1
ATOM 5715 C C . GLY B 1 338 ? 59.756 54.581 33.096 1.00 14.50 339 GLY B C 1
ATOM 5716 O O . GLY B 1 338 ? 60.549 55.421 32.650 1.00 14.25 339 GLY B O 1
ATOM 5717 N N . VAL B 1 339 ? 59.192 54.678 34.303 1.00 13.74 340 VAL B N 1
ATOM 5718 C CA . VAL B 1 339 ? 59.495 55.802 35.194 1.00 13.56 340 VAL B CA 1
ATOM 5719 C C . VAL B 1 339 ? 60.417 55.309 36.311 1.00 14.06 340 VAL B C 1
ATOM 5720 O O . VAL B 1 339 ? 60.047 54.405 37.059 1.00 13.65 340 VAL B O 1
ATOM 5724 N N . TYR B 1 340 ? 61.611 55.889 36.422 1.00 14.79 341 TYR B N 1
ATOM 5725 C CA . TYR B 1 340 ? 62.571 55.452 37.443 1.00 15.38 341 TYR B CA 1
ATOM 5726 C C . TYR B 1 340 ? 62.916 56.602 38.377 1.00 15.76 341 TYR B C 1
ATOM 5727 O O . TYR B 1 340 ? 63.113 57.741 37.948 1.00 15.86 341 TYR B O 1
ATOM 5736 N N . TYR B 1 341 ? 62.992 56.278 39.660 1.00 14.61 342 TYR B N 1
ATOM 5737 C CA . TYR B 1 341 ? 63.208 57.258 40.706 1.00 15.14 342 TYR B CA 1
ATOM 5738 C C . TYR B 1 341 ? 64.478 57.019 41.494 1.00 16.15 342 TYR B C 1
ATOM 5739 O O . TYR B 1 341 ? 64.874 55.869 41.707 1.00 14.57 342 TYR B O 1
ATOM 5748 N N . CYS B 1 342 ? 65.098 58.107 41.936 1.00 15.61 343 CYS B N 1
ATOM 5749 C CA . CYS B 1 342 ? 66.320 58.021 42.722 1.00 18.86 343 CYS B CA 1
ATOM 5750 C C . CYS B 1 342 ? 66.271 59.038 43.860 1.00 17.64 343 CYS B C 1
ATOM 5751 O O . CYS B 1 342 ? 66.188 60.237 43.604 1.00 16.67 343 CYS B O 1
ATOM 5754 N N . ASP B 1 343 ? 66.327 58.563 45.106 1.00 17.69 344 ASP B N 1
ATOM 5755 C CA . ASP B 1 343 ? 66.300 59.423 46.298 1.00 19.40 344 ASP B CA 1
ATOM 5756 C C . ASP B 1 343 ? 67.729 59.781 46.765 1.00 19.93 344 ASP B C 1
ATOM 5757 O O . ASP B 1 343 ? 68.508 58.890 47.076 1.00 18.69 344 ASP B O 1
ATOM 5762 N N . ASN B 1 344 ? 68.060 61.070 46.799 1.00 20.35 345 ASN B N 1
ATOM 5763 C CA . ASN B 1 344 ? 69.373 61.532 47.280 1.00 21.44 345 ASN B CA 1
ATOM 5764 C C . ASN B 1 344 ? 69.134 62.631 48.321 1.00 21.74 345 ASN B C 1
ATOM 5765 O O . ASN B 1 344 ? 69.939 63.551 48.460 1.00 22.02 345 ASN B O 1
ATOM 5770 N N . ARG B 1 345 ? 68.034 62.520 49.063 1.00 21.74 346 ARG B N 1
ATOM 5771 C CA . ARG B 1 345 ? 67.655 63.535 50.045 1.00 23.07 346 ARG B CA 1
ATOM 5772 C C . ARG B 1 345 ? 68.609 63.747 51.219 1.00 25.48 346 ARG B C 1
ATOM 5773 O O . ARG B 1 345 ? 68.853 64.886 51.617 1.00 26.47 346 ARG B O 1
ATOM 5781 N N . ASP B 1 346 ? 69.143 62.669 51.771 1.00 27.03 347 ASP B N 1
ATOM 5782 C CA . ASP B 1 346 ? 70.050 62.803 52.909 1.00 30.29 347 ASP B CA 1
ATOM 5783 C C . ASP B 1 346 ? 71.443 63.279 52.498 1.00 29.61 347 ASP B C 1
ATOM 5784 O O . ASP B 1 346 ? 72.129 63.938 53.276 1.00 30.72 347 ASP B O 1
ATOM 5789 N N . LYS B 1 347 ? 71.851 62.944 51.281 1.00 28.96 348 LYS B N 1
ATOM 5790 C CA . LYS B 1 347 ? 73.157 63.348 50.751 1.00 28.40 348 LYS B CA 1
ATOM 5791 C C . LYS B 1 347 ? 72.936 63.796 49.314 1.00 27.07 348 LYS B C 1
ATOM 5792 O O . LYS B 1 347 ? 73.206 63.060 48.372 1.00 26.72 348 LYS B O 1
ATOM 5798 N N . PRO B 1 348 ? 72.440 65.025 49.134 1.00 26.58 349 PRO B N 1
ATOM 5799 C CA . PRO B 1 348 ? 72.159 65.593 47.811 1.00 26.45 349 PRO B CA 1
ATOM 5800 C C . PRO B 1 348 ? 73.350 65.569 46.876 1.00 27.67 349 PRO B C 1
ATOM 5801 O O . PRO B 1 348 ? 74.486 65.763 47.311 1.00 27.36 349 PRO B O 1
ATOM 5805 N N . ILE B 1 349 ? 73.092 65.314 45.597 1.00 28.37 350 ILE B N 1
ATOM 5806 C CA . ILE B 1 349 ? 74.164 65.309 44.614 1.00 30.40 350 ILE B CA 1
ATOM 5807 C C . ILE B 1 349 ? 74.600 66.768 44.492 1.00 32.35 350 ILE B C 1
ATOM 5808 O O . ILE B 1 349 ? 73.785 67.649 44.221 1.00 30.31 350 ILE B O 1
ATOM 5813 N N . TYR B 1 350 ? 75.887 67.013 44.712 1.00 35.47 351 TYR B N 1
ATOM 5814 C CA . TYR B 1 350 ? 76.454 68.359 44.664 1.00 39.73 351 TYR B CA 1
ATOM 5815 C C . TYR B 1 350 ? 77.836 68.198 44.025 1.00 41.79 351 TYR B C 1
ATOM 5816 O O . TYR B 1 350 ? 78.748 67.659 44.651 1.00 41.69 351 TYR B O 1
ATOM 5825 N N . THR B 1 351 ? 77.984 68.652 42.780 1.00 44.18 352 THR B N 1
ATOM 5826 C CA . THR B 1 351 ? 79.245 68.500 42.045 1.00 47.33 352 THR B CA 1
ATOM 5827 C C . THR B 1 351 ? 80.460 69.156 42.678 1.00 49.57 352 THR B C 1
ATOM 5828 O O . THR B 1 351 ? 81.571 69.026 42.166 1.00 50.60 352 THR B O 1
ATOM 5832 N N . LEU B 1 352 ? 80.262 69.873 43.775 1.00 52.17 353 LEU B N 1
ATOM 5833 C CA . LEU B 1 352 ? 81.388 70.502 44.454 1.00 54.79 353 LEU B CA 1
ATOM 5834 C C . LEU B 1 352 ? 81.939 69.502 45.474 1.00 56.44 353 LEU B C 1
ATOM 5835 O O . LEU B 1 352 ? 83.140 69.474 45.749 1.00 56.75 353 LEU B O 1
ATOM 5837 N N . GLN B 1 353 ? 81.046 68.675 46.014 1.00 58.09 354 GLN B N 1
ATOM 5838 C CA . GLN B 1 353 ? 81.400 67.664 47.009 1.00 59.58 354 GLN B CA 1
ATOM 5839 C C . GLN B 1 353 ? 82.352 66.633 46.406 1.00 59.74 354 GLN B C 1
ATOM 5840 O O . GLN B 1 353 ? 83.279 66.165 47.069 1.00 60.15 354 GLN B O 1
ATOM 5846 N N . TYR B 1 354 ? 82.099 66.272 45.151 1.00 59.63 355 TYR B N 1
ATOM 5847 C CA . TYR B 1 354 ? 82.941 65.330 44.419 1.00 59.26 355 TYR B CA 1
ATOM 5848 C C . TYR B 1 354 ? 83.051 65.859 42.995 1.00 58.03 355 TYR B C 1
ATOM 5849 O O . TYR B 1 354 ? 82.617 66.974 42.716 1.00 58.34 355 TYR B O 1
ATOM 5858 N N . GLY B 1 355 ? 83.636 65.076 42.094 1.00 56.39 356 GLY B N 1
ATOM 5859 C CA . GLY B 1 355 ? 83.762 65.537 40.721 1.00 53.39 356 GLY B CA 1
ATOM 5860 C C . GLY B 1 355 ? 82.394 65.731 40.097 1.00 50.85 356 GLY B C 1
ATOM 5861 O O . GLY B 1 355 ? 81.394 65.872 40.802 1.00 50.86 356 GLY B O 1
ATOM 5862 N N . ASN B 1 356 ? 82.331 65.758 38.773 1.00 48.37 357 ASN B N 1
ATOM 5863 C CA . ASN B 1 356 ? 81.036 65.903 38.142 1.00 45.24 357 ASN B CA 1
ATOM 5864 C C . ASN B 1 356 ? 80.361 64.568 38.424 1.00 42.08 357 ASN B C 1
ATOM 5865 O O . ASN B 1 356 ? 81.027 63.573 38.720 1.00 41.08 357 ASN B O 1
ATOM 5870 N N . VAL B 1 357 ? 79.041 64.554 38.362 1.00 37.87 358 VAL B N 1
ATOM 5871 C CA . VAL B 1 357 ? 78.294 63.339 38.609 1.00 33.90 358 VAL B CA 1
ATOM 5872 C C . VAL B 1 357 ? 77.273 63.235 37.499 1.00 31.60 358 VAL B C 1
ATOM 5873 O O . VAL B 1 357 ? 76.823 64.250 36.950 1.00 30.03 358 VAL B O 1
ATOM 5877 N N . GLY B 1 358 ? 76.917 62.008 37.150 1.00 29.20 359 GLY B N 1
ATOM 5878 C CA . GLY B 1 358 ? 75.938 61.829 36.104 1.00 27.26 359 GLY B CA 1
ATOM 5879 C C . GLY B 1 358 ? 74.965 60.718 36.436 1.00 25.92 359 GLY B C 1
ATOM 5880 O O . GLY B 1 358 ? 75.264 59.844 37.259 1.00 25.48 359 GLY B O 1
ATOM 5881 N N . PHE B 1 359 ? 73.793 60.771 35.811 1.00 23.50 360 PHE B N 1
ATOM 5882 C CA . PHE B 1 359 ? 72.786 59.738 35.988 1.00 22.31 360 PHE B CA 1
ATOM 5883 C C . PHE B 1 359 ? 72.956 58.880 34.742 1.00 22.03 360 PHE B C 1
ATOM 5884 O O . PHE B 1 359 ? 72.999 59.395 33.627 1.00 22.46 360 PHE B O 1
ATOM 5892 N N . VAL B 1 360 ? 73.032 57.573 34.936 1.00 21.54 361 VAL B N 1
ATOM 5893 C CA . VAL B 1 360 ? 73.266 56.663 33.837 1.00 21.42 361 VAL B CA 1
ATOM 5894 C C . VAL B 1 360 ? 72.178 55.660 33.525 1.00 20.70 361 VAL B C 1
ATOM 5895 O O . VAL B 1 360 ? 71.594 55.057 34.419 1.00 20.67 361 VAL B O 1
ATOM 5899 N N . VAL B 1 361 ? 71.912 55.499 32.235 1.00 20.12 362 VAL B N 1
ATOM 5900 C CA . VAL B 1 361 ? 71.002 54.476 31.770 1.00 19.75 362 VAL B CA 1
ATOM 5901 C C . VAL B 1 361 ? 71.723 53.755 30.632 1.00 21.41 362 VAL B C 1
ATOM 5902 O O . VAL B 1 361 ? 72.181 54.400 29.682 1.00 22.28 362 VAL B O 1
ATOM 5906 N N . ASN B 1 362 ? 71.849 52.435 30.738 1.00 21.39 363 ASN B N 1
ATOM 5907 C CA . ASN B 1 362 ? 72.451 51.651 29.666 1.00 22.62 363 ASN B CA 1
ATOM 5908 C C . ASN B 1 362 ? 71.288 50.830 29.133 1.00 22.41 363 ASN B C 1
ATOM 5909 O O . ASN B 1 362 ? 70.897 49.825 29.722 1.00 21.87 363 ASN B O 1
ATOM 5914 N N . PRO B 1 363 ? 70.708 51.262 27.999 1.00 23.42 364 PRO B N 1
ATOM 5915 C CA . PRO B 1 363 ? 69.572 50.601 27.356 1.00 24.41 364 PRO B CA 1
ATOM 5916 C C . PRO B 1 363 ? 69.886 49.297 26.646 1.00 25.87 364 PRO B C 1
ATOM 5917 O O . PRO B 1 363 ? 70.958 49.125 26.071 1.00 26.51 364 PRO B O 1
ATOM 5921 N N A LYS B 1 364 ? 68.932 48.378 26.688 0.50 26.69 365 LYS B N 1
ATOM 5922 N N B LYS B 1 364 ? 68.932 48.378 26.692 0.50 26.83 365 LYS B N 1
ATOM 5923 C CA A LYS B 1 364 ? 69.081 47.084 26.041 0.50 28.11 365 LYS B CA 1
ATOM 5924 C CA B LYS B 1 364 ? 69.068 47.083 26.044 0.50 28.35 365 LYS B CA 1
ATOM 5925 C C A LYS B 1 364 ? 68.492 47.201 24.635 0.50 28.82 365 LYS B C 1
ATOM 5926 C C B LYS B 1 364 ? 68.499 47.213 24.634 0.50 28.97 365 LYS B C 1
ATOM 5927 O O A LYS B 1 364 ? 69.028 46.649 23.673 0.50 28.60 365 LYS B O 1
ATOM 5928 O O B LYS B 1 364 ? 69.056 46.687 23.669 0.50 28.73 365 LYS B O 1
ATOM 5939 N N . THR B 1 365 ? 67.385 47.932 24.532 1.00 28.92 366 THR B N 1
ATOM 5940 C CA . THR B 1 365 ? 66.699 48.141 23.261 1.00 29.26 3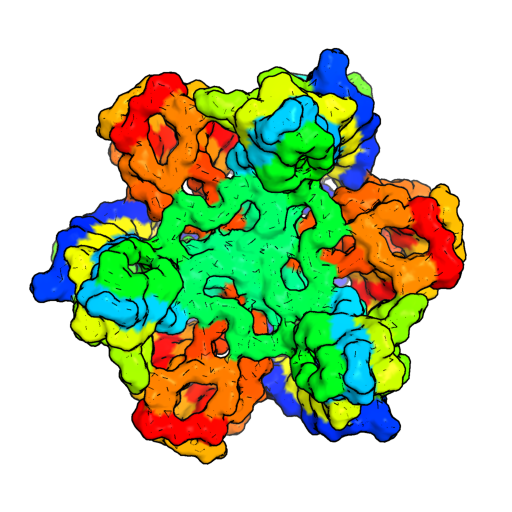66 THR B CA 1
ATOM 5941 C C . THR B 1 365 ? 66.411 49.630 23.100 1.00 28.54 366 THR B C 1
ATOM 5942 O O . THR B 1 365 ? 66.009 50.292 24.057 1.00 28.46 366 THR B O 1
ATOM 5946 N N . VAL B 1 366 ? 66.620 50.154 21.897 1.00 26.97 367 VAL B N 1
ATOM 5947 C CA . VAL B 1 366 ? 66.377 51.562 21.621 1.00 26.95 367 VAL B CA 1
ATOM 5948 C C . VAL B 1 366 ? 65.557 51.724 20.337 1.00 28.22 367 VAL B C 1
ATOM 5949 O O . VAL B 1 366 ? 66.033 51.421 19.238 1.00 27.31 367 VAL B O 1
ATOM 5953 N N . ASN B 1 367 ? 64.318 52.190 20.484 1.00 28.05 368 ASN B N 1
ATOM 5954 C CA . ASN B 1 367 ? 63.438 52.407 19.340 1.00 28.22 368 ASN B CA 1
ATOM 5955 C C . ASN B 1 367 ? 63.725 53.782 18.745 1.00 27.90 368 ASN B C 1
ATOM 5956 O O . ASN B 1 367 ? 64.446 54.578 19.336 1.00 27.40 368 ASN B O 1
ATOM 5961 N N A GLN B 1 368 ? 63.174 54.059 17.568 0.50 28.39 369 GLN B N 1
ATOM 5962 N N B GLN B 1 368 ? 63.159 54.058 17.574 0.50 28.18 369 GLN B N 1
ATOM 5963 C CA A GLN B 1 368 ? 63.394 55.362 16.956 0.50 28.76 369 GLN B CA 1
ATOM 5964 C CA B GLN B 1 368 ? 63.357 55.357 16.937 0.50 28.38 369 GLN B CA 1
ATOM 5965 C C A GLN B 1 368 ? 62.725 56.440 17.804 0.50 28.49 369 GLN B C 1
ATOM 5966 C C B GLN B 1 368 ? 62.715 56.444 17.801 0.50 28.24 369 GLN B C 1
ATOM 5967 O O A GLN B 1 368 ? 61.660 56.218 18.379 0.50 28.09 369 GLN B O 1
ATOM 5968 O O B GLN B 1 368 ? 61.654 56.230 18.389 0.50 27.87 369 GLN B O 1
ATOM 5979 N N . ASN B 1 369 ? 63.359 57.607 17.870 1.00 28.25 370 ASN B N 1
ATOM 5980 C CA . ASN B 1 369 ? 62.856 58.732 18.656 1.00 28.68 370 ASN B CA 1
ATOM 5981 C C . ASN B 1 369 ? 62.859 58.433 20.156 1.00 28.09 370 ASN B C 1
ATOM 5982 O O . ASN B 1 369 ? 61.999 58.909 20.892 1.00 28.07 370 ASN B O 1
ATOM 5987 N N . ALA B 1 370 ? 63.826 57.644 20.601 1.00 27.10 371 ALA B N 1
ATOM 5988 C CA . ALA B 1 370 ? 63.944 57.332 22.016 1.00 26.13 371 ALA B CA 1
ATOM 5989 C C . ALA B 1 370 ? 64.537 58.539 22.731 1.00 25.37 371 ALA B C 1
ATOM 5990 O O . ALA B 1 370 ? 65.313 59.305 22.156 1.00 25.63 371 ALA B O 1
ATOM 5992 N N . ARG B 1 371 ? 64.164 58.732 23.987 1.00 24.23 372 ARG B N 1
ATOM 5993 C CA . ARG B 1 371 ? 64.726 59.829 24.748 1.00 23.30 372 ARG B CA 1
ATOM 5994 C C . ARG B 1 371 ? 64.497 59.597 26.222 1.00 21.93 372 ARG B C 1
ATOM 5995 O O . ARG B 1 371 ? 63.635 58.800 26.597 1.00 20.22 372 ARG B O 1
ATOM 6003 N N . LEU B 1 372 ? 65.297 60.271 27.043 1.00 21.41 373 LEU B N 1
ATOM 6004 C CA . LEU B 1 372 ? 65.164 60.185 28.490 1.00 22.07 373 LEU B CA 1
ATOM 6005 C C . LEU B 1 372 ? 64.621 61.518 28.944 1.00 22.07 373 LEU B C 1
ATOM 6006 O O . LEU B 1 372 ? 65.191 62.564 28.627 1.00 21.83 373 LEU B O 1
ATOM 6011 N N . LEU B 1 373 ? 63.516 61.491 29.677 1.00 21.04 374 LEU B N 1
ATOM 6012 C CA . LEU B 1 373 ? 62.943 62.721 30.197 1.00 20.59 374 LEU B CA 1
ATOM 6013 C C . LEU B 1 373 ? 63.370 62.735 31.656 1.00 21.29 374 LEU B C 1
ATOM 6014 O O . LEU B 1 373 ? 63.059 61.802 32.403 1.00 20.92 374 LEU B O 1
ATOM 6019 N N . MET B 1 374 ? 64.104 63.772 32.048 1.00 19.09 375 MET B N 1
ATOM 6020 C CA . MET B 1 374 ? 64.607 63.871 33.405 1.00 19.29 375 MET B CA 1
ATOM 6021 C C . MET B 1 374 ? 63.854 64.887 34.247 1.00 19.07 375 MET B C 1
ATOM 6022 O O . MET B 1 374 ? 63.528 65.975 33.783 1.00 19.05 375 MET B O 1
ATOM 6027 N N . GLY B 1 375 ? 63.587 64.516 35.493 1.00 17.89 376 GLY B N 1
ATOM 6028 C CA . GLY B 1 375 ? 62.916 65.416 36.414 1.00 17.55 376 GLY B CA 1
ATOM 6029 C C . GLY B 1 375 ? 63.811 65.562 37.633 1.00 17.43 376 GLY B C 1
ATOM 6030 O O . GLY B 1 375 ? 64.283 64.560 38.175 1.00 16.53 376 GLY B O 1
ATOM 6031 N N . TYR B 1 376 ? 64.064 66.795 38.061 1.00 16.59 377 TYR B N 1
ATOM 6032 C CA . TYR B 1 376 ? 64.914 67.021 39.222 1.00 16.39 377 TYR B CA 1
ATOM 6033 C C . TYR B 1 376 ? 64.269 67.862 40.294 1.00 16.44 377 TYR B C 1
ATOM 6034 O O . TYR B 1 376 ? 63.487 68.772 40.017 1.00 14.81 377 TYR B O 1
ATOM 6043 N N . GLU B 1 377 ? 64.653 67.566 41.528 1.00 16.05 378 GLU B N 1
ATOM 6044 C CA . GLU B 1 377 ? 64.211 68.287 42.700 1.00 17.58 378 GLU B CA 1
ATOM 6045 C C . GLU B 1 377 ? 65.540 68.837 43.238 1.00 18.29 378 GLU B C 1
ATOM 6046 O O . GLU B 1 377 ? 66.473 68.059 43.441 1.00 18.48 378 GLU B O 1
ATOM 6052 N N . TYR B 1 378 ? 65.650 70.144 43.478 1.00 18.33 379 TYR B N 1
ATOM 6053 C CA . TYR B 1 378 ? 66.931 70.654 43.974 1.00 19.03 379 TYR B CA 1
ATOM 6054 C C . TYR B 1 378 ? 66.845 71.945 44.779 1.00 19.67 379 TYR B C 1
ATOM 6055 O O . TYR B 1 378 ? 65.833 72.633 44.755 1.00 18.43 379 TYR B O 1
ATOM 6064 N N . PHE B 1 379 ? 67.922 72.243 45.508 1.00 20.33 380 PHE B N 1
ATOM 6065 C CA . PHE B 1 379 ? 68.054 73.471 46.304 1.00 21.64 380 PHE B CA 1
ATOM 6066 C C . PHE B 1 379 ? 69.179 74.239 45.622 1.00 23.69 380 PHE B C 1
ATOM 6067 O O . PHE B 1 379 ? 70.133 73.626 45.140 1.00 23.49 380 PHE B O 1
ATOM 6075 N N . THR B 1 380 ? 69.072 75.563 45.580 1.00 25.72 381 THR B N 1
ATOM 6076 C CA . THR B 1 380 ? 70.147 76.387 45.034 1.00 28.61 381 THR B CA 1
ATOM 6077 C C . THR B 1 380 ? 70.036 77.785 45.631 1.00 31.03 381 THR B C 1
ATOM 6078 O O . THR B 1 380 ? 68.946 78.240 45.988 1.00 28.60 381 THR B O 1
ATOM 6082 N N . SER B 1 381 ? 71.175 78.460 45.763 1.00 34.85 382 SER B N 1
ATOM 6083 C CA . SER B 1 381 ? 71.188 79.801 46.332 1.00 39.36 382 SER B CA 1
ATOM 6084 C C . SER B 1 381 ? 70.548 80.796 45.388 1.00 41.82 382 SER B C 1
ATOM 6085 O O . SER B 1 381 ? 70.798 80.774 44.185 1.00 42.83 382 SER B O 1
ATOM 6088 N N . ARG B 1 382 ? 69.715 81.663 45.950 1.00 45.21 383 ARG B N 1
ATOM 6089 C CA . ARG B 1 382 ? 69.023 82.700 45.192 1.00 48.41 383 ARG B CA 1
ATOM 6090 C C . ARG B 1 382 ? 70.059 83.566 44.473 1.00 50.47 383 ARG B C 1
ATOM 6091 O O . ARG B 1 382 ? 69.802 84.109 43.396 1.00 51.11 383 ARG B O 1
ATOM 6099 N N . THR B 1 383 ? 71.235 83.679 45.086 1.00 52.44 384 THR B N 1
ATOM 6100 C CA . THR B 1 383 ? 72.340 84.462 44.545 1.00 54.31 384 THR B CA 1
ATOM 6101 C C . THR B 1 383 ? 73.602 83.599 44.503 1.00 55.38 384 THR B C 1
ATOM 6102 O O . THR B 1 383 ? 74.351 83.596 45.509 1.00 56.00 384 THR B O 1
ATOM 6104 N N . ALA C 1 13 ? 81.925 52.197 85.792 1.00 67.12 14 ALA C N 1
ATOM 6105 C CA . 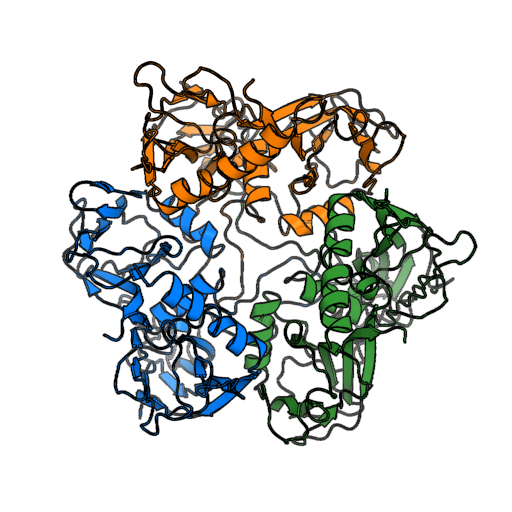ALA C 1 13 ? 80.676 52.622 85.095 1.00 67.12 14 ALA C CA 1
ATOM 6106 C C . ALA C 1 13 ? 80.918 53.872 84.255 1.00 67.16 14 ALA C C 1
ATOM 6107 O O . ALA C 1 13 ? 80.220 54.115 83.266 1.00 67.35 14 ALA C O 1
ATOM 6109 N N . LEU C 1 14 ? 81.903 54.670 84.655 1.00 66.87 15 LEU C N 1
ATOM 6110 C CA . LEU C 1 14 ? 82.227 55.885 83.920 1.00 66.61 15 LEU C CA 1
ATOM 6111 C C . LEU C 1 14 ? 82.931 55.509 82.623 1.00 66.23 15 LEU C C 1
ATOM 6112 O O . LEU C 1 14 ? 82.782 56.184 81.606 1.00 66.37 15 LEU C O 1
ATOM 6117 N N . ARG C 1 15 ? 83.698 54.424 82.673 1.00 65.73 16 ARG C N 1
ATOM 6118 C CA . ARG C 1 15 ? 84.431 53.943 81.508 1.00 65.32 16 ARG C CA 1
ATOM 6119 C C . ARG C 1 15 ? 83.456 53.483 80.428 1.00 64.95 16 ARG C C 1
ATOM 6120 O O . ARG C 1 15 ? 83.744 53.587 79.234 1.00 64.67 16 ARG C O 1
ATOM 6122 N N . ASN C 1 16 ? 82.302 52.985 80.863 1.00 64.58 17 ASN C N 1
ATOM 6123 C CA . ASN C 1 16 ? 81.265 52.492 79.962 1.00 64.20 17 ASN C CA 1
ATOM 6124 C C . ASN C 1 16 ? 80.469 53.627 79.343 1.00 63.51 17 ASN C C 1
ATOM 6125 O O . ASN C 1 16 ? 80.324 53.701 78.124 1.00 63.37 17 ASN C O 1
ATOM 6130 N N . GLN C 1 17 ? 79.950 54.507 80.191 1.00 62.89 18 GLN C N 1
ATOM 6131 C CA . GLN C 1 17 ? 79.156 55.633 79.722 1.00 62.11 18 GLN C CA 1
ATOM 6132 C C . GLN C 1 17 ? 79.944 56.450 78.708 1.00 60.98 18 GLN C C 1
ATOM 6133 O O . GLN C 1 17 ? 79.385 56.971 77.742 1.00 60.82 18 GLN C O 1
ATOM 6139 N N . GLN C 1 18 ? 81.249 56.553 78.934 1.00 59.65 19 GLN C N 1
ATOM 6140 C CA . GLN C 1 18 ? 82.124 57.294 78.038 1.00 58.26 19 GLN C CA 1
ATOM 6141 C C . GLN C 1 18 ? 82.411 56.456 76.798 1.00 56.55 19 GLN C C 1
ATOM 6142 O O . GLN C 1 18 ? 82.633 56.988 75.714 1.00 56.22 19 GLN C O 1
ATOM 6148 N N . ALA C 1 19 ? 82.411 55.139 76.970 1.00 54.83 20 ALA C N 1
ATOM 6149 C CA . ALA C 1 19 ? 82.663 54.224 75.864 1.00 53.16 20 ALA C CA 1
ATOM 6150 C C . ALA C 1 19 ? 81.491 54.269 74.892 1.00 52.00 20 ALA C C 1
ATOM 6151 O O . ALA C 1 19 ? 81.678 54.230 73.676 1.00 51.50 20 ALA C O 1
ATOM 6153 N N . MET C 1 20 ? 80.284 54.356 75.440 1.00 50.97 21 MET C N 1
ATOM 6154 C CA . MET C 1 20 ? 79.083 54.409 74.624 1.00 50.32 21 MET C CA 1
ATOM 6155 C C . MET C 1 20 ? 78.978 55.743 73.913 1.00 48.75 21 MET C C 1
ATOM 6156 O O . MET C 1 20 ? 78.552 55.809 72.760 1.00 48.04 21 MET C O 1
ATOM 6161 N N . ALA C 1 21 ? 79.367 56.809 74.606 1.00 46.53 22 ALA C N 1
ATOM 6162 C CA . ALA C 1 21 ? 79.313 58.142 74.027 1.00 44.05 22 ALA C CA 1
ATOM 6163 C C . ALA C 1 21 ? 80.287 58.235 72.859 1.00 42.15 22 ALA C C 1
ATOM 6164 O O . ALA C 1 21 ? 79.968 58.809 71.818 1.00 41.29 22 ALA C O 1
ATOM 6166 N N . ALA C 1 22 ? 81.476 57.666 73.039 1.00 39.84 23 ALA C N 1
ATOM 6167 C CA . ALA C 1 22 ? 82.498 57.686 71.999 1.00 38.43 23 ALA C CA 1
ATOM 6168 C C . ALA C 1 22 ? 82.020 56.876 70.790 1.00 37.22 23 ALA C C 1
ATOM 6169 O O . ALA C 1 22 ? 82.238 57.260 69.642 1.00 36.33 23 ALA C O 1
ATOM 6171 N N . ASN C 1 23 ? 81.366 55.754 71.065 1.00 35.89 24 ASN C N 1
ATOM 6172 C CA . ASN C 1 23 ? 80.852 54.892 70.004 1.00 35.11 24 ASN C CA 1
ATOM 6173 C C . ASN C 1 23 ? 79.833 55.643 69.151 1.00 34.90 24 ASN C C 1
ATOM 6174 O O . ASN C 1 23 ? 79.966 55.711 67.928 1.00 34.73 24 ASN C O 1
ATOM 6179 N N A LEU C 1 24 ? 78.819 56.211 69.794 0.50 34.78 25 LEU C N 1
ATOM 6180 N N B LEU C 1 24 ? 78.828 56.215 69.806 0.50 35.06 25 LEU C N 1
ATOM 6181 C CA A LEU C 1 24 ? 77.793 56.947 69.066 0.50 35.28 25 LEU C CA 1
ATOM 6182 C CA B LEU C 1 24 ? 77.788 56.965 69.112 0.50 35.73 25 LEU C CA 1
ATOM 6183 C C A LEU C 1 24 ? 78.400 58.078 68.238 0.50 35.64 25 LEU C C 1
ATOM 6184 C C B LEU C 1 24 ? 78.392 58.076 68.254 0.50 35.94 25 LEU C C 1
ATOM 6185 O O A LEU C 1 24 ? 78.044 58.259 67.070 0.50 35.61 25 LEU C O 1
ATOM 6186 O O B LEU C 1 24 ? 78.028 58.239 67.087 0.50 35.92 25 LEU C O 1
ATOM 6195 N N . GLN C 1 25 ? 79.317 58.839 68.831 1.00 35.86 26 GLN C N 1
ATOM 6196 C CA . GLN C 1 25 ? 79.957 59.936 68.101 1.00 35.90 26 GLN C CA 1
ATOM 6197 C C . GLN C 1 25 ? 80.685 59.408 66.872 1.00 34.51 26 GLN C C 1
ATOM 6198 O O . GLN C 1 25 ? 80.596 59.986 65.786 1.00 34.58 26 GLN C O 1
ATOM 6204 N N . ALA C 1 26 ? 81.421 58.315 67.046 1.00 33.08 27 ALA C N 1
ATOM 6205 C CA . ALA C 1 26 ? 82.152 57.722 65.934 1.00 31.88 27 ALA C CA 1
ATOM 6206 C C . ALA C 1 26 ? 81.161 57.268 64.853 1.00 30.66 27 ALA C C 1
ATOM 6207 O O . ALA C 1 26 ? 81.394 57.473 63.663 1.00 29.53 27 ALA C O 1
ATOM 6209 N N . ARG C 1 27 ? 80.061 56.653 65.278 1.00 30.57 28 ARG C N 1
ATOM 6210 C CA . ARG C 1 27 ? 79.041 56.189 64.337 1.00 30.78 28 ARG C CA 1
ATOM 6211 C C . ARG C 1 27 ? 78.512 57.389 63.547 1.00 31.90 28 ARG C C 1
ATOM 6212 O O . ARG C 1 27 ? 78.454 57.368 62.317 1.00 31.55 28 ARG C O 1
ATOM 6220 N N . GLN C 1 28 ? 78.137 58.440 64.267 1.00 32.86 29 GLN C N 1
ATOM 6221 C CA . GLN C 1 28 ? 77.609 59.639 63.635 1.00 34.10 29 GLN C CA 1
ATOM 6222 C C . GLN C 1 28 ? 78.575 60.244 62.629 1.00 33.55 29 GLN C C 1
ATOM 6223 O O . GLN C 1 28 ? 78.162 60.695 61.565 1.00 34.72 29 GLN C O 1
ATOM 6229 N N . ILE C 1 29 ? 79.862 60.247 62.954 1.00 33.21 30 ILE C N 1
ATOM 6230 C CA . ILE C 1 29 ? 80.867 60.800 62.051 1.00 32.38 30 ILE C CA 1
ATOM 6231 C C . ILE C 1 29 ? 81.030 59.919 60.812 1.00 31.98 30 ILE C C 1
ATOM 6232 O O . ILE C 1 29 ? 81.122 60.418 59.685 1.00 31.85 30 ILE C O 1
ATOM 6237 N N . VAL C 1 30 ? 81.070 58.606 61.019 1.00 30.82 31 VAL C N 1
ATOM 6238 C CA . VAL C 1 30 ? 81.190 57.683 59.896 1.00 29.04 31 VAL C CA 1
ATOM 6239 C C . VAL C 1 30 ? 80.013 57.886 58.940 1.00 28.68 31 VAL C C 1
ATOM 6240 O O . VAL C 1 30 ? 80.205 57.985 57.732 1.00 28.15 31 VAL C O 1
ATOM 6244 N N . LEU C 1 31 ? 78.804 57.967 59.481 1.00 28.87 32 LEU C N 1
ATOM 6245 C CA . LEU C 1 31 ? 77.620 58.152 58.641 1.00 31.00 32 LEU C CA 1
ATOM 6246 C C . LEU C 1 31 ? 77.638 59.480 57.880 1.00 32.36 32 LEU C C 1
ATOM 6247 O O . LEU C 1 31 ? 77.234 59.544 56.719 1.00 31.13 32 LEU C O 1
ATOM 6252 N N . GLN C 1 32 ? 78.114 60.539 58.531 1.00 34.22 33 GLN C N 1
ATOM 6253 C CA . GLN C 1 32 ? 78.163 61.855 57.887 1.00 36.08 33 GLN C CA 1
ATOM 6254 C C . GLN C 1 32 ? 79.255 61.967 56.833 1.00 35.88 33 GLN C C 1
ATOM 6255 O O . GLN C 1 32 ? 79.032 62.534 55.775 1.00 35.78 33 GLN C O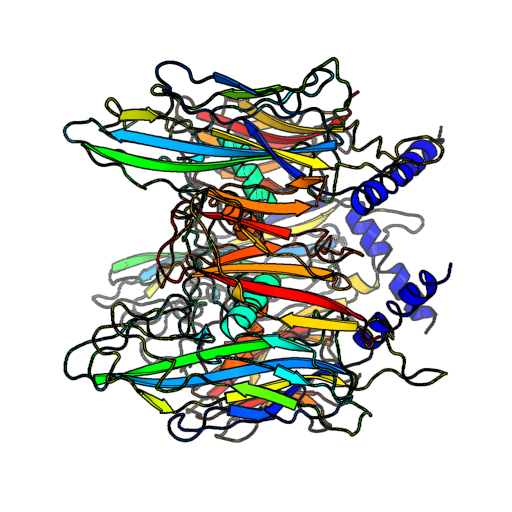 1
ATOM 6261 N N . GLN C 1 33 ? 80.432 61.420 57.131 1.00 36.46 34 GLN C N 1
ATOM 6262 C CA . GLN C 1 33 ? 81.592 61.497 56.239 1.00 37.61 34 GLN C CA 1
ATOM 6263 C C . GLN C 1 33 ? 81.734 60.482 55.102 1.00 37.43 34 GLN C C 1
ATOM 6264 O O . GLN C 1 33 ? 82.237 60.819 54.025 1.00 37.22 34 GLN C O 1
ATOM 6270 N N . SER C 1 34 ? 81.328 59.240 55.342 1.00 37.06 35 SER C N 1
ATOM 6271 C CA . SER C 1 34 ? 81.443 58.197 54.324 1.00 36.90 35 SER C CA 1
ATOM 6272 C C . SER C 1 34 ? 80.300 58.300 53.322 1.00 37.41 35 SER C C 1
ATOM 6273 O O . SER C 1 34 ? 79.329 59.021 53.551 1.00 37.45 35 SER C O 1
ATOM 6276 N N . TYR C 1 35 ? 80.414 57.591 52.205 1.00 38.26 36 TYR C N 1
ATOM 6277 C CA . TYR C 1 35 ? 79.330 57.606 51.224 1.00 38.73 36 TYR C CA 1
ATOM 6278 C C . TYR C 1 35 ? 78.867 56.175 50.998 1.00 36.97 36 TYR C C 1
ATOM 6279 O O . TYR C 1 35 ? 79.681 55.288 50.729 1.00 36.71 36 TYR C O 1
ATOM 6288 N N . PRO C 1 36 ? 77.554 55.929 51.112 1.00 35.71 37 PRO C N 1
ATOM 6289 C CA . PRO C 1 36 ? 77.028 54.578 50.911 1.00 33.89 37 PRO C CA 1
ATOM 6290 C C . PRO C 1 36 ? 77.127 54.112 49.456 1.00 32.64 37 PRO C C 1
ATOM 6291 O O . PRO C 1 36 ? 76.936 54.892 48.519 1.00 33.51 37 PRO C O 1
ATOM 6295 N N . VAL C 1 37 ? 77.432 52.833 49.282 1.00 28.97 38 VAL C N 1
ATOM 6296 C CA . VAL C 1 37 ? 77.554 52.233 47.961 1.00 26.48 38 VAL C CA 1
ATOM 6297 C C . VAL C 1 37 ? 76.855 50.883 47.984 1.00 24.73 38 VAL C C 1
ATOM 6298 O O . VAL C 1 37 ? 76.851 50.199 49.003 1.00 23.25 38 VAL C O 1
ATOM 6302 N N . ILE C 1 38 ? 76.222 50.524 46.877 1.00 23.77 39 ILE C N 1
ATOM 6303 C CA . ILE C 1 38 ? 75.619 49.207 46.767 1.00 23.75 39 ILE C CA 1
ATOM 6304 C C . ILE C 1 38 ? 76.091 48.736 45.402 1.00 23.75 39 ILE C C 1
ATOM 6305 O O . ILE C 1 38 ? 75.880 49.417 44.401 1.00 23.75 39 ILE C O 1
ATOM 6310 N N . GLN C 1 39 ? 76.781 47.599 45.356 1.00 23.35 40 GLN C N 1
ATOM 6311 C CA . GLN C 1 39 ? 77.269 47.116 44.073 1.00 23.53 40 GLN C CA 1
ATOM 6312 C C . GLN C 1 39 ? 77.239 45.605 43.956 1.00 21.84 40 GLN C C 1
ATOM 6313 O O . GLN C 1 39 ? 77.397 44.893 44.949 1.00 19.73 40 GLN C O 1
ATOM 6319 N N . GLN C 1 40 ? 77.043 45.132 42.731 1.00 21.40 41 GLN C N 1
ATOM 6320 C CA . GLN C 1 40 ? 76.974 43.706 42.469 1.00 21.66 41 GLN C CA 1
ATOM 6321 C C . GLN C 1 40 ? 78.290 43.030 42.807 1.00 22.18 41 GLN C C 1
ATOM 6322 O O . GLN C 1 40 ? 79.366 43.542 42.476 1.00 21.02 41 GLN C O 1
ATOM 6328 N N . VAL C 1 41 ? 78.179 41.886 43.472 1.00 21.38 42 VAL C N 1
ATOM 6329 C CA . VAL C 1 41 ? 79.329 41.081 43.881 1.00 23.10 42 VAL C CA 1
ATOM 6330 C C . VAL C 1 41 ? 79.430 39.857 42.982 1.00 23.09 42 VAL C C 1
ATOM 6331 O O . VAL C 1 41 ? 80.518 39.459 42.556 1.00 21.97 42 VAL C O 1
ATOM 6335 N N . GLU C 1 42 ? 78.283 39.249 42.696 1.00 21.27 43 GLU C N 1
ATOM 6336 C CA . GLU C 1 42 ? 78.292 38.039 41.901 1.00 21.42 43 GLU C CA 1
ATOM 6337 C C . GLU C 1 42 ? 76.910 37.652 41.403 1.00 20.78 43 GLU C C 1
ATOM 6338 O O . GLU C 1 42 ? 75.902 37.927 42.061 1.00 18.64 43 GLU C O 1
ATOM 6344 N N A THR C 1 43 ? 76.867 37.045 40.221 0.50 19.83 44 THR C N 1
ATOM 6345 N N B THR C 1 43 ? 76.866 37.029 40.232 0.50 19.95 44 THR C N 1
ATOM 6346 C CA A THR C 1 43 ? 75.615 36.566 39.644 0.50 20.51 44 THR C CA 1
ATOM 6347 C CA B THR C 1 43 ? 75.609 36.551 39.682 0.50 20.66 44 THR C CA 1
ATOM 6348 C C A THR C 1 43 ? 75.878 35.159 39.105 0.50 21.07 44 THR C C 1
ATOM 6349 C C B THR C 1 43 ? 75.861 35.172 39.080 0.50 21.16 44 THR C C 1
ATOM 6350 O O A THR C 1 43 ? 76.960 34.876 38.595 0.50 20.42 44 THR C O 1
ATOM 6351 O O B THR C 1 43 ? 76.913 34.923 38.494 0.50 20.48 44 THR C O 1
ATOM 6358 N N . GLN C 1 44 ? 74.899 34.274 39.236 1.00 21.38 45 GLN C N 1
ATOM 6359 C CA . GLN C 1 44 ? 75.045 32.933 38.709 1.00 22.13 45 GLN C CA 1
ATOM 6360 C C . GLN C 1 44 ? 73.679 32.375 38.370 1.00 21.81 45 GLN C C 1
ATOM 6361 O O . GLN C 1 44 ? 72.704 32.636 39.082 1.00 21.08 45 GLN C O 1
ATOM 6367 N N . THR C 1 45 ? 73.618 31.624 37.275 1.00 19.61 46 THR C N 1
ATOM 6368 C CA . THR C 1 45 ? 72.384 30.983 36.833 1.00 20.10 46 THR C CA 1
ATOM 6369 C C . THR C 1 45 ? 72.716 29.499 36.789 1.00 20.30 46 THR C C 1
ATOM 6370 O O . THR C 1 45 ? 73.769 29.117 36.272 1.00 20.34 46 THR C O 1
ATOM 6374 N N . PHE C 1 46 ? 71.837 28.668 37.340 1.00 19.25 47 PHE C N 1
ATOM 6375 C CA . PHE C 1 46 ? 72.105 27.241 37.422 1.00 19.67 47 PHE C CA 1
ATOM 6376 C C . PHE C 1 46 ? 70.813 26.444 37.546 1.00 19.44 47 PHE C C 1
ATOM 6377 O O . PHE C 1 46 ? 69.720 27.018 37.679 1.00 18.19 47 PHE C O 1
ATOM 6385 N N . ASP C 1 47 ? 70.954 25.119 37.490 1.00 19.23 48 ASP C N 1
ATOM 6386 C CA . ASP C 1 47 ? 69.833 24.195 37.666 1.00 18.49 48 ASP C CA 1
ATOM 6387 C C . ASP C 1 47 ? 70.131 23.551 39.017 1.00 18.60 48 ASP C C 1
ATOM 6388 O O . ASP C 1 47 ? 71.169 22.903 39.192 1.00 18.99 48 ASP C O 1
ATOM 6393 N N . PRO C 1 48 ? 69.226 23.711 39.998 1.00 18.38 49 PRO C N 1
ATOM 6394 C CA . PRO C 1 48 ? 69.472 23.124 41.311 1.00 18.55 49 PRO C CA 1
ATOM 6395 C C . PRO C 1 48 ? 69.586 21.601 41.309 1.00 18.97 49 PRO C C 1
ATOM 6396 O O . PRO C 1 48 ? 69.990 21.008 42.305 1.00 18.84 49 PRO C O 1
ATOM 6400 N N . ALA C 1 49 ? 69.236 20.969 40.190 1.00 19.32 50 ALA C N 1
ATOM 6401 C CA . ALA C 1 49 ? 69.359 19.513 40.096 1.00 19.25 50 ALA C CA 1
ATOM 6402 C C . ALA C 1 49 ? 70.858 19.209 39.990 1.00 19.24 50 ALA C C 1
ATOM 6403 O O . ALA C 1 49 ? 71.310 18.096 40.290 1.00 20.08 50 ALA C O 1
ATOM 6405 N N . ASN C 1 50 ? 71.621 20.206 39.555 1.00 18.86 51 ASN C N 1
ATOM 6406 C CA . ASN C 1 50 ? 73.064 20.053 39.406 1.00 18.74 51 ASN C CA 1
ATOM 6407 C C . ASN C 1 50 ? 73.800 20.508 40.664 1.00 20.75 51 ASN C C 1
ATOM 6408 O O . ASN C 1 50 ? 74.682 19.810 41.171 1.00 20.81 51 ASN C O 1
ATOM 6413 N N . ARG C 1 51 ? 73.423 21.677 41.175 1.00 20.79 52 ARG C N 1
ATOM 6414 C CA . ARG C 1 51 ? 74.073 22.214 42.368 1.00 22.01 52 ARG C CA 1
ATOM 6415 C C . ARG C 1 51 ? 73.127 23.200 43.056 1.00 20.54 52 ARG C C 1
ATOM 6416 O O . ARG C 1 51 ? 72.490 24.005 42.377 1.00 18.91 52 ARG C O 1
ATOM 6424 N N . SER C 1 52 ? 73.046 23.156 44.387 1.00 18.90 53 SER C N 1
ATOM 6425 C CA . SER C 1 52 ? 72.158 24.090 45.079 1.00 18.88 53 SER C CA 1
ATOM 6426 C C . SER C 1 52 ? 72.805 24.880 46.209 1.00 18.60 53 SER C C 1
ATOM 6427 O O . SER C 1 52 ? 72.149 25.714 46.832 1.00 17.76 53 SER C O 1
ATOM 6430 N N . VAL C 1 53 ? 74.083 24.626 46.479 1.00 17.73 54 VAL C N 1
ATOM 6431 C CA . VAL C 1 53 ? 74.782 25.363 47.541 1.00 17.17 54 VAL C CA 1
ATOM 6432 C C . VAL C 1 53 ? 75.901 26.200 46.946 1.00 17.54 54 VAL C C 1
ATOM 6433 O O . VAL C 1 53 ? 76.729 25.707 46.171 1.00 18.90 54 VAL C O 1
ATOM 6437 N N . PHE C 1 54 ? 75.923 27.483 47.296 1.00 17.60 55 PHE C N 1
ATOM 6438 C CA . PHE C 1 54 ? 76.928 28.389 46.766 1.00 18.10 55 PHE C CA 1
ATOM 6439 C C . PHE C 1 54 ? 77.594 29.215 47.844 1.00 19.37 55 PHE C C 1
ATOM 6440 O O . PHE C 1 54 ? 76.932 29.725 48.744 1.00 19.68 55 PHE C O 1
ATOM 6448 N N A ASP C 1 55 ? 78.912 29.339 47.751 0.50 19.53 56 ASP C N 1
ATOM 6449 N N B ASP C 1 55 ? 78.912 29.333 47.760 0.50 19.22 56 ASP C N 1
ATOM 6450 C CA A ASP C 1 55 ? 79.659 30.141 48.702 0.50 20.97 56 ASP C CA 1
ATOM 6451 C CA B ASP C 1 55 ? 79.661 30.127 48.717 0.50 20.45 56 ASP C CA 1
ATOM 6452 C C A ASP C 1 55 ? 80.088 31.388 47.951 0.50 21.23 56 ASP C C 1
ATOM 6453 C C B ASP C 1 55 ? 80.111 31.388 47.982 0.50 20.92 56 ASP C C 1
ATOM 6454 O O A ASP C 1 55 ? 80.976 31.342 47.096 0.50 21.62 56 ASP C O 1
ATOM 6455 O O B ASP C 1 55 ? 81.032 31.348 47.164 0.50 21.49 56 ASP C O 1
ATOM 6464 N N . VAL C 1 56 ? 79.427 32.498 48.251 1.00 21.29 57 VAL C N 1
ATOM 6465 C CA . VAL C 1 56 ? 79.734 33.774 47.617 1.00 21.15 57 VAL C CA 1
ATOM 6466 C C . VAL C 1 56 ? 80.798 34.502 48.434 1.00 22.34 57 VAL C C 1
ATOM 6467 O O . VAL C 1 56 ? 80.747 34.507 49.662 1.00 20.70 57 VAL C O 1
ATOM 6471 N N . THR C 1 57 ? 81.752 35.126 47.747 1.00 23.48 58 THR C N 1
ATOM 6472 C CA . THR C 1 57 ? 82.829 35.841 48.410 1.00 26.48 58 THR C CA 1
ATOM 6473 C C . THR C 1 57 ? 82.671 37.351 48.289 1.00 27.40 58 THR C C 1
ATOM 6474 O O . THR C 1 57 ? 82.993 37.933 47.258 1.00 29.10 58 THR C O 1
ATOM 6478 N N . PRO C 1 58 ? 82.164 38.001 49.342 1.00 27.28 59 PRO C N 1
ATOM 6479 C CA . PRO C 1 58 ? 81.977 39.456 49.324 1.00 28.38 59 PRO C CA 1
ATOM 6480 C C . PRO C 1 58 ? 83.316 40.172 49.135 1.00 29.51 59 PRO C C 1
ATOM 6481 O O . PRO C 1 58 ? 84.376 39.629 49.449 1.00 29.27 59 PRO C O 1
ATOM 6485 N N . ALA C 1 59 ? 83.256 41.392 48.623 1.00 30.57 60 ALA C N 1
ATOM 6486 C CA . ALA C 1 59 ? 84.451 42.204 48.410 1.00 31.15 60 ALA C CA 1
ATOM 6487 C C . ALA C 1 59 ? 84.875 42.775 49.760 1.00 30.83 60 ALA C C 1
ATOM 6488 O O . ALA C 1 59 ? 84.026 43.116 50.578 1.00 29.99 60 ALA C O 1
ATOM 6490 N N . ASN C 1 60 ? 86.178 42.872 50.008 1.00 31.76 61 ASN C N 1
ATOM 6491 C CA . ASN C 1 60 ? 86.628 43.432 51.277 1.00 33.35 61 ASN C CA 1
ATOM 6492 C C . ASN C 1 60 ? 86.819 44.927 51.121 1.00 34.11 61 ASN C C 1
ATOM 6493 O O . ASN C 1 60 ? 87.887 45.382 50.728 1.00 34.73 61 ASN C O 1
ATOM 6498 N N . VAL C 1 61 ? 85.779 45.693 51.425 1.00 34.19 62 VAL C N 1
ATOM 6499 C CA . VAL C 1 61 ? 85.871 47.135 51.317 1.00 35.20 62 VAL C CA 1
ATOM 6500 C C . VAL C 1 61 ? 85.081 47.858 52.398 1.00 34.72 62 VAL C C 1
ATOM 6501 O O . VAL C 1 61 ? 83.913 47.563 52.634 1.00 37.40 62 VAL C O 1
ATOM 6505 N N . GLY C 1 62 ? 85.745 48.789 53.070 1.00 34.27 63 GLY C N 1
ATOM 6506 C CA . GLY C 1 62 ? 85.114 49.578 54.113 1.00 31.82 63 GLY C CA 1
ATOM 6507 C C . GLY C 1 62 ? 84.266 48.830 55.119 1.00 29.91 63 GLY C C 1
ATOM 6508 O O . GLY C 1 62 ? 84.551 47.689 55.472 1.00 30.97 63 GLY C O 1
ATOM 6509 N N . ILE C 1 63 ? 83.224 49.496 55.601 1.00 27.42 64 ILE C N 1
ATOM 6510 C CA . ILE C 1 63 ? 82.313 48.908 56.570 1.00 25.55 64 ILE C CA 1
ATOM 6511 C C . ILE C 1 63 ? 81.151 48.303 55.780 1.00 24.37 64 ILE C C 1
ATOM 6512 O O . ILE C 1 63 ? 80.491 49.006 55.014 1.00 24.27 64 ILE C O 1
ATOM 6517 N N . VAL C 1 64 ? 80.929 47.000 55.949 1.00 21.97 65 VAL C N 1
ATOM 6518 C CA . VAL C 1 64 ? 79.848 46.296 55.241 1.00 20.93 65 VAL C CA 1
ATOM 6519 C C . VAL C 1 64 ? 78.568 46.291 56.082 1.00 20.04 65 VAL C C 1
ATOM 6520 O O . VAL C 1 64 ? 78.585 45.906 57.254 1.00 20.46 65 VAL C O 1
ATOM 6524 N N . LYS C 1 65 ? 77.459 46.724 55.480 1.00 19.78 66 LYS C N 1
ATOM 6525 C CA . LYS C 1 65 ? 76.174 46.796 56.178 1.00 18.88 66 LYS C CA 1
ATOM 6526 C C . LYS C 1 65 ? 75.244 45.613 55.936 1.00 17.40 66 LYS C C 1
ATOM 6527 O O . LYS C 1 65 ? 74.433 45.270 56.794 1.00 16.05 66 LYS C O 1
ATOM 6533 N N . GLY C 1 66 ? 75.342 45.016 54.755 1.00 16.79 67 GLY C N 1
ATOM 6534 C CA . GLY C 1 66 ? 74.482 43.882 54.445 1.00 16.31 67 GLY C CA 1
ATOM 6535 C C . GLY C 1 66 ? 74.495 43.528 52.971 1.00 15.65 67 GLY C C 1
ATOM 6536 O O . GLY C 1 66 ? 75.216 44.133 52.170 1.00 16.26 67 GLY C O 1
ATOM 6537 N N . PHE C 1 67 ? 73.684 42.541 52.607 1.00 15.73 68 PHE C N 1
ATOM 6538 C CA . PHE C 1 67 ? 73.612 42.094 51.223 1.00 15.27 68 PHE C CA 1
ATOM 6539 C C . PHE C 1 67 ? 72.177 41.967 50.754 1.00 14.74 68 PHE C C 1
ATOM 6540 O O . PHE C 1 67 ? 71.327 41.427 51.462 1.00 14.58 68 PHE C O 1
ATOM 6548 N N . LEU C 1 68 ? 71.915 42.480 49.561 1.00 15.07 69 LEU C N 1
ATOM 6549 C CA . LEU C 1 68 ? 70.587 42.360 48.976 1.00 14.87 69 LEU C CA 1
ATOM 6550 C C . LEU C 1 68 ? 70.751 41.235 47.956 1.00 14.21 69 LEU C C 1
ATOM 6551 O O . LEU C 1 68 ? 71.567 41.321 47.049 1.00 15.39 69 LEU C O 1
ATOM 6556 N N . VAL C 1 69 ? 69.975 40.173 48.123 1.00 14.21 70 VAL C N 1
ATOM 6557 C CA . VAL C 1 69 ? 70.062 39.024 47.230 1.00 14.16 70 VAL C CA 1
ATOM 6558 C C . VAL C 1 69 ? 68.804 38.898 46.369 1.00 14.75 70 VAL C C 1
ATOM 6559 O O . VAL C 1 69 ? 67.697 38.704 46.885 1.00 14.19 70 VAL C O 1
ATOM 6563 N N . LYS C 1 70 ? 68.988 39.041 45.062 1.00 14.49 71 LYS C N 1
ATOM 6564 C CA . LYS C 1 70 ? 67.906 38.909 44.096 1.00 14.68 71 LYS C CA 1
ATOM 6565 C C . LYS C 1 70 ? 67.926 37.449 43.661 1.00 15.43 71 LYS C C 1
ATOM 6566 O O . LYS C 1 70 ? 68.989 36.923 43.337 1.00 15.53 71 LYS C O 1
ATOM 6572 N N . VAL C 1 71 ? 66.766 36.795 43.671 1.00 15.36 72 VAL C N 1
ATOM 6573 C CA . VAL C 1 71 ? 66.677 35.400 43.257 1.00 15.67 72 VAL C CA 1
ATOM 6574 C C . VAL C 1 71 ? 65.528 35.243 42.267 1.00 16.08 72 VAL C C 1
ATOM 6575 O O . VAL C 1 71 ? 64.409 35.681 42.547 1.00 16.48 72 VAL C O 1
ATOM 6579 N N . THR C 1 72 ? 65.796 34.658 41.101 1.00 16.20 73 THR C N 1
ATOM 6580 C CA . THR C 1 72 ? 64.714 34.415 40.147 1.00 16.21 73 THR C CA 1
ATOM 6581 C C . THR C 1 72 ? 64.697 32.918 39.837 1.00 16.60 73 THR C C 1
ATOM 6582 O O . THR C 1 72 ? 65.690 32.217 40.042 1.00 16.67 73 THR C O 1
ATOM 6586 N N . ALA C 1 73 ? 63.559 32.423 39.373 1.00 15.25 74 ALA C N 1
ATOM 6587 C CA . ALA C 1 73 ? 63.467 31.007 39.056 1.00 15.31 74 ALA C CA 1
ATOM 6588 C C . ALA C 1 73 ? 62.348 30.759 38.080 1.00 15.83 74 ALA C C 1
ATOM 6589 O O . ALA C 1 73 ? 61.404 31.559 37.976 1.00 15.87 74 ALA C O 1
ATOM 6591 N N . ALA C 1 74 ? 62.476 29.653 37.353 1.00 14.71 75 ALA C N 1
ATOM 6592 C CA . ALA C 1 74 ? 61.455 29.222 36.402 1.00 14.37 75 ALA C CA 1
ATOM 6593 C C . ALA C 1 74 ? 61.127 27.799 36.858 1.00 14.59 75 ALA C C 1
ATOM 6594 O O . ALA C 1 74 ? 62.029 26.981 37.076 1.00 14.97 75 ALA C O 1
ATOM 6596 N N . ILE C 1 75 ? 59.838 27.515 37.033 1.00 14.61 76 ILE C N 1
ATOM 6597 C CA . ILE C 1 75 ? 59.390 26.210 37.493 1.00 14.86 76 ILE C CA 1
ATOM 6598 C C . ILE C 1 75 ? 58.377 25.664 36.503 1.00 16.37 76 ILE C C 1
ATOM 6599 O O . ILE C 1 75 ? 57.476 26.391 36.066 1.00 16.46 76 ILE C O 1
ATOM 6604 N N . THR C 1 76 ? 58.507 24.385 36.158 1.00 16.43 77 THR C N 1
ATOM 6605 C CA . THR C 1 76 ? 57.578 23.789 35.195 1.00 17.21 77 THR C CA 1
ATOM 6606 C C . THR C 1 76 ? 56.803 22.651 35.833 1.00 18.22 77 THR C C 1
ATOM 6607 O O . THR C 1 76 ? 57.376 21.810 36.520 1.00 17.90 77 THR C O 1
ATOM 6611 N N . ASN C 1 77 ? 55.490 22.631 35.615 1.00 18.50 78 ASN C N 1
ATOM 6612 C CA . ASN C 1 77 ? 54.655 21.570 36.150 1.00 19.57 78 ASN C CA 1
ATOM 6613 C C . ASN C 1 77 ? 54.370 20.662 34.958 1.00 20.91 78 ASN C C 1
ATOM 6614 O O . ASN C 1 77 ? 53.614 21.040 34.062 1.00 20.30 78 ASN C O 1
ATOM 6619 N N . ASN C 1 78 ? 54.996 19.492 34.926 1.00 21.47 79 ASN C N 1
ATOM 6620 C CA . ASN C 1 78 ? 54.763 18.570 33.814 1.00 23.11 79 ASN C CA 1
ATOM 6621 C C . ASN C 1 78 ? 53.764 17.462 34.149 1.00 24.42 79 ASN C C 1
ATOM 6622 O O . ASN C 1 78 ? 53.715 16.438 33.462 1.00 25.67 79 ASN C O 1
ATOM 6627 N N . HIS C 1 79 ? 52.961 17.661 35.188 1.00 24.37 80 HIS C N 1
ATOM 6628 C CA . HIS C 1 79 ? 51.987 16.643 35.532 1.00 24.88 80 HIS C CA 1
ATOM 6629 C C . HIS C 1 79 ? 51.008 16.575 34.371 1.00 25.50 80 HIS C C 1
ATOM 6630 O O . HIS C 1 79 ? 50.765 17.571 33.686 1.00 26.25 80 HIS C O 1
ATOM 6637 N N . ALA C 1 80 ? 50.446 15.398 34.144 1.00 25.96 81 ALA C N 1
ATOM 6638 C CA . ALA C 1 80 ? 49.515 15.224 33.045 1.00 26.84 81 ALA C CA 1
ATOM 6639 C C . ALA C 1 80 ? 48.226 16.014 33.201 1.00 26.65 81 ALA C C 1
ATOM 6640 O O . ALA C 1 80 ? 47.671 16.489 32.218 1.00 27.99 81 ALA C O 1
ATOM 6642 N N . THR C 1 81 ? 47.749 16.169 34.429 1.00 26.87 82 THR C N 1
ATOM 6643 C CA . THR C 1 81 ? 46.482 16.858 34.619 1.00 26.66 82 THR C CA 1
ATOM 6644 C C . THR C 1 81 ? 46.339 17.797 35.806 1.00 26.09 82 THR C C 1
ATOM 6645 O O . THR C 1 81 ? 45.529 18.712 35.756 1.00 26.89 82 THR C O 1
ATOM 6649 N N . GLU C 1 82 ? 47.115 17.579 36.863 1.00 25.30 83 GLU C N 1
ATOM 6650 C CA . GLU C 1 82 ? 46.959 18.364 38.083 1.00 24.49 83 GLU C CA 1
ATOM 6651 C C . GLU C 1 82 ? 47.862 19.587 38.259 1.00 23.45 83 GLU C C 1
ATOM 6652 O O . GLU C 1 82 ? 49.021 19.602 37.842 1.00 22.22 83 GLU C O 1
ATOM 6658 N N . ALA C 1 83 ? 47.314 20.611 38.904 1.00 21.59 84 ALA C N 1
ATOM 6659 C CA . ALA C 1 83 ? 48.066 21.838 39.153 1.00 20.06 84 ALA C CA 1
ATOM 6660 C C . ALA C 1 83 ? 48.708 21.802 40.531 1.00 18.71 84 ALA C C 1
ATOM 6661 O O . ALA C 1 83 ? 48.577 20.830 41.281 1.00 18.28 84 ALA C O 1
ATOM 6663 N N . VAL C 1 84 ? 49.445 22.865 40.848 1.00 17.73 85 VAL C N 1
ATOM 6664 C CA . VAL C 1 84 ? 50.024 23.031 42.170 1.00 16.46 85 VAL C CA 1
ATOM 6665 C C . VAL C 1 84 ? 49.733 24.487 42.498 1.00 16.23 85 VAL C C 1
ATOM 6666 O O . VAL C 1 84 ? 49.524 25.299 41.600 1.00 16.34 85 VAL C O 1
ATOM 6670 N N . ALA C 1 85 ? 49.679 24.798 43.783 1.00 16.70 86 ALA C N 1
ATOM 6671 C CA . ALA C 1 85 ? 49.385 26.149 44.232 1.00 17.05 86 ALA C CA 1
ATOM 6672 C C . ALA C 1 85 ? 50.436 26.571 45.238 1.00 16.57 86 ALA C C 1
ATOM 6673 O O . ALA C 1 85 ? 51.019 25.729 45.936 1.00 15.45 86 ALA C O 1
ATOM 6675 N N . LEU C 1 86 ? 50.677 27.874 45.321 1.00 16.20 87 LEU C N 1
ATOM 6676 C CA . LEU C 1 86 ? 51.657 28.381 46.269 1.00 16.46 87 LEU C CA 1
ATOM 6677 C C . LEU C 1 86 ? 51.342 27.975 47.693 1.00 16.31 87 LEU C C 1
ATOM 6678 O O . LEU C 1 86 ? 50.169 27.922 48.106 1.00 16.64 87 LEU C O 1
ATOM 6683 N N . THR C 1 87 ? 52.393 27.692 48.451 1.00 14.88 88 THR C N 1
ATOM 6684 C CA . THR C 1 87 ? 52.241 27.395 49.868 1.00 15.55 88 THR C CA 1
ATOM 6685 C C . THR C 1 87 ? 52.130 28.780 50.522 1.00 15.12 88 THR C C 1
ATOM 6686 O O . THR C 1 87 ? 52.228 29.803 49.837 1.00 14.31 88 THR C O 1
ATOM 6690 N N . ASP C 1 88 ? 51.935 28.818 51.831 1.00 15.33 89 ASP C N 1
ATOM 6691 C CA . ASP C 1 88 ? 51.837 30.105 52.520 1.00 16.04 89 ASP C CA 1
ATOM 6692 C C . ASP C 1 88 ? 53.129 30.917 52.420 1.00 16.25 89 ASP C C 1
ATOM 6693 O O . ASP C 1 88 ? 53.079 32.158 52.385 1.00 15.76 89 ASP C O 1
ATOM 6698 N N . PHE C 1 89 ? 54.285 30.243 52.398 1.00 14.73 90 PHE C N 1
ATOM 6699 C CA . PHE C 1 89 ? 55.564 30.972 52.319 1.00 14.00 90 PHE C CA 1
ATOM 6700 C C . PHE C 1 89 ? 55.990 31.217 50.864 1.00 14.53 90 PHE C C 1
ATOM 6701 O O . PHE C 1 89 ? 56.693 32.187 50.551 1.00 13.49 90 PHE C O 1
ATOM 6709 N N . GLY C 1 90 ? 55.571 30.316 49.983 1.00 13.71 91 GLY C N 1
ATOM 6710 C CA . GLY C 1 90 ? 55.847 30.468 48.570 1.00 13.51 91 GLY C CA 1
ATOM 6711 C C . GLY C 1 90 ? 57.277 30.778 48.175 1.00 13.95 91 GLY C C 1
ATOM 6712 O O . GLY C 1 90 ? 58.202 30.051 48.545 1.00 12.81 91 GLY C O 1
ATOM 6713 N N . PRO C 1 91 ? 57.490 31.885 47.443 1.00 13.22 92 PRO C N 1
ATOM 6714 C CA . PRO C 1 91 ? 58.841 32.240 47.012 1.00 13.60 92 PRO C CA 1
ATOM 6715 C C . PRO C 1 91 ? 59.842 32.521 48.120 1.00 14.20 92 PRO C C 1
ATOM 6716 O O . PRO C 1 91 ? 61.043 32.516 47.856 1.00 13.54 92 PRO C O 1
ATOM 6720 N N . ALA C 1 92 ? 59.368 32.759 49.344 1.00 13.66 93 ALA C N 1
ATOM 6721 C CA . ALA C 1 92 ? 60.301 33.000 50.446 1.00 14.33 93 ALA C CA 1
ATOM 6722 C C . ALA C 1 92 ? 61.103 31.709 50.689 1.00 15.38 93 ALA C C 1
ATOM 6723 O O . ALA C 1 92 ? 62.128 31.730 51.359 1.00 14.67 93 ALA C O 1
ATOM 6725 N N . ASN C 1 93 ? 60.620 30.589 50.155 1.00 14.66 94 ASN C N 1
ATOM 6726 C CA . ASN C 1 93 ? 61.333 29.325 50.312 1.00 14.77 94 ASN C CA 1
ATOM 6727 C C . ASN C 1 93 ? 62.286 29.002 49.155 1.00 15.11 94 ASN C C 1
ATOM 6728 O O . ASN C 1 93 ? 62.774 27.873 49.058 1.00 14.94 94 ASN C O 1
ATOM 6733 N N . LEU C 1 94 ? 62.544 29.979 48.282 1.00 14.18 95 LEU C N 1
ATOM 6734 C CA . LEU C 1 94 ? 63.494 29.793 47.174 1.00 14.13 95 LEU C CA 1
ATOM 6735 C C . LEU C 1 94 ? 64.894 29.611 47.773 1.00 15.76 95 LEU C C 1
ATOM 6736 O O . LEU C 1 94 ? 65.731 28.887 47.221 1.00 15.56 95 LEU C O 1
ATOM 6741 N N . VAL C 1 95 ? 65.162 30.295 48.881 1.00 15.16 96 VAL C N 1
ATOM 6742 C CA . VAL C 1 95 ? 66.430 30.109 49.585 1.00 14.68 96 VAL C CA 1
ATOM 6743 C C . VAL C 1 95 ? 66.052 29.351 50.858 1.00 15.25 96 VAL C C 1
ATOM 6744 O O . VAL C 1 95 ? 65.197 29.795 51.630 1.00 14.50 96 VAL C O 1
ATOM 6748 N N . GLN C 1 96 ? 66.665 28.188 51.059 1.00 15.17 97 GLN C N 1
ATOM 6749 C CA . GLN C 1 96 ? 66.398 27.368 52.224 1.00 15.53 97 GLN C CA 1
ATOM 6750 C C . GLN C 1 96 ? 67.183 27.849 53.433 1.00 15.68 97 GLN C C 1
ATOM 6751 O O . GLN C 1 96 ? 66.640 27.932 54.546 1.00 15.25 97 GLN C O 1
ATOM 6757 N N . ARG C 1 97 ? 68.454 28.178 53.217 1.00 15.54 98 ARG C N 1
ATOM 6758 C CA . ARG C 1 97 ? 69.288 28.648 54.316 1.00 16.96 98 ARG C CA 1
ATOM 6759 C C . ARG C 1 97 ? 70.346 29.635 53.876 1.00 16.02 98 ARG C C 1
ATOM 6760 O O . ARG C 1 97 ? 70.830 29.592 52.753 1.00 14.82 98 ARG C O 1
ATOM 6768 N N A VAL C 1 98 ? 70.699 30.531 54.792 0.50 15.90 99 VAL C N 1
ATOM 6769 N N B VAL C 1 98 ? 70.715 30.527 54.787 0.50 16.02 99 VAL C N 1
ATOM 6770 C CA A VAL C 1 98 ? 71.711 31.544 54.544 0.50 16.06 99 VAL C CA 1
ATOM 6771 C CA B VAL C 1 98 ? 71.742 31.510 54.503 0.50 16.27 99 VAL C CA 1
ATOM 6772 C C A VAL C 1 98 ? 72.648 31.585 55.750 0.50 16.31 99 VAL C C 1
ATOM 6773 C C B VAL C 1 98 ? 72.646 31.600 55.730 0.50 16.45 99 VAL C C 1
ATOM 6774 O O A VAL C 1 98 ? 72.192 31.570 56.890 0.50 16.14 99 VAL C O 1
ATOM 6775 O O B VAL C 1 98 ? 72.168 31.635 56.859 0.50 16.24 99 VAL C O 1
ATOM 6782 N N . ILE C 1 99 ? 73.953 31.619 55.501 1.00 16.15 100 ILE C N 1
ATOM 6783 C CA . ILE C 1 99 ? 74.919 31.690 56.603 1.00 17.73 100 ILE C CA 1
ATOM 6784 C C . ILE C 1 99 ? 76.014 32.659 56.219 1.00 16.67 100 ILE C C 1
ATOM 6785 O O . ILE C 1 99 ? 76.531 32.594 55.108 1.00 18.25 100 ILE C O 1
ATOM 6790 N N . TYR C 1 100 ? 76.369 33.559 57.132 1.00 16.73 101 TYR C N 1
ATOM 6791 C CA . TYR C 1 100 ? 77.427 34.526 56.869 1.00 16.62 101 TYR C CA 1
ATOM 6792 C C . TYR C 1 100 ? 78.568 34.395 57.889 1.00 16.94 101 TYR C C 1
ATOM 6793 O O . TYR C 1 100 ? 78.307 34.215 59.075 1.00 16.55 101 TYR C O 1
ATOM 6802 N N . TYR C 1 101 ? 79.809 34.480 57.411 1.00 17.34 102 TYR C N 1
ATOM 6803 C CA . TYR C 1 101 ? 80.994 34.452 58.278 1.00 18.16 102 TYR C CA 1
ATOM 6804 C C . TYR C 1 101 ? 81.805 35.700 57.925 1.00 19.00 102 TYR C C 1
ATOM 6805 O O . TYR C 1 101 ? 81.971 36.020 56.738 1.00 18.81 102 TYR C O 1
ATOM 6814 N N . ASP C 1 102 ? 82.308 36.408 58.936 1.00 19.55 103 ASP C N 1
ATOM 6815 C CA . ASP C 1 102 ? 83.098 37.611 58.672 1.00 20.99 103 ASP C CA 1
ATOM 6816 C C . ASP C 1 102 ? 84.579 37.273 58.425 1.00 22.50 103 ASP C C 1
ATOM 6817 O O . ASP C 1 102 ? 84.957 36.096 58.427 1.00 22.40 103 ASP C O 1
ATOM 6822 N N . PRO C 1 103 ? 85.431 38.290 58.182 1.00 23.81 104 PRO C N 1
ATOM 6823 C CA . PRO C 1 103 ? 86.861 38.048 57.933 1.00 25.42 104 PRO C CA 1
ATOM 6824 C C . PRO C 1 103 ? 87.619 37.261 59.016 1.00 26.08 104 PRO C C 1
ATOM 6825 O O . PRO C 1 103 ? 88.654 36.668 58.732 1.00 27.70 104 PRO C O 1
ATOM 6829 N N . ASP C 1 104 ? 87.111 37.251 60.242 1.00 26.23 105 ASP C N 1
ATOM 6830 C CA . ASP C 1 104 ? 87.745 36.495 61.323 1.00 26.12 105 ASP C CA 1
ATOM 6831 C C . ASP C 1 104 ? 87.084 35.126 61.456 1.00 24.74 105 ASP C C 1
ATOM 6832 O O . ASP C 1 104 ? 87.335 34.377 62.395 1.00 23.86 105 ASP C O 1
ATOM 6837 N N . ASN C 1 105 ? 86.248 34.806 60.478 1.00 23.32 106 ASN C N 1
ATOM 6838 C CA . ASN C 1 105 ? 85.485 33.566 60.435 1.00 22.98 106 ASN C CA 1
ATOM 6839 C C . ASN C 1 105 ? 84.495 33.411 61.583 1.00 22.42 106 ASN C C 1
ATOM 6840 O O . ASN C 1 105 ? 84.151 32.305 61.975 1.00 22.72 106 ASN C O 1
ATOM 6845 N N . GLN C 1 106 ? 84.046 34.537 62.116 1.00 22.28 107 GLN C N 1
ATOM 6846 C CA . GLN C 1 106 ? 83.048 34.539 63.167 1.00 23.22 107 GLN C CA 1
ATOM 6847 C C . GLN C 1 106 ? 81.700 34.499 62.428 1.00 22.25 107 GLN C C 1
ATOM 6848 O O . GLN C 1 106 ? 81.455 35.268 61.499 1.00 20.82 107 GLN C O 1
ATOM 6854 N N . ARG C 1 107 ? 80.846 33.581 62.837 1.00 22.11 108 ARG C N 1
ATOM 6855 C CA . ARG C 1 107 ? 79.554 33.421 62.206 1.00 22.57 108 ARG C CA 1
ATOM 6856 C C . ARG C 1 107 ? 78.553 34.449 62.720 1.00 22.05 108 ARG C C 1
ATOM 6857 O O . ARG C 1 107 ? 78.482 34.706 63.919 1.00 21.29 108 ARG C O 1
ATOM 6865 N N . HIS C 1 108 ? 77.799 35.064 61.812 1.00 20.63 109 HIS C N 1
ATOM 6866 C CA . HIS C 1 108 ? 76.777 36.007 62.245 1.00 19.70 109 HIS C CA 1
ATOM 6867 C C . HIS C 1 108 ? 75.454 35.281 61.994 1.00 19.24 109 HIS C C 1
ATOM 6868 O O . HIS C 1 108 ? 75.198 34.232 62.583 1.00 19.45 109 HIS C O 1
ATOM 6875 N N . THR C 1 109 ? 74.619 35.809 61.112 1.00 18.12 110 THR C N 1
ATOM 6876 C CA . THR C 1 109 ? 73.359 35.138 60.837 1.00 17.73 110 THR C CA 1
ATOM 6877 C C . THR C 1 109 ? 73.486 33.731 60.237 1.00 17.11 110 THR C C 1
ATOM 6878 O O . THR C 1 109 ? 74.375 33.457 59.438 1.00 16.23 110 THR C O 1
ATOM 6882 N N A GLU C 1 110 ? 72.597 32.841 60.665 0.50 16.86 111 GLU C N 1
ATOM 6883 N N B GLU C 1 110 ? 72.576 32.858 60.658 0.50 17.70 111 GLU C N 1
ATOM 6884 C CA A GLU C 1 110 ? 72.469 31.505 60.092 0.50 16.61 111 GLU C CA 1
ATOM 6885 C CA B GLU C 1 110 ? 72.475 31.491 60.167 0.50 18.05 111 GLU C CA 1
ATOM 6886 C C A GLU C 1 110 ? 71.013 31.154 60.338 0.50 16.13 111 GLU C C 1
ATOM 6887 C C B GLU C 1 110 ? 70.998 31.146 60.355 0.50 17.01 111 GLU C C 1
ATOM 6888 O O A GLU C 1 110 ? 70.617 30.820 61.453 0.50 15.92 111 GLU C O 1
ATOM 6889 O O B GLU C 1 110 ? 70.573 30.799 61.456 0.50 16.67 111 GLU C O 1
ATOM 6900 N N . THR C 1 111 ? 70.205 31.260 59.291 1.00 16.05 112 THR C N 1
ATOM 6901 C CA . THR C 1 111 ? 68.782 30.979 59.427 1.00 15.54 112 THR C CA 1
ATOM 6902 C C . THR C 1 111 ? 68.144 30.579 58.108 1.00 15.53 112 THR C C 1
ATOM 6903 O O . THR C 1 111 ? 68.814 30.491 57.079 1.00 15.24 112 THR C O 1
ATOM 6907 N N . SER C 1 112 ? 66.846 30.330 58.154 1.00 14.54 113 SER C N 1
ATOM 6908 C CA . SER C 1 112 ? 66.106 29.924 56.967 1.00 15.07 113 SER C CA 1
ATOM 6909 C C . SER C 1 112 ? 65.688 31.125 56.132 1.00 15.05 113 SER C C 1
ATOM 6910 O O . SER C 1 112 ? 65.585 32.242 56.642 1.00 14.87 113 SER C O 1
ATOM 6913 N N . GLY C 1 113 ? 65.441 30.884 54.849 1.00 14.05 114 GLY C N 1
ATOM 6914 C CA . GLY C 1 113 ? 64.982 31.957 53.986 1.00 14.43 114 GLY C CA 1
ATOM 6915 C C . GLY C 1 113 ? 63.660 32.515 54.498 1.00 14.77 114 GLY C C 1
ATOM 6916 O O . GLY C 1 113 ? 63.457 33.735 54.486 1.00 15.23 114 GLY C O 1
ATOM 6917 N N . TRP C 1 114 ? 62.750 31.654 54.952 1.00 14.49 115 TRP C N 1
ATOM 6918 C CA . TRP C 1 114 ? 61.472 32.186 55.425 1.00 14.68 115 TRP C CA 1
ATOM 6919 C C . TRP C 1 114 ? 61.620 33.063 56.666 1.00 15.10 115 TRP C C 1
ATOM 6920 O O . TRP C 1 114 ? 60.947 34.085 56.793 1.00 15.30 115 TRP C O 1
ATOM 6931 N N . HIS C 1 115 ? 62.509 32.701 57.585 1.00 14.68 116 HIS C N 1
ATOM 6932 C CA . HIS C 1 115 ? 62.670 33.517 58.786 1.00 14.19 116 HIS C CA 1
ATOM 6933 C C . HIS C 1 115 ? 63.293 34.855 58.426 1.00 14.36 116 HIS C C 1
ATOM 6934 O O . HIS C 1 115 ? 62.855 35.892 58.906 1.00 13.76 116 HIS C O 1
ATOM 6941 N N . LEU C 1 116 ? 64.327 34.830 57.582 1.00 13.67 117 LEU C N 1
ATOM 6942 C CA . LEU C 1 116 ? 64.993 36.054 57.166 1.00 13.24 117 LEU C CA 1
ATOM 6943 C C . LEU C 1 116 ? 63.980 36.982 56.494 1.00 14.30 117 LEU C C 1
ATOM 6944 O O . LEU C 1 116 ? 63.951 38.184 56.750 1.00 13.88 117 LEU C O 1
ATOM 6949 N N . HIS C 1 117 ? 63.149 36.410 55.633 1.00 13.64 118 HIS C N 1
ATOM 6950 C CA . HIS C 1 117 ? 62.133 37.197 54.958 1.00 13.24 118 HIS C CA 1
ATOM 6951 C C . HIS C 1 117 ? 61.139 37.825 55.959 1.00 13.57 118 HIS C C 1
ATOM 6952 O O . HIS C 1 117 ? 60.767 38.995 55.821 1.00 13.24 118 HIS C O 1
ATOM 6959 N N . PHE C 1 118 ? 60.694 37.062 56.949 1.00 12.72 119 PHE C N 1
ATOM 6960 C CA . PHE C 1 118 ? 59.754 37.636 57.917 1.00 13.46 119 PHE C CA 1
ATOM 6961 C C . PHE C 1 118 ? 60.392 38.777 58.705 1.00 13.73 119 PHE C C 1
ATOM 6962 O O . PHE C 1 118 ? 59.718 39.746 59.053 1.00 14.05 119 PHE C O 1
ATOM 6970 N N . VAL C 1 119 ? 61.691 38.676 59.001 1.00 13.80 120 VAL C N 1
ATOM 6971 C CA . VAL C 1 119 ? 62.356 39.776 59.707 1.00 13.81 120 VAL C CA 1
ATOM 6972 C C . VAL C 1 119 ? 62.474 40.985 58.761 1.00 13.97 120 VAL C C 1
ATOM 6973 O O . VAL C 1 119 ? 62.285 42.133 59.181 1.00 13.70 120 VAL C O 1
ATOM 6977 N N . ASN C 1 120 ? 62.760 40.739 57.483 1.00 13.41 121 ASN C N 1
ATOM 6978 C CA . ASN C 1 120 ? 62.829 41.846 56.513 1.00 13.69 121 ASN C CA 1
ATOM 6979 C C . ASN C 1 120 ? 61.479 42.601 56.544 1.00 13.73 121 ASN C C 1
ATOM 6980 O O . ASN C 1 120 ? 61.433 43.843 56.503 1.00 13.39 121 ASN C O 1
ATOM 6985 N N . THR C 1 121 ? 60.382 41.850 56.591 1.00 13.78 122 THR C N 1
ATOM 6986 C CA . THR C 1 121 ? 59.046 42.460 56.643 1.00 13.24 122 THR C CA 1
ATOM 6987 C C . THR C 1 121 ? 58.854 43.230 57.957 1.00 13.67 122 THR C C 1
ATOM 6988 O O . THR C 1 121 ? 58.396 44.375 57.956 1.00 12.73 122 THR C O 1
ATOM 6992 N N . ALA C 1 122 ? 59.203 42.604 59.081 1.00 12.99 123 ALA C N 1
ATOM 6993 C CA . ALA C 1 122 ? 59.050 43.274 60.370 1.00 12.89 123 ALA C CA 1
ATOM 6994 C C . ALA C 1 122 ? 59.830 44.593 60.400 1.00 13.95 123 ALA C C 1
ATOM 6995 O O . ALA C 1 122 ? 59.332 45.610 60.898 1.00 13.72 123 ALA C O 1
ATOM 6997 N N . LYS C 1 123 ? 61.050 44.585 59.865 1.00 13.67 124 LYS C N 1
ATOM 6998 C CA . LYS C 1 123 ? 61.880 45.787 59.872 1.00 14.87 124 LYS C CA 1
ATOM 6999 C C . LYS C 1 123 ? 61.367 46.856 58.901 1.00 14.49 124 LYS C C 1
ATOM 7000 O O . LYS C 1 123 ? 61.591 48.044 59.117 1.00 14.78 124 LYS C O 1
ATOM 7006 N N . GLN C 1 124 ? 60.675 46.448 57.840 1.00 13.36 125 GLN C N 1
ATOM 7007 C CA . GLN C 1 124 ? 60.126 47.429 56.903 1.00 12.86 125 GLN C CA 1
ATOM 7008 C C . GLN C 1 124 ? 58.834 48.045 57.459 1.00 13.47 125 GLN C C 1
ATOM 7009 O O . GLN C 1 124 ? 58.511 49.212 57.184 1.00 14.05 125 GLN C O 1
ATOM 7015 N N . GLY C 1 125 ? 58.088 47.257 58.222 1.00 13.34 126 GLY C N 1
ATOM 7016 C CA . GLY C 1 125 ? 56.818 47.736 58.758 1.00 14.43 126 GLY C CA 1
ATOM 7017 C C . GLY C 1 125 ? 55.677 47.403 57.798 1.00 15.38 126 GLY C C 1
ATOM 7018 O O . GLY C 1 125 ? 54.561 47.922 57.927 1.00 14.35 126 GLY C O 1
ATOM 7019 N N . ALA C 1 126 ? 55.961 46.525 56.838 1.00 14.78 127 ALA C N 1
ATOM 7020 C CA . ALA C 1 126 ? 54.981 46.093 55.828 1.00 14.04 127 ALA C CA 1
ATOM 7021 C C . ALA C 1 126 ? 55.602 44.927 55.055 1.00 12.98 127 ALA C C 1
ATOM 7022 O O . ALA C 1 126 ? 56.824 44.787 55.050 1.00 12.94 127 ALA C O 1
ATOM 7024 N N . PRO C 1 127 ? 54.781 44.095 54.372 1.00 12.68 128 PRO C N 1
ATOM 7025 C CA . PRO C 1 127 ? 55.355 42.968 53.613 1.00 12.20 128 PRO C CA 1
ATOM 7026 C C . PRO C 1 127 ? 56.526 43.483 52.770 1.00 12.94 128 PRO C C 1
ATOM 7027 O O . PRO C 1 127 ? 56.376 44.416 51.963 1.00 12.21 128 PRO C O 1
ATOM 7031 N N . PHE C 1 128 ? 57.690 42.869 52.982 1.00 12.09 129 PHE C N 1
ATOM 7032 C CA . PHE C 1 128 ? 58.935 43.291 52.341 1.00 12.13 129 PHE C CA 1
ATOM 7033 C C . PHE C 1 128 ? 58.858 43.506 50.837 1.00 12.14 129 PHE C C 1
ATOM 7034 O O . PHE C 1 128 ? 58.454 42.610 50.087 1.00 11.40 129 PHE C O 1
ATOM 7042 N N . LEU C 1 129 ? 59.244 44.714 50.415 1.00 12.01 130 LEU C N 1
ATOM 7043 C CA . LEU C 1 129 ? 59.269 45.108 48.999 1.00 11.67 130 LEU C CA 1
ATOM 7044 C C . LEU C 1 129 ? 57.959 44.851 48.260 1.00 12.19 130 LEU C C 1
ATOM 7045 O O . LEU C 1 129 ? 57.955 44.613 47.050 1.00 12.65 130 LEU C O 1
ATOM 7050 N N . SER C 1 130 ? 56.845 44.907 48.986 1.00 11.72 131 SER C N 1
ATOM 7051 C CA . SER C 1 130 ? 55.545 44.693 48.361 1.00 11.13 131 SER C CA 1
ATOM 7052 C C . SER C 1 130 ? 55.028 45.976 47.714 1.00 12.38 131 SER C C 1
ATOM 7053 O O . SER C 1 130 ? 55.540 47.067 47.968 1.00 12.74 131 SER C O 1
ATOM 7056 N N . SER C 1 131 ? 54.004 45.824 46.876 1.00 12.78 132 SER C N 1
ATOM 7057 C CA . SER C 1 131 ? 53.348 46.964 46.242 1.00 13.20 132 SER C CA 1
ATOM 7058 C C . SER C 1 131 ? 51.950 47.054 46.866 1.00 12.71 132 SER C C 1
ATOM 7059 O O . SER C 1 131 ? 51.142 46.136 46.724 1.00 11.91 132 SER C O 1
ATOM 7062 N N A MET C 1 132 ? 51.678 48.169 47.546 0.50 13.12 133 MET C N 1
ATOM 7063 N N B MET C 1 132 ? 51.678 48.161 47.547 0.50 13.21 133 MET C N 1
ATOM 7064 C CA A MET C 1 132 ? 50.394 48.425 48.209 0.50 13.28 133 MET C CA 1
ATOM 7065 C CA B MET C 1 132 ? 50.381 48.353 48.171 0.50 13.43 133 MET C CA 1
ATOM 7066 C C A MET C 1 132 ? 49.310 48.821 47.203 0.50 13.77 133 MET C C 1
ATOM 7067 C C B MET C 1 132 ? 49.346 48.654 47.097 0.50 13.85 133 MET C C 1
ATOM 7068 O O A MET C 1 132 ? 49.550 49.654 46.326 0.50 14.50 133 MET C O 1
ATOM 7069 O O B MET C 1 132 ? 49.657 49.225 46.052 0.50 14.95 133 MET C O 1
ATOM 7078 N N . VAL C 1 133 ? 48.113 48.253 47.354 1.00 12.92 134 VAL C N 1
ATOM 7079 C CA . VAL C 1 133 ? 47.009 48.518 46.435 1.00 12.84 134 VAL C CA 1
ATOM 7080 C C . VAL C 1 133 ? 46.272 49.798 46.874 1.00 13.16 134 VAL C C 1
ATOM 7081 O O . VAL C 1 133 ? 45.952 49.947 48.056 1.00 12.84 134 VAL C O 1
ATOM 7085 N N . THR C 1 134 ? 46.041 50.727 45.936 1.00 12.10 135 THR C N 1
ATOM 7086 C CA . THR C 1 134 ? 45.316 51.966 46.241 1.00 12.60 135 THR C CA 1
ATOM 7087 C C . THR C 1 134 ? 44.327 52.255 45.115 1.00 12.49 135 THR C C 1
ATOM 7088 O O . THR C 1 134 ? 44.329 51.565 44.089 1.00 12.48 135 THR C O 1
ATOM 7092 N N . ASP C 1 135 ? 43.506 53.288 45.304 1.00 12.99 136 ASP C N 1
ATOM 7093 C CA . ASP C 1 135 ? 42.514 53.695 44.297 1.00 13.72 136 ASP C CA 1
ATOM 7094 C C . ASP C 1 135 ? 43.130 54.659 43.269 1.00 14.02 136 ASP C C 1
ATOM 7095 O O . ASP C 1 135 ? 42.401 55.215 42.444 1.00 13.79 136 ASP C O 1
ATOM 7100 N N . SER C 1 136 ? 44.443 54.871 43.295 1.00 12.82 137 SER C N 1
ATOM 7101 C CA . SER C 1 136 ? 45.004 55.854 42.357 1.00 12.30 137 SER C CA 1
ATOM 7102 C C . SER C 1 136 ? 44.776 55.522 40.876 1.00 12.60 137 SER C C 1
ATOM 7103 O O . SER C 1 136 ? 45.070 54.404 40.437 1.00 13.41 137 SER C O 1
ATOM 7106 N N . PRO C 1 137 ? 44.245 56.485 40.090 1.00 12.89 138 PRO C N 1
ATOM 7107 C CA . PRO C 1 137 ? 44.016 56.224 38.660 1.00 12.70 138 PRO C CA 1
ATOM 7108 C C . PRO C 1 137 ? 45.337 56.250 37.879 1.00 13.36 138 PRO C C 1
ATOM 7109 O O . PRO C 1 137 ? 45.426 55.679 36.796 1.00 14.28 138 PRO C O 1
ATOM 7113 N N . ILE C 1 138 ? 46.355 56.909 38.441 1.00 12.69 139 ILE C N 1
ATOM 7114 C CA . ILE C 1 138 ? 47.678 56.950 37.822 1.00 12.80 139 ILE C CA 1
ATOM 7115 C C . ILE C 1 138 ? 48.176 55.503 37.949 1.00 13.67 139 ILE C C 1
ATOM 7116 O O . ILE C 1 138 ? 47.991 54.876 39.001 1.00 12.57 139 ILE C O 1
ATOM 7121 N N . LYS C 1 139 ? 48.837 54.983 36.916 1.00 12.32 140 LYS C N 1
ATOM 7122 C CA . LYS C 1 139 ? 49.198 53.576 36.931 1.00 13.18 140 LYS C CA 1
ATOM 7123 C C . LYS C 1 139 ? 50.396 53.064 37.719 1.00 13.18 140 LYS C C 1
ATOM 7124 O O . LYS C 1 139 ? 51.299 52.407 37.176 1.00 13.01 140 LYS C O 1
ATOM 7130 N N . TYR C 1 140 ? 50.365 53.388 39.015 1.00 13.03 141 TYR C N 1
ATOM 7131 C CA . TYR C 1 140 ? 51.321 52.871 39.988 1.00 12.31 141 TYR C CA 1
ATOM 7132 C C . TYR C 1 140 ? 50.790 51.452 40.165 1.00 12.67 141 TYR C C 1
ATOM 7133 O O . TYR C 1 140 ? 49.673 51.136 39.734 1.00 12.67 141 TYR C O 1
ATOM 7142 N N . GLY C 1 141 ? 51.562 50.606 40.836 1.00 11.60 142 GLY C N 1
ATOM 7143 C CA . GLY C 1 141 ? 51.084 49.261 41.081 1.00 13.43 142 GLY C CA 1
ATOM 7144 C C . GLY C 1 141 ? 52.195 48.259 40.945 1.00 13.96 142 GLY C C 1
ATOM 7145 O O . GLY C 1 141 ? 53.365 48.611 41.073 1.00 14.08 142 GLY C O 1
ATOM 7146 N N . ASP C 1 142 ? 51.833 46.999 40.727 1.00 15.03 143 ASP C N 1
ATOM 7147 C CA . ASP C 1 142 ? 52.850 45.975 40.535 1.00 15.32 143 ASP C CA 1
ATOM 7148 C C . ASP C 1 142 ? 53.269 46.103 39.075 1.00 15.34 143 ASP C C 1
ATOM 7149 O O . ASP C 1 142 ? 52.734 45.433 38.191 1.00 15.61 143 ASP C O 1
ATOM 7154 N N . VAL C 1 143 ? 54.227 46.986 38.836 1.00 14.41 144 VAL C N 1
ATOM 7155 C CA . VAL C 1 143 ? 54.725 47.254 37.496 1.00 14.74 144 VAL C CA 1
ATOM 7156 C C . VAL C 1 143 ? 55.978 46.445 37.200 1.00 15.37 144 VAL C C 1
ATOM 7157 O O . VAL C 1 143 ? 56.127 45.879 36.111 1.00 15.21 144 VAL C O 1
ATOM 7161 N N . MET C 1 144 ? 56.857 46.379 38.197 1.00 16.20 145 MET C N 1
ATOM 7162 C CA . MET C 1 144 ? 58.153 45.729 38.060 1.00 16.47 145 MET C CA 1
ATOM 7163 C C . MET C 1 144 ? 58.311 44.331 38.635 1.00 17.27 145 MET C C 1
ATOM 7164 O O . MET C 1 144 ? 59.386 43.754 38.511 1.00 17.52 145 MET C O 1
ATOM 7169 N N . ASN C 1 145 ? 57.259 43.804 39.256 1.00 16.80 146 ASN C N 1
ATOM 7170 C CA . ASN C 1 145 ? 57.279 42.458 39.832 1.00 18.04 146 ASN C CA 1
ATOM 7171 C C . ASN C 1 145 ? 58.535 42.141 40.633 1.00 16.69 146 ASN C C 1
ATOM 7172 O O . ASN C 1 145 ? 59.199 41.131 40.405 1.00 16.22 146 ASN C O 1
ATOM 7177 N N . VAL C 1 146 ? 58.822 43.002 41.596 1.00 15.06 147 VAL C N 1
ATOM 7178 C CA . VAL C 1 146 ? 60.007 42.868 42.432 1.00 14.41 147 VAL C CA 1
ATOM 7179 C C . VAL C 1 146 ? 60.007 41.553 43.210 1.00 14.43 147 VAL C C 1
ATOM 7180 O O . VAL C 1 146 ? 61.011 40.843 43.203 1.00 14.11 147 VAL C O 1
ATOM 7184 N N . ILE C 1 147 ? 58.904 41.239 43.898 1.00 13.76 148 ILE C N 1
ATOM 7185 C CA . ILE C 1 147 ? 58.768 39.935 44.571 1.00 14.07 148 ILE C CA 1
ATOM 7186 C C . ILE C 1 147 ? 57.454 39.437 43.957 1.00 15.84 148 ILE C C 1
ATOM 7187 O O . ILE C 1 147 ? 56.400 40.081 44.093 1.00 15.23 148 ILE C O 1
ATOM 7192 N N A ASP C 1 148 ? 57.509 38.300 43.265 0.50 15.58 149 ASP C N 1
ATOM 7193 N N B ASP C 1 148 ? 57.516 38.279 43.314 0.50 15.27 149 ASP C N 1
ATOM 7194 C CA A ASP C 1 148 ? 56.333 37.815 42.543 0.50 16.28 149 ASP C CA 1
ATOM 7195 C CA B ASP C 1 148 ? 56.353 37.771 42.615 0.50 15.80 149 ASP C CA 1
ATOM 7196 C C A ASP C 1 148 ? 56.406 36.304 42.262 0.50 15.97 149 ASP C C 1
ATOM 7197 C C B ASP C 1 148 ? 56.417 36.267 42.364 0.50 15.64 149 ASP C C 1
ATOM 7198 O O A ASP C 1 148 ? 57.490 35.754 42.052 0.50 15.50 149 ASP C O 1
ATOM 7199 O O B ASP C 1 148 ? 57.499 35.683 42.283 0.50 15.32 149 ASP C O 1
ATOM 7208 N N . ALA C 1 149 ? 55.249 35.647 42.240 1.00 15.12 150 ALA C N 1
ATOM 7209 C CA . ALA C 1 149 ? 55.166 34.203 41.962 1.00 15.13 150 ALA C CA 1
ATOM 7210 C C . ALA C 1 149 ? 53.716 33.906 41.584 1.00 15.67 150 ALA C C 1
ATOM 7211 O O . ALA C 1 149 ? 52.785 34.357 42.259 1.00 16.85 150 ALA C O 1
ATOM 7213 N N . PRO C 1 150 ? 53.499 33.157 40.497 1.00 16.47 151 PRO C N 1
ATOM 7214 C CA . PRO C 1 150 ? 52.107 32.862 40.125 1.00 16.30 151 PRO C CA 1
ATOM 7215 C C . PRO C 1 150 ? 51.398 32.065 41.220 1.00 16.86 151 PRO C C 1
ATOM 7216 O O . PRO C 1 150 ? 51.985 31.157 41.830 1.00 15.27 151 PRO C O 1
ATOM 7220 N N . ALA C 1 151 ? 50.133 32.407 41.474 1.00 15.60 152 ALA C N 1
ATOM 7221 C CA . ALA C 1 151 ? 49.363 31.745 42.518 1.00 16.42 152 ALA C CA 1
ATOM 7222 C C . ALA C 1 151 ? 49.259 30.238 42.285 1.00 16.33 152 ALA C C 1
ATOM 7223 O O . ALA C 1 151 ? 49.218 29.454 43.239 1.00 15.79 152 ALA C O 1
ATOM 7225 N N . THR C 1 152 ? 49.200 29.846 41.015 1.00 16.54 153 THR C N 1
ATOM 7226 C CA . THR C 1 152 ? 49.131 28.431 40.665 1.00 17.48 153 THR C CA 1
ATOM 7227 C C . THR C 1 152 ? 49.948 28.197 39.406 1.00 16.67 153 THR C C 1
ATOM 7228 O O . THR C 1 152 ? 50.211 29.126 38.640 1.00 16.29 153 THR C O 1
ATOM 7232 N N . ILE C 1 153 ? 50.375 26.953 39.212 1.00 16.29 154 ILE C N 1
ATOM 7233 C CA . ILE C 1 153 ? 51.072 26.592 37.982 1.00 16.13 154 ILE C CA 1
ATOM 7234 C C . ILE C 1 153 ? 50.303 25.354 37.533 1.00 17.15 154 ILE C C 1
ATOM 7235 O O . ILE C 1 153 ? 50.328 24.315 38.200 1.00 17.34 154 ILE C O 1
ATOM 7240 N N . ALA C 1 154 ? 49.575 25.505 36.433 1.00 18.19 155 ALA C N 1
ATOM 7241 C CA . ALA C 1 154 ? 48.749 24.432 35.879 1.00 19.68 155 ALA C CA 1
ATOM 7242 C C . ALA C 1 154 ? 49.563 23.333 35.218 1.00 20.74 155 ALA C C 1
ATOM 7243 O O . ALA C 1 154 ? 50.715 23.534 34.852 1.00 19.66 155 ALA C O 1
ATOM 7245 N N . ALA C 1 155 ? 48.952 22.161 35.063 1.00 21.32 156 ALA C N 1
ATOM 7246 C CA . ALA C 1 155 ? 49.634 21.057 34.395 1.00 21.06 156 ALA C CA 1
ATOM 7247 C C . ALA C 1 155 ? 50.088 21.553 33.032 1.00 21.17 156 ALA C C 1
ATOM 7248 O O . ALA C 1 155 ? 49.304 22.165 32.291 1.00 21.09 156 ALA C O 1
ATOM 7250 N N . GLY C 1 156 ? 51.358 21.313 32.709 1.00 21.26 157 GLY C N 1
ATOM 7251 C CA . GLY C 1 156 ? 51.899 21.736 31.426 1.00 21.07 157 GLY C CA 1
ATOM 7252 C C . GLY C 1 156 ? 52.445 23.155 31.339 1.00 21.88 157 GLY C C 1
ATOM 7253 O O . GLY C 1 156 ? 53.000 23.552 30.308 1.00 22.85 157 GLY C O 1
ATOM 7254 N N . ALA C 1 157 ? 52.320 23.921 32.419 1.00 20.80 158 ALA C N 1
ATOM 7255 C CA . ALA C 1 157 ? 52.775 25.302 32.405 1.00 19.67 158 ALA C CA 1
ATOM 7256 C C . ALA C 1 157 ? 54.093 25.553 33.123 1.00 19.33 158 ALA C C 1
ATOM 7257 O O . ALA C 1 157 ? 54.538 24.750 33.942 1.00 18.00 158 ALA C O 1
ATOM 7259 N N . THR C 1 158 ? 54.690 26.694 32.796 1.00 19.64 159 THR C N 1
ATOM 7260 C CA . THR C 1 158 ? 55.928 27.145 33.401 1.00 19.74 159 THR C CA 1
ATOM 7261 C C . THR C 1 158 ? 55.673 28.515 34.059 1.00 20.16 159 THR C C 1
ATOM 7262 O O . THR C 1 158 ? 55.164 29.432 33.415 1.00 20.67 159 THR C O 1
ATOM 7266 N N . GLY C 1 159 ? 56.035 28.646 35.334 1.00 19.53 160 GLY C N 1
ATOM 7267 C CA . GLY C 1 159 ? 55.848 29.912 36.027 1.00 18.97 160 GLY C CA 1
ATOM 7268 C C . GLY C 1 159 ? 57.186 30.562 36.337 1.00 18.96 160 GLY C C 1
ATOM 7269 O O . GLY C 1 159 ? 58.188 29.865 36.501 1.00 17.65 160 GLY C O 1
ATOM 7270 N N . GLU C 1 160 ? 57.203 31.891 36.416 1.00 17.64 161 GLU C N 1
ATOM 7271 C CA . GLU C 1 160 ? 58.428 32.629 36.704 1.00 18.71 161 GLU C CA 1
ATOM 7272 C C . GLU C 1 160 ? 58.284 33.279 38.075 1.00 18.00 161 GLU C C 1
ATOM 7273 O O . GLU C 1 160 ? 57.228 33.831 38.405 1.00 17.17 161 GLU C O 1
ATOM 7279 N N . LEU C 1 161 ? 59.355 33.238 38.862 1.00 16.21 162 LEU C N 1
ATOM 7280 C CA . LEU C 1 161 ? 59.319 33.792 40.209 1.00 15.31 162 LEU C CA 1
ATOM 7281 C C . LEU C 1 161 ? 60.475 34.741 40.459 1.00 14.98 162 LEU C C 1
ATOM 7282 O O . LEU C 1 161 ? 61.550 34.597 39.874 1.00 14.31 162 LEU C O 1
ATOM 7287 N N A THR C 1 162 ? 60.246 35.725 41.322 0.50 13.90 163 THR C N 1
ATOM 7288 N N B THR C 1 162 ? 60.228 35.723 41.321 0.50 14.73 163 THR C N 1
ATOM 7289 C CA A THR C 1 162 ? 61.290 36.667 41.700 0.50 13.23 163 THR C CA 1
ATOM 7290 C CA B THR C 1 162 ? 61.234 36.699 41.712 0.50 14.91 163 THR C CA 1
ATOM 7291 C C A THR C 1 162 ? 61.162 36.850 43.206 0.50 13.78 163 THR C C 1
ATOM 7292 C C B THR C 1 162 ? 61.147 36.856 43.226 0.50 14.68 163 THR C C 1
ATOM 7293 O O A THR C 1 162 ? 60.055 36.961 43.743 0.50 13.89 163 THR C O 1
ATOM 7294 O O B THR C 1 162 ? 60.052 36.948 43.791 0.50 14.61 163 THR C O 1
ATOM 7301 N N . MET C 1 163 ? 62.299 36.865 43.885 1.00 14.00 164 MET C N 1
ATOM 7302 C CA . MET C 1 163 ? 62.328 37.007 45.329 1.00 13.69 164 MET C CA 1
ATOM 7303 C C . MET C 1 163 ? 63.556 37.808 45.734 1.00 13.32 164 MET C C 1
ATOM 7304 O O . MET C 1 163 ? 64.592 37.744 45.070 1.00 14.16 164 MET C O 1
ATOM 7309 N N . TYR C 1 164 ? 63.421 38.588 46.804 1.00 12.45 165 TYR C N 1
ATOM 7310 C CA . TYR C 1 164 ? 64.555 39.355 47.332 1.00 12.77 165 TYR C CA 1
ATOM 7311 C C . TYR C 1 164 ? 64.684 39.114 48.818 1.00 13.25 165 TYR C C 1
ATOM 7312 O O . TYR C 1 164 ? 63.677 38.996 49.522 1.00 13.70 165 TYR C O 1
ATOM 7321 N N . TYR C 1 165 ? 65.928 39.049 49.289 1.00 13.66 166 TYR C N 1
ATOM 7322 C CA . TYR C 1 165 ? 66.219 38.901 50.714 1.00 13.57 166 TYR C CA 1
ATOM 7323 C C . TYR C 1 165 ? 67.277 39.930 51.068 1.00 14.29 166 TYR C C 1
ATOM 7324 O O . TYR C 1 165 ? 68.193 40.159 50.289 1.00 14.00 166 TYR C O 1
ATOM 7333 N N . TRP C 1 166 ? 67.151 40.556 52.231 1.00 13.88 167 TRP C N 1
ATOM 7334 C CA . TRP C 1 166 ? 68.201 41.459 52.694 1.00 14.53 167 TRP C CA 1
ATOM 7335 C C . TRP C 1 166 ? 68.884 40.706 53.841 1.00 14.81 167 TRP C C 1
ATOM 7336 O O . TRP C 1 166 ? 68.233 40.373 54.839 1.00 13.79 167 TRP C O 1
ATOM 7347 N N . VAL C 1 167 ? 70.177 40.425 53.691 1.00 15.09 168 VAL C N 1
ATOM 7348 C CA . VAL C 1 167 ? 70.948 39.741 54.743 1.00 14.96 168 VAL C CA 1
ATOM 7349 C C . VAL C 1 167 ? 71.647 40.872 55.499 1.00 14.59 168 VAL C C 1
ATOM 7350 O O . VAL C 1 167 ? 72.597 41.462 55.006 1.00 14.56 168 VAL C O 1
ATOM 7354 N N . PRO C 1 168 ? 71.200 41.158 56.723 1.00 15.14 169 PRO C N 1
ATOM 7355 C CA . PRO C 1 168 ? 71.810 42.248 57.486 1.00 16.19 169 PRO C CA 1
ATOM 7356 C C . PRO C 1 168 ? 73.061 41.927 58.283 1.00 17.61 169 PRO C C 1
ATOM 7357 O O . PRO C 1 168 ? 73.207 40.815 58.776 1.00 17.55 169 PRO C O 1
ATOM 7361 N N . LEU C 1 169 ? 73.955 42.910 58.382 1.00 17.79 170 LEU C N 1
ATOM 7362 C CA . LEU C 1 169 ? 75.135 42.806 59.247 1.00 19.02 170 LEU C CA 1
ATOM 7363 C C . LEU C 1 169 ? 74.810 43.965 60.207 1.00 19.02 170 LEU C C 1
ATOM 7364 O O . LEU C 1 169 ? 74.572 43.755 61.398 1.00 19.84 170 LEU C O 1
ATOM 7369 N N . ALA C 1 170 ? 74.737 45.180 59.664 1.00 19.50 171 ALA C N 1
ATOM 7370 C CA . ALA C 1 170 ? 74.362 46.358 60.450 1.00 19.04 171 ALA C CA 1
ATOM 7371 C C . ALA C 1 170 ? 72.881 46.215 60.773 1.00 19.98 171 ALA C C 1
ATOM 7372 O O . ALA C 1 170 ? 72.124 45.654 59.969 1.00 19.28 171 ALA C O 1
ATOM 7374 N N . TYR C 1 171 ? 72.460 46.722 61.928 1.00 19.18 172 TYR C N 1
ATOM 7375 C CA . TYR C 1 171 ? 71.055 46.649 62.327 1.00 20.29 172 TYR C CA 1
ATOM 7376 C C . TYR C 1 171 ? 70.149 47.463 61.398 1.00 21.41 172 TYR C C 1
ATOM 7377 O O . TYR C 1 171 ? 69.053 47.015 61.048 1.00 21.06 172 TYR C O 1
ATOM 7386 N N . SER C 1 172 ? 70.590 48.661 61.025 1.00 21.60 173 SER C N 1
ATOM 7387 C CA . SER C 1 172 ? 69.808 49.498 60.119 1.00 23.64 173 SER C CA 1
ATOM 7388 C C . SER C 1 172 ? 70.708 50.445 59.344 1.00 25.36 173 SER C C 1
ATOM 7389 O O . SER C 1 172 ? 71.934 50.369 59.432 1.00 25.27 173 SER C O 1
ATOM 7392 N N . GLU C 1 173 ? 70.087 51.336 58.580 1.00 26.48 174 GLU C N 1
ATOM 7393 C CA . GLU C 1 173 ? 70.808 52.320 57.787 1.00 29.88 174 GLU C CA 1
ATOM 7394 C C . GLU C 1 173 ? 71.488 53.362 58.699 1.00 29.98 174 GLU C C 1
ATOM 7395 O O . GLU C 1 173 ? 72.504 53.955 58.327 1.00 29.56 174 GLU C O 1
ATOM 7401 N N . THR C 1 174 ? 70.936 53.566 59.894 1.00 29.51 175 THR C N 1
ATOM 7402 C CA . THR C 1 174 ? 71.480 54.548 60.831 1.00 30.14 175 THR C CA 1
ATOM 7403 C C . THR C 1 174 ? 72.111 53.970 62.094 1.00 29.89 175 THR C C 1
ATOM 7404 O O . THR C 1 174 ? 72.816 54.677 62.816 1.00 30.73 175 THR C O 1
ATOM 7408 N N . ASP C 1 175 ? 71.858 52.697 62.368 1.00 27.70 176 ASP C N 1
ATOM 7409 C CA . ASP C 1 175 ? 72.436 52.0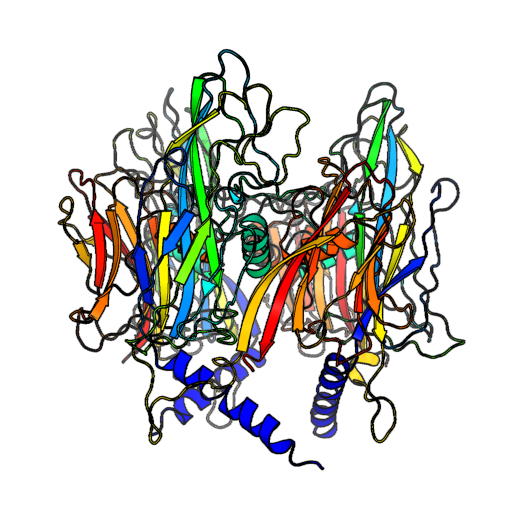53 63.540 1.00 25.99 176 ASP C CA 1
ATOM 7410 C C . ASP C 1 175 ? 73.404 50.990 63.009 1.00 25.81 176 ASP C C 1
ATOM 7411 O O . ASP C 1 175 ? 72.973 49.946 62.514 1.00 24.26 176 ASP C O 1
ATOM 7416 N N . LEU C 1 176 ? 74.703 51.263 63.113 1.00 24.40 177 LEU C N 1
ATOM 7417 C CA . LEU C 1 176 ? 75.723 50.351 62.612 1.00 24.21 177 LEU C CA 1
ATOM 7418 C C . LEU C 1 176 ? 76.087 49.168 63.511 1.00 23.96 177 LEU C C 1
ATOM 7419 O O . LEU C 1 176 ? 77.053 48.455 63.242 1.00 24.05 177 LEU C O 1
ATOM 7424 N N . THR C 1 177 ? 75.311 48.948 64.565 1.00 23.37 178 THR C N 1
ATOM 7425 C CA . THR C 1 177 ? 75.558 47.815 65.448 1.00 23.79 178 THR C CA 1
ATOM 7426 C C . THR C 1 177 ? 75.466 46.551 64.584 1.00 23.97 178 THR C C 1
ATOM 7427 O O . THR C 1 177 ? 74.471 46.342 63.885 1.00 23.59 178 THR C O 1
ATOM 7431 N N . GLY C 1 178 ? 76.505 45.723 64.628 1.00 23.39 179 GLY C N 1
ATOM 7432 C CA . GLY C 1 178 ? 76.505 44.494 63.852 1.00 22.08 179 GLY C CA 1
ATOM 7433 C C . GLY C 1 178 ? 77.225 44.583 62.521 1.00 21.83 179 GLY C C 1
ATOM 7434 O O . GLY C 1 178 ? 77.423 43.555 61.866 1.00 22.07 179 GLY C O 1
ATOM 7435 N N . ALA C 1 179 ? 77.600 45.792 62.103 1.00 20.81 180 ALA C N 1
ATOM 7436 C CA . ALA C 1 179 ? 78.305 45.978 60.842 1.00 21.30 180 ALA C CA 1
ATOM 7437 C C . ALA C 1 179 ? 79.679 45.318 60.901 1.00 22.40 180 ALA C C 1
ATOM 7438 O O . ALA C 1 179 ? 80.189 45.032 61.987 1.00 22.61 180 ALA C O 1
ATOM 7440 N N . VAL C 1 180 ? 80.274 45.093 59.733 1.00 23.19 181 VAL C N 1
ATOM 7441 C CA . VAL C 1 180 ? 81.574 44.437 59.637 1.00 24.22 181 VAL C CA 1
ATOM 7442 C C . VAL C 1 180 ? 82.631 45.277 58.932 1.00 25.25 181 VAL C C 1
ATOM 7443 O O . VAL C 1 180 ? 82.418 45.775 57.831 1.00 25.44 181 VAL C O 1
ATOM 7447 N N . LEU C 1 181 ? 83.786 45.432 59.570 1.00 27.14 182 LEU C N 1
ATOM 7448 C CA . LEU C 1 181 ? 84.875 46.185 58.962 1.00 29.83 182 LEU C CA 1
ATOM 7449 C C . LEU C 1 181 ? 85.679 45.191 58.124 1.00 32.41 182 LEU C C 1
ATOM 7450 O O . LEU C 1 181 ? 86.329 44.295 58.668 1.00 32.00 182 LEU C O 1
ATOM 7455 N N . ALA C 1 182 ? 85.629 45.341 56.806 1.00 35.14 183 ALA C N 1
ATOM 7456 C CA . ALA C 1 182 ? 86.344 44.431 55.921 1.00 40.12 183 ALA C CA 1
ATOM 7457 C C . ALA C 1 182 ? 87.420 45.145 55.114 1.00 43.05 183 ALA C C 1
ATOM 7458 O O . ALA C 1 182 ? 87.218 45.484 53.945 1.00 43.93 183 ALA C O 1
ATOM 7460 N N . ASN C 1 183 ? 88.566 45.365 55.745 1.00 46.67 184 ASN C N 1
ATOM 7461 C CA . ASN C 1 183 ? 89.676 46.042 55.086 1.00 50.42 184 ASN C CA 1
ATOM 7462 C C . ASN C 1 183 ? 90.977 45.247 55.188 1.00 52.18 184 ASN C C 1
ATOM 7463 O O . ASN C 1 183 ? 92.066 45.803 55.034 1.00 52.64 184 ASN C O 1
ATOM 7468 N N . VAL C 1 184 ? 90.853 43.947 55.452 1.00 53.78 185 VAL C N 1
ATOM 7469 C CA . VAL C 1 184 ? 92.009 43.059 55.558 1.00 55.49 185 VAL C CA 1
ATOM 7470 C C . VAL C 1 184 ? 92.098 42.209 54.293 1.00 56.52 185 VAL C C 1
ATOM 7471 O O . VAL C 1 184 ? 91.490 41.139 54.203 1.00 56.81 185 VAL C O 1
ATOM 7475 N N . PRO C 1 185 ? 92.878 42.677 53.306 1.00 57.16 186 PRO C N 1
ATOM 7476 C CA . PRO C 1 185 ? 93.128 42.066 51.996 1.00 57.58 186 PRO C CA 1
ATOM 7477 C C . PRO C 1 185 ? 93.179 40.538 51.872 1.00 57.69 186 PRO C C 1
ATOM 7478 O O . PRO C 1 185 ? 92.733 39.988 50.861 1.00 58.22 186 PRO C O 1
ATOM 7482 N N . GLN C 1 186 ? 93.704 39.844 52.878 1.00 57.03 187 GLN C N 1
ATOM 7483 C CA . GLN C 1 186 ? 93.800 38.391 52.777 1.00 56.19 187 GLN C CA 1
ATOM 7484 C C . GLN C 1 186 ? 92.812 37.563 53.608 1.00 54.83 187 GLN C C 1
ATOM 7485 O O . GLN C 1 186 ? 92.879 36.331 53.605 1.00 54.91 187 GLN C O 1
ATOM 7491 N N . SER C 1 187 ? 91.896 38.228 54.309 1.00 52.31 188 SER C N 1
ATOM 7492 C CA . SER C 1 187 ? 90.896 37.528 55.114 1.00 49.72 188 SER C CA 1
ATOM 7493 C C . SER C 1 187 ? 89.531 37.714 54.454 1.00 47.13 188 SER C C 1
ATOM 7494 O O . SER C 1 187 ? 88.942 38.788 54.526 1.00 47.17 188 SER C O 1
ATOM 7497 N N . LYS C 1 188 ? 89.029 36.662 53.820 1.00 44.12 189 LYS C N 1
ATOM 7498 C CA . LYS C 1 188 ? 87.753 36.734 53.113 1.00 41.57 189 LYS C CA 1
ATOM 7499 C C . LYS C 1 188 ? 86.499 36.467 53.940 1.00 37.50 189 LYS C C 1
ATOM 7500 O O . LYS C 1 188 ? 86.521 35.736 54.927 1.00 36.62 189 LYS C O 1
ATOM 7506 N N . GLN C 1 189 ? 85.404 37.091 53.521 1.00 33.85 190 GLN C N 1
ATOM 7507 C CA . GLN C 1 189 ? 84.113 36.896 54.163 1.00 29.67 190 GLN C CA 1
ATOM 7508 C C . GLN C 1 189 ? 83.503 35.742 53.385 1.00 27.24 190 GLN C C 1
ATOM 7509 O O . GLN C 1 189 ? 83.999 35.390 52.317 1.00 26.36 190 GLN C O 1
ATOM 7515 N N . ARG C 1 190 ? 82.427 35.167 53.907 1.00 25.46 191 ARG C N 1
ATOM 7516 C CA . ARG C 1 190 ? 81.755 34.058 53.237 1.00 24.26 191 ARG C CA 1
ATOM 7517 C C . ARG C 1 190 ? 80.257 34.208 53.391 1.00 21.92 191 ARG C C 1
ATOM 7518 O O . ARG C 1 190 ? 79.768 34.296 54.507 1.00 20.74 191 ARG C O 1
ATOM 7526 N N . LEU C 1 191 ? 79.532 34.235 52.279 1.00 20.12 192 LEU C N 1
ATOM 7527 C CA . LEU C 1 191 ? 78.074 34.310 52.333 1.00 17.94 192 LEU C CA 1
ATOM 7528 C C . LEU C 1 191 ? 77.617 33.022 51.660 1.00 17.37 192 LEU C C 1
ATOM 7529 O O . LEU C 1 191 ? 77.693 32.902 50.434 1.00 17.77 192 LEU C O 1
ATOM 7534 N N A LYS C 1 192 ? 77.159 32.060 52.453 0.50 17.44 193 LYS C N 1
ATOM 7535 N N B LYS C 1 192 ? 77.156 32.063 52.460 0.50 17.18 193 LYS C N 1
ATOM 7536 C CA A LYS C 1 192 ? 76.711 30.790 51.904 0.50 17.26 193 LYS C CA 1
ATOM 7537 C CA B LYS C 1 192 ? 76.697 30.785 51.930 0.50 16.79 193 LYS C CA 1
ATOM 7538 C C A LYS C 1 192 ? 75.207 30.779 51.695 0.50 17.04 193 LYS C C 1
ATOM 7539 C C B LYS C 1 192 ? 75.198 30.803 51.691 0.50 16.74 193 LYS C C 1
ATOM 7540 O O A LYS C 1 192 ? 74.439 31.051 52.616 0.50 16.24 193 LYS C O 1
ATOM 7541 O O B LYS C 1 192 ? 74.422 31.120 52.590 0.50 15.99 193 LYS C O 1
ATOM 7552 N N . LEU C 1 193 ? 74.804 30.458 50.471 1.00 16.77 194 LEU C N 1
ATOM 7553 C CA . LEU C 1 193 ? 73.394 30.404 50.101 1.00 16.28 194 LEU C CA 1
ATOM 7554 C C . LEU C 1 193 ? 73.036 28.967 49.728 1.00 16.33 194 LEU C C 1
ATOM 7555 O O . LEU C 1 193 ? 73.659 28.383 48.841 1.00 16.26 194 LEU C O 1
ATOM 7560 N N . GLU C 1 194 ? 72.050 28.396 50.413 1.00 17.08 195 GLU C N 1
ATOM 7561 C CA . GLU C 1 194 ? 71.594 27.046 50.117 1.00 17.68 195 GLU C CA 1
ATOM 7562 C C . GLU C 1 194 ? 70.188 27.188 49.523 1.00 17.78 195 GLU C C 1
ATOM 7563 O O . GLU C 1 194 ? 69.232 27.559 50.218 1.00 17.43 195 GLU C O 1
ATOM 7569 N N . PHE C 1 195 ? 70.078 26.909 48.227 1.00 16.30 196 PHE C N 1
ATOM 7570 C CA . PHE C 1 195 ? 68.805 27.067 47.519 1.00 16.93 196 PHE C CA 1
ATOM 7571 C C . PHE C 1 195 ? 67.865 25.871 47.541 1.00 16.73 196 PHE C C 1
ATOM 7572 O O . PHE C 1 195 ? 68.256 24.742 47.853 1.00 16.38 196 PHE C O 1
ATOM 7580 N N . ALA C 1 196 ? 66.607 26.139 47.217 1.00 15.81 197 ALA C N 1
ATOM 7581 C CA . ALA C 1 196 ? 65.615 25.079 47.118 1.00 15.84 197 ALA C CA 1
ATOM 7582 C C . ALA C 1 196 ? 66.000 24.185 45.924 1.00 16.06 197 ALA C C 1
ATOM 7583 O O . ALA C 1 196 ? 66.755 24.610 45.044 1.00 15.42 197 ALA C O 1
ATOM 7585 N N . ASN C 1 197 ? 65.493 22.952 45.911 1.00 16.57 198 ASN C N 1
ATOM 7586 C CA . ASN C 1 197 ? 65.690 22.046 44.784 1.00 17.94 198 ASN C CA 1
ATOM 7587 C C . ASN C 1 197 ? 64.359 21.322 44.585 1.00 18.34 198 ASN C C 1
ATOM 7588 O O . ASN C 1 197 ? 63.390 21.611 45.293 1.00 16.51 198 ASN C O 1
ATOM 7593 N N . ASN C 1 198 ? 64.291 20.390 43.638 1.00 18.83 199 ASN C N 1
ATOM 7594 C CA . ASN C 1 198 ? 63.016 19.711 43.401 1.00 20.48 199 ASN C CA 1
ATOM 7595 C C . ASN C 1 198 ? 62.455 19.000 44.620 1.00 21.22 199 ASN C C 1
ATOM 7596 O O . ASN C 1 198 ? 61.242 18.861 44.753 1.00 22.91 199 ASN C O 1
ATOM 7601 N N A ASN C 1 199 ? 63.341 18.552 45.512 0.50 20.75 200 ASN C N 1
ATOM 7602 N N B ASN C 1 199 ? 63.316 18.552 45.517 0.50 21.05 200 ASN C N 1
ATOM 7603 C CA A ASN C 1 199 ? 62.934 17.831 46.725 0.50 20.79 200 ASN C CA 1
ATOM 7604 C CA B ASN C 1 199 ? 62.803 17.865 46.685 0.50 21.20 200 ASN C CA 1
ATOM 7605 C C A ASN C 1 199 ? 62.277 18.722 47.784 0.50 20.61 200 ASN C C 1
ATOM 7606 C C B ASN C 1 199 ? 62.126 18.835 47.644 0.50 20.80 200 ASN C C 1
ATOM 7607 O O A ASN C 1 199 ? 61.313 18.314 48.434 0.50 20.78 200 ASN C O 1
ATOM 7608 O O B ASN C 1 199 ? 60.982 18.622 48.049 0.50 20.33 200 ASN C O 1
ATOM 7617 N N . THR C 1 200 ? 62.809 19.927 47.971 1.00 19.46 201 THR C N 1
ATOM 7618 C CA . THR C 1 200 ? 62.253 20.870 48.940 1.00 18.41 201 THR C CA 1
ATOM 7619 C C . THR C 1 200 ? 61.132 21.766 48.444 1.00 17.84 201 THR C C 1
ATOM 7620 O O . THR C 1 200 ? 60.243 22.126 49.220 1.00 16.78 201 THR C O 1
ATOM 7624 N N . ALA C 1 201 ? 61.154 22.106 47.163 1.00 16.84 202 ALA C N 1
ATOM 7625 C CA . ALA C 1 201 ? 60.170 23.059 46.635 1.00 17.02 202 ALA C CA 1
ATOM 7626 C C . ALA C 1 201 ? 58.764 22.587 46.376 1.00 17.54 202 ALA C C 1
ATOM 7627 O O . ALA C 1 201 ? 57.842 23.402 46.369 1.00 15.92 202 ALA C O 1
ATOM 7629 N N . PHE C 1 202 ? 58.583 21.286 46.178 1.00 17.49 203 PHE C N 1
ATOM 7630 C CA . PHE C 1 202 ? 57.266 20.770 45.834 1.00 18.67 203 PHE C CA 1
ATOM 7631 C C . PHE C 1 202 ? 56.709 19.767 46.827 1.00 20.19 203 PHE C C 1
ATOM 7632 O O . PHE C 1 202 ? 57.318 18.729 47.077 1.00 21.38 203 PHE C O 1
ATOM 7640 N N . ALA C 1 203 ? 55.542 20.076 47.386 1.00 19.68 204 ALA C N 1
ATOM 7641 C CA . ALA C 1 203 ? 54.919 19.198 48.367 1.00 21.45 204 ALA C CA 1
ATOM 7642 C C . ALA C 1 203 ? 53.661 18.535 47.819 1.00 22.12 204 ALA C C 1
ATOM 7643 O O . ALA C 1 203 ? 52.817 19.187 47.205 1.00 21.20 204 ALA C O 1
ATOM 7645 N N . ALA C 1 204 ? 53.549 17.229 48.034 1.00 23.85 205 ALA C N 1
ATOM 7646 C CA . ALA C 1 204 ? 52.377 16.490 47.577 1.00 24.84 205 ALA C CA 1
ATOM 7647 C C . ALA C 1 204 ? 51.218 16.868 48.493 1.00 24.89 205 ALA C C 1
ATOM 7648 O O . ALA C 1 204 ? 51.428 17.407 49.577 1.00 25.23 205 ALA C O 1
ATOM 7650 N N . VAL C 1 205 ? 49.994 16.598 48.057 1.00 25.38 206 VAL C N 1
ATOM 7651 C CA . VAL C 1 205 ? 48.827 16.887 48.886 1.00 27.57 206 VAL C CA 1
ATOM 7652 C C . VAL C 1 205 ? 49.004 16.127 50.205 1.00 28.57 206 VAL C C 1
ATOM 7653 O O . VAL C 1 205 ? 49.435 14.975 50.210 1.00 29.61 206 VAL C O 1
ATOM 7657 N N . GLY C 1 206 ? 48.690 16.762 51.325 1.00 29.08 207 GLY C N 1
ATOM 7658 C CA . GLY C 1 206 ? 48.832 16.061 52.590 1.00 29.65 207 GLY C CA 1
ATOM 7659 C C . GLY C 1 206 ? 50.231 16.049 53.191 1.00 29.88 207 GLY C C 1
ATOM 7660 O O . GLY C 1 206 ? 50.401 15.652 54.351 1.00 30.95 207 GLY C O 1
ATOM 7661 N N . ALA C 1 207 ? 51.239 16.452 52.421 1.00 28.31 208 ALA C N 1
ATOM 7662 C CA . ALA C 1 207 ? 52.605 16.503 52.947 1.00 26.75 208 ALA C CA 1
ATOM 7663 C C . ALA C 1 207 ? 52.784 17.867 53.640 1.00 25.29 208 ALA C C 1
ATOM 7664 O O . ALA C 1 207 ? 52.005 18.783 53.396 1.00 25.64 208 ALA C O 1
ATOM 7666 N N . ASN C 1 208 ? 53.797 18.003 54.493 1.00 23.34 209 ASN C N 1
ATOM 7667 C CA . ASN C 1 208 ? 54.044 19.265 55.208 1.00 22.07 209 ASN C CA 1
ATOM 7668 C C . ASN C 1 208 ? 54.548 20.341 54.231 1.00 21.05 209 ASN C C 1
ATOM 7669 O O . ASN C 1 208 ? 55.602 20.168 53.619 1.00 20.57 209 ASN C O 1
ATOM 7674 N N . PRO C 1 209 ? 53.806 21.460 54.070 1.00 19.68 210 PRO C N 1
ATOM 7675 C CA . PRO C 1 209 ? 54.221 22.534 53.149 1.00 19.07 210 PRO C CA 1
ATOM 7676 C C . PRO C 1 209 ? 55.221 23.569 53.685 1.00 18.64 210 PRO C C 1
ATOM 7677 O O . PRO C 1 209 ? 55.610 24.493 52.962 1.00 17.53 210 PRO C O 1
ATOM 7681 N N . LEU C 1 210 ? 55.639 23.418 54.931 1.00 18.17 211 LEU C N 1
ATOM 7682 C CA . LEU C 1 210 ? 56.556 24.374 55.557 1.00 17.94 211 LEU C CA 1
ATOM 7683 C C . LEU C 1 210 ? 57.718 24.937 54.739 1.00 17.69 211 LEU C C 1
ATOM 7684 O O . LEU C 1 210 ? 57.902 26.152 54.658 1.00 17.09 211 LEU C O 1
ATOM 7689 N N A GLU C 1 211 ? 58.501 24.040 54.146 0.50 16.92 212 GLU C N 1
ATOM 7690 N N B GLU C 1 211 ? 58.499 24.052 54.137 0.50 17.17 212 GLU C N 1
ATOM 7691 C CA A GLU C 1 211 ? 59.688 24.400 53.367 0.50 17.28 212 GLU C CA 1
ATOM 7692 C CA B GLU C 1 211 ? 59.665 24.475 53.381 0.50 17.64 212 GLU C CA 1
ATOM 7693 C C A GLU C 1 211 ? 59.471 24.502 51.870 0.50 16.28 212 GLU C C 1
ATOM 7694 C C B GLU C 1 211 ? 59.480 24.486 51.873 0.50 16.54 212 GLU C C 1
ATOM 7695 O O A GLU C 1 211 ? 60.382 24.883 51.128 0.50 16.08 212 GLU C O 1
ATOM 7696 O O B GLU C 1 211 ? 60.416 24.795 51.128 0.50 16.24 212 GLU C O 1
ATOM 7707 N N . ALA C 1 212 ? 58.268 24.166 51.429 1.00 16.02 213 ALA C N 1
ATOM 7708 C CA . ALA C 1 212 ? 57.948 24.148 50.008 1.00 15.75 213 ALA C CA 1
ATOM 7709 C C . ALA C 1 212 ? 57.471 25.471 49.416 1.00 15.71 213 ALA C C 1
ATOM 7710 O O . ALA C 1 212 ? 57.041 26.375 50.133 1.00 15.58 213 ALA C O 1
ATOM 7712 N N . ILE C 1 213 ? 57.550 25.559 48.096 1.00 15.06 214 ILE C N 1
ATOM 7713 C CA . ILE C 1 213 ? 57.117 26.746 47.363 1.00 15.87 214 ILE C CA 1
ATOM 7714 C C . ILE C 1 213 ? 55.728 26.506 46.772 1.00 17.19 214 ILE C C 1
ATOM 7715 O O . ILE C 1 213 ? 54.871 27.403 46.789 1.00 16.26 214 ILE C O 1
ATOM 7720 N N . TYR C 1 214 ? 55.518 25.297 46.239 1.00 16.42 215 TYR C N 1
ATOM 7721 C CA . TYR C 1 214 ? 54.229 24.919 45.656 1.00 16.57 215 TYR C CA 1
ATOM 7722 C C . TYR C 1 214 ? 53.765 23.580 46.225 1.00 17.94 215 TYR C C 1
ATOM 7723 O O . TYR C 1 214 ? 54.584 22.720 46.530 1.00 17.46 215 TYR C O 1
ATOM 7732 N N . GLN C 1 215 ? 52.452 23.423 46.373 1.00 18.08 216 GLN C N 1
ATOM 7733 C CA . GLN C 1 215 ? 51.873 22.175 46.876 1.00 19.40 216 GLN C CA 1
ATOM 7734 C C . GLN C 1 215 ? 50.623 21.856 46.057 1.00 19.75 216 GLN C C 1
ATOM 7735 O O . GLN C 1 215 ? 49.835 22.749 45.733 1.00 20.65 216 GLN C O 1
ATOM 7741 N N . GLY C 1 216 ? 50.439 20.584 45.722 1.00 20.37 217 GLY C N 1
ATOM 7742 C CA . GLY C 1 216 ? 49.272 20.204 44.946 1.00 20.51 217 GLY C CA 1
ATOM 7743 C C . GLY C 1 216 ? 49.407 18.812 44.363 1.00 21.12 217 GLY C C 1
ATOM 7744 O O . GLY C 1 216 ? 50.464 18.181 44.465 1.00 21.43 217 GLY C O 1
ATOM 7745 N N . ALA C 1 217 ? 48.336 18.345 43.733 1.00 21.30 218 ALA C N 1
ATOM 7746 C CA . ALA C 1 217 ? 48.305 17.008 43.152 1.00 22.43 218 ALA C CA 1
ATOM 7747 C C . ALA C 1 217 ? 49.294 16.825 42.004 1.00 22.79 218 ALA C C 1
ATOM 7748 O O . ALA C 1 217 ? 49.560 15.693 41.588 1.00 22.73 218 ALA C O 1
ATOM 7750 N N . GLY C 1 218 ? 49.857 17.922 41.496 1.00 21.45 219 GLY C N 1
ATOM 7751 C CA . GLY C 1 218 ? 50.816 17.797 40.412 1.00 20.96 219 GLY C CA 1
ATOM 7752 C C . GLY C 1 218 ? 52.271 17.881 40.857 1.00 21.76 219 GLY C C 1
ATOM 7753 O O . GLY C 1 218 ? 53.179 17.857 40.027 1.00 22.26 219 GLY C O 1
ATOM 7754 N N . ALA C 1 219 ? 52.494 17.951 42.166 1.00 22.01 220 ALA C N 1
ATOM 7755 C CA . ALA C 1 219 ? 53.838 18.096 42.740 1.00 21.82 220 ALA C CA 1
ATOM 7756 C C . ALA C 1 219 ? 54.940 17.139 42.279 1.00 23.03 220 ALA C C 1
ATOM 7757 O O . ALA C 1 219 ? 56.064 17.576 42.006 1.00 21.22 220 ALA C O 1
ATOM 7759 N N . ALA C 1 220 ? 54.638 15.842 42.217 1.00 22.83 221 ALA C N 1
ATOM 7760 C CA . ALA C 1 220 ? 55.646 14.863 41.809 1.00 23.94 221 ALA C CA 1
ATOM 7761 C C . ALA C 1 220 ? 56.277 15.153 40.456 1.00 23.41 221 ALA C C 1
ATOM 7762 O O . ALA C 1 220 ? 57.423 14.769 40.220 1.00 23.62 221 ALA C O 1
ATOM 7764 N N . ASP C 1 221 ? 55.545 15.822 39.567 1.00 22.54 222 ASP C N 1
ATOM 7765 C CA . ASP C 1 221 ? 56.071 16.119 38.239 1.00 22.29 222 ASP C CA 1
ATOM 7766 C C . ASP C 1 221 ? 56.534 17.555 38.023 1.00 20.73 222 ASP C C 1
ATOM 7767 O O . ASP C 1 221 ? 56.700 17.991 36.889 1.00 19.69 222 ASP C O 1
ATOM 7772 N N . CYS C 1 222 ? 56.730 18.289 39.114 1.00 19.35 223 CYS C N 1
ATOM 7773 C CA . CYS C 1 222 ? 57.220 19.654 39.023 1.00 19.36 223 CYS C CA 1
ATOM 7774 C C . CYS C 1 222 ? 58.735 19.624 39.089 1.00 18.72 223 CYS C C 1
ATOM 7775 O O . CYS C 1 222 ? 59.314 18.804 39.806 1.00 18.88 223 CYS C O 1
ATOM 7778 N N . GLU C 1 223 ? 59.360 20.532 38.350 1.00 19.14 224 GLU C N 1
ATOM 7779 C CA . GLU C 1 223 ? 60.808 20.658 38.318 1.00 19.22 224 GLU C CA 1
ATOM 7780 C C . GLU C 1 223 ? 61.233 22.106 38.106 1.00 18.53 224 GLU C C 1
ATOM 7781 O O . GLU C 1 223 ? 60.593 22.844 37.361 1.00 17.54 224 GLU C O 1
ATOM 7787 N N . PHE C 1 224 ? 62.331 22.498 38.741 1.00 18.02 225 PHE C N 1
ATOM 7788 C CA . PHE C 1 224 ? 62.895 23.810 38.472 1.00 17.54 225 PHE C CA 1
ATOM 7789 C C . PHE C 1 224 ? 63.522 23.661 37.084 1.00 18.05 225 PHE C C 1
ATOM 7790 O O . PHE C 1 224 ? 64.016 22.572 36.742 1.00 18.84 225 PHE C O 1
ATOM 7798 N N . GLU C 1 225 ? 63.519 24.735 36.296 1.00 17.16 226 GLU C N 1
ATOM 7799 C CA . GLU C 1 225 ? 64.182 24.737 34.996 1.00 17.24 226 GLU C CA 1
ATOM 7800 C C . GLU C 1 225 ? 65.514 25.429 35.290 1.00 18.71 226 GLU C C 1
ATOM 7801 O O . GLU C 1 225 ? 66.564 25.090 34.731 1.00 18.02 226 GLU C O 1
ATOM 7807 N N . GLU C 1 226 ? 65.454 26.429 36.167 1.00 18.73 227 GLU C N 1
ATOM 7808 C CA . GLU C 1 226 ? 66.648 27.163 36.547 1.00 19.97 227 GLU C CA 1
ATOM 7809 C C . GLU C 1 226 ? 66.378 28.116 37.696 1.00 19.14 227 GLU C C 1
ATOM 7810 O O . GLU C 1 226 ? 65.232 28.453 37.987 1.00 17.85 227 GLU C O 1
ATOM 7816 N N . ILE C 1 227 ? 67.461 28.527 38.346 1.00 16.96 228 ILE C N 1
ATOM 7817 C CA . ILE C 1 227 ? 67.402 29.515 39.411 1.00 17.22 228 ILE C CA 1
ATOM 7818 C C . ILE C 1 227 ? 68.581 30.435 39.110 1.00 18.26 228 ILE C C 1
ATOM 7819 O O . ILE C 1 227 ? 69.622 29.984 38.608 1.00 17.05 228 ILE C O 1
ATOM 7824 N N A SER C 1 228 ? 68.420 31.722 39.394 0.50 17.56 229 SER C N 1
ATOM 7825 N N B SER C 1 228 ? 68.413 31.726 39.379 0.50 17.29 229 SER C N 1
ATOM 7826 C CA A SER C 1 228 ? 69.504 32.670 39.188 0.50 18.18 229 SER C CA 1
ATOM 7827 C CA B SER C 1 228 ? 69.487 32.692 39.172 0.50 17.72 229 SER C CA 1
ATOM 7828 C C A SER C 1 228 ? 69.556 33.560 40.421 0.50 18.04 229 SER C C 1
ATOM 7829 C C B SER C 1 228 ? 69.552 33.572 40.416 0.50 17.79 229 SER C C 1
ATOM 7830 O O A SER C 1 228 ? 68.531 33.809 41.047 0.50 17.94 229 SER C O 1
ATOM 7831 O O B SER C 1 228 ? 68.529 33.823 41.044 0.50 17.73 229 SER C O 1
ATOM 7836 N N . TYR C 1 229 ? 70.750 34.006 40.794 1.00 17.46 230 TYR C N 1
ATOM 7837 C CA . TYR C 1 229 ? 70.879 34.904 41.935 1.00 17.34 230 TYR C CA 1
ATOM 7838 C C . TYR C 1 229 ? 71.886 35.969 41.584 1.00 16.53 230 TYR C C 1
ATOM 7839 O O . TYR C 1 229 ? 72.762 35.767 40.728 1.00 15.86 230 TYR C O 1
ATOM 7848 N N . THR C 1 230 ? 71.705 37.132 42.197 1.00 15.76 231 THR C N 1
ATOM 7849 C CA . THR C 1 230 ? 72.622 38.244 42.041 1.00 15.94 231 THR C CA 1
ATOM 7850 C C . THR C 1 230 ? 72.723 38.809 43.438 1.00 15.65 231 THR C C 1
ATOM 7851 O O . THR C 1 230 ? 71.708 39.152 44.065 1.00 14.95 231 THR C O 1
ATOM 7855 N N . VAL C 1 231 ? 73.949 38.891 43.934 1.00 15.16 232 VAL C N 1
ATOM 7856 C CA . VAL C 1 231 ? 74.191 39.421 45.264 1.00 15.08 232 VAL C CA 1
ATOM 7857 C C . VAL C 1 231 ? 74.763 40.825 45.146 1.00 15.34 232 VAL C C 1
ATOM 7858 O O . VAL C 1 231 ? 75.742 41.048 44.431 1.00 15.60 232 VAL C O 1
ATOM 7862 N N . TYR C 1 232 ? 74.131 41.772 45.835 1.00 15.50 233 TYR C N 1
ATOM 7863 C CA . TYR C 1 232 ? 74.594 43.152 45.869 1.00 16.26 233 TYR C CA 1
ATOM 7864 C C . TYR C 1 232 ? 75.086 43.402 47.292 1.00 16.71 233 TYR C C 1
ATOM 7865 O O . TYR C 1 232 ? 74.418 43.047 48.269 1.00 16.29 233 TYR C O 1
ATOM 7874 N N . GLN C 1 233 ? 76.259 44.013 47.409 1.00 16.64 234 GLN C N 1
ATOM 7875 C CA . GLN C 1 233 ? 76.836 44.289 48.715 1.00 18.24 234 GLN C CA 1
ATOM 7876 C C . GLN C 1 233 ? 76.676 45.765 49.013 1.00 18.32 234 GLN C C 1
ATOM 7877 O O . GLN C 1 233 ? 77.028 46.607 48.185 1.00 17.72 234 GLN C O 1
ATOM 7883 N N . SER C 1 234 ? 76.129 46.063 50.186 1.00 19.36 235 SER C N 1
ATOM 7884 C CA . SER C 1 234 ? 75.922 47.437 50.629 1.00 20.48 235 SER C CA 1
ATOM 7885 C C . SER C 1 234 ? 76.996 47.763 51.663 1.00 20.99 235 SER C C 1
ATOM 7886 O O . SER C 1 234 ? 77.161 47.039 52.651 1.00 21.02 235 SER C O 1
ATOM 7889 N N . TYR C 1 235 ? 77.734 48.844 51.434 1.00 22.08 236 TYR C N 1
ATOM 7890 C CA . TYR C 1 235 ? 78.794 49.226 52.361 1.00 23.34 236 TYR C CA 1
ATOM 7891 C C . TYR C 1 235 ? 79.041 50.728 52.371 1.00 24.40 236 TYR C C 1
ATOM 7892 O O . TYR C 1 235 ? 78.451 51.478 51.584 1.00 23.16 236 TYR C O 1
ATOM 7901 N N . LEU C 1 236 ? 79.909 51.160 53.282 1.00 26.05 237 LEU C N 1
ATOM 7902 C CA . LEU C 1 236 ? 80.265 52.572 53.402 1.00 28.14 237 LEU C CA 1
ATOM 7903 C C . LEU C 1 236 ? 81.722 52.729 52.992 1.00 30.55 237 LEU C C 1
ATOM 7904 O O . LEU C 1 236 ? 82.602 52.037 53.513 1.00 30.13 237 LEU C O 1
ATOM 7909 N N . ASP C 1 237 ? 81.961 53.631 52.046 1.00 33.04 238 ASP C N 1
ATOM 7910 C CA . ASP C 1 237 ? 83.299 53.881 51.532 1.00 36.37 238 ASP C CA 1
ATOM 7911 C C . ASP C 1 237 ? 83.829 55.250 51.976 1.00 37.49 238 ASP C C 1
ATOM 7912 O O . ASP C 1 237 ? 83.084 56.060 52.528 1.00 37.75 238 ASP C O 1
ATOM 7917 N N A GLN C 1 238 ? 85.114 55.489 51.723 0.50 38.35 239 GLN C N 1
ATOM 7918 N N B GLN C 1 238 ? 85.108 55.510 51.721 0.50 38.23 239 GLN C N 1
ATOM 7919 C CA A GLN C 1 238 ? 85.765 56.743 52.096 0.50 39.33 239 GLN C CA 1
ATOM 7920 C CA B GLN C 1 238 ? 85.712 56.785 52.107 0.50 39.11 239 GLN C CA 1
ATOM 7921 C C A GLN C 1 238 ? 85.561 56.994 53.586 0.50 39.24 239 GLN C C 1
ATOM 7922 C C B GLN C 1 238 ? 85.531 56.996 53.605 0.50 39.10 239 GLN C C 1
ATOM 7923 O O A GLN C 1 238 ? 85.018 58.023 53.991 0.50 39.01 239 GLN C O 1
ATOM 7924 O O B GLN C 1 238 ? 84.975 58.007 54.038 0.50 38.86 239 GLN C O 1
ATOM 7935 N N . LEU C 1 239 ? 85.998 56.035 54.395 1.00 39.23 240 LEU C N 1
ATOM 7936 C CA . LEU C 1 239 ? 85.866 56.124 55.840 1.00 39.92 240 LEU C CA 1
ATOM 7937 C C . LEU C 1 239 ? 86.664 57.301 56.388 1.00 40.98 240 LEU C C 1
ATOM 7938 O O . LEU C 1 239 ? 87.820 57.505 56.015 1.00 40.35 240 LEU C O 1
ATOM 7943 N N . PRO C 1 240 ? 86.049 58.095 57.280 1.00 42.21 241 PRO C N 1
ATOM 7944 C CA . PRO C 1 240 ? 86.712 59.260 57.874 1.00 44.18 241 PRO C CA 1
ATOM 7945 C C . PRO C 1 240 ? 87.946 58.903 58.698 1.00 46.12 241 PRO C C 1
ATOM 7946 O O . PRO C 1 240 ? 87.943 57.943 59.471 1.00 46.00 241 PRO C O 1
ATOM 7950 N N . VAL C 1 241 ? 89.006 59.685 58.517 1.00 48.58 242 VAL C N 1
ATOM 7951 C CA . VAL C 1 241 ? 90.255 59.476 59.238 1.00 50.73 242 VAL C CA 1
ATOM 7952 C C . VAL C 1 241 ? 90.500 60.656 60.173 1.00 52.02 242 VAL C C 1
ATOM 7953 O O . VAL C 1 241 ? 90.221 61.803 59.818 1.00 52.13 242 VAL C O 1
ATOM 7957 N N . GLY C 1 242 ? 91.009 60.368 61.368 1.00 53.30 243 GLY C N 1
ATOM 7958 C CA . GLY C 1 242 ? 91.283 61.421 62.332 1.00 55.07 243 GLY C CA 1
ATOM 7959 C C . GLY C 1 242 ? 92.657 61.307 62.972 1.00 56.27 243 GLY C C 1
ATOM 7960 O O . GLY C 1 242 ? 93.587 60.747 62.381 1.00 56.57 243 GLY C O 1
ATOM 7961 N N . GLN C 1 243 ? 92.788 61.845 64.184 1.00 57.03 244 GLN C N 1
ATOM 7962 C CA . GLN C 1 243 ? 94.052 61.803 64.914 1.00 57.50 244 GLN C CA 1
ATOM 7963 C C . GLN C 1 243 ? 94.172 60.482 65.671 1.00 57.59 244 GLN C C 1
ATOM 7964 O O . GLN C 1 243 ? 94.124 60.452 66.906 1.00 57.84 244 GLN C O 1
ATOM 7966 N N . ASN C 1 244 ? 94.323 59.399 64.911 1.00 57.15 245 ASN C N 1
ATOM 7967 C CA . ASN C 1 244 ? 94.452 58.044 65.448 1.00 56.53 245 ASN C CA 1
ATOM 7968 C C . ASN C 1 244 ? 94.037 57.060 64.358 1.00 56.09 245 ASN C C 1
ATOM 7969 O O . ASN C 1 244 ? 93.818 55.875 64.619 1.00 56.18 245 ASN C O 1
ATOM 7971 N N . GLY C 1 245 ? 93.929 57.563 63.132 1.00 55.27 246 GLY C N 1
ATOM 7972 C CA . GLY C 1 245 ? 93.524 56.722 62.023 1.00 53.68 246 GLY C CA 1
ATOM 7973 C C . GLY C 1 245 ? 92.017 56.775 61.849 1.00 52.32 246 GLY C C 1
ATOM 7974 O O . GLY C 1 245 ? 91.384 57.782 62.171 1.00 52.26 246 GLY C O 1
ATOM 7975 N N . TYR C 1 246 ? 91.441 55.687 61.350 1.00 51.00 247 TYR C N 1
ATOM 7976 C CA . TYR C 1 246 ? 90.001 55.612 61.128 1.00 49.26 247 TYR C CA 1
ATOM 7977 C C . TYR C 1 246 ? 89.169 55.873 62.376 1.00 47.14 247 TYR C C 1
ATOM 7978 O O . TYR C 1 246 ? 89.426 55.313 63.442 1.00 46.63 247 TYR C O 1
ATOM 7987 N N . ILE C 1 247 ? 88.171 56.737 62.232 1.00 44.58 248 ILE C N 1
ATOM 7988 C CA . ILE C 1 247 ? 87.246 57.037 63.316 1.00 42.31 248 ILE C CA 1
ATOM 7989 C C . ILE C 1 247 ? 86.197 55.930 63.174 1.00 40.60 248 ILE C C 1
ATOM 7990 O O . ILE C 1 247 ? 85.449 55.896 62.197 1.00 39.95 248 ILE C O 1
ATOM 7995 N N . LEU C 1 248 ? 86.158 55.022 64.142 1.00 38.62 249 LEU C N 1
ATOM 7996 C CA . LEU C 1 248 ? 85.246 53.887 64.076 1.00 36.62 249 LEU C CA 1
ATOM 7997 C C . LEU C 1 248 ? 84.453 53.609 65.346 1.00 35.04 249 LEU C C 1
ATOM 7998 O O . LEU C 1 248 ? 84.975 53.728 66.449 1.00 34.66 249 LEU C O 1
ATOM 8003 N N . PRO C 1 249 ? 83.167 53.240 65.204 1.00 33.46 250 PRO C N 1
ATOM 8004 C CA . PRO C 1 249 ? 82.341 52.938 66.378 1.00 32.46 250 PRO C CA 1
ATOM 8005 C C . PRO C 1 249 ? 82.741 51.536 66.844 1.00 32.81 250 PRO C C 1
ATOM 8006 O O . PRO C 1 249 ? 82.230 50.530 66.350 1.00 32.44 250 PRO C O 1
ATOM 8010 N N . LEU C 1 250 ? 83.673 51.482 67.791 1.00 32.40 251 LEU C N 1
ATOM 8011 C CA . LEU C 1 250 ? 84.199 50.222 68.301 1.00 32.13 251 LEU C CA 1
ATOM 8012 C C . LEU C 1 250 ? 83.188 49.247 68.884 1.00 31.36 251 LEU C C 1
ATOM 8013 O O . LEU C 1 250 ? 83.348 48.037 68.737 1.00 31.81 251 LEU C O 1
ATOM 8018 N N . ILE C 1 251 ? 82.159 49.749 69.554 1.00 30.27 252 ILE C N 1
ATOM 8019 C CA . ILE C 1 251 ? 81.151 48.855 70.109 1.00 29.92 252 ILE C CA 1
ATOM 8020 C C . ILE C 1 251 ? 80.303 48.293 68.951 1.00 29.90 252 ILE C C 1
ATOM 8021 O O . ILE C 1 251 ? 80.032 47.091 68.891 1.00 30.61 252 ILE C O 1
ATOM 8026 N N . ASP C 1 252 ? 79.903 49.164 68.031 1.00 28.88 253 ASP C N 1
ATOM 8027 C CA . ASP C 1 252 ? 79.104 48.742 66.879 1.00 28.22 253 ASP C CA 1
ATOM 8028 C C . ASP C 1 252 ? 79.786 47.588 66.138 1.00 27.66 253 ASP C C 1
ATOM 8029 O O . ASP C 1 252 ? 79.173 46.555 65.877 1.00 28.07 253 ASP C O 1
ATOM 8034 N N . LEU C 1 253 ? 81.062 47.781 65.810 1.00 27.32 254 LEU C N 1
ATOM 8035 C CA . LEU C 1 253 ? 81.840 46.802 65.060 1.00 27.99 254 LEU C CA 1
ATOM 8036 C C . LEU C 1 253 ? 82.288 45.535 65.784 1.00 28.51 254 LEU C C 1
ATOM 8037 O O . LEU C 1 253 ? 82.808 44.619 65.152 1.00 28.91 254 LEU C O 1
ATOM 8042 N N . SER C 1 254 ? 82.089 45.474 67.096 1.00 29.17 255 SER C N 1
ATOM 8043 C CA . SER C 1 254 ? 82.467 44.283 67.843 1.00 29.75 255 SER C CA 1
ATOM 8044 C C . SER C 1 254 ? 81.224 43.624 68.418 1.00 29.27 255 SER C C 1
ATOM 8045 O O . SER C 1 254 ? 81.302 42.773 69.308 1.00 30.23 255 SER C O 1
ATOM 8048 N N . THR C 1 255 ? 80.064 44.025 67.906 1.00 27.92 256 THR C N 1
ATOM 8049 C CA . THR C 1 255 ? 78.801 43.442 68.338 1.00 26.01 256 THR C CA 1
ATOM 8050 C C . THR C 1 255 ? 78.263 42.677 67.130 1.00 24.79 256 THR C C 1
ATOM 8051 O O . THR C 1 255 ? 78.427 43.115 65.996 1.00 24.10 256 THR C O 1
ATOM 8055 N N . LEU C 1 256 ? 77.651 41.528 67.375 1.00 23.18 257 LEU C N 1
ATOM 8056 C CA . LEU C 1 256 ? 77.076 40.741 66.295 1.00 22.83 257 LEU C CA 1
ATOM 8057 C C . LEU C 1 256 ? 75.565 40.955 66.309 1.00 21.63 257 LEU C C 1
ATOM 8058 O O . LEU C 1 256 ? 74.941 40.942 67.371 1.00 21.93 257 LEU C O 1
ATOM 8063 N N . TYR C 1 257 ? 74.988 41.178 65.134 1.00 19.72 258 TYR C N 1
ATOM 8064 C CA . TYR C 1 257 ? 73.540 41.307 65.012 1.00 19.25 258 TYR C CA 1
ATOM 8065 C C . TYR C 1 257 ? 73.223 40.097 64.147 1.00 18.46 258 TYR C C 1
ATOM 8066 O O . TYR C 1 257 ? 73.574 40.074 62.969 1.00 18.78 258 TYR C O 1
ATOM 8075 N N . ASN C 1 258 ? 72.580 39.095 64.744 1.00 18.24 259 ASN C N 1
ATOM 8076 C CA . ASN C 1 258 ? 72.279 37.837 64.056 1.00 18.92 259 ASN C CA 1
ATOM 8077 C C . ASN C 1 258 ? 70.831 37.373 64.086 1.00 18.60 259 ASN C C 1
ATOM 8078 O O . ASN C 1 258 ? 70.060 37.752 64.966 1.00 17.81 259 ASN C O 1
ATOM 8083 N N . LEU C 1 259 ? 70.496 36.519 63.117 1.00 17.80 260 LEU C N 1
ATOM 8084 C CA . LEU C 1 259 ? 69.202 35.854 63.067 1.00 17.38 260 LEU C CA 1
ATOM 8085 C C . LEU C 1 259 ? 69.548 34.372 63.120 1.00 18.24 260 LEU C C 1
ATOM 8086 O O . LEU C 1 259 ? 70.526 33.941 62.497 1.00 18.06 260 LEU C O 1
ATOM 8091 N N . GLU C 1 260 ? 68.746 33.607 63.853 1.00 19.37 261 GLU C N 1
ATOM 8092 C CA . GLU C 1 260 ? 68.912 32.163 63.977 1.00 21.75 261 GLU C CA 1
ATOM 8093 C C . GLU C 1 260 ? 67.549 31.548 64.227 1.00 22.33 261 GLU C C 1
ATOM 8094 O O . GLU C 1 260 ? 66.638 32.216 64.716 1.00 20.94 261 GLU C O 1
ATOM 8100 N N . ASN C 1 261 ? 67.396 30.273 63.896 1.00 23.10 262 ASN C N 1
ATOM 8101 C CA . ASN C 1 261 ? 66.130 29.616 64.141 1.00 25.50 262 ASN C CA 1
ATOM 8102 C C . ASN C 1 261 ? 66.377 28.210 64.670 1.00 27.56 262 ASN C C 1
ATOM 8103 O O . ASN C 1 261 ? 67.467 27.660 64.508 1.00 28.38 262 ASN C O 1
ATOM 8108 N N . SER C 1 262 ? 65.375 27.645 65.327 1.00 27.76 263 SER C N 1
ATOM 8109 C CA . SER C 1 262 ? 65.491 26.301 65.874 1.00 30.08 263 SER C CA 1
ATOM 8110 C C . SER C 1 262 ? 64.099 25.719 65.968 1.00 30.29 263 SER C C 1
ATOM 8111 O O . SER C 1 262 ? 63.115 26.429 65.780 1.00 29.51 263 SER C O 1
ATOM 8114 N N . ALA C 1 263 ? 64.017 24.425 66.244 1.00 30.65 264 ALA C N 1
ATOM 8115 C CA . ALA C 1 263 ? 62.732 23.756 66.352 1.00 31.94 264 ALA C CA 1
ATOM 8116 C C . ALA C 1 263 ? 62.572 23.182 67.750 1.00 33.33 264 ALA C C 1
ATOM 8117 O O . ALA C 1 263 ? 63.513 22.618 68.310 1.00 34.22 264 ALA C O 1
ATOM 8119 N N . GLN C 1 264 ? 61.377 23.327 68.307 1.00 33.83 265 GLN C N 1
ATOM 8120 C CA . GLN C 1 264 ? 61.084 22.819 69.637 1.00 34.40 265 GLN C CA 1
ATOM 8121 C C . GLN C 1 264 ? 59.845 21.933 69.561 1.00 33.94 265 GLN C C 1
ATOM 8122 O O . GLN C 1 264 ? 58.869 22.275 68.895 1.00 33.48 265 GLN C O 1
ATOM 8128 N N . ALA C 1 265 ? 59.885 20.790 70.241 1.00 33.24 266 ALA C N 1
ATOM 8129 C CA . ALA C 1 265 ? 58.753 19.870 70.246 1.00 32.57 266 ALA C CA 1
ATOM 8130 C C . ALA C 1 265 ? 58.397 19.505 71.682 1.00 32.29 266 ALA C C 1
ATOM 8131 O O . ALA C 1 265 ? 59.155 19.801 72.607 1.00 31.33 266 ALA C O 1
ATOM 8133 N N . GLY C 1 266 ? 57.234 18.881 71.860 1.00 32.50 267 GLY C N 1
ATOM 8134 C CA . GLY C 1 266 ? 56.791 18.490 73.191 1.00 32.87 267 GLY C CA 1
ATOM 8135 C C . GLY C 1 266 ? 55.516 19.179 73.650 1.00 32.88 267 GLY C C 1
ATOM 8136 O O . GLY C 1 266 ? 55.297 19.350 74.849 1.00 33.16 267 GLY C O 1
ATOM 8137 N N . LEU C 1 267 ? 54.667 19.565 72.700 1.00 32.29 268 LEU C N 1
ATOM 8138 C CA . LEU C 1 267 ? 53.421 20.249 73.019 1.00 31.97 268 LEU C CA 1
ATOM 8139 C C . LEU C 1 267 ? 52.278 19.298 73.360 1.00 32.66 268 LEU C C 1
ATOM 8140 O O . LEU C 1 267 ? 52.135 18.235 72.758 1.00 32.30 268 LEU C O 1
ATOM 8145 N N . THR C 1 268 ? 51.466 19.694 74.334 1.00 33.30 269 THR C N 1
ATOM 8146 C CA . THR C 1 268 ? 50.317 18.902 74.735 1.00 34.95 269 THR C CA 1
ATOM 8147 C C . THR C 1 268 ? 49.185 19.878 75.023 1.00 34.40 269 THR C C 1
ATOM 8148 O O . THR C 1 268 ? 49.402 20.948 75.587 1.00 34.53 269 THR C O 1
ATOM 8152 N N . PRO C 1 269 ? 47.959 19.522 74.626 1.00 34.33 270 PRO C N 1
ATOM 8153 C CA . PRO C 1 269 ? 46.770 20.354 74.819 1.00 34.87 270 PRO C CA 1
ATOM 8154 C C . PRO C 1 269 ? 46.571 20.981 76.198 1.00 35.86 270 PRO C C 1
ATOM 8155 O O . PRO C 1 269 ? 46.682 20.309 77.231 1.00 36.15 270 PRO C O 1
ATOM 8159 N N . ASN C 1 270 ? 46.291 22.282 76.192 1.00 35.23 271 ASN C N 1
ATOM 8160 C CA . ASN C 1 270 ? 46.019 23.051 77.399 1.00 35.61 271 ASN C CA 1
ATOM 8161 C C . ASN C 1 270 ? 47.166 23.185 78.383 1.00 34.64 271 ASN C C 1
ATOM 8162 O O . ASN C 1 270 ? 46.981 23.654 79.503 1.00 34.49 271 ASN C O 1
ATOM 8167 N N . VAL C 1 271 ? 48.357 22.783 77.971 1.00 34.13 272 VAL C N 1
ATOM 8168 C CA . VAL C 1 271 ? 49.509 22.908 78.842 1.00 33.74 272 VAL C CA 1
ATOM 8169 C C . VAL C 1 271 ? 50.470 23.940 78.270 1.00 33.54 272 VAL C C 1
ATOM 8170 O O . VAL C 1 271 ? 50.709 23.972 77.066 1.00 34.04 272 VAL C O 1
ATOM 8174 N N . ASP C 1 272 ? 51.017 24.782 79.139 1.00 33.16 273 ASP C N 1
ATOM 8175 C CA . ASP C 1 272 ? 51.959 25.805 78.717 1.00 33.14 273 ASP C CA 1
ATOM 8176 C C . ASP C 1 272 ? 53.232 25.207 78.164 1.00 33.32 273 ASP C C 1
ATOM 8177 O O . ASP C 1 272 ? 53.929 24.464 78.859 1.00 33.73 273 ASP C O 1
ATOM 8182 N N . PHE C 1 273 ? 53.531 25.525 76.908 1.00 32.06 274 PHE C N 1
ATOM 8183 C CA . PHE C 1 273 ? 54.757 25.064 76.279 1.00 31.26 274 PHE C CA 1
ATOM 8184 C C . PHE C 1 273 ? 55.662 26.280 76.368 1.00 31.56 274 PHE C C 1
ATOM 8185 O O . PHE C 1 273 ? 55.373 27.327 75.775 1.00 31.10 274 PHE C O 1
ATOM 8193 N N . VAL C 1 274 ? 56.750 26.150 77.116 1.00 30.95 275 VAL C N 1
ATOM 8194 C CA . VAL C 1 274 ? 57.668 27.258 77.323 1.00 31.37 275 VAL C CA 1
ATOM 8195 C C . VAL C 1 274 ? 59.018 27.071 76.647 1.00 31.97 275 VAL C C 1
ATOM 8196 O O . VAL C 1 274 ? 59.689 26.061 76.858 1.00 32.86 275 VAL C O 1
ATOM 8200 N N . VAL C 1 275 ? 59.405 28.040 75.820 1.00 31.26 276 VAL C N 1
ATOM 8201 C CA . VAL C 1 275 ? 60.697 28.003 75.140 1.00 30.16 276 VAL C CA 1
ATOM 8202 C C . VAL C 1 275 ? 61.560 29.057 75.818 1.00 30.93 276 VAL C C 1
ATOM 8203 O O . VAL C 1 275 ? 61.375 30.261 75.615 1.00 29.35 276 VAL C O 1
ATOM 8207 N N A GLN C 1 276 ? 62.498 28.609 76.645 0.50 30.73 277 GLN C N 1
ATOM 8208 N N B GLN C 1 276 ? 62.517 28.600 76.617 0.50 30.71 277 GLN C N 1
ATOM 8209 C CA A GLN C 1 276 ? 63.363 29.536 77.359 0.50 31.83 277 GLN C CA 1
ATOM 8210 C CA B GLN C 1 276 ? 63.395 29.509 77.334 0.50 31.82 277 GLN C CA 1
ATOM 8211 C C A GLN C 1 276 ? 64.327 30.266 76.436 0.50 32.08 277 GLN C C 1
ATOM 8212 C C B GLN C 1 276 ? 64.329 30.272 76.412 0.50 32.07 277 GLN C C 1
ATOM 8213 O O A GLN C 1 276 ? 64.859 29.685 75.488 0.50 32.26 277 GLN C O 1
ATOM 8214 O O B GLN C 1 276 ? 64.847 29.717 75.440 0.50 32.21 277 GLN C O 1
ATOM 8225 N N . TYR C 1 277 ? 64.539 31.549 76.709 1.00 31.97 278 TYR C N 1
ATOM 8226 C CA . TYR C 1 277 ? 65.473 32.333 75.931 1.00 33.03 278 TYR C CA 1
ATOM 8227 C C . TYR C 1 277 ? 66.744 31.803 76.612 1.00 35.48 278 TYR C C 1
ATOM 8228 O O . TYR C 1 277 ? 67.188 32.318 77.636 1.00 35.25 278 TYR C O 1
ATOM 8237 N N . ALA C 1 278 ? 67.272 30.714 76.053 1.00 38.66 279 ALA C N 1
ATOM 8238 C CA . ALA C 1 278 ? 68.435 30.004 76.600 1.00 40.63 279 ALA C CA 1
ATOM 8239 C C . ALA C 1 278 ? 69.784 30.714 76.633 1.00 41.61 279 ALA C C 1
ATOM 8240 O O . ALA C 1 278 ? 70.650 30.342 77.428 1.00 42.94 279 ALA C O 1
ATOM 8242 N N . ASN C 1 279 ? 69.982 31.723 75.793 1.00 41.62 280 ASN C N 1
ATOM 8243 C CA . ASN C 1 279 ? 71.260 32.419 75.789 1.00 41.41 280 ASN C CA 1
ATOM 8244 C C . ASN C 1 279 ? 71.186 33.777 76.483 1.00 41.68 280 ASN C C 1
ATOM 8245 O O . ASN C 1 279 ? 70.096 34.240 76.845 1.00 40.95 280 ASN C O 1
ATOM 8247 N N . LEU C 1 280 ? 72.357 34.390 76.679 1.00 40.78 281 LEU C N 1
ATOM 8248 C CA . LEU C 1 280 ? 72.466 35.707 77.300 1.00 40.57 281 LEU C CA 1
ATOM 8249 C C . LEU C 1 280 ? 72.535 36.788 76.215 1.00 39.06 281 LEU C C 1
ATOM 8250 O O . LEU C 1 280 ? 73.233 37.795 76.353 1.00 39.93 281 LEU C O 1
ATOM 8255 N N . TYR C 1 281 ? 71.802 36.554 75.134 1.00 36.53 282 TYR C N 1
ATOM 8256 C CA . TYR C 1 281 ? 71.729 37.474 74.008 1.00 33.54 282 TYR C CA 1
ATOM 8257 C C . TYR C 1 281 ? 70.701 38.547 74.342 1.00 31.51 282 TYR C C 1
ATOM 8258 O O . TYR C 1 281 ? 69.938 38.409 75.288 1.00 30.84 282 TYR C O 1
ATOM 8267 N N . ARG C 1 282 ? 70.685 39.614 73.554 1.00 29.71 283 ARG C N 1
ATOM 8268 C CA . ARG C 1 282 ? 69.695 40.666 73.722 1.00 28.20 283 ARG C CA 1
ATOM 8269 C C . ARG C 1 282 ? 68.747 40.410 72.542 1.00 26.66 283 ARG C C 1
ATOM 8270 O O . ARG C 1 282 ? 69.023 40.809 71.404 1.00 24.85 283 ARG C O 1
ATOM 8278 N N . TYR C 1 283 ? 67.648 39.715 72.824 1.00 24.75 284 TYR C N 1
ATOM 8279 C CA . TYR C 1 283 ? 66.665 39.354 71.807 1.00 24.30 284 TYR C CA 1
ATOM 8280 C C . TYR C 1 283 ? 65.731 40.492 71.412 1.00 24.10 284 TYR C C 1
ATOM 8281 O O . TYR C 1 283 ? 64.873 40.914 72.195 1.00 24.76 284 TYR C O 1
ATOM 8290 N N . LEU C 1 284 ? 65.902 40.962 70.181 1.00 22.66 285 LEU C N 1
ATOM 8291 C CA . LEU C 1 284 ? 65.127 42.064 69.613 1.00 21.43 285 LEU C CA 1
ATOM 8292 C C . LEU C 1 284 ? 63.739 41.644 69.120 1.00 20.90 285 LEU C C 1
ATOM 8293 O O . LEU C 1 284 ? 62.789 42.417 69.205 1.00 20.22 285 LEU C O 1
ATOM 8298 N N . SER C 1 285 ? 63.626 40.432 68.582 1.00 19.49 286 SER C N 1
ATOM 8299 C CA . SER C 1 285 ? 62.334 39.929 68.134 1.00 18.85 286 SER C CA 1
ATOM 8300 C C . SER C 1 285 ? 62.323 38.416 68.176 1.00 18.83 286 SER C C 1
ATOM 8301 O O . SER C 1 285 ? 63.372 37.764 68.126 1.00 18.74 286 SER C O 1
ATOM 8304 N N . THR C 1 286 ? 61.117 37.871 68.255 1.00 18.44 287 THR C N 1
ATOM 8305 C CA . THR C 1 286 ? 60.897 36.443 68.289 1.00 18.99 287 THR C CA 1
ATOM 8306 C C . THR C 1 286 ? 59.757 36.098 67.350 1.00 19.81 287 THR C C 1
ATOM 8307 O O . THR C 1 286 ? 58.729 36.768 67.332 1.00 19.99 287 THR C O 1
ATOM 8311 N N . ILE C 1 287 ? 59.965 35.066 66.549 1.00 19.19 288 ILE C N 1
ATOM 8312 C CA . ILE C 1 287 ? 58.943 34.577 65.649 1.00 19.42 288 ILE C CA 1
ATOM 8313 C C . ILE C 1 287 ? 58.728 33.135 66.054 1.00 19.62 288 ILE C C 1
ATOM 8314 O O . ILE C 1 287 ? 59.692 32.404 66.282 1.00 20.64 288 ILE C O 1
ATOM 8319 N N . ALA C 1 288 ? 57.470 32.739 66.186 1.00 19.83 289 ALA C N 1
ATOM 8320 C CA . ALA C 1 288 ? 57.120 31.369 66.543 1.00 20.01 289 ALA C CA 1
ATOM 8321 C C . ALA C 1 288 ? 56.148 30.860 65.491 1.00 19.72 289 ALA C C 1
ATOM 8322 O O . ALA C 1 288 ? 55.099 31.459 65.271 1.00 19.30 289 ALA C O 1
ATOM 8324 N N . VAL C 1 289 ? 56.516 29.774 64.822 1.00 18.82 290 VAL C N 1
ATOM 8325 C CA . VAL C 1 289 ? 55.667 29.177 63.812 1.00 18.63 290 VAL C CA 1
ATOM 8326 C C . VAL C 1 289 ? 55.125 27.868 64.369 1.00 20.38 290 VAL C C 1
ATOM 8327 O O . VAL C 1 289 ? 55.891 26.953 64.708 1.00 20.07 290 VAL C O 1
ATOM 8331 N N . PHE C 1 290 ? 53.805 27.780 64.482 1.00 19.59 291 PHE C N 1
ATOM 8332 C CA . PHE C 1 290 ? 53.200 26.559 64.991 1.00 20.75 291 PHE C CA 1
ATOM 8333 C C . PHE C 1 290 ? 52.921 25.593 63.837 1.00 21.14 291 PHE C C 1
ATOM 8334 O O . PHE C 1 290 ? 51.865 25.645 63.179 1.00 20.90 291 PHE C O 1
ATOM 8342 N N . ASP C 1 291 ? 53.910 24.743 63.563 1.00 21.14 292 ASP C N 1
ATOM 8343 C CA . ASP C 1 291 ? 53.775 23.727 62.531 1.00 21.95 292 ASP C CA 1
ATOM 8344 C C . ASP C 1 291 ? 53.066 22.599 63.257 1.00 22.40 292 ASP C C 1
ATOM 8345 O O . ASP C 1 291 ? 53.702 21.751 63.884 1.00 22.75 292 ASP C O 1
ATOM 8350 N N . ASN C 1 292 ? 51.741 22.617 63.196 1.00 22.12 293 ASN C N 1
ATOM 8351 C CA . ASN C 1 292 ? 50.928 21.621 63.877 1.00 23.74 293 ASN C CA 1
ATOM 8352 C C . ASN C 1 292 ? 50.830 20.343 63.046 1.00 24.08 293 ASN C C 1
ATOM 8353 O O . ASN C 1 292 ? 49.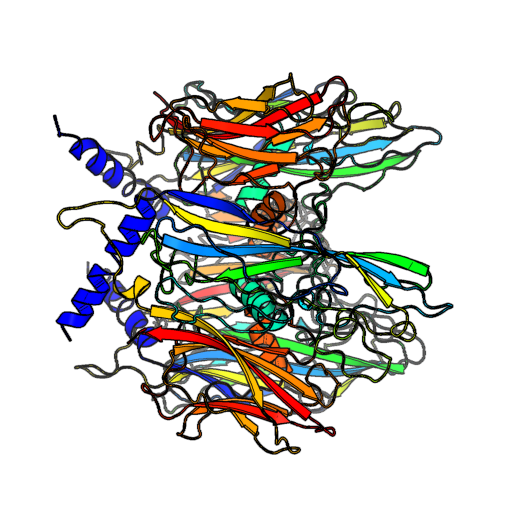775 20.032 62.481 1.00 24.47 293 ASN C O 1
ATOM 8358 N N . GLY C 1 293 ? 51.938 19.612 62.964 1.00 24.51 294 GLY C N 1
ATOM 8359 C CA . GLY C 1 293 ? 51.951 18.381 62.184 1.00 24.95 294 GLY C CA 1
ATOM 8360 C C . GLY C 1 293 ? 51.652 18.588 60.709 1.00 25.47 294 GLY C C 1
ATOM 8361 O O . GLY C 1 293 ? 50.972 17.774 60.078 1.00 25.82 294 GLY C O 1
ATOM 8362 N N . GLY C 1 294 ? 52.154 19.684 60.146 1.00 25.06 295 GLY C N 1
ATOM 8363 C CA . GLY C 1 294 ? 51.919 19.956 58.742 1.00 24.06 295 GLY C CA 1
ATOM 8364 C C . GLY C 1 294 ? 50.721 20.849 58.509 1.00 23.80 295 GLY C C 1
ATOM 8365 O O . GLY C 1 294 ? 50.476 21.294 57.389 1.00 24.23 295 GLY C O 1
ATOM 8366 N N . SER C 1 295 ? 49.955 21.101 59.562 1.00 23.53 296 SER C N 1
ATOM 8367 C CA . SER C 1 295 ? 48.798 21.979 59.453 1.00 23.16 296 SER C CA 1
ATOM 8368 C C . SER C 1 295 ? 49.184 23.340 60.014 1.00 21.66 296 SER C C 1
ATOM 8369 O O . SER C 1 295 ? 49.844 23.425 61.049 1.00 20.28 296 SER C O 1
ATOM 8372 N N . PHE C 1 296 ? 48.783 24.399 59.311 1.00 21.51 297 PHE C N 1
ATOM 8373 C CA . PHE C 1 296 ? 49.058 25.764 59.745 1.00 20.33 297 PHE C CA 1
ATOM 8374 C C . PHE C 1 296 ? 47.714 26.449 59.880 1.00 19.58 297 PHE C C 1
ATOM 8375 O O . PHE C 1 296 ? 46.998 26.661 58.898 1.00 19.23 297 PHE C O 1
ATOM 8383 N N . ASN C 1 297 ? 47.362 26.756 61.122 1.00 19.50 298 ASN C N 1
ATOM 8384 C CA . ASN C 1 297 ? 46.065 27.341 61.428 1.00 19.82 298 ASN C CA 1
ATOM 8385 C C . ASN C 1 297 ? 46.099 28.791 61.860 1.00 18.70 298 ASN C C 1
ATOM 8386 O O . ASN C 1 297 ? 47.072 29.245 62.449 1.00 18.53 298 ASN C O 1
ATOM 8391 N N . ALA C 1 298 ? 45.013 29.504 61.571 1.00 19.01 299 ALA C N 1
ATOM 8392 C CA . ALA C 1 298 ? 44.900 30.910 61.944 1.00 20.09 299 ALA C CA 1
ATOM 8393 C C . ALA C 1 298 ? 44.463 31.072 63.409 1.00 21.38 299 ALA C C 1
ATOM 8394 O O . ALA C 1 298 ? 43.332 31.489 63.692 1.00 21.80 299 ALA C O 1
ATOM 8396 N N . GLY C 1 299 ? 45.364 30.727 64.325 1.00 21.66 300 GLY C N 1
ATOM 8397 C CA . GLY C 1 299 ? 45.106 30.876 65.750 1.00 22.30 300 GLY C CA 1
ATOM 8398 C C . GLY C 1 299 ? 44.128 29.938 66.436 1.00 23.41 300 GLY C C 1
ATOM 8399 O O . GLY C 1 299 ? 44.139 29.822 67.659 1.00 23.02 300 GLY C O 1
ATOM 8400 N N . THR C 1 300 ? 43.296 29.265 65.657 1.00 23.63 301 THR C N 1
ATOM 8401 C CA . THR C 1 300 ? 42.284 28.373 66.213 1.00 25.57 301 THR C CA 1
ATOM 8402 C C . THR C 1 300 ? 42.794 27.165 67.002 1.00 26.05 301 THR C C 1
ATOM 8403 O O . THR C 1 300 ? 42.014 26.521 67.712 1.00 26.89 301 THR C O 1
ATOM 8407 N N . ASP C 1 301 ? 44.083 26.849 66.887 1.00 25.35 302 ASP C N 1
ATOM 8408 C CA . ASP C 1 301 ? 44.647 25.724 67.634 1.00 24.31 302 ASP C CA 1
ATOM 8409 C C . ASP C 1 301 ? 45.438 26.193 68.848 1.00 24.15 302 ASP C C 1
ATOM 8410 O O . ASP C 1 301 ? 46.164 25.414 69.465 1.00 24.66 302 ASP C O 1
ATOM 8415 N N . ILE C 1 302 ? 45.271 27.464 69.208 1.00 23.32 303 ILE C N 1
ATOM 8416 C CA . ILE C 1 302 ? 45.984 28.056 70.337 1.00 23.56 303 ILE C CA 1
ATOM 8417 C C . ILE C 1 302 ? 45.059 28.760 71.338 1.00 24.72 303 ILE C C 1
ATOM 8418 O O . ILE C 1 302 ? 44.136 29.467 70.940 1.00 25.12 303 ILE C O 1
ATOM 8423 N N . ASN C 1 303 ? 45.311 28.564 72.634 1.00 25.54 304 ASN C N 1
ATOM 8424 C CA . ASN C 1 303 ? 44.525 29.229 73.670 1.00 25.05 304 ASN C CA 1
ATOM 8425 C C . ASN C 1 303 ? 45.096 30.637 73.863 1.00 24.95 304 ASN C C 1
ATOM 8426 O O . ASN C 1 303 ? 44.362 31.630 73.823 1.00 25.36 304 ASN C O 1
ATOM 8431 N N . TYR C 1 304 ? 46.405 30.720 74.062 1.00 24.59 305 TYR C N 1
ATOM 8432 C CA . TYR C 1 304 ? 47.073 32.008 74.225 1.00 25.26 305 TYR C CA 1
ATOM 8433 C C . TYR C 1 304 ? 48.568 31.881 74.008 1.00 24.89 305 TYR C C 1
ATOM 8434 O O . TYR C 1 304 ? 49.106 30.765 73.955 1.00 24.82 305 TYR C O 1
ATOM 8443 N N . LEU C 1 305 ? 49.223 33.033 73.854 1.00 23.61 306 LEU C N 1
ATOM 8444 C CA . LEU C 1 305 ? 50.668 33.107 73.698 1.00 23.62 306 LEU C CA 1
ATOM 8445 C C . LEU C 1 305 ? 51.123 34.143 74.721 1.00 23.61 306 LEU C C 1
ATOM 8446 O O . LEU C 1 305 ? 50.345 35.003 75.142 1.00 23.32 306 LEU C O 1
ATOM 8451 N N . SER C 1 306 ? 52.379 34.081 75.124 1.00 24.35 307 SER C N 1
ATOM 8452 C CA . SER C 1 306 ? 52.847 35.039 76.103 1.00 25.55 307 SER C CA 1
ATOM 8453 C C . SER C 1 306 ? 54.359 35.047 76.205 1.00 26.26 307 SER C C 1
ATOM 8454 O O . SER C 1 306 ? 55.041 34.210 75.606 1.00 25.45 307 SER C O 1
ATOM 8457 N N . GLN C 1 307 ? 54.873 36.030 76.933 1.00 27.32 308 GLN C N 1
ATOM 8458 C CA . GLN C 1 307 ? 56.296 36.116 77.250 1.00 29.79 308 GLN C CA 1
ATOM 8459 C C . GLN C 1 307 ? 56.214 36.162 78.771 1.00 32.08 308 GLN C C 1
ATOM 8460 O O . GLN C 1 307 ? 55.433 36.930 79.335 1.00 31.51 308 GLN C O 1
ATOM 8466 N N . ARG C 1 308 ? 57.006 35.325 79.428 1.00 35.01 309 ARG C N 1
ATOM 8467 C CA . ARG C 1 308 ? 56.955 35.211 80.880 1.00 38.53 309 ARG C CA 1
ATOM 8468 C C . ARG C 1 308 ? 58.330 35.200 81.536 1.00 40.58 309 ARG C C 1
ATOM 8469 O O . ARG C 1 308 ? 59.292 34.681 80.973 1.00 39.92 309 ARG C O 1
ATOM 8477 N N . THR C 1 309 ? 58.421 35.776 82.731 1.00 43.84 310 THR C N 1
ATOM 8478 C CA . THR C 1 309 ? 59.684 35.806 83.455 1.00 47.37 310 THR C CA 1
ATOM 8479 C C . THR C 1 309 ? 59.642 34.787 84.581 1.00 49.52 310 THR C C 1
ATOM 8480 O O . THR C 1 309 ? 58.564 34.357 84.996 1.00 50.01 310 THR C O 1
ATOM 8484 N N . ALA C 1 310 ? 60.818 34.399 85.067 1.00 51.84 311 ALA C N 1
ATOM 8485 C CA . ALA C 1 310 ? 60.928 33.427 86.152 1.00 54.00 311 ALA C CA 1
ATOM 8486 C C . ALA C 1 310 ? 59.936 33.743 87.269 1.00 55.21 311 ALA C C 1
ATOM 8487 O O . ALA C 1 310 ? 59.413 32.834 87.919 1.00 55.88 311 ALA C O 1
ATOM 8489 N N . ASN C 1 311 ? 59.681 35.033 87.482 1.00 56.26 312 ASN C N 1
ATOM 8490 C CA . ASN C 1 311 ? 58.743 35.481 88.509 1.00 57.41 312 ASN C CA 1
ATOM 8491 C C . ASN C 1 311 ? 57.336 34.925 88.255 1.00 58.12 312 ASN C C 1
ATOM 8492 O O . ASN C 1 311 ? 56.397 35.232 88.991 1.00 58.64 312 ASN C O 1
ATOM 8494 N N . PHE C 1 312 ? 57.202 34.116 87.204 1.00 58.36 313 PHE C N 1
ATOM 8495 C CA . PHE C 1 312 ? 55.930 33.496 86.835 1.00 58.23 313 PHE C CA 1
ATOM 8496 C C . PHE C 1 312 ? 54.868 34.491 86.357 1.00 57.98 313 PHE C C 1
ATOM 8497 O O . PHE C 1 312 ? 53.722 34.109 86.108 1.00 58.76 313 PHE C O 1
ATOM 8499 N N . SER C 1 313 ? 55.248 35.759 86.223 1.00 57.09 314 SER C N 1
ATOM 8500 C CA . SER C 1 313 ? 54.319 36.788 85.765 1.00 55.72 314 SER C CA 1
ATOM 8501 C C . SER C 1 313 ? 54.447 37.023 84.256 1.00 54.75 314 SER C C 1
ATOM 8502 O O . SER C 1 313 ? 55.556 37.059 83.713 1.00 54.50 314 SER C O 1
ATOM 8505 N N . ASP C 1 314 ? 53.300 37.179 83.594 1.00 53.05 315 ASP C N 1
ATOM 8506 C CA . ASP C 1 314 ? 53.238 37.411 82.150 1.00 51.05 315 ASP C CA 1
ATOM 8507 C C . ASP C 1 314 ? 53.197 38.908 81.827 1.00 49.58 315 ASP C C 1
ATOM 8508 O O . ASP C 1 314 ? 52.425 39.658 82.428 1.00 49.81 315 ASP C O 1
ATOM 8513 N N . THR C 1 315 ? 54.022 39.341 80.877 1.00 47.21 316 THR C N 1
ATOM 8514 C CA . THR C 1 315 ? 54.047 40.744 80.474 1.00 44.54 316 THR C CA 1
ATOM 8515 C C . THR C 1 315 ? 53.065 41.002 79.326 1.00 42.78 316 THR C C 1
ATOM 8516 O O . THR C 1 315 ? 52.729 42.157 79.022 1.00 41.51 316 THR C O 1
ATOM 8520 N N . ARG C 1 316 ? 52.615 39.925 78.687 1.00 40.11 317 ARG C N 1
ATOM 8521 C CA . ARG C 1 316 ? 51.667 40.043 77.587 1.00 37.76 317 ARG C CA 1
ATOM 8522 C C . ARG C 1 316 ? 50.989 38.723 77.220 1.00 35.34 317 ARG C C 1
ATOM 8523 O O . ARG C 1 316 ? 51.149 38.226 76.106 1.00 34.93 317 ARG C O 1
ATOM 8531 N N . LYS C 1 317 ? 50.237 38.160 78.162 1.00 32.88 318 LYS C N 1
ATOM 8532 C CA . LYS C 1 317 ? 49.513 36.917 77.917 1.00 30.49 318 LYS C CA 1
ATOM 8533 C C . LYS C 1 317 ? 48.240 37.285 77.146 1.00 28.26 318 LYS C C 1
ATOM 8534 O O . LYS C 1 317 ? 47.296 37.851 77.711 1.00 26.10 318 LYS C O 1
ATOM 8540 N N . LEU C 1 318 ? 48.216 36.931 75.863 1.00 25.54 319 LEU C N 1
ATOM 8541 C CA . LEU C 1 318 ? 47.113 37.290 74.979 1.00 23.77 319 LEU C CA 1
ATOM 8542 C C . LEU C 1 318 ? 46.481 36.169 74.163 1.00 22.86 319 LEU C C 1
ATOM 8543 O O . LEU C 1 318 ? 47.153 35.215 73.748 1.00 23.42 319 LEU C O 1
ATOM 8548 N N . ASP C 1 319 ? 45.184 36.302 73.917 1.00 21.65 320 ASP C N 1
ATOM 8549 C CA . ASP C 1 319 ? 44.472 35.347 73.079 1.00 21.17 320 ASP C CA 1
ATOM 8550 C C . ASP C 1 319 ? 45.078 35.591 71.683 1.00 20.92 320 ASP C C 1
ATOM 8551 O O . ASP C 1 319 ? 45.635 36.661 71.424 1.00 19.76 320 ASP C O 1
ATOM 8556 N N . PRO C 1 320 ? 44.970 34.612 70.775 1.00 20.75 321 PRO C N 1
ATOM 8557 C CA . PRO C 1 320 ? 45.549 34.785 69.437 1.00 20.05 321 PRO C CA 1
ATOM 8558 C C . PRO C 1 320 ? 45.161 36.015 68.632 1.00 19.62 321 PRO C C 1
ATOM 8559 O O . PRO C 1 320 ? 46.020 36.622 67.991 1.00 18.83 321 PRO C O 1
ATOM 8563 N N . LYS C 1 321 ? 43.888 36.396 68.641 1.00 20.01 322 LYS C N 1
ATOM 8564 C CA . LYS C 1 321 ? 43.505 37.569 67.865 1.00 19.28 322 LYS C CA 1
ATOM 8565 C C . LYS C 1 321 ? 44.094 38.849 68.434 1.00 19.15 322 LYS C C 1
ATOM 8566 O O . LYS C 1 321 ? 44.441 39.758 67.696 1.00 18.63 322 LYS C O 1
ATOM 8572 N N . THR C 1 322 ? 44.209 38.930 69.752 1.00 18.10 323 THR C N 1
ATOM 8573 C CA . THR C 1 322 ? 44.746 40.132 70.355 1.00 16.80 323 THR C CA 1
ATOM 8574 C C . THR C 1 322 ? 46.243 40.175 70.127 1.00 16.44 323 THR C C 1
ATOM 8575 O O . THR C 1 322 ? 46.816 41.249 69.936 1.00 17.28 323 THR C O 1
ATOM 8579 N N . TRP C 1 323 ? 46.879 39.007 70.127 1.00 16.83 324 TRP C N 1
ATOM 8580 C CA . TRP C 1 323 ? 48.307 38.934 69.840 1.00 16.76 324 TRP C CA 1
ATOM 8581 C C . TRP C 1 323 ? 48.480 39.448 68.396 1.00 17.02 324 TRP C C 1
ATOM 8582 O O . TRP C 1 323 ? 49.358 40.276 68.116 1.00 17.34 324 TRP C O 1
ATOM 8593 N N . ALA C 1 324 ? 47.630 38.954 67.493 1.00 17.15 325 ALA C N 1
ATOM 8594 C CA . ALA C 1 324 ? 47.655 39.364 66.076 1.00 16.67 325 ALA C CA 1
ATOM 8595 C C . ALA C 1 324 ? 47.439 40.879 65.931 1.00 16.77 325 ALA C C 1
ATOM 8596 O O . ALA C 1 324 ? 48.030 41.529 65.050 1.00 15.05 325 ALA C O 1
ATOM 8598 N N . ALA C 1 325 ? 46.582 41.443 66.787 1.00 16.62 326 ALA C N 1
ATOM 8599 C CA . ALA C 1 325 ? 46.325 42.882 66.735 1.00 15.64 326 ALA C CA 1
ATOM 8600 C C . ALA C 1 325 ? 47.623 43.643 66.954 1.00 16.38 326 ALA C C 1
ATOM 8601 O O . ALA C 1 325 ? 47.882 44.629 66.268 1.00 15.86 326 ALA C O 1
ATOM 8603 N N . GLN C 1 326 ? 48.440 43.210 67.917 1.00 16.07 327 GLN C N 1
ATOM 8604 C CA . GLN C 1 326 ? 49.706 43.907 68.161 1.00 17.68 327 GLN C CA 1
ATOM 8605 C C . GLN C 1 326 ? 50.608 43.833 66.931 1.00 16.92 327 GLN C C 1
ATOM 8606 O O . GLN C 1 326 ? 51.320 44.785 66.608 1.00 17.61 327 GLN C O 1
ATOM 8612 N N . THR C 1 327 ? 50.592 42.696 66.251 1.00 16.28 328 THR C N 1
ATOM 8613 C CA . THR C 1 327 ? 51.414 42.542 65.059 1.00 15.89 328 THR C CA 1
ATOM 8614 C C . THR C 1 327 ? 50.872 43.428 63.932 1.00 15.64 328 THR C C 1
ATOM 8615 O O . THR C 1 327 ? 51.646 43.998 63.171 1.00 14.39 328 THR C O 1
ATOM 8619 N N . ARG C 1 328 ? 49.550 43.575 63.838 1.00 14.80 329 ARG C N 1
ATOM 8620 C CA . ARG C 1 328 ? 49.000 44.424 62.779 1.00 14.33 329 ARG C CA 1
ATOM 8621 C C . ARG C 1 328 ? 49.474 45.868 62.930 1.00 15.41 329 ARG C C 1
ATOM 8622 O O . ARG C 1 328 ? 49.519 46.613 61.956 1.00 14.63 329 ARG C O 1
ATOM 8630 N N . ARG C 1 329 ? 49.796 46.269 64.159 1.00 16.11 330 ARG C N 1
ATOM 8631 C CA . ARG C 1 329 ? 50.291 47.620 64.421 1.00 17.70 330 ARG C CA 1
ATOM 8632 C C . ARG C 1 329 ? 51.740 47.735 63.960 1.00 18.39 330 ARG C C 1
ATOM 8633 O O . ARG C 1 329 ? 52.238 48.839 63.732 1.00 19.72 330 ARG C O 1
ATOM 8641 N N . ARG C 1 330 ? 52.414 46.594 63.844 1.00 17.31 331 ARG C N 1
ATOM 8642 C CA . ARG C 1 330 ? 53.816 46.572 63.441 1.00 18.15 331 ARG C CA 1
ATOM 8643 C C . ARG C 1 330 ? 54.049 46.412 61.937 1.00 17.88 331 ARG C C 1
ATOM 8644 O O . ARG C 1 330 ? 54.950 47.055 61.403 1.00 18.71 331 ARG C O 1
ATOM 8652 N N . ILE C 1 331 ? 53.282 45.544 61.270 1.00 15.59 332 ILE C N 1
ATOM 8653 C CA . ILE C 1 331 ? 53.475 45.327 59.827 1.00 14.24 332 ILE C CA 1
ATOM 8654 C C . ILE C 1 331 ? 52.252 45.608 58.944 1.00 14.51 332 ILE C C 1
ATOM 8655 O O . ILE C 1 331 ? 52.231 45.254 57.763 1.00 14.14 332 ILE C O 1
ATOM 8660 N N . ALA C 1 332 ? 51.244 46.237 59.535 1.00 13.65 333 ALA C N 1
ATOM 8661 C CA . ALA C 1 332 ? 50.036 46.649 58.823 1.00 13.78 333 ALA C CA 1
ATOM 8662 C C . ALA C 1 332 ? 49.198 45.537 58.220 1.00 13.63 333 ALA C C 1
ATOM 8663 O O . ALA C 1 332 ? 48.345 45.797 57.370 1.00 13.12 333 ALA C O 1
ATOM 8665 N N . THR C 1 333 ? 49.426 44.308 58.676 1.00 11.90 334 THR C N 1
ATOM 8666 C CA . THR C 1 333 ? 48.698 43.140 58.182 1.00 11.77 334 THR C CA 1
ATOM 8667 C C . THR C 1 333 ? 49.083 41.959 59.086 1.00 11.83 334 THR C C 1
ATOM 8668 O O . THR C 1 333 ? 49.793 42.153 60.074 1.00 12.52 334 THR C O 1
ATOM 8672 N N . ASP C 1 334 ? 48.610 40.753 58.776 1.00 12.57 335 ASP C N 1
ATOM 8673 C CA . ASP C 1 334 ? 48.974 39.575 59.582 1.00 13.09 335 ASP C CA 1
ATOM 8674 C C . ASP C 1 334 ? 50.049 38.770 58.862 1.00 13.61 335 ASP C C 1
ATOM 8675 O O . ASP C 1 334 ? 50.102 38.776 57.631 1.00 12.72 335 ASP C O 1
ATOM 8680 N N . PHE C 1 335 ? 50.900 38.082 59.629 1.00 13.17 336 PHE C N 1
ATOM 8681 C CA . PHE C 1 335 ? 51.875 37.159 59.034 1.00 13.12 336 PHE C CA 1
ATOM 8682 C C . PHE C 1 335 ? 51.022 35.941 58.600 1.00 13.83 336 PHE C C 1
ATOM 8683 O O . PHE C 1 335 ? 49.862 35.803 59.023 1.00 13.70 336 PHE C O 1
ATOM 8691 N N . PRO C 1 336 ? 51.566 35.047 57.751 1.00 13.58 337 PRO C N 1
ATOM 8692 C CA . PRO C 1 336 ? 50.793 33.874 57.302 1.00 14.47 337 PRO C CA 1
ATOM 8693 C C . PRO C 1 336 ? 50.297 32.987 58.438 1.00 15.73 337 PRO C C 1
ATOM 8694 O O . PRO C 1 336 ? 50.773 33.089 59.566 1.00 16.18 337 PRO C O 1
ATOM 8698 N N . LYS C 1 337 ? 49.353 32.109 58.117 1.00 17.20 338 LYS C N 1
ATOM 8699 C CA . LYS C 1 337 ? 48.764 31.207 59.110 1.00 18.17 338 LYS C CA 1
ATOM 8700 C C . LYS C 1 337 ? 49.796 30.497 59.970 1.00 17.86 338 LYS C C 1
ATOM 8701 O O . LYS C 1 337 ? 50.765 29.920 59.462 1.00 16.92 338 LYS C O 1
ATOM 8707 N N . GLY C 1 338 ? 49.590 30.547 61.279 1.00 17.46 339 GLY C N 1
ATOM 8708 C CA . GLY C 1 338 ? 50.500 29.856 62.178 1.00 17.91 339 GLY C CA 1
ATOM 8709 C C . GLY C 1 338 ? 51.801 30.557 62.498 1.00 17.25 339 GLY C C 1
ATOM 8710 O O . GLY C 1 338 ? 52.616 30.025 63.251 1.00 17.52 339 GLY C O 1
ATOM 8711 N N . VAL C 1 339 ? 52.007 31.744 61.935 1.00 16.67 340 VAL C N 1
ATOM 8712 C CA . VAL C 1 339 ? 53.224 32.507 62.193 1.00 15.74 340 VAL C CA 1
ATOM 8713 C C . VAL C 1 339 ? 52.911 33.647 63.174 1.00 16.47 340 VAL C C 1
ATOM 8714 O O . VAL C 1 339 ? 52.067 34.504 62.900 1.00 15.63 340 VAL C O 1
ATOM 8718 N N . TYR C 1 340 ? 53.597 33.651 64.311 1.00 16.37 341 TYR C N 1
ATOM 8719 C CA . TYR C 1 340 ? 53.373 34.661 65.336 1.00 16.99 341 TYR C CA 1
ATOM 8720 C C . TYR C 1 340 ? 54.643 35.445 65.584 1.00 17.73 341 TYR C C 1
ATOM 8721 O O . TYR C 1 340 ? 55.746 34.885 65.651 1.00 17.98 341 TYR C O 1
ATOM 8730 N N . TYR C 1 341 ? 54.476 36.754 65.721 1.00 17.22 342 TYR C N 1
ATOM 8731 C CA . TYR C 1 341 ? 55.589 37.662 65.894 1.00 17.25 342 TYR C CA 1
ATOM 8732 C C . TYR C 1 341 ? 55.513 38.423 67.211 1.00 18.57 342 TYR C C 1
ATOM 8733 O O . TYR C 1 341 ? 54.421 38.729 67.708 1.00 18.20 342 TYR C O 1
ATOM 8742 N N . CYS C 1 342 ? 56.680 38.740 67.755 1.00 18.96 343 CYS C N 1
ATOM 8743 C CA . CYS C 1 342 ? 56.772 39.486 69.003 1.00 21.51 343 CYS C CA 1
ATOM 8744 C C . CYS C 1 342 ? 57.927 40.478 68.894 1.00 21.65 343 CYS C C 1
ATOM 8745 O O . CYS C 1 342 ? 59.077 40.074 68.707 1.00 20.71 343 CYS C O 1
ATOM 8748 N N . ASP C 1 343 ? 57.612 41.770 69.009 1.00 21.40 344 ASP C N 1
ATOM 8749 C CA . ASP C 1 343 ? 58.591 42.862 68.936 1.00 22.29 344 ASP C CA 1
ATOM 8750 C C . ASP C 1 343 ? 59.118 43.221 70.337 1.00 22.98 344 ASP C C 1
ATOM 8751 O O . ASP C 1 343 ? 58.333 43.545 71.228 1.00 22.46 344 ASP C O 1
ATOM 8756 N N . ASN C 1 344 ? 60.434 43.159 70.523 1.00 22.66 345 ASN C N 1
ATOM 8757 C CA . ASN C 1 344 ? 61.065 43.520 71.799 1.00 23.85 345 ASN C CA 1
ATOM 8758 C C . ASN C 1 344 ? 62.231 44.442 71.487 1.00 24.14 345 ASN C C 1
ATOM 8759 O O . ASN C 1 344 ? 63.218 44.469 72.216 1.00 25.52 345 ASN C O 1
ATOM 8764 N N . ARG C 1 345 ? 62.117 45.211 70.408 1.00 24.54 346 ARG C N 1
ATOM 8765 C CA . ARG C 1 345 ? 63.203 46.092 69.981 1.00 25.69 346 ARG C CA 1
ATOM 8766 C C . ARG C 1 345 ? 63.646 47.180 70.956 1.00 27.76 346 ARG C C 1
ATOM 8767 O O . ARG C 1 345 ? 64.841 47.373 71.165 1.00 27.46 346 ARG C O 1
ATOM 8775 N N . ASP C 1 346 ? 62.694 47.886 71.552 1.00 29.32 347 ASP C N 1
ATOM 8776 C CA . ASP C 1 346 ? 63.054 48.957 72.472 1.00 31.82 347 ASP C CA 1
ATOM 8777 C C . ASP C 1 346 ? 63.550 48.452 73.824 1.00 31.79 347 ASP C C 1
ATOM 8778 O O . ASP C 1 346 ? 64.358 49.113 74.471 1.00 32.57 347 ASP C O 1
ATOM 8783 N N . LYS C 1 347 ? 63.064 47.288 74.243 1.00 31.40 348 LYS C N 1
ATOM 8784 C CA . LYS C 1 347 ? 63.491 46.668 75.502 1.00 31.09 348 LYS C CA 1
ATOM 8785 C C . LYS C 1 347 ? 63.742 45.189 75.218 1.00 29.30 348 LYS C C 1
ATOM 8786 O O . LYS C 1 347 ? 62.915 44.334 75.532 1.00 27.33 348 LYS C O 1
ATOM 8792 N N . PRO C 1 348 ? 64.897 44.877 74.608 1.00 29.41 349 PRO C N 1
ATOM 8793 C CA . PRO C 1 348 ? 65.288 43.507 74.257 1.00 30.11 349 PRO C CA 1
ATOM 8794 C C . PRO C 1 348 ? 65.213 42.548 75.432 1.00 31.18 349 PRO C C 1
ATOM 8795 O O . PRO C 1 348 ? 65.480 42.940 76.569 1.00 31.74 349 PRO C O 1
ATOM 8799 N N . ILE C 1 349 ? 64.840 41.299 75.165 1.00 31.98 350 ILE C N 1
ATOM 8800 C CA . ILE C 1 349 ? 64.784 40.299 76.225 1.00 32.77 350 ILE C CA 1
ATOM 8801 C C . ILE C 1 349 ? 66.250 40.007 76.555 1.00 35.19 350 ILE C C 1
ATOM 8802 O O . ILE C 1 349 ? 67.039 39.672 75.671 1.00 33.81 350 ILE C O 1
ATOM 8807 N N . TYR C 1 350 ? 66.611 40.151 77.826 1.00 37.88 351 TYR C N 1
ATOM 8808 C CA . TYR C 1 350 ? 67.980 39.928 78.277 1.00 41.30 351 TYR C CA 1
ATOM 8809 C C . TYR C 1 350 ? 67.872 39.296 79.670 1.00 43.32 351 TYR C C 1
ATOM 8810 O O . TYR C 1 350 ? 67.582 39.980 80.650 1.00 43.07 351 TYR C O 1
ATOM 8819 N N . THR C 1 351 ? 68.091 37.984 79.736 1.00 45.68 352 THR C N 1
ATOM 8820 C CA . THR C 1 351 ? 67.966 37.220 80.978 1.00 48.00 352 THR C CA 1
ATOM 8821 C C . THR C 1 351 ? 68.819 37.671 82.151 1.00 50.21 352 THR C C 1
ATOM 8822 O O . THR C 1 351 ? 68.643 37.181 83.265 1.00 50.88 352 THR C O 1
ATOM 8826 N N . LEU C 1 352 ? 69.743 38.593 81.921 1.00 52.78 353 LEU C N 1
ATOM 8827 C CA . LEU C 1 352 ? 70.578 39.074 83.014 1.00 55.32 353 LEU C CA 1
ATOM 8828 C C . LEU C 1 352 ? 70.019 40.344 83.664 1.00 56.68 353 LEU C C 1
ATOM 8829 O O . LEU C 1 352 ? 70.599 40.865 84.618 1.00 57.13 353 LEU C O 1
ATOM 8834 N N . GLN C 1 353 ? 68.895 40.836 83.147 1.00 57.88 354 GLN C N 1
ATOM 8835 C CA . GLN C 1 353 ? 68.245 42.027 83.695 1.00 59.30 354 GLN C CA 1
ATOM 8836 C C . GLN C 1 353 ? 67.109 41.577 84.606 1.00 59.98 354 GLN C C 1
ATOM 8837 O O . GLN C 1 353 ? 66.776 42.241 85.592 1.00 60.14 354 GLN C O 1
ATOM 8843 N N . TYR C 1 354 ? 66.515 40.442 84.251 1.00 60.22 355 TYR C N 1
ATOM 8844 C CA . TYR C 1 354 ? 65.432 39.838 85.017 1.00 60.23 355 TYR C CA 1
ATOM 8845 C C . TYR C 1 354 ? 65.656 38.333 84.964 1.00 59.12 355 TYR C C 1
ATOM 8846 O O . TYR C 1 354 ? 66.540 37.871 84.249 1.00 59.48 355 TYR C O 1
ATOM 8855 N N . GLY C 1 355 ? 64.874 37.570 85.720 1.00 57.88 356 GLY C N 1
ATOM 8856 C CA . GLY C 1 355 ? 65.046 36.126 85.716 1.00 55.37 356 GLY C CA 1
ATOM 8857 C C . GLY C 1 355 ? 65.047 35.568 84.307 1.00 53.39 356 GLY C C 1
ATOM 8858 O O . GLY C 1 355 ? 64.910 36.320 83.338 1.00 54.07 356 GLY C O 1
ATOM 8859 N N . ASN C 1 356 ? 65.208 34.259 84.162 1.00 50.77 357 ASN C N 1
ATOM 8860 C CA . ASN C 1 356 ? 65.184 33.713 82.822 1.00 48.15 357 ASN C CA 1
ATOM 8861 C C . ASN C 1 356 ? 63.798 34.053 82.288 1.00 45.49 357 ASN C C 1
ATOM 8862 O O . ASN C 1 356 ? 62.832 34.173 83.049 1.00 44.83 357 ASN C O 1
ATOM 8867 N N . VAL C 1 357 ? 63.708 34.249 80.984 1.00 41.40 358 VAL C N 1
ATOM 8868 C CA . VAL C 1 357 ? 62.441 34.579 80.368 1.00 37.58 358 VAL C CA 1
ATOM 8869 C C . VAL C 1 357 ? 62.107 33.474 79.392 1.00 34.89 358 VAL C C 1
ATOM 8870 O O . VAL C 1 357 ? 62.997 32.788 78.892 1.00 33.09 358 VAL C O 1
ATOM 8874 N N . GLY C 1 358 ? 60.821 33.289 79.136 1.00 32.66 359 GLY C N 1
ATOM 8875 C CA . GLY C 1 358 ? 60.418 32.265 78.198 1.00 31.08 359 GLY C CA 1
ATOM 8876 C C . GLY C 1 358 ? 59.322 32.751 77.265 1.00 29.87 359 GLY C C 1
ATOM 8877 O O . GLY C 1 358 ? 58.577 33.683 77.597 1.00 29.32 359 GLY C O 1
ATOM 8878 N N . PHE C 1 359 ? 59.249 32.149 76.081 1.00 27.56 360 PHE C N 1
ATOM 8879 C CA . PHE C 1 359 ? 58.199 32.482 75.134 1.00 26.41 360 PHE C CA 1
ATOM 8880 C C . PHE C 1 359 ? 57.215 31.345 75.349 1.00 25.99 360 PHE C C 1
ATOM 8881 O O . PHE C 1 359 ? 57.602 30.174 75.346 1.00 26.38 360 PHE C O 1
ATOM 8889 N N . VAL C 1 360 ? 55.946 31.679 75.529 1.00 25.18 361 VAL C N 1
ATOM 8890 C CA . VAL C 1 360 ? 54.946 30.666 75.825 1.00 25.06 361 VAL C CA 1
ATOM 8891 C C . VAL C 1 360 ? 53.804 30.483 74.833 1.00 24.87 361 VAL C C 1
ATOM 8892 O O . VAL C 1 360 ? 53.252 31.450 74.310 1.00 24.61 361 VAL C O 1
ATOM 8896 N N . VAL C 1 361 ? 53.461 29.227 74.576 1.00 24.28 362 VAL C N 1
ATOM 8897 C CA . VAL C 1 361 ? 52.325 28.902 73.731 1.00 25.54 362 VAL C CA 1
ATOM 8898 C C . VAL C 1 361 ? 51.525 27.822 74.446 1.00 26.84 362 VAL C C 1
ATOM 8899 O O . VAL C 1 361 ? 52.073 26.775 74.808 1.00 27.29 362 VAL C O 1
ATOM 8903 N N . ASN C 1 362 ? 50.244 28.084 74.682 1.00 27.30 363 ASN C N 1
ATOM 8904 C CA . ASN C 1 362 ? 49.386 27.081 75.302 1.00 27.88 363 ASN C CA 1
ATOM 8905 C C . ASN C 1 362 ? 48.445 26.667 74.184 1.00 27.95 363 ASN C C 1
ATOM 8906 O O . ASN C 1 362 ? 47.494 27.383 73.847 1.00 28.09 363 ASN C O 1
ATOM 8911 N N . PRO C 1 363 ? 48.708 25.503 73.577 1.00 28.62 364 PRO C N 1
ATOM 8912 C CA . PRO C 1 363 ? 47.911 24.965 72.477 1.00 29.58 364 PRO C CA 1
ATOM 8913 C C . PRO C 1 363 ? 46.557 24.375 72.852 1.00 31.58 364 PRO C C 1
ATOM 8914 O O . PRO C 1 363 ? 46.405 23.723 73.890 1.00 31.97 364 PRO C O 1
ATOM 8918 N N . LYS C 1 364 ? 45.577 24.613 71.991 1.00 32.32 365 LYS C N 1
ATOM 8919 C CA . LYS C 1 364 ? 44.234 24.099 72.193 1.00 34.18 365 LYS C CA 1
ATOM 8920 C C . LYS C 1 364 ? 44.133 22.728 71.537 1.00 34.98 365 LYS C C 1
ATOM 8921 O O . LYS C 1 364 ? 43.413 21.845 72.009 1.00 34.32 365 LYS C O 1
ATOM 8927 N N . THR C 1 365 ? 44.875 22.559 70.447 1.00 35.04 366 THR C N 1
ATOM 8928 C CA . THR C 1 365 ? 44.885 21.311 69.698 1.00 35.30 366 THR C CA 1
ATOM 8929 C C . THR C 1 365 ? 46.318 20.991 69.307 1.00 35.00 366 THR C C 1
ATOM 8930 O O . THR C 1 365 ? 47.071 21.879 68.909 1.00 34.98 366 THR C O 1
ATOM 8934 N N . VAL C 1 366 ? 46.695 19.724 69.429 1.00 33.91 367 VAL C N 1
ATOM 8935 C CA . VAL C 1 366 ? 48.046 19.298 69.101 1.00 33.33 367 VAL C CA 1
ATOM 8936 C C . VAL C 1 366 ? 48.025 18.024 68.261 1.00 34.13 367 VAL C C 1
ATOM 8937 O O . VAL C 1 366 ? 47.673 16.949 68.758 1.00 34.46 367 VAL C O 1
ATOM 8941 N N . ASN C 1 367 ? 48.391 18.153 66.988 1.00 33.20 368 ASN C N 1
ATOM 8942 C CA . ASN C 1 367 ? 48.430 17.014 66.077 1.00 33.62 368 ASN C CA 1
ATOM 8943 C C . ASN C 1 367 ? 49.749 16.274 66.226 1.00 33.49 368 ASN C C 1
ATOM 8944 O O . ASN C 1 367 ? 50.661 16.745 66.903 1.00 32.42 368 ASN C O 1
ATOM 8949 N N A GLN C 1 368 ? 49.844 15.107 65.596 0.50 33.90 369 GLN C N 1
ATOM 8950 N N B GLN C 1 368 ? 49.845 15.121 65.572 0.50 33.94 369 GLN C N 1
ATOM 8951 C CA A GLN C 1 368 ? 51.065 14.315 65.657 0.50 34.56 369 GLN C CA 1
ATOM 8952 C CA B GLN C 1 368 ? 51.054 14.305 65.605 0.50 34.64 369 GLN C CA 1
ATOM 8953 C C A GLN C 1 368 ? 52.184 15.059 64.938 0.50 34.33 369 GLN C C 1
ATOM 8954 C C B GLN C 1 368 ? 52.189 15.068 64.927 0.50 34.38 369 GLN C C 1
ATOM 8955 O O A GLN C 1 368 ? 51.962 15.663 63.890 0.50 34.34 369 GLN C O 1
ATOM 8956 O O B GLN C 1 368 ? 51.980 15.699 63.892 0.50 34.40 369 GLN C O 1
ATOM 8967 N N . ASN C 1 369 ? 53.383 15.011 65.510 1.00 34.02 370 ASN C N 1
ATOM 8968 C CA . ASN C 1 369 ? 54.548 15.688 64.945 1.00 34.13 370 ASN C CA 1
ATOM 8969 C C . ASN C 1 369 ? 54.430 17.215 64.996 1.00 33.45 370 ASN C C 1
ATOM 8970 O O . ASN C 1 369 ? 54.933 17.927 64.126 1.00 33.81 370 ASN C O 1
ATOM 8975 N N . ALA C 1 370 ? 53.763 17.711 66.026 1.00 32.09 371 ALA C N 1
ATOM 8976 C CA . ALA C 1 370 ? 53.602 19.147 66.204 1.00 31.21 371 ALA C CA 1
ATOM 8977 C C . ALA C 1 370 ? 54.907 19.722 66.743 1.00 30.55 371 ALA C C 1
ATOM 8978 O O . ALA C 1 370 ? 55.634 19.056 67.484 1.00 30.35 371 ALA C O 1
ATOM 8980 N N . ARG C 1 371 ? 55.215 20.957 66.366 1.00 29.23 372 ARG C N 1
ATOM 8981 C CA . ARG C 1 371 ? 56.431 21.599 66.846 1.00 28.38 372 ARG C CA 1
ATOM 8982 C C . ARG C 1 371 ? 56.374 23.106 66.646 1.00 27.68 372 ARG C C 1
ATOM 8983 O O . ARG C 1 371 ? 55.588 23.605 65.848 1.00 25.60 372 ARG C O 1
ATOM 8991 N N . LEU C 1 372 ? 57.204 23.822 67.390 1.00 27.16 373 LEU C N 1
ATOM 8992 C CA . LEU C 1 372 ? 57.280 25.267 67.252 1.00 27.71 373 LEU C CA 1
ATOM 8993 C C . LEU C 1 372 ? 58.621 25.581 66.628 1.00 27.20 373 LEU C C 1
ATOM 8994 O O . LEU C 1 372 ? 59.663 25.157 67.146 1.00 27.43 373 LEU C O 1
ATOM 8999 N N . LEU C 1 373 ? 58.598 26.289 65.502 1.00 25.85 374 LEU C N 1
ATOM 9000 C CA . LEU C 1 373 ? 59.828 26.699 64.845 1.00 24.73 374 LEU C CA 1
ATOM 9001 C C . LEU C 1 373 ? 60.054 28.114 65.362 1.00 24.44 374 LEU C C 1
ATOM 9002 O O . LEU C 1 373 ? 59.240 29.014 65.114 1.00 24.33 374 LEU C O 1
ATOM 9007 N N . MET C 1 374 ? 61.151 28.303 66.083 1.00 22.37 375 MET C N 1
ATOM 9008 C CA . MET C 1 374 ? 61.480 29.588 66.677 1.00 22.44 375 MET C CA 1
ATOM 9009 C C . MET C 1 374 ? 62.514 30.353 65.876 1.00 22.23 375 MET C C 1
ATOM 9010 O O . MET C 1 374 ? 63.533 29.796 65.480 1.00 23.47 375 MET C O 1
ATOM 9015 N N . GLY C 1 375 ? 62.244 31.635 65.637 1.00 20.90 376 GLY C N 1
ATOM 9016 C CA . GLY C 1 375 ? 63.182 32.476 64.917 1.00 18.53 376 GLY C CA 1
ATOM 9017 C C . GLY C 1 375 ? 63.551 33.658 65.802 1.00 19.07 376 GLY C C 1
ATOM 9018 O O . GLY C 1 375 ? 62.669 34.340 66.336 1.00 17.84 376 GLY C O 1
ATOM 9019 N N . TYR C 1 376 ? 64.846 33.905 65.974 1.00 18.36 377 TYR C N 1
ATOM 9020 C CA . TYR C 1 376 ? 65.280 35.012 66.814 1.00 19.42 377 TYR C CA 1
ATOM 9021 C C . TYR C 1 376 ? 66.147 36.006 66.089 1.00 18.65 377 TYR C C 1
ATOM 9022 O O . TYR C 1 376 ? 66.913 35.664 65.189 1.00 17.67 377 TYR C O 1
ATOM 9031 N N . GLU C 1 377 ? 66.026 37.246 66.538 1.00 18.54 378 GLU C N 1
ATOM 9032 C CA . GLU C 1 377 ? 66.784 38.368 66.032 1.00 19.80 378 GLU C CA 1
ATOM 9033 C C . GLU C 1 377 ? 67.478 38.857 67.319 1.00 20.63 378 GLU C C 1
ATOM 9034 O O . GLU C 1 377 ? 66.797 39.141 68.298 1.00 19.78 378 GLU C O 1
ATOM 9040 N N . TYR C 1 378 ? 68.806 38.948 67.341 1.00 20.35 379 TYR C N 1
ATOM 9041 C CA . TYR C 1 378 ? 69.463 39.360 68.583 1.00 22.52 379 TYR C CA 1
ATOM 9042 C C . TYR C 1 378 ? 70.827 40.008 68.411 1.00 22.48 379 TYR C C 1
ATOM 9043 O O . TYR C 1 378 ? 71.429 39.935 67.343 1.00 21.91 379 TYR C O 1
ATOM 9052 N N . PHE C 1 379 ? 71.293 40.656 69.482 1.00 23.31 380 PHE C N 1
ATOM 9053 C CA . PHE C 1 379 ? 72.612 41.289 69.526 1.00 24.47 380 PHE C CA 1
ATOM 9054 C C . PHE C 1 379 ? 73.402 40.480 70.558 1.00 26.53 380 PHE C C 1
ATOM 9055 O O . PHE C 1 379 ? 72.834 40.007 71.549 1.00 25.68 380 PHE C O 1
ATOM 9063 N N . THR C 1 380 ? 74.696 40.326 70.323 1.00 28.22 381 THR C N 1
ATOM 9064 C CA . THR C 1 380 ? 75.581 39.665 71.273 1.00 32.34 381 THR C CA 1
ATOM 9065 C C . THR C 1 380 ? 76.976 40.187 70.959 1.00 34.66 381 THR C C 1
ATOM 9066 O O . THR C 1 380 ? 77.260 40.556 69.825 1.00 33.84 381 THR C O 1
ATOM 9070 N N . SER C 1 381 ? 77.849 40.251 71.956 1.00 38.98 382 SER C N 1
ATOM 9071 C CA . SER C 1 381 ? 79.194 40.754 71.700 1.00 42.88 382 SER C CA 1
ATOM 9072 C C . SER C 1 381 ? 80.107 39.625 71.227 1.00 45.33 382 SER C C 1
ATOM 9073 O O . SER C 1 381 ? 79.905 38.466 71.587 1.00 45.73 382 SER C O 1
ATOM 9076 N N . ARG C 1 382 ? 81.096 39.964 70.403 1.00 48.31 383 ARG C N 1
ATOM 9077 C CA . ARG C 1 382 ? 82.044 38.973 69.900 1.00 50.91 383 ARG C CA 1
ATOM 9078 C C . ARG C 1 382 ? 82.697 38.281 71.088 1.00 52.91 383 ARG C C 1
ATOM 9079 O O . ARG C 1 382 ? 82.950 37.071 71.061 1.00 53.48 383 ARG C O 1
ATOM 9087 N N . THR C 1 383 ? 82.966 39.064 72.130 1.00 54.59 384 THR C N 1
ATOM 9088 C CA . THR C 1 383 ? 83.583 38.550 73.349 1.00 56.23 384 THR C CA 1
ATOM 9089 C C . THR C 1 383 ? 82.761 38.955 74.572 1.00 57.10 384 THR C C 1
ATOM 9090 O O . THR C 1 383 ? 82.185 38.049 75.219 1.00 57.74 384 THR C O 1
#

Secondary structure (DSSP, 8-state):
--SHHHHHHHHHHHHHHHHHSEEEEEEEEEEEE-TTT--EEEE-----SEEEEEEEEEEEEEEE--SS--EEE-SSGGGGSEEEEEEE-TTS-EEEEEEHHHHHHHHHHHHTSSTT--B-B--SS--BSSS-SSB--SEE-TT-EEEEEEEEEEESSSSSS--TT-EE-SS--SPPEEEEEE--TTTSEE-TTS--TT-SEESTTGGGEEEEEEEEEEEEEEEES--B-SSSB---HHHHTEEEEEEEEEEE---TTS-EEEEPPSS-EEEEEEEEEEETTB--SSTTEEEEEEEETTTEES--B-HHHHHHHHHHHHSSBPSTTEEEEE-SSS-B--SSTTSEEEEEEES---TTEEEEEEEEEEEE--/---THHHHHHHHHHHHHHHHHHHHSEEEEEEEEEEEE-TTT--EEEE-----SEEEEEEEEEEEEEEE--SS--EEE-SSGGGGSEEEEEEE-TT--EEEEEEHHHHHHHHHHHHTSSTT--B-B--SS--BSSS-SSB--SEE-TT-EEEEEEEEEEESSSSSS--TT-EE---SSSPPEEEEEE--TTTSEE-TTS--TT-SEESTTGGGEEEEEEEEEEEEEEEES--EETTEE---TTGGGEEEEEEEEEE----TTS-EEEEPPSS-EEEEEEEEEEETTB--SSTTEEEEEEEETTTEES--B-HHHHHHHHHHHHSSBPSTTEEEEE-SSS-B-TTTSS-EEEEEEES---TTEEEEEEEEEEEE--/-HHHHHHHHHHHHHHHHHHHHSEEEEEEEEEEEE-TTT--EEEE-----SEEEEEEEEEEEEEEE--SS--EEE-SSGGGGSEEEEEEE-TT--EEEEEEHHHHHHHHHHHHTSSTT--B-B--SS--BSSS-SSB--SEE-TT-EEEEEEEEEEESSSSSS--TT-EE---TT---EEEEEE--HHHHEE-TTS--TT-SEESTTGGGEEEEEEEEEEEEEEEES--EETTEE---HHHHTEEEEEEEEEEE---TTS-EEEE--SS-EEEEEEEEEEETTB--SSTTEEEEEEEETTS-BS--B-HHHHHHHHHHHHSSBPSTTEEEEE-SSS-B-TTTSS-EEEEEEES---TTEEEEEEEEEEEE--

Sequence (1115 aa):
LRNQQAMAANLLQQARQIVLQQSYPVIQQVETTQTFDPANRRSVFDVTPANVGIVKGFLVKVTAAITNNNHATEAVALTDFGPANLVQQRVVIYYDPDNNQRHTETSGWHLHFVNTAKQGAPFLSSMMVTDSPIKYGDVMNVIDAPATIAAGATGELTMYYWVPLAYSETDLTGAVLANVPQSKQRLKLEFANNNTAFAAVGANPLEAIYQGAGAADCEFEEEISSYTVYQSYLDQLPVGQNGYILPLIDLSSTLYNLENSSAQAGLTTPNVDFVVQQYANLYRYLSTIAVFDNGGSFNAGTDINYLSQRTANFSDTRKLDPKKTWAAQTRRRIATDFPKGVYYCDNRDKPIYTTLLQQYYGGNNVVGFVVNPKTVNQQNARLLMGYEYFTSRTQQAALRNQQAMAANLLQQARQIVLQQSYPVIQQVETTQTFDPANRSVFDVTPANVGIVKGFLVKVTAAITNNHATEAVALTDFGPANLVQRRVVIIYYDPDNNQQRHTETSSGWHLHFVNTAKQGAPFLSSMMVTDSPIKYGDVMNVIDDAPATIAAGATGELTMYYWVPLAYSEETDLTGAVLANVPQSKQRLKLEFANNNTAFAAVGANPLEEAIYQGAGAADCEFEEEISSYTVYQSYLDDQLPVGQNGYILPLIDLSSTLYNLENSAQAGLTTPNVDFVVQYANLYRYLSTIIAVFDNGGSFNAGTDINYLSQRTANFSDTRKLDPKKTWAAQTRRRIATDFPKGVYYCDNRDKPIYTLQYGNVGFVVNPKKTVNQQNARLLMGYEYFTSRTALRNQQAMAANLLQARQIVLQQSYPVIQQVETTQTFDPANRSVFDDVTPANVGIVKGFLVKVTAAITNNHATEAVALTDFGPANLVQRVVIYYDPDNQRHTEETSGWHLHFVNTAKQGAPFLSSMMVTDSPIKYGDVMNVIDDAPATIAAGATGELTTMYYWVPLAYSETDLTGAVLANVPQSKQRLKKLEFANNNNTAFAAVGANPLEEAIYQGAGAADCEFEEISSYTVYQSYLDQQLPVGQNGYILPLIDLSTLYNLENSAQAGLTPNVDFVVQQYANLYRYLSTIAVFDNGGSFNAGTDINYLSQRTANFSDTRKLDPKTWAAQTRRRIATDFPKGVYYCDNRDKPIYTLQYGNVGFVVNPKTVNQQNARLLMGYEYFTSRT

Organism: Enterobacteria phage PRD1 (NCBI:txid10658)

CATH classification: 2.70.9.30 (+1 more: 2.60.120.20)

B-factor: mean 27.01, std 12.66, range [1.17, 73.4]

Radius of gyration: 30.33 Å; Cα contacts (8 Å, |Δi|>4): 3205; chains: 3; bounding box: 82×82×80 Å